Protein AF-A0A963Z8Z5-F1 (afdb_monomer_lite)

Foldseek 3Di:
DVPVLVVLVVLLLVLLVVVVVQDLVSLLVNLVCLQADKKKFFFLDWPDDDPDRDDDPDPPLGTDWDDDPPATEGEIESDLVLVCVVPVDDTHIDIDHSLRVLVSADLQHKYWYSPPDPSIDIGGSQNSVLSNDDSVSSSVVSVVVHDFDFDPKDKAADDPPPPPVVLVLVQVVPVVDVQFAFKGKIWIWGAGPVRDIDIEIEIETAGCDPQDPVNVVVVQVSQVVSDDPPHRYHYFYDNDCPDPRNVVCPVPDTSDGPPPPPVPCVDPLNVVLVCLLVVLVVLLCVLAVVAQPDLFFAFLLLLQQQLLLLCLVVVCLCPPPPSSQVSVLQQQQVLVVQLSVQCVVPVGSQNSQNVLLVVLLVLLLVLQLLLQVLLFNSSLSSLLSSLLLLLLVLSLQSTSNGLLSNLRNLLSQLSNCVSVVPLVSLLVSLQVCLRRPVLSSQLSLQLVLVVLVVCCVPVVDPVSVVSNVVSVVCVVVSVVSNCVSNDDDPLLAAFDWPVRLVVDLLCDPDFHLNVCPPPDDPVVLCLQAQCSSQAPPLDDFPPVLSPVLVVVLVVVVVVQVVCVVPPVFRLFDVSLVSSVVSLVVLLVVCNVGPRVSDHNSSSRHSSSSSSSSSRQSSNLRRVDPDPVSSSVSSVVVVVSSCSRRNSSSDDNSSSPGGLCPLHCVLVCLLPPDDSAAEEAEQQASCSNNSRSNVHHYLHHSSSCDPRRVSNNVSNVVSNLLRLCLLLPQALVSNLVSAVVVRHFKYKHFPVCLDLVNLCPDADGPPCRVVSVVSSVDDSCRGHVNVDDPDDDCVVQVQFHDDDPGITMGGSVSSVVVVVVD

Structure (mmCIF, N/CA/C/O backbone):
data_AF-A0A963Z8Z5-F1
#
_entry.id   AF-A0A963Z8Z5-F1
#
loop_
_atom_site.group_PDB
_atom_site.id
_atom_site.type_symbol
_atom_site.label_atom_id
_atom_site.label_alt_id
_atom_site.label_comp_id
_atom_site.label_asym_id
_atom_site.label_entity_id
_atom_site.label_seq_id
_atom_site.pdbx_PDB_ins_code
_atom_site.Cartn_x
_atom_site.Cartn_y
_atom_site.Cartn_z
_atom_site.occupancy
_atom_site.B_iso_or_equiv
_atom_site.auth_seq_id
_atom_site.auth_comp_id
_atom_site.auth_asym_id
_atom_site.auth_atom_id
_atom_site.pdbx_PDB_model_num
ATOM 1 N N . MET A 1 1 ? -75.104 25.012 39.863 1.00 48.34 1 MET A N 1
ATOM 2 C CA . MET A 1 1 ? -74.735 23.583 39.878 1.00 48.34 1 MET A CA 1
ATOM 3 C C . MET A 1 1 ? -73.451 23.282 39.092 1.00 48.34 1 MET A C 1
ATOM 5 O O . MET A 1 1 ? -73.074 22.130 39.082 1.00 48.34 1 MET A O 1
ATOM 9 N N . SER A 1 2 ? -72.735 24.246 38.482 1.00 49.00 2 SER A N 1
ATOM 10 C CA . SER A 1 2 ? -71.432 23.974 37.827 1.00 49.00 2 SER A CA 1
ATOM 11 C C . SER A 1 2 ? -70.229 23.980 38.780 1.00 49.00 2 SER A C 1
ATOM 13 O O . SER A 1 2 ? -69.255 23.285 38.516 1.00 49.00 2 SER A O 1
ATOM 15 N N . ASP A 1 3 ? -70.291 24.740 39.880 1.00 50.56 3 ASP A N 1
ATOM 16 C CA . ASP A 1 3 ? -69.104 25.002 40.714 1.00 50.56 3 ASP A CA 1
ATOM 17 C C . ASP A 1 3 ? -68.797 23.867 41.709 1.00 50.56 3 ASP A C 1
ATOM 19 O O . ASP A 1 3 ? -67.635 23.572 41.965 1.00 50.56 3 ASP A O 1
ATOM 23 N N . GLU A 1 4 ? -69.821 23.158 42.193 1.00 53.47 4 GLU A N 1
ATOM 24 C CA . GLU A 1 4 ? -69.685 22.069 43.181 1.00 53.47 4 GLU A CA 1
ATOM 25 C C . GLU A 1 4 ? -69.019 20.811 42.580 1.00 53.47 4 GLU A C 1
ATOM 27 O O . GLU A 1 4 ? -68.249 20.121 43.243 1.00 53.47 4 GLU A O 1
ATOM 32 N N . TYR A 1 5 ? -69.215 20.560 41.278 1.00 55.34 5 TYR A N 1
ATOM 33 C CA . TYR A 1 5 ? -68.582 19.436 40.573 1.00 55.34 5 TYR A CA 1
ATOM 34 C C . TYR A 1 5 ? -67.137 19.724 40.137 1.00 55.34 5 TYR A C 1
ATOM 36 O O . TYR A 1 5 ? -66.380 18.782 39.889 1.00 55.34 5 TYR A O 1
ATOM 44 N N . SER A 1 6 ? -66.720 20.997 40.053 1.00 57.69 6 SER A N 1
ATOM 45 C CA . SER A 1 6 ? -65.301 21.333 39.852 1.00 57.69 6 SER A CA 1
ATOM 46 C C . SER A 1 6 ? -64.472 20.850 41.039 1.00 57.69 6 SER A C 1
ATOM 48 O O . SER A 1 6 ? -63.461 20.179 40.847 1.00 57.69 6 SER A O 1
ATOM 50 N N . GLU A 1 7 ? -64.980 21.094 42.248 1.00 67.88 7 GLU A N 1
ATOM 51 C CA . GLU A 1 7 ? -64.290 20.833 43.508 1.00 67.88 7 GLU A CA 1
ATOM 52 C C . GLU A 1 7 ? -64.022 19.339 43.752 1.00 67.88 7 GLU A C 1
ATOM 54 O O . GLU A 1 7 ? -62.952 18.985 44.241 1.00 67.88 7 GLU A O 1
ATOM 59 N N . LEU A 1 8 ? -64.941 18.443 43.366 1.00 72.25 8 LEU A N 1
ATOM 60 C CA . LEU A 1 8 ? -64.749 16.994 43.516 1.00 72.25 8 LEU A CA 1
ATOM 61 C C . LEU A 1 8 ? -63.614 16.457 42.633 1.00 72.25 8 LEU A C 1
ATOM 63 O O . LEU A 1 8 ? -62.863 15.582 43.053 1.00 72.25 8 LEU A O 1
ATOM 67 N N . THR A 1 9 ? -63.477 16.969 41.410 1.00 68.31 9 THR A N 1
ATOM 68 C CA . THR A 1 9 ? -62.426 16.509 40.486 1.00 68.31 9 THR A CA 1
ATOM 69 C C . THR A 1 9 ? -61.062 17.059 40.859 1.00 68.31 9 THR A C 1
ATOM 71 O O . THR A 1 9 ? -60.083 16.325 40.770 1.00 68.31 9 THR A O 1
ATOM 74 N N . ASP A 1 10 ? -61.009 18.306 41.323 1.00 70.62 10 ASP A N 1
ATOM 75 C CA . ASP A 1 10 ? -59.771 18.899 41.825 1.00 70.62 10 ASP A CA 1
ATOM 76 C C . ASP A 1 10 ? -59.315 18.149 43.094 1.00 70.62 10 ASP A C 1
ATOM 78 O O . ASP A 1 10 ? -58.168 17.714 43.173 1.00 70.62 10 ASP A O 1
ATOM 82 N N . LYS A 1 11 ? -60.246 17.834 44.014 1.00 77.12 11 LYS A N 1
ATOM 83 C CA . LYS A 1 11 ? -59.984 16.962 45.176 1.00 77.12 11 LYS A CA 1
ATOM 84 C C . LYS A 1 11 ? -59.527 15.558 44.776 1.00 77.12 11 LYS A C 1
ATOM 86 O O . LYS A 1 11 ? -58.592 15.041 45.374 1.00 77.12 11 LYS A O 1
ATOM 91 N N . LEU A 1 12 ? -60.167 14.929 43.787 1.00 76.25 12 LEU A N 1
ATOM 92 C CA . LEU A 1 12 ? -59.768 13.609 43.286 1.00 76.25 12 LEU A CA 1
ATOM 93 C C . LEU A 1 12 ? -58.368 13.631 42.679 1.00 76.25 12 LEU A C 1
ATOM 95 O O . LEU A 1 12 ? -57.603 12.710 42.932 1.00 76.25 12 LEU A O 1
ATOM 99 N N . SER A 1 13 ? -58.027 14.664 41.909 1.00 71.62 13 SER A N 1
ATOM 100 C CA . SER A 1 13 ? -56.704 14.790 41.297 1.00 71.62 13 SER A CA 1
ATOM 101 C C . SER A 1 13 ? -55.608 14.922 42.350 1.00 71.62 13 SER A C 1
ATOM 103 O O . SER A 1 13 ? -54.629 14.180 42.294 1.00 71.62 13 SER A O 1
ATOM 105 N N . ASP A 1 14 ? -55.803 15.799 43.336 1.00 73.62 14 ASP A N 1
ATOM 106 C CA . ASP A 1 14 ? -54.835 16.006 44.416 1.00 73.62 14 ASP A CA 1
ATOM 107 C C . ASP A 1 14 ? -54.675 14.736 45.274 1.00 73.62 14 ASP A C 1
ATOM 109 O O . ASP A 1 14 ? -53.559 14.309 45.575 1.00 73.62 14 ASP A O 1
ATOM 113 N N . ILE A 1 15 ? -55.787 14.071 45.611 1.00 78.50 15 ILE A N 1
ATOM 114 C CA . ILE A 1 15 ? -55.784 12.860 46.443 1.00 78.50 15 ILE A CA 1
ATOM 115 C C . ILE A 1 15 ? -55.212 11.648 45.691 1.00 78.50 15 ILE A C 1
ATOM 117 O O . ILE A 1 15 ? -54.527 10.833 46.306 1.00 78.50 15 ILE A O 1
ATOM 121 N N . ILE A 1 16 ? -55.461 11.501 44.384 1.00 71.50 16 ILE A N 1
ATOM 122 C CA . ILE A 1 16 ? -54.894 10.409 43.572 1.00 71.50 16 ILE A CA 1
ATOM 123 C C . ILE A 1 16 ? -53.376 10.563 43.462 1.00 71.50 16 ILE A C 1
ATOM 125 O O . ILE A 1 16 ? -52.656 9.582 43.656 1.00 71.50 16 ILE A O 1
ATOM 129 N N . ASP A 1 17 ? -52.883 11.776 43.211 1.00 65.12 17 ASP A N 1
ATOM 130 C CA . ASP A 1 17 ? -51.445 12.042 43.129 1.00 65.12 17 ASP A CA 1
ATOM 131 C C . ASP A 1 17 ? -50.724 11.711 44.444 1.00 65.12 17 ASP A C 1
ATOM 133 O O . ASP A 1 17 ? -49.622 11.149 44.424 1.00 65.12 17 ASP A O 1
ATOM 137 N N . ASP A 1 18 ? -51.345 12.005 45.588 1.00 68.31 18 ASP A N 1
ATOM 138 C CA . ASP A 1 18 ? -50.790 11.690 46.905 1.00 68.31 18 ASP A CA 1
ATOM 139 C C . ASP A 1 18 ? -50.980 10.212 47.302 1.00 68.31 18 ASP A C 1
ATOM 141 O O . ASP A 1 18 ? -50.077 9.607 47.887 1.00 68.31 18 ASP A O 1
ATOM 145 N N . ALA A 1 19 ? -52.072 9.564 46.885 1.00 66.31 19 ALA A N 1
ATOM 146 C CA . ALA A 1 19 ? -52.279 8.124 47.051 1.00 66.31 19 ALA A CA 1
ATOM 147 C C . ALA A 1 19 ? -51.257 7.294 46.248 1.00 66.31 19 ALA A C 1
ATOM 149 O O . ALA A 1 19 ? -50.721 6.306 46.753 1.00 66.31 19 ALA A O 1
ATOM 150 N N . ILE A 1 20 ? -50.907 7.724 45.028 1.00 60.81 20 ILE A N 1
ATOM 151 C CA . ILE A 1 20 ? -49.855 7.102 44.200 1.00 60.81 20 ILE A CA 1
ATOM 152 C C . ILE A 1 20 ? -48.473 7.217 44.864 1.00 60.81 20 ILE A C 1
ATOM 154 O O . ILE A 1 20 ? -47.609 6.359 44.658 1.00 60.81 20 ILE A O 1
ATOM 158 N N . ARG A 1 21 ? -48.247 8.245 45.692 1.00 61.03 21 ARG A N 1
ATOM 159 C CA . ARG A 1 21 ? -46.998 8.431 46.453 1.00 61.03 21 ARG A CA 1
ATOM 160 C C . ARG A 1 21 ? -46.890 7.526 47.683 1.00 61.03 21 ARG A C 1
ATOM 162 O O . ARG A 1 21 ? -45.836 7.527 48.318 1.00 61.03 21 ARG A O 1
ATOM 169 N N . GLY A 1 22 ? -47.916 6.722 47.971 1.00 58.69 22 GLY A N 1
ATOM 170 C CA . GLY A 1 22 ? -47.891 5.712 49.027 1.00 58.69 22 GLY A CA 1
ATOM 171 C C . GLY A 1 22 ? -48.120 6.274 50.428 1.00 58.69 22 GLY A C 1
ATOM 172 O O . GLY A 1 22 ? -47.618 5.706 51.393 1.00 58.69 22 GLY A O 1
ATOM 173 N N . ASP A 1 23 ? -48.849 7.385 50.557 1.00 72.00 23 ASP A N 1
ATOM 174 C CA . ASP A 1 23 ? -49.288 7.872 51.863 1.00 72.00 23 ASP A CA 1
ATOM 175 C C . ASP A 1 23 ? -50.561 7.140 52.328 1.00 72.00 23 ASP A C 1
ATOM 177 O O . ASP A 1 23 ? -51.564 7.063 51.612 1.00 72.00 23 ASP A O 1
ATOM 181 N N . ARG A 1 24 ? -50.520 6.588 53.547 1.00 73.56 24 ARG A N 1
ATOM 182 C CA . ARG A 1 24 ? -51.594 5.750 54.104 1.00 73.56 24 ARG A CA 1
ATOM 183 C C . ARG A 1 24 ? -52.882 6.533 54.340 1.00 73.56 24 ARG A C 1
ATOM 185 O O . ARG A 1 24 ? -53.968 6.007 54.094 1.00 73.56 24 ARG A O 1
ATOM 192 N N . GLU A 1 25 ? -52.777 7.772 54.816 1.00 75.88 25 GLU A N 1
ATOM 193 C CA . GLU A 1 25 ? -53.946 8.622 55.064 1.00 75.88 25 GLU A CA 1
ATOM 194 C C . GLU A 1 25 ? -54.569 9.117 53.755 1.00 75.88 25 GLU A C 1
ATOM 196 O O . GLU A 1 25 ? -55.797 9.183 53.645 1.00 75.88 25 GLU A O 1
ATOM 201 N N . SER A 1 26 ? -53.749 9.367 52.735 1.00 77.81 26 SER A N 1
ATOM 202 C CA . SER A 1 26 ? -54.193 9.739 51.389 1.00 77.81 26 SER A CA 1
ATOM 203 C C . SER A 1 26 ? -54.911 8.588 50.684 1.00 77.81 26 SER A C 1
ATOM 205 O O . SER A 1 26 ? -55.995 8.797 50.143 1.00 77.81 26 SER A O 1
ATOM 207 N N . LEU A 1 27 ? -54.398 7.352 50.766 1.00 80.06 27 LEU A N 1
ATOM 208 C CA . LEU A 1 27 ? -55.093 6.158 50.256 1.00 80.06 27 LEU A CA 1
ATOM 209 C C . LEU A 1 27 ? -56.423 5.908 50.977 1.00 80.06 27 LEU A C 1
ATOM 211 O O . LEU A 1 27 ? -57.430 5.604 50.337 1.00 80.06 27 LEU A O 1
ATOM 215 N N . ARG A 1 28 ? -56.459 6.087 52.303 1.00 84.62 28 ARG A N 1
ATOM 216 C CA . ARG A 1 28 ? -57.706 5.984 53.072 1.00 84.62 28 ARG A CA 1
ATOM 217 C C . ARG A 1 28 ? -58.710 7.055 52.657 1.00 84.62 28 ARG A C 1
ATOM 219 O O . ARG A 1 28 ? -59.886 6.756 52.469 1.00 84.62 28 ARG A O 1
ATOM 226 N N . SER A 1 29 ? -58.247 8.287 52.475 1.00 83.81 29 SER A N 1
ATOM 227 C CA . SER A 1 29 ? -59.077 9.399 52.006 1.00 83.81 29 SER A CA 1
ATOM 228 C C . SER A 1 29 ? -59.609 9.143 50.598 1.00 83.81 29 SER A C 1
ATOM 230 O O . SER A 1 29 ? -60.791 9.364 50.355 1.00 83.81 29 SER A O 1
ATOM 232 N N . PHE A 1 30 ? -58.782 8.591 49.707 1.00 88.06 30 PHE A N 1
ATOM 233 C CA . PHE A 1 30 ? -59.182 8.186 48.363 1.00 88.06 30 PHE A CA 1
ATOM 234 C C . PHE A 1 30 ? -60.295 7.138 48.392 1.00 88.06 30 PHE A C 1
ATOM 236 O O . PHE A 1 30 ? -61.342 7.337 47.785 1.00 88.06 30 PHE A O 1
ATOM 243 N N . TYR A 1 31 ? -60.124 6.044 49.135 1.00 89.75 31 TYR A N 1
ATOM 244 C CA . TYR A 1 31 ? -61.142 4.995 49.201 1.00 89.75 31 TYR A CA 1
ATOM 245 C C . TYR A 1 31 ? -62.423 5.435 49.903 1.00 89.75 31 TYR A C 1
ATOM 247 O O . TYR A 1 31 ? -63.515 5.068 49.468 1.00 89.75 31 TYR A O 1
ATOM 255 N N . ASN A 1 32 ? -62.322 6.284 50.923 1.00 87.38 32 ASN A N 1
ATOM 256 C CA . ASN A 1 32 ? -63.495 6.903 51.532 1.00 87.38 32 ASN A CA 1
ATOM 257 C C . ASN A 1 32 ? -64.230 7.815 50.547 1.00 87.38 32 ASN A C 1
ATOM 259 O O . ASN A 1 32 ? -65.458 7.800 50.509 1.00 87.38 32 ASN A O 1
ATOM 263 N N . LEU A 1 33 ? -63.501 8.562 49.719 1.00 88.88 33 LEU A N 1
ATOM 264 C CA . LEU A 1 33 ? -64.079 9.378 48.657 1.00 88.88 33 LEU A CA 1
ATOM 265 C C . LEU A 1 33 ? -64.789 8.487 47.627 1.00 88.88 33 LEU A C 1
ATOM 267 O O . LEU A 1 33 ? -65.959 8.714 47.332 1.00 88.88 33 LEU A O 1
ATOM 271 N N . ILE A 1 34 ? -64.147 7.406 47.171 1.00 91.06 34 ILE A N 1
ATOM 272 C CA . ILE A 1 34 ? -64.754 6.431 46.251 1.00 91.06 34 ILE A CA 1
ATOM 273 C C . ILE A 1 34 ? -66.022 5.797 46.824 1.00 91.06 34 ILE A C 1
ATOM 275 O O . ILE A 1 34 ? -66.910 5.480 46.048 1.00 91.06 34 ILE A O 1
ATOM 279 N N . ARG A 1 35 ? -66.146 5.609 48.143 1.00 90.56 35 ARG A N 1
ATOM 280 C CA . ARG A 1 35 ? -67.353 5.034 48.767 1.00 90.56 35 ARG A CA 1
ATOM 281 C C . ARG A 1 35 ? -68.480 6.044 48.965 1.00 90.56 35 ARG A C 1
ATOM 283 O O . ARG A 1 35 ? -69.647 5.678 48.822 1.00 90.56 35 ARG A O 1
ATOM 290 N N . ASN A 1 36 ? -68.134 7.273 49.336 1.00 88.31 36 ASN A N 1
ATOM 291 C CA . ASN A 1 36 ? -69.095 8.248 49.850 1.00 88.31 36 ASN A CA 1
ATOM 292 C C . ASN A 1 36 ? -69.564 9.259 48.800 1.00 88.31 36 ASN A C 1
ATOM 294 O O . ASN A 1 36 ? -70.648 9.820 48.949 1.00 88.31 36 ASN A O 1
ATOM 298 N N . GLU A 1 37 ? -68.779 9.482 47.747 1.00 92.69 37 GLU A N 1
ATOM 299 C CA . GLU A 1 37 ? -69.124 10.433 46.693 1.00 92.69 37 GLU A CA 1
ATOM 300 C C . GLU A 1 37 ? -70.026 9.820 45.626 1.00 92.69 37 GLU A C 1
ATOM 302 O O . GLU A 1 37 ? -70.246 8.606 45.568 1.00 92.69 37 GLU A O 1
ATOM 307 N N . ARG A 1 38 ? -70.586 10.686 44.782 1.00 91.88 38 ARG A N 1
ATOM 308 C CA . ARG A 1 38 ? -71.468 10.291 43.683 1.00 91.88 38 ARG A CA 1
ATOM 309 C C . ARG A 1 38 ? -70.716 10.339 42.363 1.00 91.88 38 ARG A C 1
ATOM 311 O O . ARG A 1 38 ? -69.979 11.282 42.087 1.00 91.88 38 ARG A O 1
ATOM 318 N N . PHE A 1 39 ? -70.928 9.315 41.548 1.00 94.94 39 PHE A N 1
ATOM 319 C CA . PHE A 1 39 ? -70.259 9.124 40.270 1.00 94.94 39 PHE A CA 1
ATOM 320 C C . PHE A 1 39 ? -71.272 8.963 39.148 1.00 94.94 39 PHE A C 1
ATOM 322 O O . PHE A 1 39 ? -72.381 8.457 39.341 1.00 94.94 39 PHE A O 1
ATOM 329 N N . PHE A 1 40 ? -70.855 9.360 37.953 1.00 95.25 40 PHE A N 1
ATOM 330 C CA . PHE A 1 40 ? -71.615 9.189 36.727 1.00 95.25 40 PHE A CA 1
ATOM 331 C C . PHE A 1 40 ? -71.209 7.869 36.077 1.00 95.25 40 PHE A C 1
ATOM 333 O O . PHE A 1 40 ? -70.043 7.660 35.742 1.00 95.25 40 PHE A O 1
ATOM 340 N N . VAL A 1 41 ? -72.169 6.963 35.926 1.00 96.00 41 VAL A N 1
ATOM 341 C CA . VAL A 1 41 ? -71.937 5.595 35.456 1.00 96.00 41 VAL A CA 1
ATOM 342 C C . VAL A 1 41 ? -72.793 5.371 34.213 1.00 96.00 41 VAL A C 1
ATOM 344 O O . VAL A 1 41 ? -74.023 5.400 34.326 1.00 96.00 41 VAL A O 1
ATOM 347 N N . PRO A 1 42 ? -72.194 5.156 33.029 1.00 94.62 42 PRO A N 1
ATOM 348 C CA . PRO A 1 42 ? -72.958 4.864 31.824 1.00 94.62 42 PRO A CA 1
ATOM 349 C C . PRO A 1 42 ? -73.856 3.637 32.018 1.00 94.62 42 PRO A C 1
ATOM 351 O O . PRO A 1 42 ? -73.462 2.656 32.656 1.00 94.62 42 PRO A O 1
ATOM 354 N N . THR A 1 43 ? -75.073 3.675 31.484 1.00 92.88 43 THR A N 1
ATOM 355 C CA . THR A 1 43 ? -76.031 2.568 31.591 1.00 92.88 43 THR A CA 1
ATOM 356 C C . THR A 1 43 ? -75.792 1.510 30.521 1.00 92.88 43 THR A C 1
ATOM 358 O O . THR A 1 43 ? -75.256 1.772 29.447 1.00 92.88 43 THR A O 1
ATOM 361 N N . ARG A 1 44 ? -76.223 0.274 30.784 1.00 87.25 44 ARG A N 1
ATOM 362 C CA . ARG A 1 44 ? -76.206 -0.806 29.782 1.00 87.25 44 ARG A CA 1
ATOM 363 C C . ARG A 1 44 ? -77.062 -0.465 28.557 1.00 87.25 44 ARG A C 1
ATOM 365 O O . ARG A 1 44 ? -76.698 -0.805 27.435 1.00 87.25 44 ARG A O 1
ATOM 372 N N . TYR A 1 45 ? -78.221 0.146 28.789 1.00 87.19 45 TYR A N 1
ATOM 373 C CA . TYR A 1 45 ? -79.151 0.539 27.737 1.00 87.19 45 TYR A CA 1
ATOM 374 C C . TYR A 1 45 ? -78.799 1.949 27.278 1.00 87.19 45 TYR A C 1
ATOM 376 O O . TYR A 1 45 ? -78.738 2.859 28.098 1.00 87.19 45 TYR A O 1
ATOM 384 N N . GLN A 1 46 ? -78.510 2.073 25.985 1.00 88.75 46 GLN A N 1
ATOM 385 C CA . GLN A 1 46 ? -78.094 3.300 25.317 1.00 88.75 46 GLN A CA 1
ATOM 386 C C . GLN A 1 46 ? -79.068 3.604 24.1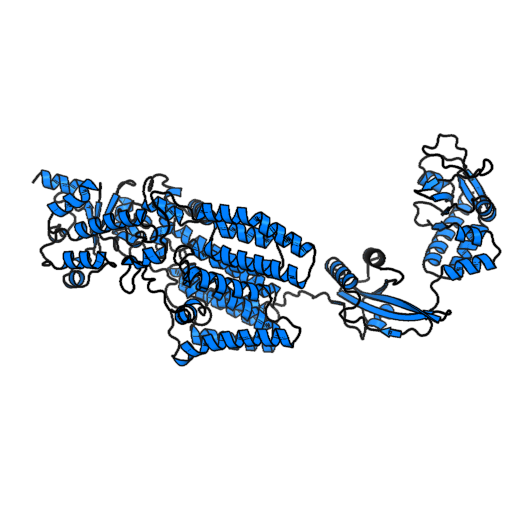76 1.00 88.75 46 GLN A C 1
ATOM 388 O O . GLN A 1 46 ? -79.597 2.681 23.551 1.00 88.75 46 GLN A O 1
ATOM 393 N N . ASN A 1 47 ? -79.270 4.886 23.862 1.00 82.88 47 ASN A N 1
ATOM 394 C CA . ASN A 1 47 ? -80.129 5.312 22.746 1.00 82.88 47 ASN A CA 1
ATOM 395 C C . ASN A 1 47 ? -79.544 4.971 21.363 1.00 82.88 47 ASN A C 1
ATOM 397 O O . ASN A 1 47 ? -80.249 5.008 20.351 1.00 82.88 47 ASN A O 1
ATOM 401 N N . HIS A 1 48 ? -78.264 4.600 21.322 1.00 78.94 48 HIS A N 1
ATOM 402 C CA . HIS A 1 48 ? -77.537 4.200 20.126 1.00 78.94 48 HIS A CA 1
ATOM 403 C C . HIS A 1 48 ? -76.954 2.791 20.283 1.00 78.94 48 HIS A C 1
ATOM 405 O O . HIS A 1 48 ? -76.668 2.325 21.386 1.00 78.94 48 HIS A O 1
ATOM 411 N N . ALA A 1 49 ? -76.798 2.085 19.162 1.00 76.00 49 ALA A N 1
ATOM 412 C CA . ALA A 1 49 ? -76.282 0.722 19.164 1.00 76.00 49 ALA A CA 1
ATOM 413 C C . ALA A 1 49 ? -74.775 0.709 19.467 1.00 76.00 49 ALA A C 1
ATOM 415 O O . ALA A 1 49 ? -73.978 1.225 18.685 1.00 76.00 49 ALA A O 1
ATOM 416 N N . LEU A 1 50 ? -74.384 0.073 20.573 1.00 78.56 50 LEU A N 1
ATOM 417 C CA . LEU A 1 50 ? -72.979 -0.167 20.908 1.00 78.56 50 LEU A CA 1
ATOM 418 C C . LEU A 1 50 ? -72.389 -1.246 19.984 1.00 78.56 50 LEU A C 1
ATOM 420 O O . LEU A 1 50 ? -73.014 -2.278 19.740 1.00 78.56 50 LEU A O 1
ATOM 424 N N . THR A 1 51 ? -71.172 -1.029 19.479 1.00 68.94 51 THR A N 1
ATOM 425 C CA . THR A 1 51 ? -70.494 -1.913 18.506 1.00 68.94 51 THR A CA 1
ATOM 426 C C . THR A 1 51 ? -70.117 -3.285 19.068 1.00 68.94 51 THR A C 1
ATOM 428 O O . THR A 1 51 ? -70.021 -4.253 18.313 1.00 68.94 51 THR A O 1
ATOM 431 N N . HIS A 1 52 ? -69.944 -3.388 20.386 1.00 66.56 52 HIS A N 1
ATOM 432 C CA . HIS A 1 52 ? -69.645 -4.627 21.096 1.00 66.56 52 HIS A CA 1
ATOM 433 C C . HIS A 1 52 ? -70.469 -4.682 22.386 1.00 66.56 52 HIS A C 1
ATOM 435 O O . HIS A 1 52 ? -70.380 -3.782 23.217 1.00 66.56 52 HIS A O 1
ATOM 441 N N . SER A 1 53 ? -71.280 -5.727 22.562 1.00 61.31 53 SER A N 1
ATOM 442 C CA . SER A 1 53 ? -72.027 -5.954 23.805 1.00 61.31 53 SER A CA 1
ATOM 443 C C . SER A 1 53 ? -71.312 -7.015 24.646 1.00 61.31 53 SER A C 1
ATOM 445 O O . SER A 1 53 ? -71.147 -8.138 24.162 1.00 61.31 53 SER A O 1
ATOM 447 N N . PRO A 1 54 ? -70.895 -6.712 25.887 1.00 64.62 54 PRO A N 1
ATOM 448 C CA . PRO A 1 54 ? -70.415 -7.739 26.803 1.00 64.62 54 PRO A CA 1
ATOM 449 C C . PRO A 1 54 ? -71.533 -8.727 27.142 1.00 64.62 54 PRO A C 1
ATOM 451 O O . PRO A 1 54 ? -72.719 -8.383 27.130 1.00 64.62 54 PRO A O 1
ATOM 454 N N . SER A 1 55 ? -71.154 -9.951 27.508 1.00 71.31 55 SER A N 1
ATOM 455 C CA . SER A 1 55 ? -72.088 -10.886 28.134 1.00 71.31 55 SER A CA 1
ATOM 456 C C . SER A 1 55 ? -72.306 -10.469 29.587 1.00 71.31 55 SER A C 1
ATOM 458 O O . SER A 1 55 ? -71.409 -10.599 30.418 1.00 71.31 55 SER A O 1
ATOM 460 N N . TYR A 1 56 ? -73.497 -9.965 29.898 1.00 80.69 56 TYR A N 1
ATOM 461 C CA . TYR A 1 56 ? -73.865 -9.583 31.258 1.00 80.69 56 TYR A CA 1
ATOM 462 C C . TYR A 1 56 ? -74.220 -10.816 32.100 1.00 80.69 56 TYR A C 1
ATOM 464 O O . TYR A 1 56 ? -74.863 -11.733 31.587 1.00 80.69 56 TYR A O 1
ATOM 472 N N . PRO A 1 57 ? -73.847 -10.854 33.392 1.00 75.94 57 PRO A N 1
ATOM 473 C CA . PRO A 1 57 ? -74.099 -12.015 34.244 1.00 75.94 57 PRO A CA 1
ATOM 474 C C . PRO A 1 57 ? -75.584 -12.198 34.588 1.00 75.94 57 PRO A C 1
ATOM 476 O O . PRO A 1 57 ? -75.994 -13.303 34.934 1.00 75.94 57 PRO A O 1
ATOM 479 N N . ASN A 1 58 ? -76.395 -11.137 34.509 1.00 78.81 58 ASN A N 1
ATOM 480 C CA . ASN A 1 58 ? -77.853 -11.194 34.620 1.00 78.81 58 ASN A CA 1
ATOM 481 C C . ASN A 1 58 ? -78.509 -9.930 34.023 1.00 78.81 58 ASN A C 1
ATOM 483 O O . ASN A 1 58 ? -77.841 -8.922 33.781 1.00 78.81 58 ASN A O 1
ATOM 487 N N . ASP A 1 59 ? -79.828 -9.975 33.819 1.00 73.19 59 ASP A N 1
ATOM 488 C CA . ASP A 1 59 ? -80.609 -8.865 33.250 1.00 73.19 59 ASP A CA 1
ATOM 489 C C . ASP A 1 59 ? -80.819 -7.676 34.199 1.00 73.19 59 ASP A C 1
ATOM 491 O O . ASP A 1 59 ? -81.291 -6.628 33.768 1.00 73.19 59 ASP A O 1
ATOM 495 N N . PHE A 1 60 ? -80.439 -7.806 35.471 1.00 73.31 60 PHE A N 1
ATOM 496 C CA . PHE A 1 60 ? -80.584 -6.756 36.481 1.00 73.31 60 PHE A CA 1
ATOM 497 C C . PHE A 1 60 ? -79.357 -5.833 36.574 1.00 73.31 60 PHE A C 1
ATOM 499 O O . PHE A 1 60 ? -79.417 -4.796 37.240 1.00 73.31 60 PHE A O 1
ATOM 506 N N . VAL A 1 61 ? -78.249 -6.169 35.899 1.00 79.06 61 VAL A N 1
ATOM 507 C CA . VAL A 1 61 ? -77.076 -5.291 35.793 1.00 79.06 61 VAL A CA 1
ATOM 508 C C . VAL A 1 61 ? -77.356 -4.202 34.755 1.00 79.06 61 VAL A C 1
ATOM 510 O O . VAL A 1 61 ? -77.246 -4.420 33.548 1.00 79.06 61 VAL A O 1
ATOM 513 N N . ASN A 1 62 ? -77.719 -3.016 35.248 1.00 86.38 62 ASN A N 1
ATOM 514 C CA . ASN A 1 62 ? -78.069 -1.852 34.425 1.00 86.38 62 ASN A CA 1
ATOM 515 C C . ASN A 1 62 ? -76.897 -0.887 34.166 1.00 86.38 62 ASN A C 1
ATOM 517 O O . ASN A 1 62 ? -77.101 0.153 33.545 1.00 86.38 62 ASN A O 1
ATOM 521 N N . ILE A 1 63 ? -75.686 -1.219 34.614 1.00 92.50 63 ILE A N 1
ATOM 522 C CA . ILE A 1 63 ? -74.457 -0.443 34.375 1.00 92.50 63 ILE A CA 1
ATOM 523 C C . ILE A 1 63 ? -73.727 -0.948 33.124 1.00 92.50 63 ILE A C 1
ATOM 525 O O . ILE A 1 63 ? -73.830 -2.122 32.770 1.00 92.50 63 ILE A O 1
ATOM 529 N N . LEU A 1 64 ? -73.003 -0.079 32.425 1.00 91.62 64 LEU A N 1
ATOM 530 C CA . LEU A 1 64 ? -72.218 -0.449 31.252 1.00 91.62 64 LEU A CA 1
ATOM 531 C C . LEU A 1 64 ? -70.967 -1.231 31.680 1.00 91.62 64 LEU A C 1
ATOM 533 O O . LEU A 1 64 ? -70.198 -0.767 32.514 1.00 91.62 64 LEU A O 1
ATOM 537 N N . GLY A 1 65 ? -70.763 -2.411 31.100 1.00 90.50 65 GLY A N 1
ATOM 538 C CA . GLY A 1 65 ? -69.487 -3.120 31.147 1.00 90.50 65 GLY A CA 1
ATOM 539 C C . GLY A 1 65 ? -68.814 -3.001 29.787 1.00 90.50 65 GLY A C 1
ATOM 540 O O . GLY A 1 65 ? -69.496 -2.919 28.768 1.00 90.50 65 GLY A O 1
ATOM 541 N N . ILE A 1 66 ? -67.490 -3.001 29.751 1.00 88.81 66 ILE A N 1
ATOM 542 C CA . ILE A 1 66 ? -66.701 -3.000 28.518 1.00 88.81 66 ILE A CA 1
ATOM 543 C C . ILE A 1 66 ? -65.828 -4.239 28.524 1.00 88.81 66 ILE A C 1
ATOM 545 O O . ILE A 1 66 ? -65.121 -4.491 29.498 1.00 88.81 66 ILE A O 1
ATOM 549 N N . GLN A 1 67 ? -65.868 -5.002 27.435 1.00 87.69 67 GLN A N 1
ATOM 550 C CA . GLN A 1 67 ? -64.955 -6.122 27.255 1.00 87.69 67 GLN A CA 1
ATOM 551 C C . GLN A 1 67 ? -63.552 -5.592 26.919 1.00 87.69 67 GLN A C 1
ATOM 553 O O . GLN A 1 67 ? -63.359 -5.004 25.856 1.00 87.69 67 GLN A O 1
ATOM 558 N N . ASP A 1 68 ? -62.590 -5.843 27.805 1.00 83.62 68 ASP A N 1
ATOM 559 C CA . ASP A 1 68 ? -61.162 -5.575 27.620 1.00 83.62 68 ASP A CA 1
ATOM 560 C C . ASP A 1 68 ? -60.414 -6.914 27.653 1.00 83.62 68 ASP A C 1
ATOM 562 O O . ASP A 1 68 ? -60.227 -7.521 28.707 1.00 83.62 68 ASP A O 1
ATOM 566 N N . GLU A 1 69 ? -60.073 -7.436 26.474 1.00 85.75 69 GLU A N 1
ATOM 567 C CA . GLU A 1 69 ? -59.486 -8.770 26.295 1.00 85.75 69 GLU A CA 1
ATOM 568 C C . GLU A 1 69 ? -60.265 -9.883 27.031 1.00 85.75 69 GLU A C 1
ATOM 570 O O . GLU A 1 69 ? -61.339 -10.289 26.582 1.00 85.75 69 GLU A O 1
ATOM 575 N N . GLN A 1 70 ? -59.735 -10.394 28.151 1.00 86.25 70 GLN A N 1
ATOM 576 C CA . GLN A 1 70 ? -60.317 -11.475 28.958 1.00 86.25 70 GLN A CA 1
ATOM 577 C C . GLN A 1 70 ? -61.119 -10.988 30.177 1.00 86.25 70 GLN A C 1
ATOM 579 O O . GLN A 1 70 ? -61.676 -11.817 30.895 1.00 86.25 70 GLN A O 1
ATOM 584 N N . ARG A 1 71 ? -61.199 -9.675 30.425 1.00 89.62 71 ARG A N 1
ATOM 585 C CA . ARG A 1 71 ? -61.879 -9.084 31.590 1.00 89.62 71 ARG A CA 1
ATOM 586 C C . ARG A 1 71 ? -62.972 -8.100 31.170 1.00 89.62 71 ARG A C 1
ATOM 588 O O . ARG A 1 71 ? -63.010 -7.635 30.034 1.00 89.62 71 ARG A O 1
ATOM 595 N N . VAL A 1 72 ? -63.875 -7.797 32.099 1.00 90.19 72 VAL A N 1
ATOM 596 C CA . VAL A 1 72 ? -64.918 -6.780 31.913 1.00 90.19 72 VAL A CA 1
ATOM 597 C C . VAL A 1 72 ? -64.659 -5.626 32.870 1.00 90.19 72 VAL A C 1
ATOM 599 O O . VAL A 1 72 ? -64.471 -5.860 34.063 1.00 90.19 72 VAL A O 1
ATOM 602 N N . ILE A 1 73 ? -64.650 -4.400 32.347 1.00 93.44 73 ILE A N 1
ATOM 603 C CA . ILE A 1 73 ? -64.390 -3.171 33.103 1.00 93.44 73 ILE A CA 1
ATOM 604 C C . ILE A 1 73 ? -65.647 -2.299 33.111 1.00 93.44 73 ILE A C 1
ATOM 606 O O . ILE A 1 73 ? -66.235 -2.042 32.062 1.00 93.44 73 ILE A O 1
ATOM 610 N N . VAL A 1 74 ? -66.042 -1.817 34.286 1.00 95.50 74 VAL A N 1
ATOM 611 C CA . VAL A 1 74 ? -67.100 -0.816 34.467 1.00 95.50 74 VAL A CA 1
ATOM 612 C C . VAL A 1 74 ? -66.465 0.576 34.506 1.00 95.50 74 VAL A C 1
ATOM 614 O O . VAL A 1 74 ? -65.812 0.903 35.502 1.00 95.50 74 VAL A O 1
ATOM 617 N N . PRO A 1 75 ? -66.619 1.409 33.460 1.00 95.56 75 PRO A N 1
ATOM 618 C CA . PRO A 1 75 ? -66.179 2.796 33.511 1.00 95.56 75 PRO A CA 1
ATOM 619 C C . PRO A 1 75 ? -67.114 3.615 34.414 1.00 95.56 75 PRO A C 1
ATOM 621 O O . PRO A 1 75 ? -68.338 3.486 34.344 1.00 95.56 75 PRO A O 1
ATOM 624 N N . PHE A 1 76 ? -66.554 4.497 35.231 1.00 95.88 76 PHE A N 1
ATOM 625 C CA . PHE A 1 76 ? -67.313 5.500 35.971 1.00 95.88 76 PHE A CA 1
ATOM 626 C C . PHE A 1 76 ? -66.531 6.807 36.064 1.00 95.88 76 PHE A C 1
ATOM 628 O O . PHE A 1 76 ? -65.308 6.828 35.930 1.00 95.88 76 PHE A O 1
ATOM 635 N N . PHE A 1 77 ? -67.241 7.916 36.247 1.00 94.56 77 PHE A N 1
ATOM 636 C CA . PHE A 1 77 ? -66.673 9.243 36.045 1.00 94.56 77 PHE A CA 1
ATOM 637 C C . PHE A 1 77 ? -66.996 10.179 37.200 1.00 94.56 77 PHE A C 1
ATOM 639 O O . PHE A 1 77 ? -68.106 10.172 37.733 1.00 94.56 77 PHE A O 1
ATOM 646 N N . SER A 1 78 ? -66.032 11.026 37.558 1.00 91.31 78 SER A N 1
ATOM 647 C CA . SER A 1 78 ? -66.220 12.076 38.568 1.00 91.31 78 SER A CA 1
ATOM 648 C C . SER A 1 78 ? -66.991 13.291 38.041 1.00 91.31 78 SER A C 1
ATOM 650 O O . SER A 1 78 ? -67.521 14.075 38.824 1.00 91.31 78 SER A O 1
ATOM 652 N N . LYS A 1 79 ? -67.065 13.450 36.714 1.00 90.56 79 LYS A N 1
ATOM 653 C CA . LYS A 1 79 ? -67.831 14.486 36.006 1.00 90.56 79 LYS A CA 1
ATOM 654 C C . LYS A 1 79 ? -68.558 13.867 34.820 1.00 90.56 79 LYS A C 1
ATOM 656 O O . LYS A 1 79 ? -67.976 13.060 34.099 1.00 90.56 79 LYS A O 1
ATOM 661 N N . SER A 1 80 ? -69.791 14.297 34.565 1.00 89.81 80 SER A N 1
ATOM 662 C CA . SER A 1 80 ? -70.551 13.847 33.392 1.00 89.81 80 SER A CA 1
ATOM 663 C C . SER A 1 80 ? -69.866 14.223 32.073 1.00 89.81 80 SER A C 1
ATOM 665 O O . SER A 1 80 ? -69.869 13.427 31.143 1.00 89.81 80 SER A O 1
ATOM 667 N N . THR A 1 81 ? -69.192 15.377 32.007 1.00 89.44 81 THR A N 1
ATOM 668 C CA . THR A 1 81 ? -68.460 15.826 30.806 1.00 89.44 81 THR A CA 1
ATOM 669 C C . THR A 1 81 ? -67.328 14.880 30.400 1.00 89.44 81 THR A C 1
ATOM 671 O O . THR A 1 81 ? -66.997 14.791 29.223 1.00 89.44 81 THR A O 1
ATOM 674 N N . PHE A 1 82 ? -66.753 14.125 31.343 1.00 92.75 82 PHE A N 1
ATOM 675 C CA . PHE A 1 82 ? -65.707 13.146 31.030 1.00 92.75 82 PHE A CA 1
ATOM 676 C C . PHE A 1 82 ? -66.235 11.932 30.262 1.00 92.75 82 PHE A C 1
ATOM 678 O O . PHE A 1 82 ? -65.466 11.281 29.559 1.00 92.75 82 PHE A O 1
ATOM 685 N N . ILE A 1 83 ? -67.540 11.657 30.331 1.00 91.00 83 ILE A N 1
ATOM 686 C CA . ILE A 1 83 ? -68.179 10.621 29.514 1.00 91.00 83 ILE A CA 1
ATOM 687 C C . ILE A 1 83 ? -68.110 11.017 28.034 1.00 91.00 83 ILE A C 1
ATOM 689 O O . ILE A 1 83 ? -67.719 10.204 27.197 1.00 91.00 83 ILE A O 1
ATOM 693 N N . GLU A 1 84 ? -68.428 12.278 27.724 1.00 87.31 84 GLU A N 1
ATOM 694 C CA . GLU A 1 84 ? -68.372 12.817 26.361 1.00 87.31 84 GLU A CA 1
ATOM 695 C C . GLU A 1 84 ? -66.934 12.863 25.832 1.00 87.31 84 GLU A C 1
ATOM 697 O O . GLU A 1 84 ? -66.685 12.492 24.686 1.00 87.31 84 GLU A O 1
ATOM 702 N N . GLU A 1 85 ? -65.963 13.262 26.659 1.00 88.12 85 GLU A N 1
ATOM 703 C CA . GLU A 1 85 ? -64.545 13.259 26.272 1.00 88.12 85 GLU A CA 1
ATOM 704 C C . GLU A 1 85 ? -64.029 11.844 25.977 1.00 88.12 85 GLU A C 1
ATOM 706 O O . GLU A 1 85 ? -63.270 11.637 25.023 1.00 88.12 85 GLU A O 1
ATOM 711 N N . TRP A 1 86 ? -64.463 10.867 26.775 1.00 89.62 86 TRP A N 1
ATOM 712 C CA . TRP A 1 86 ? -64.038 9.479 26.661 1.00 89.62 86 TRP A CA 1
ATOM 713 C C . TRP A 1 86 ? -64.668 8.759 25.458 1.00 89.62 86 TRP A C 1
ATOM 715 O O . TRP A 1 86 ? -63.947 8.112 24.693 1.00 89.62 86 TRP A O 1
ATOM 725 N N . PHE A 1 87 ? -65.984 8.879 25.256 1.00 85.88 87 PHE A N 1
ATOM 726 C CA . PHE A 1 87 ? -66.713 8.130 24.223 1.00 85.88 87 PHE A CA 1
ATOM 727 C C . PHE A 1 87 ? -66.963 8.924 22.928 1.00 85.88 87 PHE A C 1
ATOM 729 O O . PHE A 1 87 ? -67.235 8.326 21.889 1.00 85.88 87 PHE A O 1
ATOM 736 N N . ARG A 1 88 ? -66.808 10.258 22.951 1.00 84.69 88 ARG A N 1
ATOM 737 C CA . ARG A 1 88 ? -67.062 11.214 21.844 1.00 84.69 88 ARG A CA 1
ATOM 738 C C . ARG A 1 88 ? -68.508 11.296 21.346 1.00 84.69 88 ARG A C 1
ATOM 740 O O . ARG A 1 88 ? -68.782 12.073 20.434 1.00 84.69 88 ARG A O 1
ATOM 747 N N . GLU A 1 89 ? -69.412 10.530 21.941 1.00 82.69 89 GLU A N 1
ATOM 748 C CA . GLU A 1 89 ? -70.855 10.556 21.708 1.00 82.69 89 GLU A CA 1
ATOM 749 C C . GLU A 1 89 ? -71.582 10.614 23.058 1.00 82.69 89 GLU A C 1
ATOM 751 O O . GLU A 1 89 ? -71.014 10.266 24.096 1.00 82.69 89 GLU A O 1
ATOM 756 N N . GLU A 1 90 ? -72.835 11.067 23.047 1.00 85.19 90 GLU A N 1
ATOM 757 C CA . GLU A 1 90 ? -73.655 11.168 24.253 1.00 85.19 90 GLU A CA 1
ATOM 758 C C . GLU A 1 90 ? -74.109 9.767 24.696 1.00 85.19 90 GLU A C 1
ATOM 760 O O . GLU A 1 90 ? -74.816 9.068 23.966 1.00 85.19 90 GLU A O 1
ATOM 765 N N . LEU A 1 91 ? -73.681 9.348 25.891 1.00 89.94 91 LEU A N 1
ATOM 766 C CA . LEU A 1 91 ? -74.136 8.115 26.533 1.00 89.94 91 LEU A CA 1
ATOM 767 C C . LEU A 1 91 ? -75.180 8.438 27.603 1.00 89.94 91 LEU A C 1
ATOM 769 O O . LEU A 1 91 ? -75.005 9.365 28.391 1.00 89.94 91 LEU A O 1
ATOM 773 N N . GLU A 1 92 ? -76.224 7.619 27.694 1.00 93.12 92 GLU A N 1
ATOM 774 C CA . GLU A 1 92 ? -77.078 7.572 28.873 1.00 93.12 92 GLU A CA 1
ATOM 775 C C . GLU A 1 92 ? -76.256 7.112 30.080 1.00 93.12 92 GLU A C 1
ATOM 777 O O . GLU A 1 92 ? -75.490 6.143 30.019 1.00 93.12 92 GLU A O 1
ATOM 782 N N . PHE A 1 93 ? -76.410 7.815 31.195 1.00 94.06 93 PHE A N 1
ATOM 783 C CA . PHE A 1 93 ? -75.749 7.494 32.448 1.00 94.06 93 PHE A CA 1
ATOM 784 C C . PHE A 1 93 ? -76.709 7.673 33.617 1.00 94.06 93 PHE A C 1
ATOM 786 O O . PHE A 1 93 ? -77.707 8.391 33.545 1.00 94.06 93 PHE A O 1
ATOM 793 N N . ILE A 1 94 ? -76.379 7.015 34.719 1.00 94.50 94 ILE A N 1
ATOM 794 C CA . ILE A 1 94 ? -77.026 7.188 36.014 1.00 94.50 94 ILE A CA 1
ATOM 795 C C . ILE A 1 94 ? -76.014 7.730 37.011 1.00 94.50 94 ILE A C 1
ATOM 797 O O . ILE A 1 94 ? -74.817 7.465 36.916 1.00 94.50 94 ILE A O 1
ATOM 801 N N . GLU A 1 95 ? -76.510 8.489 37.978 1.00 94.94 95 GLU A N 1
ATOM 802 C CA . GLU A 1 95 ? -75.719 8.920 39.121 1.00 94.94 95 GLU A CA 1
ATOM 803 C C . GLU A 1 95 ? -75.904 7.903 40.249 1.00 94.94 95 GLU A C 1
ATOM 805 O O . GLU A 1 95 ? -77.030 7.637 40.681 1.00 94.94 95 GLU A O 1
ATOM 810 N N . LEU A 1 96 ? -74.803 7.315 40.703 1.00 93.81 96 LEU A N 1
ATOM 811 C CA . LEU A 1 96 ? -74.774 6.352 41.800 1.00 93.81 96 LEU A CA 1
ATOM 812 C C . LEU A 1 96 ? -73.818 6.858 42.872 1.00 93.81 96 LEU A C 1
ATOM 814 O O . LEU A 1 96 ? -72.756 7.389 42.548 1.00 93.81 96 LEU A O 1
ATOM 818 N N . SER A 1 97 ? -74.162 6.672 44.146 1.00 93.44 97 SER A N 1
ATOM 819 C CA . SER A 1 97 ? -73.136 6.757 45.185 1.00 93.44 97 SER A CA 1
ATOM 820 C C . SER A 1 97 ? -72.103 5.651 44.981 1.00 93.44 97 SER A C 1
ATOM 822 O O . SER A 1 97 ? -72.406 4.585 44.440 1.00 93.44 97 SER A O 1
ATOM 824 N N . GLY A 1 98 ? -70.884 5.893 45.440 1.00 91.88 98 GLY A N 1
ATOM 825 C CA . GLY A 1 98 ? -69.804 4.923 45.453 1.00 91.88 98 GLY A CA 1
ATOM 826 C C . GLY A 1 98 ? -70.211 3.552 45.978 1.00 91.88 98 GLY A C 1
ATOM 827 O O . GLY A 1 98 ? -70.010 2.542 45.311 1.00 91.88 98 GLY A O 1
ATOM 828 N N . ALA A 1 99 ? -70.858 3.518 47.144 1.00 91.75 99 ALA A N 1
ATOM 829 C CA . ALA A 1 99 ? -71.384 2.292 47.739 1.00 91.75 99 ALA A CA 1
ATOM 830 C C . ALA A 1 99 ? -72.406 1.577 46.829 1.00 91.75 99 ALA A C 1
ATOM 832 O O . ALA A 1 99 ? -72.290 0.375 46.600 1.00 91.75 99 ALA A O 1
ATOM 833 N N . GLU A 1 100 ? -73.363 2.309 46.245 1.00 93.12 100 GLU A N 1
ATOM 834 C CA . GLU A 1 100 ? -74.353 1.732 45.321 1.00 93.12 100 GLU A CA 1
ATOM 835 C C . GLU A 1 100 ? -73.719 1.209 44.027 1.00 93.12 100 GLU A C 1
ATOM 837 O O . GLU A 1 100 ? -74.180 0.207 43.476 1.00 93.12 100 GLU A O 1
ATOM 842 N N . LEU A 1 101 ? -72.686 1.887 43.521 1.00 94.31 101 LEU A N 1
ATOM 843 C CA . LEU A 1 101 ? -71.912 1.436 42.371 1.00 94.31 101 LEU A CA 1
ATOM 844 C C . LEU A 1 101 ? -71.182 0.136 42.706 1.00 94.31 101 LEU A C 1
ATOM 846 O O . LEU A 1 101 ? -71.358 -0.853 41.996 1.00 94.31 101 LEU A O 1
ATOM 850 N N . LEU A 1 102 ? -70.418 0.111 43.799 1.00 93.94 102 LEU A N 1
ATOM 851 C CA . LEU A 1 102 ? -69.656 -1.062 44.228 1.00 93.94 102 LEU A CA 1
ATOM 852 C C . LEU A 1 102 ? -70.560 -2.289 44.400 1.00 93.94 102 LEU A C 1
ATOM 854 O O . LEU A 1 102 ? -70.191 -3.367 43.935 1.00 93.94 102 LEU A O 1
ATOM 858 N N . ASP A 1 103 ? -71.758 -2.134 44.968 1.00 92.56 103 ASP A N 1
ATOM 859 C CA . ASP A 1 103 ? -72.745 -3.216 45.127 1.00 92.56 103 ASP A CA 1
ATOM 860 C C . ASP A 1 103 ? -73.339 -3.717 43.801 1.00 92.56 103 ASP A C 1
ATOM 862 O O . ASP A 1 103 ? -73.754 -4.873 43.695 1.00 92.56 103 ASP A O 1
ATOM 866 N N . LYS A 1 104 ? -73.384 -2.869 42.767 1.00 92.38 104 LYS A N 1
ATOM 867 C CA . LYS A 1 104 ? -73.912 -3.223 41.438 1.00 92.38 104 LYS A CA 1
ATOM 868 C C . LYS A 1 104 ? -72.886 -3.889 40.527 1.00 92.38 104 LYS A C 1
ATOM 870 O O . LYS A 1 104 ? -73.285 -4.503 39.534 1.00 92.38 104 LYS A O 1
ATOM 875 N N . ILE A 1 105 ? -71.594 -3.772 40.827 1.00 93.50 105 ILE A N 1
ATOM 876 C CA . ILE A 1 105 ? -70.532 -4.397 40.032 1.00 93.50 105 ILE A CA 1
ATOM 877 C C . ILE A 1 105 ? -70.511 -5.917 40.309 1.00 93.50 105 ILE A C 1
ATOM 879 O O . ILE A 1 105 ? -70.546 -6.339 41.459 1.00 93.50 105 ILE A O 1
ATOM 883 N N . PRO A 1 106 ? -70.472 -6.798 39.301 1.00 92.69 106 PRO A N 1
ATOM 884 C CA . PRO A 1 106 ? -70.317 -8.239 39.530 1.00 92.69 106 PRO A CA 1
ATOM 885 C C . PRO A 1 106 ? -68.986 -8.604 40.210 1.00 92.69 106 PRO A C 1
ATOM 887 O O . PRO A 1 106 ? -68.007 -7.880 40.075 1.00 92.69 106 PRO A O 1
ATOM 890 N N . GLN A 1 107 ? -68.928 -9.737 40.923 1.00 87.19 107 GLN A N 1
ATOM 891 C CA . GLN A 1 107 ? -67.738 -10.134 41.698 1.00 87.19 107 GLN A CA 1
ATOM 892 C C . GLN A 1 107 ? -66.461 -10.278 40.858 1.00 87.19 107 GLN A C 1
ATOM 894 O O . GLN A 1 107 ? -65.404 -9.945 41.364 1.00 87.19 107 GLN A O 1
ATOM 899 N N . ASP A 1 108 ? -66.555 -10.688 39.591 1.00 90.81 108 ASP A N 1
ATOM 900 C CA . ASP A 1 108 ? -65.386 -10.887 38.714 1.00 90.81 108 ASP A CA 1
ATOM 901 C C . ASP A 1 108 ? -65.085 -9.683 37.803 1.00 90.81 108 ASP A C 1
ATOM 903 O O . ASP A 1 108 ? -64.240 -9.758 36.906 1.00 90.81 108 ASP A O 1
ATOM 907 N N . TRP A 1 109 ? -65.824 -8.584 37.964 1.00 93.94 109 TRP A N 1
ATOM 908 C CA . TRP A 1 109 ? -65.690 -7.406 37.113 1.00 93.94 109 TRP A CA 1
ATOM 909 C C . TRP A 1 109 ? -64.747 -6.390 37.740 1.00 93.94 109 TRP A C 1
ATOM 911 O O . TRP A 1 109 ? -64.674 -6.233 38.955 1.00 93.94 109 TRP A O 1
ATOM 921 N N . TRP A 1 110 ? -64.025 -5.692 36.877 1.00 95.44 110 TRP A N 1
ATOM 922 C CA . TRP A 1 110 ? -63.158 -4.584 37.239 1.00 95.44 110 TRP A CA 1
ATOM 923 C C . TRP A 1 110 ? -63.949 -3.279 37.175 1.00 95.44 110 TRP A C 1
ATOM 925 O O . TRP A 1 110 ? -64.966 -3.188 36.483 1.00 95.44 110 TRP A O 1
ATOM 935 N N . ALA A 1 111 ? -63.456 -2.242 37.840 1.00 94.50 111 ALA A N 1
ATOM 936 C CA . ALA A 1 111 ? -63.974 -0.883 37.711 1.00 94.50 111 ALA A CA 1
ATOM 937 C C . ALA A 1 111 ? -62.846 0.053 37.274 1.00 94.50 111 ALA A C 1
ATOM 939 O O . ALA A 1 111 ? -61.684 -0.200 37.579 1.00 94.50 111 ALA A O 1
ATOM 940 N N . CYS A 1 112 ? -63.161 1.136 36.575 1.00 94.44 112 CYS A N 1
ATOM 941 C CA . CYS A 1 112 ? -62.171 2.140 36.198 1.00 94.44 112 CYS A CA 1
ATOM 942 C C . CYS A 1 112 ? -62.763 3.539 36.356 1.00 94.44 112 CYS A C 1
ATOM 944 O O . CYS A 1 112 ? -63.748 3.864 35.689 1.00 94.44 112 CYS A O 1
ATOM 946 N N . ILE A 1 113 ? -62.164 4.350 37.232 1.00 93.94 113 ILE A N 1
ATOM 947 C CA . ILE A 1 113 ? -62.515 5.768 37.346 1.00 93.94 113 ILE A CA 1
ATOM 948 C C . ILE A 1 113 ? -61.787 6.560 36.261 1.00 93.94 113 ILE A C 1
ATOM 950 O O . ILE A 1 113 ? -60.594 6.346 36.051 1.00 93.94 113 ILE A O 1
ATOM 954 N N . ASN A 1 114 ? -62.495 7.477 35.597 1.00 92.50 114 ASN A N 1
ATOM 955 C CA . ASN A 1 114 ? -61.941 8.452 34.648 1.00 92.50 114 ASN A CA 1
ATOM 956 C C . ASN A 1 114 ? -60.971 7.834 33.607 1.00 92.50 114 ASN A C 1
ATOM 958 O O . ASN A 1 114 ? -59.823 8.275 33.490 1.00 92.50 114 ASN A O 1
ATOM 962 N N . PRO A 1 115 ? -61.391 6.803 32.846 1.00 91.38 115 PRO A N 1
ATOM 963 C CA . PRO A 1 115 ? -60.541 6.165 31.842 1.00 91.38 115 PRO A CA 1
ATOM 964 C C . PRO A 1 115 ? -59.990 7.176 30.822 1.00 91.38 115 PRO A C 1
ATOM 966 O O . PRO A 1 115 ? -60.711 8.051 30.348 1.00 91.38 115 PRO A O 1
ATOM 969 N N . ASN A 1 116 ? -58.718 7.009 30.439 1.00 84.00 116 ASN A N 1
ATOM 970 C CA . ASN A 1 116 ? -57.954 7.888 29.533 1.00 84.00 116 ASN A CA 1
ATOM 971 C C . ASN A 1 116 ? -57.678 9.320 30.042 1.00 84.00 116 ASN A C 1
ATOM 973 O O . ASN A 1 116 ? -57.272 10.167 29.246 1.00 84.00 116 ASN A O 1
ATOM 977 N N . LEU A 1 117 ? -57.845 9.588 31.341 1.00 82.25 117 LEU A N 1
ATOM 978 C CA . LEU A 1 117 ? -57.483 10.862 31.973 1.00 82.25 117 LEU A CA 1
ATOM 979 C C . LEU A 1 117 ? -56.317 10.691 32.962 1.00 82.25 117 LEU A C 1
ATOM 981 O O . LEU A 1 117 ? -55.995 9.581 33.390 1.00 82.25 117 LEU A O 1
ATOM 985 N N . ASP A 1 118 ? -55.691 11.800 33.364 1.00 75.25 118 ASP A N 1
ATOM 986 C CA . ASP A 1 118 ? -54.583 11.787 34.336 1.00 75.25 118 ASP A CA 1
ATOM 987 C C . ASP A 1 118 ? -55.018 11.245 35.714 1.00 75.25 118 ASP A C 1
ATOM 989 O O . ASP A 1 118 ? -54.208 10.693 36.450 1.00 75.25 118 ASP A O 1
ATOM 993 N N . THR A 1 119 ? -56.318 11.303 36.020 1.00 79.00 119 THR A N 1
ATOM 994 C CA . THR A 1 119 ? -56.934 10.772 37.251 1.00 79.00 119 THR A CA 1
ATOM 995 C C . THR A 1 119 ? -57.425 9.322 37.123 1.00 79.00 119 THR A C 1
ATOM 997 O O . THR A 1 119 ? -58.293 8.892 37.884 1.00 79.00 119 THR A O 1
ATOM 1000 N N . HIS A 1 120 ? -56.912 8.554 36.156 1.00 86.81 120 HIS A N 1
ATOM 1001 C CA . HIS A 1 120 ? -57.335 7.168 35.955 1.00 86.81 120 HIS A CA 1
ATOM 1002 C C . HIS A 1 120 ? -56.870 6.235 37.089 1.00 86.81 120 HIS A C 1
ATOM 1004 O O . HIS A 1 120 ? -55.710 6.253 37.503 1.00 86.81 120 HIS A O 1
ATOM 1010 N N . LYS A 1 121 ? -57.758 5.344 37.546 1.00 88.88 121 LYS A N 1
ATOM 1011 C CA . LYS A 1 121 ? -57.411 4.203 38.416 1.00 88.88 121 LYS A CA 1
ATOM 1012 C C . LYS A 1 121 ? -58.323 3.018 38.121 1.00 88.88 121 LYS A C 1
ATOM 1014 O O . LYS A 1 121 ? -59.547 3.134 38.159 1.00 88.88 121 LYS A O 1
ATOM 1019 N N . GLU A 1 122 ? -57.715 1.864 37.864 1.00 91.81 122 GLU A N 1
ATOM 1020 C CA . GLU A 1 122 ? -58.426 0.586 37.793 1.00 91.81 122 GLU A CA 1
ATOM 1021 C C . GLU A 1 122 ? -58.563 -0.029 39.189 1.00 91.81 122 GLU A C 1
ATOM 1023 O O . GLU A 1 122 ? -57.621 0.012 39.979 1.00 91.81 122 GLU A O 1
ATOM 1028 N N . PHE A 1 123 ? -59.713 -0.626 39.476 1.00 92.38 123 PHE A N 1
ATOM 1029 C CA . PHE A 1 123 ? -59.994 -1.383 40.690 1.00 92.38 123 PHE A CA 1
ATOM 1030 C C . PHE A 1 123 ? -60.171 -2.848 40.310 1.00 92.38 123 PHE A C 1
ATOM 1032 O O . PHE A 1 123 ? -61.019 -3.191 39.479 1.00 92.38 123 PHE A O 1
ATOM 1039 N N . SER A 1 124 ? -59.357 -3.704 40.916 1.00 92.88 124 SER A N 1
ATOM 1040 C CA . SER A 1 124 ? -59.470 -5.151 40.770 1.00 92.88 124 SER A CA 1
ATOM 1041 C C . SER A 1 124 ? -60.726 -5.697 41.472 1.00 92.88 124 SER A C 1
ATOM 1043 O O . SER A 1 124 ? -61.218 -5.079 42.418 1.00 92.88 124 SER A O 1
ATOM 1045 N N . PRO A 1 125 ? -61.224 -6.884 41.073 1.00 91.62 125 PRO A N 1
ATOM 1046 C CA . PRO A 1 125 ? -62.282 -7.615 41.776 1.00 91.62 125 PRO A CA 1
ATOM 1047 C C . PRO A 1 125 ? -62.095 -7.683 43.297 1.00 91.62 125 PRO A C 1
ATOM 1049 O O . PRO A 1 125 ? -63.031 -7.448 44.059 1.00 91.62 125 PRO A O 1
ATOM 1052 N N . TRP A 1 126 ? -60.859 -7.934 43.733 1.00 92.50 126 TRP A N 1
ATOM 1053 C CA . TRP A 1 126 ? -60.491 -7.995 45.145 1.00 92.50 126 TRP A CA 1
ATOM 1054 C C . TRP A 1 126 ? -60.563 -6.621 45.829 1.00 92.50 126 TRP A C 1
ATOM 1056 O O . TRP A 1 126 ? -61.147 -6.515 46.904 1.00 92.50 126 TRP A O 1
ATOM 1066 N N . GLU A 1 127 ? -60.056 -5.551 45.201 1.00 87.62 127 GLU A N 1
ATOM 1067 C CA . GLU A 1 127 ? -60.196 -4.186 45.742 1.00 87.62 127 GLU A CA 1
ATOM 1068 C C . GLU A 1 127 ? -61.675 -3.803 45.883 1.00 87.62 127 GLU A C 1
ATOM 1070 O O . GLU A 1 127 ? -62.077 -3.244 46.900 1.00 87.62 127 GLU A O 1
ATOM 1075 N N . ILE A 1 128 ? -62.503 -4.134 44.889 1.00 92.31 128 ILE A N 1
ATOM 1076 C CA . ILE A 1 128 ? -63.947 -3.864 44.912 1.00 92.31 128 ILE A CA 1
ATOM 1077 C C . ILE A 1 128 ? -64.617 -4.621 46.063 1.00 92.31 128 ILE A C 1
ATOM 1079 O O . ILE A 1 128 ? -65.437 -4.045 46.776 1.00 92.31 128 ILE A O 1
ATOM 1083 N N . GLU A 1 129 ? -64.260 -5.889 46.278 1.00 90.25 129 GLU A N 1
ATOM 1084 C CA . GLU A 1 129 ? -64.762 -6.686 47.400 1.00 90.25 129 GLU A CA 1
ATOM 1085 C C . GLU A 1 129 ? -64.390 -6.065 48.752 1.00 90.25 129 GLU A C 1
ATOM 1087 O O . GLU A 1 129 ? -65.256 -5.919 49.616 1.00 90.25 129 GLU A O 1
ATOM 1092 N N . LYS A 1 130 ? -63.144 -5.611 48.917 1.00 90.88 130 LYS A N 1
ATOM 1093 C CA . LYS A 1 130 ? -62.705 -4.920 50.136 1.00 90.88 130 LYS A CA 1
ATOM 1094 C C . LYS A 1 130 ? -63.413 -3.582 50.343 1.00 90.88 130 LYS A C 1
ATOM 1096 O O . LYS A 1 130 ? -63.790 -3.254 51.464 1.00 90.88 130 LYS A O 1
ATOM 1101 N N . LEU A 1 131 ? -63.678 -2.837 49.270 1.00 89.81 131 LEU A N 1
ATOM 1102 C CA . LEU A 1 131 ? -64.406 -1.566 49.334 1.00 89.81 131 LEU A CA 1
ATOM 1103 C C . LEU A 1 131 ? -65.899 -1.727 49.669 1.00 89.81 131 LEU A C 1
ATOM 1105 O O . LEU A 1 131 ? -66.484 -0.802 50.237 1.00 89.81 131 LEU A O 1
ATOM 1109 N N . ARG A 1 132 ? -66.511 -2.885 49.373 1.00 91.56 132 ARG A N 1
ATOM 1110 C CA . ARG A 1 132 ? -67.865 -3.239 49.855 1.00 91.56 132 ARG A CA 1
ATOM 1111 C C . ARG A 1 132 ? -67.904 -3.519 51.354 1.00 91.56 132 ARG A C 1
ATOM 1113 O O . ARG A 1 132 ? -68.958 -3.388 51.976 1.00 91.56 132 ARG A O 1
ATOM 1120 N N . GLY A 1 133 ? -66.774 -3.935 51.914 1.00 85.88 133 GLY A N 1
ATOM 1121 C CA . GLY A 1 133 ? -66.627 -4.303 53.311 1.00 85.88 133 GLY A CA 1
ATOM 1122 C C . GLY A 1 133 ? -66.746 -3.132 54.292 1.00 85.88 133 GLY A C 1
ATOM 1123 O O . GLY A 1 133 ? -67.090 -1.989 53.960 1.00 85.88 133 GLY A O 1
ATOM 1124 N N . ASN A 1 134 ? -66.473 -3.416 55.559 1.00 84.81 134 ASN A N 1
ATOM 1125 C CA . ASN A 1 134 ? -66.421 -2.400 56.608 1.00 84.81 134 ASN A CA 1
ATOM 1126 C C . ASN A 1 134 ? -65.091 -1.607 56.543 1.00 84.81 134 ASN A C 1
ATOM 1128 O O . ASN A 1 134 ? -64.262 -1.828 55.665 1.00 84.81 134 ASN A O 1
ATOM 1132 N N . GLU A 1 135 ? -64.878 -0.640 57.441 1.00 80.88 135 GLU A N 1
ATOM 1133 C CA . GLU A 1 135 ? -63.624 0.140 57.456 1.00 80.88 135 GLU A CA 1
ATOM 1134 C C . GLU A 1 135 ? -62.368 -0.725 57.673 1.00 80.88 135 GLU A C 1
ATOM 1136 O O . GLU A 1 135 ? -61.297 -0.367 57.189 1.00 80.88 135 GLU A O 1
ATOM 1141 N N . GLN A 1 136 ? -62.484 -1.878 58.342 1.00 81.44 136 GLN A N 1
ATOM 1142 C CA . GLN A 1 136 ? -61.357 -2.795 58.546 1.00 81.44 136 GLN A CA 1
ATOM 1143 C C . GLN A 1 136 ? -60.952 -3.489 57.241 1.00 81.44 136 GLN A C 1
ATOM 1145 O O . GLN A 1 136 ? -59.762 -3.666 57.002 1.00 81.44 136 GLN A O 1
ATOM 1150 N N . ASP A 1 137 ? -61.915 -3.821 56.378 1.00 84.81 137 ASP A N 1
ATOM 1151 C CA . ASP A 1 137 ? -61.644 -4.406 55.059 1.00 84.81 137 ASP A CA 1
ATOM 1152 C C . ASP A 1 137 ? -60.928 -3.404 54.133 1.00 84.81 137 ASP A C 1
ATOM 1154 O O . ASP A 1 137 ? -60.029 -3.773 53.377 1.00 84.81 137 ASP A O 1
ATOM 1158 N N . VAL A 1 138 ? -61.276 -2.115 54.234 1.00 82.62 138 VAL A N 1
ATOM 1159 C CA . VAL A 1 138 ? -60.578 -1.031 53.519 1.00 82.62 138 VAL A CA 1
ATOM 1160 C C . VAL A 1 138 ? -59.154 -0.858 54.045 1.00 82.62 138 VAL A C 1
ATOM 1162 O O . VAL A 1 138 ? -58.224 -0.687 53.262 1.00 82.62 138 VAL A O 1
ATOM 1165 N N . ASP A 1 139 ? -58.959 -0.939 55.360 1.00 79.44 139 ASP A N 1
ATOM 1166 C CA . ASP A 1 139 ? -57.630 -0.871 55.965 1.00 79.44 139 ASP A CA 1
ATOM 1167 C C . ASP A 1 139 ? -56.735 -2.049 55.571 1.00 79.44 139 ASP A C 1
ATOM 1169 O O . ASP A 1 139 ? -55.539 -1.852 55.359 1.00 79.44 139 ASP A O 1
ATOM 1173 N N . GLU A 1 140 ? -57.300 -3.247 55.431 1.00 78.44 140 GLU A N 1
ATOM 1174 C CA . GLU A 1 140 ? -56.601 -4.421 54.903 1.00 78.44 140 GLU A CA 1
ATOM 1175 C C . GLU A 1 140 ? -56.177 -4.200 53.445 1.00 78.44 140 GLU A C 1
ATOM 1177 O O . GLU A 1 140 ? -55.022 -4.442 53.102 1.00 78.44 140 GLU A O 1
ATOM 1182 N N . ALA A 1 141 ? -57.061 -3.641 52.608 1.00 79.69 141 ALA A N 1
ATOM 1183 C CA . ALA A 1 141 ? -56.715 -3.298 51.228 1.00 79.69 141 ALA A CA 1
ATOM 1184 C C . ALA A 1 141 ? -55.578 -2.268 51.147 1.00 79.69 141 ALA A C 1
ATOM 1186 O O . ALA A 1 141 ? -54.680 -2.392 50.317 1.00 79.69 141 ALA A O 1
ATOM 1187 N N . ILE A 1 142 ? -55.591 -1.261 52.025 1.00 79.75 142 ILE A N 1
ATOM 1188 C CA . ILE A 1 142 ? -54.539 -0.239 52.093 1.00 79.75 142 ILE A CA 1
ATOM 1189 C C . ILE A 1 142 ? -53.208 -0.848 52.546 1.00 79.75 142 ILE A C 1
ATOM 1191 O O . ILE A 1 142 ? -52.168 -0.495 51.995 1.00 79.75 142 ILE A O 1
ATOM 1195 N N . LEU A 1 143 ? -53.224 -1.750 53.531 1.00 72.12 143 LEU A N 1
ATOM 1196 C CA . LEU A 1 143 ? -52.017 -2.419 54.026 1.00 72.12 143 LEU A CA 1
ATOM 1197 C C . LEU A 1 143 ? -51.353 -3.283 52.950 1.00 72.12 143 LEU A C 1
ATOM 1199 O O . LEU A 1 143 ? -50.138 -3.218 52.808 1.00 72.12 143 LEU A O 1
ATOM 1203 N N . ASP A 1 144 ? -52.134 -4.013 52.156 1.00 72.38 144 ASP A N 1
ATOM 1204 C CA . ASP A 1 144 ? -51.611 -4.847 51.065 1.00 72.38 144 ASP A CA 1
ATOM 1205 C C . ASP A 1 144 ? -51.101 -4.025 49.863 1.00 72.38 144 ASP A C 1
ATOM 1207 O O . ASP A 1 144 ? -50.247 -4.484 49.100 1.00 72.38 144 ASP A O 1
ATOM 1211 N N . LEU A 1 145 ? -51.604 -2.799 49.678 1.00 69.38 145 LEU A N 1
ATOM 1212 C CA . LEU A 1 145 ? -51.185 -1.899 48.595 1.00 69.38 145 LEU A CA 1
ATOM 1213 C C . LEU A 1 145 ? -49.974 -1.030 48.955 1.00 69.38 145 LEU A C 1
ATOM 1215 O O . LEU A 1 145 ? -49.264 -0.560 48.057 1.00 69.38 145 LEU A O 1
ATOM 1219 N N . LEU A 1 146 ? -49.725 -0.812 50.246 1.00 63.94 146 LEU A N 1
ATOM 1220 C CA . LEU A 1 146 ? -48.567 -0.072 50.726 1.00 63.94 146 LEU A CA 1
ATOM 1221 C C . LEU A 1 146 ? -47.331 -0.981 50.794 1.00 63.94 146 LEU A C 1
ATOM 1223 O O . LEU A 1 146 ? -47.405 -2.108 51.275 1.00 63.94 146 LEU A O 1
ATOM 1227 N N . PRO A 1 147 ? -46.155 -0.513 50.343 1.00 54.03 147 PRO A N 1
ATOM 1228 C CA . PRO A 1 147 ? -44.925 -1.254 50.571 1.00 54.03 147 PRO A CA 1
ATOM 1229 C C . PRO A 1 147 ? -44.643 -1.321 52.077 1.00 54.03 147 PRO A C 1
ATOM 1231 O O . PRO A 1 147 ? -44.574 -0.281 52.731 1.00 54.03 147 PRO A O 1
ATOM 1234 N N . ASN A 1 148 ? -44.466 -2.534 52.610 1.00 54.00 148 ASN A N 1
ATOM 1235 C CA . ASN A 1 148 ? -44.111 -2.757 54.014 1.00 54.00 148 ASN A CA 1
ATOM 1236 C C . ASN A 1 148 ? -42.917 -1.879 54.426 1.00 54.00 148 ASN A C 1
ATOM 1238 O O . ASN A 1 148 ? -41.884 -1.872 53.748 1.00 54.00 148 ASN A O 1
ATOM 1242 N N . GLU A 1 149 ? -43.025 -1.169 55.553 1.00 51.12 149 GLU A N 1
ATOM 1243 C CA . GLU A 1 149 ? -41.882 -0.454 56.119 1.00 51.12 149 GLU A CA 1
ATOM 1244 C C . GLU A 1 149 ? -40.793 -1.463 56.506 1.00 51.12 149 GLU A C 1
ATOM 1246 O O . GLU A 1 149 ? -41.002 -2.391 57.291 1.00 51.12 149 GLU A O 1
ATOM 1251 N N . LEU A 1 150 ? -39.610 -1.304 55.914 1.00 53.03 150 LEU A N 1
ATOM 1252 C CA . LEU A 1 150 ? -38.480 -2.184 56.176 1.00 53.03 150 LEU A CA 1
ATOM 1253 C C . LEU A 1 150 ? -37.782 -1.774 57.473 1.00 53.03 150 LEU A C 1
ATOM 1255 O O . LEU A 1 150 ? -37.253 -0.670 57.602 1.00 53.03 150 LEU A O 1
ATOM 1259 N N . SER A 1 151 ? -37.699 -2.711 58.410 1.00 59.09 151 SER A N 1
ATOM 1260 C CA . SER A 1 151 ? -36.848 -2.616 59.592 1.00 59.09 151 SER A CA 1
ATOM 1261 C C . SER A 1 151 ? -35.448 -3.179 59.292 1.00 59.09 151 SER A C 1
ATOM 1263 O O . SER A 1 151 ? -35.283 -4.078 58.466 1.00 59.09 151 SER A O 1
ATOM 1265 N N . ASN A 1 152 ? -34.408 -2.661 59.959 1.00 69.06 152 ASN A N 1
ATOM 1266 C CA . ASN A 1 152 ? -33.008 -3.102 59.801 1.00 69.06 152 ASN A CA 1
ATOM 1267 C C . ASN A 1 152 ? -32.437 -2.958 58.373 1.00 69.06 152 ASN A C 1
ATOM 1269 O O . ASN A 1 152 ? -31.892 -3.908 57.814 1.00 69.06 152 ASN A O 1
ATOM 1273 N N . ILE A 1 153 ? -32.548 -1.760 57.793 1.00 76.25 153 ILE A N 1
ATOM 1274 C CA . ILE A 1 153 ? -32.027 -1.455 56.455 1.00 76.25 153 ILE A CA 1
ATOM 1275 C C . ILE A 1 153 ? -30.489 -1.515 56.436 1.00 76.25 153 ILE A C 1
ATOM 1277 O O . ILE A 1 153 ? -29.810 -0.758 57.133 1.00 76.25 153 ILE A O 1
ATOM 1281 N N . GLU A 1 154 ? -29.938 -2.374 55.583 1.00 83.50 154 GLU A N 1
ATOM 1282 C CA . GLU A 1 154 ? -28.511 -2.520 55.315 1.00 83.50 154 GLU A CA 1
ATOM 1283 C C . GLU A 1 154 ? -28.209 -2.162 53.847 1.00 83.50 154 GLU A C 1
ATOM 1285 O O . GLU A 1 154 ? -28.799 -2.704 52.909 1.00 83.50 154 GLU A O 1
ATOM 1290 N N . LEU A 1 155 ? -27.280 -1.223 53.633 1.00 85.62 155 LEU A N 1
ATOM 1291 C CA . LEU A 1 155 ? -26.841 -0.803 52.299 1.00 85.62 155 LEU A CA 1
ATOM 1292 C C . LEU A 1 155 ? -25.568 -1.549 51.905 1.00 85.62 155 LEU A C 1
ATOM 1294 O O . LEU A 1 155 ? -24.536 -1.444 52.569 1.00 85.62 155 LEU A O 1
ATOM 1298 N N . SER A 1 156 ? -25.610 -2.241 50.772 1.00 86.31 156 SER A N 1
ATOM 1299 C CA . SER A 1 156 ? -24.470 -2.968 50.217 1.00 86.31 156 SER A CA 1
ATOM 1300 C C . SER A 1 156 ? -24.136 -2.507 48.797 1.00 86.31 156 SER A C 1
ATOM 1302 O O . SER A 1 156 ? -24.976 -2.018 48.033 1.00 86.31 156 SER A O 1
ATOM 1304 N N . LYS A 1 157 ? -22.851 -2.619 48.443 1.00 85.50 157 LYS A N 1
ATOM 1305 C CA . LYS A 1 157 ? -22.382 -2.382 47.074 1.00 85.50 157 LYS A CA 1
ATOM 1306 C C . LYS A 1 157 ? -22.753 -3.583 46.217 1.00 85.50 157 LYS A C 1
ATOM 1308 O O . LYS A 1 157 ? -22.623 -4.713 46.663 1.00 85.50 157 LYS A O 1
ATOM 1313 N N . ILE A 1 158 ? -23.147 -3.319 44.977 1.00 83.25 158 ILE A N 1
ATOM 1314 C CA . ILE A 1 158 ? -23.402 -4.375 43.999 1.00 83.25 158 ILE A CA 1
ATOM 1315 C C . ILE A 1 158 ? -22.062 -4.853 43.448 1.00 83.25 158 ILE A C 1
ATOM 1317 O O . ILE A 1 158 ? -21.294 -4.052 42.898 1.00 83.25 158 ILE A O 1
ATOM 1321 N N . GLU A 1 159 ? -21.791 -6.148 43.571 1.00 77.94 159 GLU A N 1
ATOM 1322 C CA . GLU A 1 159 ? -20.558 -6.750 43.067 1.00 77.94 159 GLU A CA 1
ATOM 1323 C C . GLU A 1 159 ? -20.496 -6.687 41.534 1.00 77.94 159 GLU A C 1
ATOM 1325 O O . GLU A 1 159 ? -21.492 -6.458 40.841 1.00 77.94 159 GLU A O 1
ATOM 1330 N N . SER A 1 160 ? -19.295 -6.796 40.960 1.00 69.81 160 SER A N 1
ATOM 1331 C CA . SER A 1 160 ? -19.080 -6.503 39.531 1.00 69.81 160 SER A CA 1
ATOM 1332 C C . SER A 1 160 ? -19.904 -7.376 38.569 1.00 69.81 160 SER A C 1
ATOM 1334 O O . SER A 1 160 ? -20.271 -6.909 37.490 1.00 69.81 160 SER A O 1
ATOM 1336 N N . ASP A 1 161 ? -20.242 -8.587 38.989 1.00 75.06 161 ASP A N 1
ATOM 1337 C CA . ASP A 1 161 ? -20.952 -9.646 38.273 1.00 75.06 161 ASP A CA 1
ATOM 1338 C C . ASP A 1 161 ? -22.459 -9.721 38.573 1.00 75.06 161 ASP A C 1
ATOM 1340 O O . ASP A 1 161 ? -23.189 -10.362 37.821 1.00 75.06 161 ASP A O 1
ATOM 1344 N N . GLU A 1 162 ? -22.952 -9.014 39.591 1.00 78.38 162 GLU A N 1
ATOM 1345 C CA . GLU A 1 162 ? -24.384 -8.934 39.899 1.00 78.38 162 GLU A CA 1
ATOM 1346 C C . GLU A 1 162 ? -25.117 -7.967 38.944 1.00 78.38 162 GLU A C 1
ATOM 1348 O O . GLU A 1 162 ? -24.630 -6.868 38.644 1.00 78.38 162 GLU A O 1
ATOM 1353 N N . TYR A 1 163 ? -26.298 -8.375 38.464 1.00 85.50 163 TYR A N 1
ATOM 1354 C CA . TYR A 1 163 ? -27.178 -7.626 37.546 1.00 85.50 163 TYR A CA 1
ATOM 1355 C C . TYR A 1 163 ? -26.498 -7.068 36.270 1.00 85.50 163 TYR A C 1
ATOM 1357 O O . TYR A 1 163 ? -26.616 -5.874 35.961 1.00 85.50 163 TYR A O 1
ATOM 1365 N N . PRO A 1 164 ? -25.789 -7.899 35.480 1.00 81.19 164 PRO A N 1
ATOM 1366 C CA . PRO A 1 164 ? -25.023 -7.432 34.321 1.00 81.19 164 PRO A CA 1
ATOM 1367 C C . PRO A 1 164 ? -25.910 -6.832 33.219 1.00 81.19 164 PRO A C 1
ATOM 1369 O O . PRO A 1 164 ? -25.506 -5.881 32.545 1.00 81.19 164 PRO A O 1
ATOM 1372 N N . GLU A 1 165 ? -27.128 -7.350 33.050 1.00 83.19 165 GLU A N 1
ATOM 1373 C CA . GLU A 1 165 ? -28.077 -6.855 32.050 1.00 83.19 165 GLU A CA 1
ATOM 1374 C C . GLU A 1 165 ? -28.612 -5.463 32.415 1.00 83.19 165 GLU A C 1
ATOM 1376 O O . GLU A 1 165 ? -28.572 -4.558 31.581 1.00 83.19 165 GLU A O 1
ATOM 1381 N N . ILE A 1 166 ? -29.009 -5.260 33.678 1.00 87.44 166 ILE A N 1
ATOM 1382 C CA . ILE A 1 166 ? -29.480 -3.965 34.195 1.00 87.44 166 ILE A CA 1
ATOM 1383 C C . ILE A 1 166 ? -28.373 -2.914 34.063 1.00 87.44 166 ILE A C 1
ATOM 1385 O O . ILE A 1 166 ? -28.607 -1.836 33.519 1.00 87.44 166 ILE A O 1
ATOM 1389 N N . LYS A 1 167 ? -27.136 -3.239 34.468 1.00 88.75 167 LYS A N 1
ATOM 1390 C CA . LYS A 1 167 ? -25.983 -2.334 34.314 1.00 88.75 167 LYS A CA 1
ATOM 1391 C C . LYS A 1 167 ? -25.747 -1.944 32.856 1.00 88.75 167 LYS A C 1
ATOM 1393 O O . LYS A 1 167 ? -25.508 -0.774 32.577 1.00 88.75 167 LYS A O 1
ATOM 1398 N N . THR A 1 168 ? -25.820 -2.900 31.930 1.00 85.44 168 THR A N 1
ATOM 1399 C CA . THR A 1 168 ? -25.617 -2.635 30.496 1.00 85.44 168 THR A CA 1
ATOM 1400 C C . THR A 1 168 ? -26.701 -1.705 29.949 1.00 85.44 168 THR A C 1
ATOM 1402 O O . THR A 1 168 ? -26.382 -0.698 29.322 1.00 85.44 168 THR A O 1
ATOM 1405 N N . LYS A 1 169 ? -27.973 -1.977 30.265 1.00 90.25 169 LYS A N 1
ATOM 1406 C CA . LYS A 1 169 ? -29.111 -1.141 29.858 1.00 90.25 169 LYS A CA 1
ATOM 1407 C C . LYS A 1 169 ? -29.012 0.281 30.430 1.00 90.25 169 LYS A C 1
ATOM 1409 O O . LYS A 1 169 ? -29.173 1.247 29.690 1.00 90.25 169 LYS A O 1
ATOM 1414 N N . LEU A 1 170 ? -28.660 0.429 31.710 1.00 92.06 170 LEU A N 1
ATOM 1415 C CA . LEU A 1 170 ? -28.439 1.737 32.343 1.00 92.06 170 LEU A CA 1
ATOM 1416 C C . LEU A 1 170 ? -27.264 2.507 31.722 1.00 92.06 170 LEU A C 1
ATOM 1418 O O . LEU A 1 170 ? -27.337 3.726 31.566 1.00 92.06 170 LEU A O 1
ATOM 1422 N N . LEU A 1 171 ? -26.184 1.815 31.344 1.00 90.56 171 LEU A N 1
ATOM 1423 C CA . LEU A 1 171 ? -25.047 2.424 30.651 1.00 90.56 171 LEU A CA 1
ATOM 1424 C C . LEU A 1 171 ? -25.437 2.963 29.272 1.00 90.56 171 LEU A C 1
ATOM 1426 O O . LEU A 1 171 ? -25.011 4.065 28.918 1.00 90.56 171 LEU A O 1
ATOM 1430 N N . ASP A 1 172 ? -26.239 2.218 28.515 1.00 87.56 172 ASP A N 1
ATOM 1431 C CA . ASP A 1 172 ? -26.748 2.655 27.213 1.00 87.56 172 ASP A CA 1
ATOM 1432 C C . ASP A 1 172 ? -27.716 3.837 27.365 1.00 87.56 172 ASP A C 1
ATOM 1434 O O . ASP A 1 172 ? -27.595 4.832 26.644 1.00 87.56 172 ASP A O 1
ATOM 1438 N N . PHE A 1 173 ? -28.612 3.793 28.358 1.00 92.81 173 PHE A N 1
ATOM 1439 C CA . PHE A 1 173 ? -29.497 4.914 28.685 1.00 92.81 173 PHE A CA 1
ATOM 1440 C C . PHE A 1 173 ? -28.693 6.188 28.981 1.00 92.81 173 PHE A C 1
ATOM 1442 O O . PHE A 1 173 ? -28.933 7.232 28.371 1.00 92.81 173 PHE A O 1
ATOM 1449 N N . ALA A 1 174 ? -27.677 6.094 29.845 1.00 92.06 174 ALA A N 1
ATOM 1450 C CA . ALA A 1 174 ? -26.830 7.224 30.221 1.00 92.06 174 ALA A CA 1
ATOM 1451 C C . ALA A 1 174 ? -26.020 7.802 29.054 1.00 92.06 174 ALA A C 1
ATOM 1453 O O . ALA A 1 174 ? -25.775 9.006 28.998 1.00 92.06 174 ALA A O 1
ATOM 1454 N N . GLN A 1 175 ? -25.596 6.968 28.101 1.00 85.56 175 GLN A N 1
ATOM 1455 C CA . GLN A 1 175 ? -24.903 7.436 26.897 1.00 85.56 175 GLN A CA 1
ATOM 1456 C C . GLN A 1 175 ? -25.810 8.271 25.984 1.00 85.56 175 GLN A C 1
ATOM 1458 O O . GLN A 1 175 ? -25.315 9.194 25.334 1.00 85.56 175 GLN A O 1
ATOM 1463 N N . ASN A 1 176 ? -27.115 7.991 25.982 1.00 89.56 176 ASN A N 1
ATOM 1464 C CA . ASN A 1 176 ? -28.109 8.703 25.179 1.00 89.56 176 ASN A CA 1
ATOM 1465 C C . ASN A 1 176 ? -28.676 9.962 25.863 1.00 89.56 176 ASN A C 1
ATOM 1467 O O . ASN A 1 176 ? -29.313 10.768 25.192 1.00 89.56 176 ASN A O 1
ATOM 1471 N N . HIS A 1 177 ? -28.416 10.163 27.161 1.00 91.00 177 HIS A N 1
ATOM 1472 C CA . HIS A 1 177 ? -28.958 11.279 27.947 1.00 91.00 177 HIS A CA 1
ATOM 1473 C C . HIS A 1 177 ? -27.836 12.219 28.409 1.00 91.00 177 HIS A C 1
ATOM 1475 O O . HIS A 1 177 ? -27.159 11.970 29.415 1.00 91.00 177 HIS A O 1
ATOM 1481 N N . PRO A 1 178 ? -27.569 13.313 27.671 1.00 84.94 178 PRO A N 1
ATOM 1482 C CA . PRO A 1 178 ? -26.406 14.149 27.912 1.00 84.94 178 PRO A CA 1
ATOM 1483 C C . PRO A 1 178 ? -26.450 14.934 29.236 1.00 84.94 178 PRO A C 1
ATOM 1485 O O . PRO A 1 178 ? -25.419 15.487 29.634 1.00 84.94 178 PRO A O 1
ATOM 1488 N N . GLU A 1 179 ? -27.583 15.000 29.924 1.00 91.19 179 GLU A N 1
ATOM 1489 C CA . GLU A 1 179 ? -27.724 15.671 31.216 1.00 91.19 179 GLU A CA 1
ATOM 1490 C C . GLU A 1 179 ? -27.101 14.884 32.380 1.00 91.19 179 GLU A C 1
ATOM 1492 O O . GLU A 1 179 ? -26.745 15.491 33.396 1.00 91.19 179 GLU A O 1
ATOM 1497 N N . ILE A 1 180 ? -26.940 13.565 32.230 1.00 93.38 180 ILE A N 1
ATOM 1498 C CA . ILE A 1 180 ? -26.421 12.661 33.264 1.00 93.38 180 ILE A CA 1
ATOM 1499 C C . ILE A 1 180 ? -24.892 12.784 33.344 1.00 93.38 180 ILE A C 1
ATOM 1501 O O . ILE A 1 180 ? -24.180 12.534 32.370 1.00 93.38 180 ILE A O 1
ATOM 1505 N N . GLU A 1 181 ? -24.360 13.173 34.506 1.00 92.88 181 GLU A N 1
ATOM 1506 C CA . GLU A 1 181 ? -22.916 13.222 34.770 1.00 92.88 181 GLU A CA 1
ATOM 1507 C C . GLU A 1 181 ? -22.405 11.924 35.400 1.00 92.88 181 GLU A C 1
ATOM 1509 O O . GLU A 1 181 ? -21.355 11.430 34.989 1.00 92.88 181 GLU A O 1
ATOM 1514 N N . GLU A 1 182 ? -23.112 11.367 36.384 1.00 94.50 182 GLU A N 1
ATOM 1515 C CA . GLU A 1 182 ? -22.723 10.129 37.070 1.00 94.50 182 GLU A CA 1
ATOM 1516 C C . GLU A 1 182 ? -23.973 9.276 37.368 1.00 94.50 182 GLU A C 1
ATOM 1518 O O . GLU A 1 182 ? -25.005 9.824 37.750 1.00 94.50 182 GLU A O 1
ATOM 1523 N N . LEU A 1 183 ? -23.885 7.950 37.199 1.00 94.25 183 LEU A N 1
ATOM 1524 C CA . LEU A 1 183 ? -24.873 6.990 37.711 1.00 94.25 183 LEU A CA 1
ATOM 1525 C C . LEU A 1 183 ? -24.237 6.098 38.766 1.00 94.25 183 LEU A C 1
ATOM 1527 O O . LEU A 1 183 ? -23.118 5.619 38.576 1.00 94.25 183 LEU A O 1
ATOM 1531 N N . TYR A 1 184 ? -24.988 5.806 39.816 1.00 93.88 184 TYR A N 1
ATOM 1532 C CA . TYR A 1 184 ? -24.619 4.947 40.933 1.00 93.88 184 TYR A CA 1
ATOM 1533 C C . TYR A 1 184 ? -25.681 3.877 41.122 1.00 93.88 184 TYR A C 1
ATOM 1535 O O . TYR A 1 184 ? -26.860 4.159 40.948 1.00 93.88 184 TYR A O 1
ATOM 1543 N N . LEU A 1 185 ? -25.272 2.672 41.507 1.00 92.81 185 LEU A N 1
ATOM 1544 C CA . LEU A 1 185 ? -26.203 1.586 41.787 1.00 92.81 185 LEU A CA 1
ATOM 1545 C C . LEU A 1 185 ? -25.813 0.920 43.109 1.00 92.81 185 LEU A C 1
ATOM 1547 O O . LEU A 1 185 ? -24.667 0.490 43.269 1.00 92.81 185 LEU A O 1
ATOM 1551 N N . LEU A 1 186 ? -26.750 0.880 44.051 1.00 92.06 186 LEU A N 1
ATOM 1552 C CA . LEU A 1 186 ? -26.612 0.240 45.359 1.00 92.06 186 LEU A CA 1
ATOM 1553 C C . LEU A 1 186 ? -27.745 -0.756 45.585 1.00 92.06 186 LEU A C 1
ATOM 1555 O O . LEU A 1 186 ? -28.781 -0.694 44.925 1.00 92.06 186 LEU A O 1
ATOM 1559 N N . LYS A 1 187 ? -27.526 -1.663 46.531 1.00 90.19 187 LYS A N 1
ATOM 1560 C CA . LYS A 1 187 ? -28.513 -2.630 46.987 1.00 90.19 187 LYS A CA 1
ATOM 1561 C C . LYS A 1 187 ? -28.905 -2.284 48.419 1.00 90.19 187 LYS A C 1
ATOM 1563 O O . LYS A 1 187 ? -28.044 -2.201 49.293 1.00 90.19 187 LYS A O 1
ATOM 1568 N N . GLU A 1 188 ? -30.189 -2.073 48.636 1.00 88.00 188 GLU A N 1
ATOM 1569 C CA . GLU A 1 188 ? -30.809 -1.860 49.937 1.00 88.00 188 GLU A CA 1
ATOM 1570 C C . GLU A 1 188 ? -31.488 -3.163 50.355 1.00 88.00 188 GLU A C 1
ATOM 1572 O O . GLU A 1 188 ? -32.299 -3.704 49.606 1.00 88.00 188 GLU A O 1
ATOM 1577 N N . GLN A 1 189 ? -31.113 -3.719 51.504 1.00 85.25 189 GLN A N 1
ATOM 1578 C CA . GLN A 1 189 ? -31.714 -4.942 52.031 1.00 85.25 189 GLN A CA 1
ATOM 1579 C C . GLN A 1 189 ? -32.330 -4.650 53.391 1.00 85.25 189 GLN A C 1
ATOM 1581 O O . GLN A 1 189 ? -31.660 -4.108 54.261 1.00 85.25 189 GLN A O 1
ATOM 1586 N N . GLY A 1 190 ? -33.590 -5.013 53.580 1.00 81.94 190 GLY A N 1
ATOM 1587 C CA . GLY A 1 190 ? -34.295 -4.827 54.844 1.00 81.94 190 GLY A CA 1
ATOM 1588 C C . GLY A 1 190 ? -35.170 -6.027 55.165 1.00 81.94 190 GLY A C 1
ATOM 1589 O O . GLY A 1 190 ? -35.342 -6.920 54.333 1.00 81.94 190 GLY A O 1
ATOM 1590 N N . VAL A 1 191 ? -35.698 -6.062 56.383 1.00 75.88 191 VAL A N 1
ATOM 1591 C CA . VAL A 1 191 ? -36.640 -7.086 56.833 1.00 75.88 191 VAL A CA 1
ATOM 1592 C C . VAL A 1 191 ? -37.979 -6.409 57.091 1.00 75.88 191 VAL A C 1
ATOM 1594 O O . VAL A 1 191 ? -38.046 -5.469 57.884 1.00 75.88 191 VAL A O 1
ATOM 1597 N N . ASP A 1 192 ? -39.028 -6.856 56.411 1.00 71.88 192 ASP A N 1
ATOM 1598 C CA . ASP A 1 192 ? -40.378 -6.353 56.670 1.00 71.88 192 ASP A CA 1
ATOM 1599 C C . ASP A 1 192 ? -40.919 -6.828 58.031 1.00 71.88 192 ASP A C 1
ATOM 1601 O O . ASP A 1 192 ? -40.313 -7.664 58.709 1.00 71.88 192 ASP A O 1
ATOM 1605 N N . GLU A 1 193 ? -42.064 -6.290 58.453 1.00 62.50 193 GLU A N 1
ATOM 1606 C CA . GLU A 1 193 ? -42.702 -6.636 59.734 1.00 62.50 193 GLU A CA 1
ATOM 1607 C C . GLU A 1 193 ? -43.037 -8.135 59.862 1.00 62.50 193 GLU A C 1
ATOM 1609 O O . GLU A 1 193 ? -43.106 -8.667 60.972 1.00 62.50 193 GLU A O 1
ATOM 1614 N N . SER A 1 194 ? -43.175 -8.844 58.737 1.00 64.94 194 SER A N 1
ATOM 1615 C CA . SER A 1 194 ? -43.399 -10.292 58.684 1.00 64.94 194 SER A CA 1
ATOM 1616 C C . SER A 1 194 ? -42.122 -11.141 58.747 1.00 64.94 194 SER A C 1
ATOM 1618 O O . SER A 1 194 ? -42.196 -12.371 58.764 1.00 64.94 194 SER A O 1
ATOM 1620 N N . GLY A 1 195 ? -40.943 -10.517 58.823 1.00 69.00 195 GLY A N 1
ATOM 1621 C CA . GLY A 1 195 ? -39.658 -11.209 58.905 1.00 69.00 195 GLY A CA 1
ATOM 1622 C C . GLY A 1 195 ? -39.061 -11.603 57.548 1.00 69.00 195 GLY A C 1
ATOM 1623 O O . GLY A 1 195 ? -38.028 -12.283 57.518 1.00 69.00 195 GLY A O 1
ATOM 1624 N N . TYR A 1 196 ? -39.662 -11.190 56.429 1.00 69.75 196 TYR A N 1
ATOM 1625 C CA . TYR A 1 196 ? -39.153 -11.473 55.090 1.00 69.75 196 TYR A CA 1
ATOM 1626 C C . TYR A 1 196 ? -38.101 -10.449 54.673 1.00 69.75 196 TYR A C 1
ATOM 1628 O O . TYR A 1 196 ? -38.252 -9.239 54.835 1.00 69.75 196 TYR A O 1
ATOM 1636 N N . LYS A 1 197 ? -36.998 -10.952 54.112 1.00 73.94 197 LYS A N 1
ATOM 1637 C CA . LYS A 1 197 ? -35.940 -10.107 53.556 1.00 73.94 197 LYS A CA 1
ATOM 1638 C C . LYS A 1 197 ? -36.373 -9.565 52.201 1.00 73.94 197 LYS A C 1
ATOM 1640 O O . LYS A 1 197 ? -36.441 -10.334 51.244 1.00 73.94 197 LYS A O 1
ATOM 1645 N N . GLN A 1 198 ? -36.560 -8.257 52.100 1.00 76.62 198 GLN A N 1
ATOM 1646 C CA . GLN A 1 198 ? -36.737 -7.577 50.822 1.00 76.62 198 GLN A CA 1
ATOM 1647 C C . GLN A 1 198 ? -35.427 -6.949 50.358 1.00 76.62 198 GLN A C 1
ATOM 1649 O O . GLN A 1 198 ? -34.590 -6.517 51.154 1.00 76.62 198 GLN A O 1
ATOM 1654 N N . THR A 1 199 ? -35.242 -6.922 49.043 1.00 80.56 199 THR A N 1
ATOM 1655 C CA . THR A 1 199 ? -34.122 -6.252 48.388 1.00 80.56 199 THR A CA 1
ATOM 1656 C C . THR A 1 199 ? -34.679 -5.197 47.439 1.00 80.56 199 THR A C 1
ATOM 1658 O O . THR A 1 199 ? -35.503 -5.500 46.590 1.00 80.56 199 THR A O 1
ATOM 1661 N N . THR A 1 200 ? -34.203 -3.961 47.565 1.00 85.94 200 THR A N 1
ATOM 1662 C CA . THR A 1 200 ? -34.513 -2.854 46.655 1.00 85.94 200 THR A CA 1
ATOM 1663 C C . THR A 1 200 ? -33.218 -2.361 46.020 1.00 85.94 200 THR A C 1
ATOM 1665 O O . THR A 1 200 ? -32.179 -2.256 46.675 1.00 85.94 200 THR A O 1
ATOM 1668 N N . LEU A 1 201 ? -33.241 -2.058 44.724 1.00 89.56 201 LEU A N 1
ATOM 1669 C CA . LEU A 1 201 ? -32.094 -1.459 44.042 1.00 89.56 201 LEU A CA 1
ATOM 1670 C C . LEU A 1 201 ? -32.225 0.066 44.063 1.00 89.56 201 LEU A C 1
ATOM 1672 O O . LEU A 1 201 ? -33.253 0.611 43.676 1.00 89.56 201 LEU A O 1
ATOM 1676 N N . LEU A 1 202 ? -31.172 0.771 44.471 1.00 91.62 202 LEU A N 1
ATOM 1677 C CA . LEU A 1 202 ? -31.136 2.234 44.494 1.00 91.62 202 LEU A CA 1
ATOM 1678 C C . LEU A 1 202 ? -30.288 2.757 43.330 1.00 91.62 202 LEU A C 1
ATOM 1680 O O . LEU A 1 202 ? -29.083 2.499 43.272 1.00 91.62 202 LEU A O 1
ATOM 1684 N N . LEU A 1 203 ? -30.901 3.522 42.425 1.00 93.50 203 LEU A N 1
ATOM 1685 C CA . LEU A 1 203 ? -30.243 4.182 41.297 1.00 93.50 203 LEU A CA 1
ATOM 1686 C C . LEU A 1 203 ? -30.041 5.672 41.592 1.00 93.50 203 LEU A C 1
ATOM 1688 O O . LEU A 1 203 ? -30.967 6.475 41.486 1.00 93.50 203 LEU A O 1
ATOM 1692 N N . GLY A 1 204 ? -28.810 6.057 41.919 1.00 94.69 204 GLY A N 1
ATOM 1693 C CA . GLY A 1 204 ? -28.428 7.454 42.107 1.00 94.69 204 GLY A CA 1
ATOM 1694 C C . GLY A 1 204 ? -28.023 8.100 40.787 1.00 94.69 204 GLY A C 1
ATOM 1695 O O . GLY A 1 204 ? -27.042 7.682 40.175 1.00 94.69 204 GLY A O 1
ATOM 1696 N N . THR A 1 205 ? -28.726 9.146 40.364 1.00 94.62 205 THR A N 1
ATOM 1697 C CA . THR A 1 205 ? -28.459 9.881 39.124 1.00 94.62 205 THR A CA 1
ATOM 1698 C C . THR A 1 205 ? -28.014 11.296 39.436 1.00 94.62 205 THR A C 1
ATOM 1700 O O . THR A 1 205 ? -28.797 12.141 39.870 1.00 94.62 205 THR A O 1
ATOM 1703 N N . LYS A 1 206 ? -26.739 11.578 39.173 1.00 94.25 206 LYS A N 1
ATOM 1704 C CA . LYS A 1 206 ? -26.190 12.923 39.297 1.00 94.25 206 LYS A CA 1
ATOM 1705 C C . LYS A 1 206 ? -26.258 13.647 37.962 1.00 94.25 206 LYS A C 1
ATOM 1707 O O . LYS A 1 206 ? -25.665 13.190 36.981 1.00 94.25 206 LYS A O 1
ATOM 1712 N N . THR A 1 207 ? -26.922 14.796 37.927 1.00 92.25 207 THR A N 1
ATOM 1713 C CA . THR A 1 207 ? -27.107 15.595 36.706 1.00 92.25 207 THR A CA 1
ATOM 1714 C C . THR A 1 207 ? -26.329 16.905 36.745 1.00 92.25 207 THR A C 1
ATOM 1716 O O . THR A 1 207 ? -26.029 17.450 37.806 1.00 92.25 207 THR A O 1
ATOM 1719 N N . LYS A 1 208 ? -26.001 17.443 35.562 1.00 84.69 208 LYS A N 1
ATOM 1720 C CA . LYS A 1 208 ? -25.276 18.722 35.439 1.00 84.69 208 LYS A CA 1
ATOM 1721 C C . LYS A 1 208 ? -26.100 19.921 35.931 1.00 84.69 208 LYS A C 1
ATOM 1723 O O . LYS A 1 208 ? -25.561 20.825 36.561 1.00 84.69 208 LYS A O 1
ATOM 1728 N N . ASN A 1 209 ? -27.386 19.931 35.592 1.00 85.94 209 ASN A N 1
ATOM 1729 C CA . ASN A 1 209 ? -28.362 20.955 35.967 1.00 85.94 209 ASN A CA 1
ATOM 1730 C C . ASN A 1 209 ? -29.466 20.312 36.814 1.00 85.94 209 ASN A C 1
ATOM 1732 O O . ASN A 1 209 ? -29.431 19.100 37.038 1.00 85.94 209 ASN A O 1
ATOM 1736 N N . GLU A 1 210 ? -30.452 21.096 37.258 1.00 82.31 210 GLU A N 1
ATOM 1737 C CA . GLU A 1 210 ? -31.655 20.501 37.843 1.00 82.31 210 GLU A CA 1
ATOM 1738 C C . GLU A 1 210 ? -32.272 19.472 36.882 1.00 82.31 210 GLU A C 1
ATOM 1740 O O . GLU A 1 210 ? -32.379 19.740 35.679 1.00 82.31 210 GLU A O 1
ATOM 1745 N N . PRO A 1 211 ? -32.618 18.278 37.388 1.00 78.19 211 PRO A N 1
ATOM 1746 C CA . PRO A 1 211 ? -33.159 17.214 36.563 1.00 78.19 211 PRO A CA 1
ATOM 1747 C C . PRO A 1 211 ? -34.518 17.650 36.022 1.00 78.19 211 PRO A C 1
ATOM 1749 O O . PRO A 1 211 ? -35.459 17.866 36.786 1.00 78.19 211 PRO A O 1
ATOM 1752 N N . SER A 1 212 ? -34.609 17.793 34.697 1.00 83.31 212 SER A N 1
ATOM 1753 C CA . SER A 1 212 ? -35.871 18.123 34.034 1.00 83.31 212 SER A CA 1
ATOM 1754 C C . SER A 1 212 ? -36.921 17.047 34.315 1.00 83.31 212 SER A C 1
ATOM 1756 O O . SER A 1 212 ? -36.576 15.868 34.421 1.00 83.31 212 SER A O 1
ATOM 1758 N N . ILE A 1 213 ? -38.197 17.441 34.377 1.00 83.31 213 ILE A N 1
ATOM 1759 C CA . ILE A 1 213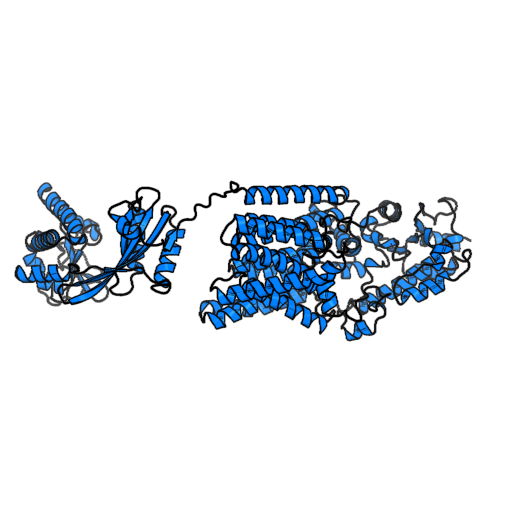 ? -39.323 16.507 34.555 1.00 83.31 213 ILE A CA 1
ATOM 1760 C C . ILE A 1 213 ? -39.240 15.379 33.517 1.00 83.31 213 ILE A C 1
ATOM 1762 O O . ILE A 1 213 ? -39.277 14.213 33.881 1.00 83.31 213 ILE A O 1
ATOM 1766 N N . LYS A 1 214 ? -38.955 15.717 32.251 1.00 85.00 214 LYS A N 1
ATOM 1767 C CA . LYS A 1 214 ? -38.786 14.743 31.160 1.00 85.00 214 LYS A CA 1
ATOM 1768 C C . LYS A 1 214 ? -37.710 13.687 31.430 1.00 85.00 214 LYS A C 1
ATOM 1770 O O . LYS A 1 214 ? -37.908 12.529 31.088 1.00 85.00 214 LYS A O 1
ATOM 1775 N N . LEU A 1 215 ? -36.572 14.077 32.011 1.00 86.25 215 LEU A N 1
ATOM 1776 C CA . LEU A 1 215 ? -35.492 13.137 32.326 1.00 86.25 215 LEU A CA 1
ATOM 1777 C C . LEU A 1 215 ? -35.888 12.199 33.467 1.00 86.25 215 LEU A C 1
ATOM 1779 O O . LEU A 1 215 ? -35.575 11.015 33.392 1.00 86.25 215 LEU A O 1
ATOM 1783 N N . LYS A 1 216 ? -36.560 12.730 34.499 1.00 86.88 216 LYS A N 1
ATOM 1784 C CA . LYS A 1 216 ? -37.065 11.919 35.612 1.00 86.88 216 LYS A CA 1
ATOM 1785 C C . LYS A 1 216 ? -38.062 10.885 35.100 1.00 86.88 216 LYS A C 1
ATOM 1787 O O . LYS A 1 216 ? -37.792 9.701 35.230 1.00 86.88 216 LYS A O 1
ATOM 1792 N N . THR A 1 217 ? -39.100 11.330 34.391 1.00 83.81 217 THR A N 1
ATOM 1793 C CA . THR A 1 217 ? -40.122 10.450 33.805 1.00 83.81 217 THR A CA 1
ATOM 1794 C C . THR A 1 217 ? -39.506 9.399 32.880 1.00 83.81 217 THR A C 1
ATOM 1796 O O . THR A 1 217 ? -39.761 8.217 33.049 1.00 83.81 217 THR A O 1
ATOM 1799 N N . SER A 1 218 ? -38.613 9.802 31.967 1.00 88.12 218 SER A N 1
ATOM 1800 C CA . SER A 1 218 ? -37.933 8.872 31.051 1.00 88.12 218 SER A CA 1
ATOM 1801 C C . SER A 1 218 ? -37.117 7.807 31.788 1.00 88.12 218 SER A C 1
ATOM 1803 O O . SER A 1 218 ? -37.139 6.637 31.408 1.00 88.12 218 SER A O 1
ATOM 1805 N N . LEU A 1 219 ? -36.384 8.193 32.839 1.00 88.44 219 LEU A N 1
ATOM 1806 C CA . LEU A 1 219 ? -35.583 7.240 33.603 1.00 88.44 219 LEU A CA 1
ATOM 1807 C C . LEU A 1 219 ? -36.458 6.333 34.472 1.00 88.44 219 LEU A C 1
ATOM 1809 O O . LEU A 1 219 ? -36.146 5.152 34.571 1.00 88.44 219 LEU A O 1
ATOM 1813 N N . ASP A 1 220 ? -37.537 6.852 35.053 1.00 85.50 220 ASP A N 1
ATOM 1814 C CA . ASP A 1 220 ? -38.483 6.075 35.861 1.00 85.50 220 ASP A CA 1
ATOM 1815 C C . ASP A 1 220 ? -39.255 5.058 35.005 1.00 85.50 220 ASP A C 1
ATOM 1817 O O . ASP A 1 220 ? -39.396 3.895 35.384 1.00 85.50 220 ASP A O 1
ATOM 1821 N N . ASP A 1 221 ? -39.685 5.445 33.802 1.00 83.25 221 ASP A N 1
ATOM 1822 C CA . ASP A 1 221 ? -40.289 4.523 32.834 1.00 83.25 221 ASP A CA 1
ATOM 1823 C C . ASP A 1 221 ? -39.283 3.458 32.388 1.00 83.25 221 ASP A C 1
ATOM 1825 O O . ASP A 1 221 ? -39.604 2.271 32.291 1.00 83.25 221 ASP A O 1
ATOM 1829 N N . PHE A 1 222 ? -38.033 3.867 32.159 1.00 88.56 222 PHE A N 1
ATOM 1830 C CA . PHE A 1 222 ? -36.963 2.951 31.797 1.00 88.56 222 PHE A CA 1
ATOM 1831 C C . PHE A 1 222 ? -36.652 1.953 32.915 1.00 88.56 222 PHE A C 1
ATOM 1833 O O . PHE A 1 222 ? -36.499 0.764 32.637 1.00 88.56 222 PHE A O 1
ATOM 1840 N N . THR A 1 223 ? -36.569 2.398 34.173 1.00 87.56 223 THR A N 1
ATOM 1841 C CA . THR A 1 223 ? -36.295 1.514 35.311 1.00 87.56 223 THR A CA 1
ATOM 1842 C C . THR A 1 223 ? -37.437 0.526 35.544 1.00 87.56 223 THR A C 1
ATOM 1844 O O . THR A 1 223 ? -37.162 -0.650 35.776 1.00 87.56 223 THR A O 1
ATOM 1847 N N . ARG A 1 224 ? -38.698 0.946 35.364 1.00 81.69 224 ARG A N 1
ATOM 1848 C CA . ARG A 1 224 ? -39.873 0.054 35.397 1.00 81.69 224 ARG A CA 1
ATOM 1849 C C . ARG A 1 224 ? -39.806 -1.051 34.342 1.00 81.69 224 ARG A C 1
ATOM 1851 O O . ARG A 1 224 ? -40.122 -2.194 34.645 1.00 81.69 224 ARG A O 1
ATOM 1858 N N . GLN A 1 225 ? -39.354 -0.740 33.126 1.00 81.06 225 GLN A N 1
ATOM 1859 C CA . GLN A 1 225 ? -39.239 -1.724 32.038 1.00 81.06 225 GLN A CA 1
ATOM 1860 C C . GLN A 1 225 ? -38.117 -2.754 32.240 1.00 81.06 225 GLN A C 1
ATOM 1862 O O . GLN A 1 225 ? -38.131 -3.806 31.599 1.00 81.06 225 GLN A O 1
ATOM 1867 N N . ILE A 1 226 ? -37.113 -2.445 33.066 1.00 78.50 226 ILE A N 1
ATOM 1868 C CA . ILE A 1 226 ? -35.939 -3.312 33.275 1.00 78.50 226 ILE A CA 1
ATOM 1869 C C . ILE A 1 226 ? -35.916 -4.003 34.640 1.00 78.50 226 ILE A C 1
ATOM 1871 O O . ILE A 1 226 ? -35.040 -4.844 34.851 1.00 78.50 226 ILE A O 1
ATOM 1875 N N . SER A 1 227 ? -36.832 -3.666 35.551 1.00 71.50 227 SER A N 1
ATOM 1876 C CA . SER A 1 227 ? -37.055 -4.428 36.782 1.00 71.50 227 SER A CA 1
ATOM 1877 C C . SER A 1 227 ? -37.505 -5.854 36.438 1.00 71.50 227 SER A C 1
ATOM 1879 O O . SER A 1 227 ? -38.366 -6.058 35.583 1.00 71.50 227 SER A O 1
ATOM 1881 N N . ILE A 1 228 ? -36.887 -6.853 37.075 1.00 55.94 228 ILE A N 1
ATOM 1882 C CA . ILE A 1 228 ? -37.192 -8.280 36.891 1.00 55.94 228 ILE A CA 1
ATOM 1883 C C . ILE A 1 228 ? -37.728 -8.806 38.226 1.00 55.94 228 ILE A C 1
ATOM 1885 O O . ILE A 1 228 ? -36.988 -8.821 39.205 1.00 55.94 228 ILE A O 1
ATOM 1889 N N . GLY A 1 229 ? -38.982 -9.265 38.262 1.00 63.97 229 GLY A N 1
ATOM 1890 C CA . GLY A 1 229 ? -39.617 -9.762 39.493 1.00 63.97 229 GLY A CA 1
ATOM 1891 C C . GLY A 1 229 ? -39.946 -8.643 40.491 1.00 63.97 229 GLY A C 1
ATOM 1892 O O . GLY A 1 229 ? -40.293 -7.538 40.078 1.00 63.97 229 GLY A O 1
ATOM 1893 N N . ASP A 1 230 ? -39.819 -8.930 41.789 1.00 56.47 230 ASP A N 1
ATOM 1894 C CA . ASP A 1 230 ? -40.151 -7.998 42.884 1.00 56.47 230 ASP A CA 1
ATOM 1895 C C . ASP A 1 230 ? -39.063 -6.941 43.165 1.00 56.47 230 ASP A C 1
ATOM 1897 O O . ASP A 1 230 ? -39.271 -6.025 43.963 1.00 56.47 230 ASP A O 1
ATOM 1901 N N . ASP A 1 231 ? -37.909 -7.018 42.490 1.00 63.22 231 ASP A N 1
ATOM 1902 C CA . ASP A 1 231 ? -36.793 -6.084 42.677 1.00 63.22 231 ASP A CA 1
ATOM 1903 C C . ASP A 1 231 ? -37.099 -4.723 42.014 1.00 63.22 231 ASP A C 1
ATOM 1905 O O . ASP A 1 231 ? -36.737 -4.429 40.862 1.00 63.22 231 ASP A O 1
ATOM 1909 N N . ARG A 1 232 ? -37.788 -3.854 42.758 1.00 69.25 232 ARG A N 1
ATOM 1910 C CA . ARG A 1 232 ? -38.060 -2.469 42.351 1.00 69.25 232 ARG A CA 1
ATOM 1911 C C . ARG A 1 232 ? -36.763 -1.653 42.357 1.00 69.25 232 ARG A C 1
ATOM 1913 O O . ARG A 1 232 ? -35.967 -1.714 43.297 1.00 69.25 232 ARG A O 1
ATOM 1920 N N . ILE A 1 233 ? -36.546 -0.864 41.302 1.00 85.69 233 ILE A N 1
ATOM 1921 C CA . ILE A 1 233 ? -35.444 0.104 41.242 1.00 85.69 233 ILE A CA 1
ATOM 1922 C C . ILE A 1 233 ? -35.980 1.476 41.659 1.00 85.69 233 ILE A C 1
ATOM 1924 O O . ILE A 1 233 ? -36.757 2.091 40.929 1.00 85.69 233 ILE A O 1
ATOM 1928 N N . ARG A 1 234 ? -35.532 1.986 42.807 1.00 86.81 234 ARG A N 1
ATOM 1929 C CA . ARG A 1 234 ? -35.840 3.343 43.266 1.00 86.81 234 ARG A CA 1
ATOM 1930 C C . ARG A 1 234 ? -34.820 4.326 42.706 1.00 86.81 234 ARG A C 1
ATOM 1932 O O . ARG A 1 234 ? -33.612 4.153 42.878 1.00 86.81 234 ARG A O 1
ATOM 1939 N N . THR A 1 235 ? -35.299 5.371 42.050 1.00 90.00 235 THR A N 1
ATOM 1940 C CA . THR A 1 235 ? -34.467 6.404 41.431 1.00 90.00 235 THR A CA 1
ATOM 1941 C C . THR A 1 235 ? -34.311 7.600 42.371 1.00 90.00 235 THR A C 1
ATOM 1943 O O . THR A 1 235 ? -35.256 8.073 43.000 1.00 90.00 235 THR A O 1
ATOM 1946 N N . LEU A 1 236 ? -33.083 8.092 42.507 1.00 90.12 236 LEU A N 1
ATOM 1947 C CA . LEU A 1 236 ? -32.745 9.272 43.299 1.00 90.12 236 LEU A CA 1
ATOM 1948 C C . LEU A 1 236 ? -31.980 10.241 42.404 1.00 90.12 236 LEU A C 1
ATOM 1950 O O . LEU A 1 236 ? -31.066 9.835 41.687 1.00 90.12 236 LEU A O 1
ATOM 1954 N N . PHE A 1 237 ? -32.332 11.524 42.446 1.00 89.44 237 PHE A N 1
ATOM 1955 C CA . PHE A 1 237 ? -31.733 12.539 41.582 1.00 89.44 237 PHE A CA 1
ATOM 1956 C C . PHE A 1 237 ? -31.234 13.721 42.391 1.00 89.44 237 PHE A C 1
ATOM 1958 O O . PHE A 1 237 ? -31.970 14.255 43.217 1.00 89.44 237 PHE A O 1
ATOM 1965 N N . ASP A 1 238 ? -30.025 14.185 42.088 1.00 87.69 238 ASP A N 1
ATOM 1966 C CA . ASP A 1 238 ? -29.556 15.485 42.560 1.00 87.69 238 ASP A CA 1
ATOM 1967 C C . ASP A 1 238 ? -28.369 15.998 41.725 1.00 87.69 238 ASP A C 1
ATOM 1969 O O . ASP A 1 238 ? -27.815 15.305 40.872 1.00 87.69 238 ASP A O 1
ATOM 1973 N N . ARG A 1 239 ? -27.953 17.239 41.973 1.00 87.75 239 ARG A N 1
ATOM 1974 C CA . ARG A 1 239 ? -26.781 17.879 41.362 1.00 87.75 239 ARG A CA 1
ATOM 1975 C C . ARG A 1 239 ? -25.481 17.476 42.050 1.00 87.75 239 ARG A C 1
ATOM 1977 O O . ARG A 1 239 ? -24.411 17.493 41.436 1.00 87.75 239 ARG A O 1
ATOM 1984 N N . THR A 1 240 ? -25.541 17.142 43.338 1.00 85.12 240 THR A N 1
ATOM 1985 C CA . THR A 1 240 ? -24.351 16.885 44.155 1.00 85.12 240 THR A CA 1
ATOM 1986 C C . THR A 1 240 ? -24.520 15.631 45.002 1.00 85.12 240 THR A C 1
ATOM 1988 O O . THR A 1 240 ? -25.613 15.313 45.461 1.00 85.12 240 THR A O 1
ATOM 1991 N N . LEU A 1 241 ? -23.407 14.934 45.250 1.00 84.31 241 LEU A N 1
ATOM 1992 C CA . LEU A 1 241 ? -23.366 13.827 46.212 1.00 84.31 241 LEU A CA 1
ATOM 1993 C C . LEU A 1 241 ? -23.523 14.311 47.659 1.00 84.31 241 LEU A C 1
ATOM 1995 O O . LEU A 1 241 ? -23.717 13.494 48.544 1.00 84.31 241 LEU A O 1
ATOM 1999 N N . ASP A 1 242 ? -23.398 15.615 47.916 1.00 80.69 242 ASP A N 1
ATOM 2000 C CA . ASP A 1 242 ? -23.571 16.205 49.246 1.00 80.69 242 ASP A CA 1
ATOM 2001 C C . ASP A 1 242 ? -25.031 16.490 49.599 1.00 80.69 242 ASP A C 1
ATOM 2003 O O . ASP A 1 242 ? -25.321 16.827 50.744 1.00 80.69 242 ASP A O 1
ATOM 2007 N N . SER A 1 243 ? -25.937 16.328 48.636 1.00 83.50 243 SER A N 1
ATOM 2008 C CA . SER A 1 243 ? -27.372 16.375 48.876 1.00 83.50 243 SER A CA 1
ATOM 2009 C C . SER A 1 243 ? -27.842 15.256 49.803 1.00 83.50 243 SER A C 1
ATOM 2011 O O . SER A 1 243 ? -27.223 14.195 49.898 1.00 83.50 243 SER A O 1
ATOM 2013 N N . ILE A 1 244 ? -28.988 15.481 50.447 1.00 76.06 244 ILE A N 1
ATOM 2014 C CA . ILE A 1 244 ? -29.661 14.467 51.268 1.00 76.06 244 ILE A CA 1
ATOM 2015 C C . ILE A 1 244 ? -29.986 13.233 50.408 1.00 76.06 244 ILE A C 1
ATOM 2017 O O . ILE A 1 244 ? -29.732 12.107 50.826 1.00 76.06 244 ILE A O 1
ATOM 2021 N N . SER A 1 245 ? -30.444 13.450 49.171 1.00 80.44 245 SER A N 1
ATOM 2022 C CA . SER A 1 245 ? -30.885 12.405 48.241 1.00 80.44 245 SER A CA 1
ATOM 2023 C C . SER A 1 245 ? -29.751 11.520 47.717 1.00 80.44 245 SER A C 1
ATOM 2025 O O . SER A 1 245 ? -29.933 10.315 47.572 1.00 80.44 245 SER A O 1
ATOM 2027 N N . LEU A 1 246 ? -28.573 12.085 47.416 1.00 86.38 246 LEU A N 1
ATOM 2028 C CA . LEU A 1 246 ? -27.439 11.316 46.880 1.00 86.38 246 LEU A CA 1
ATOM 2029 C C . LEU A 1 246 ? -26.329 11.034 47.906 1.00 86.38 246 LEU A C 1
ATOM 2031 O O . LEU A 1 246 ? -25.359 10.345 47.579 1.00 86.38 246 LEU A O 1
ATOM 2035 N N . GLY A 1 247 ? -26.470 11.513 49.146 1.00 82.25 247 GLY A N 1
ATOM 2036 C CA . GLY A 1 247 ? -25.499 11.336 50.232 1.00 82.25 247 GLY A CA 1
ATOM 2037 C C . GLY A 1 247 ? -25.128 9.880 50.502 1.00 82.25 247 GLY A C 1
ATOM 2038 O O . GLY A 1 247 ? -23.962 9.572 50.762 1.00 82.25 247 GLY A O 1
ATOM 2039 N N . ILE A 1 248 ? -26.091 8.973 50.339 1.00 87.69 248 ILE A N 1
ATOM 2040 C CA . ILE A 1 248 ? -25.910 7.525 50.506 1.00 87.69 248 ILE A CA 1
ATOM 2041 C C . ILE A 1 248 ? -24.907 6.922 49.506 1.00 87.69 248 ILE A C 1
ATOM 2043 O O . ILE A 1 248 ? -24.259 5.919 49.797 1.00 87.69 248 ILE A O 1
ATOM 2047 N N . PHE A 1 249 ? -24.693 7.563 48.351 1.00 90.12 249 PHE A N 1
ATOM 2048 C CA . PHE A 1 249 ? -23.780 7.077 47.315 1.00 90.12 249 PHE A CA 1
ATOM 2049 C C . PHE A 1 249 ? -22.337 7.561 47.494 1.00 90.12 249 PHE A C 1
ATOM 2051 O O . PHE A 1 249 ? -21.465 7.106 46.749 1.00 90.12 249 PHE A O 1
ATOM 2058 N N . LYS A 1 250 ? -22.033 8.430 48.476 1.00 85.12 250 LYS A N 1
ATOM 2059 C CA . LYS A 1 250 ? -20.688 9.023 48.665 1.00 85.12 250 LYS A CA 1
ATOM 2060 C C . LYS A 1 250 ? -19.561 7.995 48.770 1.00 85.12 250 LYS A C 1
ATOM 2062 O O . LYS A 1 250 ? -18.442 8.270 48.347 1.00 85.12 250 LYS A O 1
ATOM 2067 N N . GLN A 1 251 ? -19.842 6.820 49.332 1.00 82.81 251 GLN A N 1
ATOM 2068 C CA . GLN A 1 251 ? -18.854 5.750 49.511 1.00 82.81 251 GLN A CA 1
ATOM 2069 C C . GLN A 1 251 ? -18.853 4.714 48.370 1.00 82.81 251 GLN A C 1
ATOM 2071 O O . GLN A 1 251 ? -18.113 3.724 48.423 1.00 82.81 251 GLN A O 1
ATOM 2076 N N . SER A 1 252 ? -19.672 4.921 47.336 1.00 83.56 252 SER A N 1
ATOM 2077 C CA . SER A 1 252 ? -19.834 4.028 46.186 1.00 83.56 252 SER A CA 1
ATOM 2078 C C . SER A 1 252 ? -19.148 4.582 44.933 1.00 83.56 252 SER A C 1
ATOM 2080 O O . SER A 1 252 ? -19.039 5.793 44.741 1.00 83.56 252 SER A O 1
ATOM 2082 N N . ASN A 1 253 ? -18.660 3.688 44.070 1.00 86.00 253 ASN A N 1
ATOM 2083 C CA . ASN A 1 253 ? -18.125 4.088 42.771 1.00 86.00 253 ASN A CA 1
ATOM 2084 C C . ASN A 1 253 ? -19.273 4.181 41.757 1.00 86.00 253 ASN A C 1
ATOM 2086 O O . ASN A 1 253 ? -20.125 3.291 41.747 1.00 86.00 253 ASN A O 1
ATOM 2090 N N . PRO A 1 254 ? -19.290 5.198 40.880 1.00 91.00 254 PRO A N 1
ATOM 2091 C CA . PRO A 1 254 ? -20.313 5.289 39.853 1.00 91.00 254 PRO A CA 1
ATOM 2092 C C . PRO A 1 254 ? -20.162 4.155 38.833 1.00 91.00 254 PRO A C 1
ATOM 2094 O O . PRO A 1 254 ? -19.049 3.852 38.393 1.00 91.00 254 PRO A O 1
ATOM 2097 N N . ILE A 1 255 ? -21.284 3.569 38.415 1.00 91.38 255 ILE A N 1
ATOM 2098 C CA . ILE A 1 255 ? -21.339 2.622 37.295 1.00 91.38 255 ILE A CA 1
ATOM 2099 C C . ILE A 1 255 ? -21.145 3.344 35.956 1.00 91.38 255 ILE A C 1
ATOM 2101 O O . ILE A 1 255 ? -20.537 2.794 35.043 1.00 91.38 255 ILE A O 1
ATOM 2105 N N . TYR A 1 256 ? -21.583 4.602 35.862 1.00 90.38 256 TYR A N 1
ATOM 2106 C CA . TYR A 1 256 ? -21.375 5.483 34.716 1.00 90.38 256 TYR A CA 1
ATOM 2107 C C . TYR A 1 256 ? -20.786 6.797 35.202 1.00 90.38 256 TYR A C 1
ATOM 2109 O O . TYR A 1 256 ? -21.329 7.424 36.103 1.00 90.38 256 TYR A O 1
ATOM 2117 N N . LYS A 1 257 ? -19.708 7.257 34.575 1.00 91.12 257 LYS A N 1
ATOM 2118 C CA . LYS A 1 257 ? -19.191 8.609 34.776 1.00 91.12 257 LYS A CA 1
ATOM 2119 C C . LYS A 1 257 ? -18.965 9.227 33.418 1.00 91.12 257 LYS A C 1
ATOM 2121 O O . LYS A 1 257 ? -18.108 8.762 32.660 1.00 91.12 257 LYS A O 1
ATOM 2126 N N . LYS A 1 258 ? -19.718 10.280 33.114 1.00 83.31 258 LYS A N 1
ATOM 2127 C CA . LYS A 1 258 ? -19.583 11.035 31.882 1.00 83.31 258 LYS A CA 1
ATOM 2128 C C . LYS A 1 258 ? -18.178 11.604 31.828 1.00 83.31 258 LYS A C 1
ATOM 2130 O O . LYS A 1 258 ? -17.831 12.593 32.476 1.00 83.31 258 LYS A O 1
ATOM 2135 N N . SER A 1 259 ? -17.346 10.947 31.030 1.00 55.78 259 SER A N 1
ATOM 2136 C CA . SER A 1 259 ? -16.066 11.480 30.614 1.00 55.78 259 SER A CA 1
ATOM 2137 C C . SER A 1 259 ? -16.362 12.807 29.928 1.00 55.78 259 SER A C 1
ATOM 2139 O O . SER A 1 259 ? -16.860 12.838 28.802 1.00 55.78 259 SER A O 1
ATOM 2141 N N . ARG A 1 260 ? -16.088 13.932 30.598 1.00 47.53 260 ARG A N 1
ATOM 2142 C CA . ARG A 1 260 ? -15.902 15.185 29.875 1.00 47.53 260 ARG A CA 1
ATOM 2143 C C . ARG A 1 260 ? -14.744 14.915 28.927 1.00 47.53 260 ARG A C 1
ATOM 2145 O O . ARG A 1 260 ? -13.585 15.008 29.329 1.00 47.53 260 ARG A O 1
ATOM 2152 N N . ILE A 1 261 ? -15.048 14.613 27.666 1.00 41.72 261 ILE A N 1
ATOM 2153 C CA . ILE A 1 261 ? -14.100 14.772 26.572 1.00 41.72 261 ILE A CA 1
ATOM 2154 C C . ILE A 1 261 ? -13.915 16.285 26.422 1.00 41.72 261 ILE A C 1
ATOM 2156 O O . ILE A 1 261 ? -14.358 16.915 25.471 1.00 41.72 261 ILE A O 1
ATOM 2160 N N . LYS A 1 262 ? -13.228 16.903 27.388 1.00 39.69 262 LYS A N 1
ATOM 2161 C CA . LYS A 1 262 ? -12.300 17.953 27.020 1.00 39.69 262 LYS A CA 1
ATOM 2162 C C . LYS A 1 262 ? -11.343 17.234 26.084 1.00 39.69 262 LYS A C 1
ATOM 2164 O O . LYS A 1 262 ? -10.640 16.317 26.513 1.00 39.69 262 LYS A O 1
ATOM 2169 N N . VAL A 1 263 ? -11.340 17.597 24.805 1.00 43.62 263 VAL A N 1
ATOM 2170 C CA . VAL A 1 263 ? -10.176 17.353 23.956 1.00 43.62 263 VAL A CA 1
ATOM 2171 C C . VAL A 1 263 ? -9.051 18.138 24.621 1.00 43.62 263 VAL A C 1
ATOM 2173 O O . VAL A 1 263 ? -8.825 19.309 24.343 1.00 43.62 263 VAL A O 1
ATOM 2176 N N . ALA A 1 264 ? -8.426 17.538 25.631 1.00 47.62 264 ALA A N 1
ATOM 2177 C CA . ALA A 1 264 ? -7.359 18.152 26.383 1.00 47.62 264 ALA A CA 1
ATOM 2178 C C . ALA A 1 264 ? -6.101 18.035 25.527 1.00 47.62 264 ALA A C 1
ATOM 2180 O O . ALA A 1 264 ? -5.178 17.287 25.842 1.00 47.62 264 ALA A O 1
ATOM 2181 N N . LEU A 1 265 ? -6.048 18.822 24.449 1.00 56.06 265 LEU A N 1
ATOM 2182 C CA . LEU A 1 265 ? -4.774 19.317 23.933 1.00 56.06 265 LEU A CA 1
ATOM 2183 C C . LEU A 1 265 ? -3.911 19.833 25.102 1.00 56.06 265 LEU A C 1
ATOM 2185 O O . LEU A 1 265 ? -2.709 19.647 25.090 1.00 56.06 265 LEU A O 1
ATOM 2189 N N . ALA A 1 266 ? -4.545 20.353 26.160 1.00 59.12 266 ALA A N 1
ATOM 2190 C CA . ALA A 1 266 ? -3.945 20.953 27.348 1.00 59.12 266 ALA A CA 1
ATOM 2191 C C . ALA A 1 266 ? -3.030 20.073 28.232 1.00 59.12 266 ALA A C 1
ATOM 2193 O O . ALA A 1 266 ? -2.421 20.616 29.150 1.00 59.12 266 ALA A O 1
ATOM 2194 N N . THR A 1 267 ? -2.903 18.752 28.033 1.00 82.56 267 THR A N 1
ATOM 2195 C CA . THR A 1 267 ? -1.885 17.992 28.795 1.00 82.56 267 THR A CA 1
ATOM 2196 C C . THR A 1 267 ? -0.531 18.089 28.099 1.00 82.56 267 THR A C 1
ATOM 2198 O O . THR A 1 267 ? -0.456 17.795 26.905 1.00 82.56 267 THR A O 1
ATOM 2201 N N . LEU A 1 268 ? 0.540 18.391 28.840 1.00 87.19 268 LEU A N 1
ATOM 2202 C CA . LEU A 1 268 ? 1.902 18.501 28.298 1.00 87.19 268 LEU A CA 1
ATOM 2203 C C . LEU A 1 268 ? 2.309 17.324 27.376 1.00 87.19 268 LEU A C 1
ATOM 2205 O O . LEU A 1 268 ? 2.805 17.603 26.287 1.00 87.19 268 LEU A O 1
ATOM 2209 N N . PRO A 1 269 ? 2.038 16.036 27.697 1.00 89.69 269 PRO A N 1
ATOM 2210 C CA . PRO A 1 269 ? 2.369 14.925 26.796 1.00 89.69 269 PRO A CA 1
ATOM 2211 C C . PRO A 1 269 ? 1.671 14.994 25.431 1.00 89.69 269 PRO A C 1
ATOM 2213 O O . PRO A 1 269 ? 2.293 14.696 24.415 1.00 89.69 269 PRO A O 1
ATOM 2216 N N . ASN A 1 270 ? 0.407 15.434 25.387 1.00 91.19 270 ASN A N 1
ATOM 2217 C CA . ASN A 1 270 ? -0.329 15.589 24.128 1.00 91.19 270 ASN A CA 1
ATOM 2218 C C . ASN A 1 270 ? 0.266 16.716 23.275 1.00 91.19 270 ASN A C 1
ATOM 2220 O O . ASN A 1 270 ? 0.403 16.536 22.069 1.00 91.19 270 ASN A O 1
ATOM 2224 N N . ILE A 1 271 ? 0.652 17.841 23.892 1.00 92.75 271 ILE A N 1
ATOM 2225 C CA . ILE A 1 271 ? 1.321 18.951 23.194 1.00 92.75 271 ILE A CA 1
ATOM 2226 C C . ILE A 1 271 ? 2.662 18.481 22.633 1.00 92.75 271 ILE A C 1
ATOM 2228 O O . ILE A 1 271 ? 2.929 18.682 21.454 1.00 92.75 271 ILE A O 1
ATOM 2232 N N . VAL A 1 272 ? 3.479 17.801 23.443 1.00 93.62 272 VAL A N 1
ATOM 2233 C CA . VAL A 1 272 ? 4.791 17.296 23.010 1.00 93.62 272 VAL A CA 1
ATOM 2234 C C . VAL A 1 272 ? 4.647 16.304 21.855 1.00 93.62 272 VAL A C 1
ATOM 2236 O O . VAL A 1 272 ? 5.354 16.435 20.861 1.00 93.62 272 VAL A O 1
ATOM 2239 N N . MET A 1 273 ? 3.713 15.350 21.933 1.00 95.19 273 MET A N 1
ATOM 2240 C CA . MET A 1 273 ? 3.492 14.386 20.847 1.00 95.19 273 MET A CA 1
ATOM 2241 C C . MET A 1 273 ? 2.917 15.035 19.584 1.00 95.19 273 MET A C 1
ATOM 2243 O O . MET A 1 273 ? 3.253 14.610 18.482 1.00 95.19 273 MET A O 1
ATOM 2247 N N . LEU A 1 274 ? 2.093 16.078 19.719 1.00 96.19 274 LEU A N 1
ATOM 2248 C CA . LEU A 1 274 ? 1.601 16.848 18.576 1.00 96.19 274 LEU A CA 1
ATOM 2249 C C . LEU A 1 274 ? 2.732 17.631 17.907 1.00 96.19 274 LEU A C 1
ATOM 2251 O O . LEU A 1 274 ? 2.868 17.569 16.690 1.00 96.19 274 LEU A O 1
ATOM 2255 N N . VAL A 1 275 ? 3.565 18.322 18.689 1.00 96.50 275 VAL A N 1
ATOM 2256 C CA . VAL A 1 275 ? 4.743 19.039 18.181 1.00 96.50 275 VAL A CA 1
ATOM 2257 C C . VAL A 1 275 ? 5.715 18.068 17.522 1.00 96.50 275 VAL A C 1
ATOM 2259 O O . VAL A 1 275 ? 6.217 18.375 16.445 1.00 96.50 275 VAL A O 1
ATOM 2262 N N . LEU A 1 276 ? 5.934 16.885 18.106 1.00 95.81 276 LEU A N 1
ATOM 2263 C CA . LEU A 1 276 ? 6.750 15.830 17.506 1.00 95.81 276 LEU A CA 1
ATOM 2264 C C . LEU A 1 276 ? 6.176 15.393 16.154 1.00 95.81 276 LEU A C 1
ATOM 2266 O O . LEU A 1 276 ? 6.911 15.363 15.173 1.00 95.81 276 LEU A O 1
ATOM 2270 N N . PHE A 1 277 ? 4.877 15.091 16.089 1.00 97.94 277 PHE A N 1
ATOM 2271 C CA . PHE A 1 277 ? 4.215 14.682 14.851 1.00 97.94 277 PHE A CA 1
ATOM 2272 C C . PHE A 1 277 ? 4.284 15.766 13.769 1.00 97.94 277 PHE A C 1
ATOM 2274 O O . PHE A 1 277 ? 4.694 15.479 12.648 1.00 97.94 277 PHE A O 1
ATOM 2281 N N . LEU A 1 278 ? 3.942 17.015 14.100 1.00 98.12 278 LEU A N 1
ATOM 2282 C CA . LEU A 1 278 ? 3.976 18.132 13.152 1.00 98.12 278 LEU A CA 1
ATOM 2283 C C . LEU A 1 278 ? 5.402 18.446 12.689 1.00 98.12 278 LEU A C 1
ATOM 2285 O O . LEU A 1 278 ? 5.621 18.656 11.498 1.00 98.12 278 LEU A O 1
ATOM 2289 N N . SER A 1 279 ? 6.379 18.420 13.601 1.00 97.62 279 SER A N 1
ATOM 2290 C CA . SER A 1 279 ? 7.797 18.573 13.255 1.00 97.62 279 SER A CA 1
ATOM 2291 C C . SER A 1 279 ? 8.254 17.460 12.319 1.00 97.62 279 SER A C 1
ATOM 2293 O O . SER A 1 279 ? 8.878 17.732 11.298 1.00 97.62 279 SER A O 1
ATOM 2295 N N . TYR A 1 280 ? 7.908 16.206 12.625 1.00 97.56 280 TYR A N 1
ATOM 2296 C CA . TYR A 1 280 ? 8.270 15.073 11.779 1.00 97.56 280 TYR A CA 1
ATOM 2297 C C . TYR A 1 280 ? 7.627 15.178 10.397 1.00 97.56 280 TYR A C 1
ATOM 2299 O O . TYR A 1 280 ? 8.301 14.968 9.397 1.00 97.56 280 TYR A O 1
ATOM 2307 N N . LEU A 1 281 ? 6.349 15.559 10.325 1.00 97.19 281 LEU A N 1
ATOM 2308 C CA . LEU A 1 281 ? 5.644 15.776 9.065 1.00 97.19 281 LEU A CA 1
ATOM 2309 C C . LEU A 1 281 ? 6.302 16.886 8.231 1.00 97.19 281 LEU A C 1
ATOM 2311 O O . LEU A 1 281 ? 6.457 16.727 7.023 1.00 97.19 281 LEU A O 1
ATOM 2315 N N . PHE A 1 282 ? 6.736 17.977 8.868 1.00 97.44 282 PHE A N 1
ATOM 2316 C CA . PHE A 1 282 ? 7.482 19.051 8.212 1.00 97.44 282 PHE A CA 1
ATOM 2317 C C . PHE A 1 282 ? 8.824 18.565 7.649 1.00 97.44 282 PHE A C 1
ATOM 2319 O O . PHE A 1 282 ? 9.136 18.841 6.490 1.00 97.44 282 PHE A O 1
ATOM 2326 N N . PHE A 1 283 ? 9.609 17.813 8.427 1.00 96.56 283 PHE A N 1
ATOM 2327 C CA . PHE A 1 283 ? 10.874 17.251 7.944 1.00 96.56 283 PHE A CA 1
ATOM 2328 C C . PHE A 1 283 ? 10.664 16.210 6.843 1.00 96.56 283 PHE A C 1
ATOM 2330 O O . PHE A 1 283 ? 11.384 16.226 5.851 1.00 96.56 283 PHE A O 1
ATOM 2337 N N . TYR A 1 284 ? 9.644 15.365 6.976 1.00 95.62 284 TYR A N 1
ATOM 2338 C CA . TYR A 1 284 ? 9.246 14.394 5.964 1.00 95.62 284 TYR A CA 1
ATOM 2339 C C . TYR A 1 284 ? 8.859 15.069 4.640 1.00 95.62 284 TYR A C 1
ATOM 2341 O O . TYR A 1 284 ? 9.278 14.624 3.574 1.00 95.62 284 TYR A O 1
ATOM 2349 N N . TRP A 1 285 ? 8.100 16.169 4.694 1.00 95.62 285 TRP A N 1
ATOM 2350 C CA . TRP A 1 285 ? 7.791 16.970 3.510 1.00 95.62 285 TRP A CA 1
ATOM 2351 C C . TRP A 1 285 ? 9.050 17.595 2.905 1.00 95.62 285 TRP A C 1
ATOM 2353 O O . TRP A 1 285 ? 9.274 17.472 1.706 1.00 95.62 285 TRP A O 1
ATOM 2363 N N . ASN A 1 286 ? 9.899 18.227 3.720 1.00 95.25 286 ASN A N 1
ATOM 2364 C CA . ASN A 1 286 ? 11.127 18.860 3.232 1.00 95.25 286 ASN A CA 1
ATOM 2365 C C . ASN A 1 286 ? 12.102 17.882 2.576 1.00 95.25 286 ASN A C 1
ATOM 2367 O O . ASN A 1 286 ? 12.797 18.274 1.646 1.00 95.25 286 ASN A O 1
ATOM 2371 N N . ASP A 1 287 ? 12.143 16.642 3.054 1.00 93.94 287 ASP A N 1
ATOM 2372 C CA . ASP A 1 287 ? 12.949 15.561 2.490 1.00 93.94 287 ASP A CA 1
ATOM 2373 C C . ASP A 1 287 ? 12.442 15.103 1.108 1.00 93.94 287 ASP A C 1
ATOM 2375 O O . ASP A 1 287 ? 13.231 14.702 0.257 1.00 93.94 287 ASP A O 1
ATOM 2379 N N . LEU A 1 288 ? 11.132 15.200 0.849 1.00 94.38 288 LEU A N 1
ATOM 2380 C CA . LEU A 1 288 ? 10.512 14.682 -0.376 1.00 94.38 288 LEU A CA 1
ATOM 2381 C C . LEU A 1 288 ? 10.069 15.744 -1.387 1.00 94.38 288 LEU A C 1
ATOM 2383 O O . LEU A 1 288 ? 9.816 15.387 -2.535 1.00 94.38 288 LEU A O 1
ATOM 2387 N N . LYS A 1 289 ? 9.961 17.021 -1.004 1.00 94.50 289 LYS A N 1
ATOM 2388 C CA . LYS A 1 289 ? 9.340 18.085 -1.821 1.00 94.50 289 LYS A CA 1
ATOM 2389 C C . LYS A 1 289 ? 9.973 18.306 -3.201 1.00 94.50 289 LYS A C 1
ATOM 2391 O O . LYS A 1 289 ? 9.293 18.794 -4.091 1.00 94.50 289 LYS A O 1
ATOM 2396 N N . GLU A 1 290 ? 11.250 17.963 -3.383 1.00 93.31 290 GLU A N 1
ATOM 2397 C CA . GLU A 1 290 ? 11.933 18.098 -4.682 1.00 93.31 290 GLU A CA 1
ATOM 2398 C C . GLU A 1 290 ? 11.445 17.051 -5.703 1.00 93.31 290 GLU A C 1
ATOM 2400 O O . GLU A 1 290 ? 11.503 17.267 -6.918 1.00 93.31 290 GLU A O 1
ATOM 2405 N N . PHE A 1 291 ? 10.935 15.918 -5.207 1.00 94.88 291 PHE A N 1
ATOM 2406 C CA . PHE A 1 291 ? 10.521 14.763 -6.005 1.00 94.88 291 PHE A CA 1
ATOM 2407 C C . PHE A 1 291 ? 9.002 14.557 -6.008 1.00 94.88 291 PHE A C 1
ATOM 2409 O O . PHE A 1 291 ? 8.406 14.248 -7.039 1.00 94.88 291 PHE A O 1
ATOM 2416 N N . TRP A 1 292 ? 8.359 14.692 -4.848 1.00 94.75 292 TRP A N 1
ATOM 2417 C CA . TRP A 1 292 ? 6.934 14.429 -4.687 1.00 94.75 292 TRP A CA 1
ATOM 2418 C C . TRP A 1 292 ? 6.118 15.596 -5.244 1.00 94.75 292 TRP A C 1
ATOM 2420 O O . TRP A 1 292 ? 6.378 16.747 -4.913 1.00 94.75 292 TRP A O 1
ATOM 2430 N N . PHE A 1 293 ? 5.129 15.289 -6.089 1.00 95.88 293 PHE A N 1
ATOM 2431 C CA . PHE A 1 293 ? 4.385 16.265 -6.900 1.00 95.88 293 PHE A CA 1
ATOM 2432 C C . PHE A 1 293 ? 5.232 16.979 -7.963 1.00 95.88 293 PHE A C 1
ATOM 2434 O O . PHE A 1 293 ? 4.811 17.997 -8.507 1.00 95.88 293 PHE A O 1
ATOM 2441 N N . ASN A 1 294 ? 6.390 16.415 -8.315 1.00 95.19 294 ASN A N 1
ATOM 2442 C CA . ASN A 1 294 ? 7.136 16.806 -9.500 1.00 95.19 294 ASN A CA 1
ATOM 2443 C C . ASN A 1 294 ? 6.805 15.836 -10.655 1.00 95.19 294 ASN A C 1
ATOM 2445 O O . ASN A 1 294 ? 7.109 14.642 -10.545 1.00 95.19 294 ASN A O 1
ATOM 2449 N N . PRO A 1 295 ? 6.210 16.304 -11.769 1.00 94.62 295 PRO A N 1
ATOM 2450 C CA . PRO A 1 295 ? 5.805 15.437 -12.877 1.00 94.62 295 PRO A CA 1
ATOM 2451 C C . PRO A 1 295 ? 6.994 14.821 -13.625 1.00 94.62 295 PRO A C 1
ATOM 2453 O O . PRO A 1 295 ? 6.825 13.863 -14.368 1.00 94.62 295 PRO A O 1
ATOM 2456 N N . SER A 1 296 ? 8.218 15.310 -13.418 1.00 94.81 296 SER A N 1
ATOM 2457 C CA . SER A 1 296 ? 9.412 14.714 -14.022 1.00 94.81 296 SER A CA 1
ATOM 2458 C C . SER A 1 296 ? 9.994 13.557 -13.212 1.00 94.81 296 SER A C 1
ATOM 2460 O O . SER A 1 296 ? 10.882 12.883 -13.732 1.00 94.81 296 SER A O 1
ATOM 2462 N N . TRP A 1 297 ? 9.537 13.316 -11.977 1.00 96.56 297 TRP A N 1
ATOM 2463 C CA . TRP A 1 297 ? 10.099 12.317 -11.060 1.00 96.56 297 TRP A CA 1
ATOM 2464 C C . TRP A 1 297 ? 9.106 11.217 -10.705 1.00 96.56 297 TRP A C 1
ATOM 2466 O O . TRP A 1 297 ? 7.919 11.451 -10.492 1.00 96.56 297 TRP A O 1
ATOM 2476 N N . THR A 1 298 ? 9.615 9.992 -10.605 1.00 96.12 298 THR A N 1
ATOM 2477 C CA . THR A 1 298 ? 8.834 8.809 -10.252 1.00 96.12 298 THR A CA 1
ATOM 2478 C C . THR A 1 298 ? 9.732 7.693 -9.706 1.00 96.12 298 THR A C 1
ATOM 2480 O O . THR A 1 298 ? 10.931 7.874 -9.485 1.00 96.12 298 THR A O 1
ATOM 2483 N N . THR A 1 299 ? 9.140 6.528 -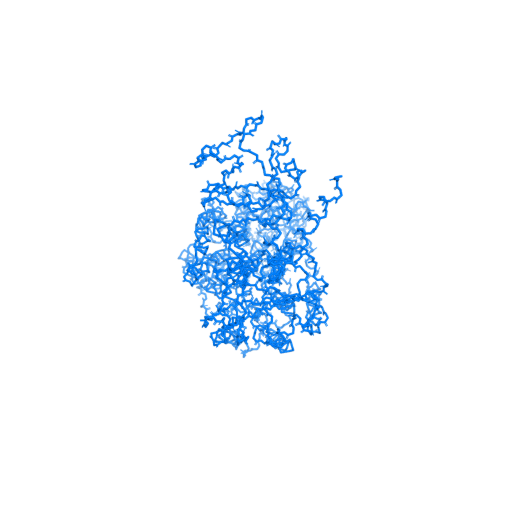9.467 1.00 95.00 299 THR A N 1
ATOM 2484 C CA . THR A 1 299 ? 9.845 5.302 -9.072 1.00 95.00 299 THR A CA 1
ATOM 2485 C C . THR A 1 299 ? 10.067 4.402 -10.291 1.00 95.00 299 THR A C 1
ATOM 2487 O O . THR A 1 299 ? 9.258 4.398 -11.217 1.00 95.00 299 THR A O 1
ATOM 2490 N N . ASP A 1 300 ? 11.122 3.600 -10.293 1.00 92.88 300 ASP A N 1
ATOM 2491 C CA . ASP A 1 300 ? 11.347 2.537 -11.281 1.00 92.88 300 ASP A CA 1
ATOM 2492 C C . ASP A 1 300 ? 10.148 1.582 -11.427 1.00 92.88 300 ASP A C 1
ATOM 2494 O O . ASP A 1 300 ? 9.722 1.288 -12.543 1.00 92.88 300 ASP A O 1
ATOM 2498 N N . ASP A 1 301 ? 9.532 1.176 -10.316 1.00 92.31 301 ASP A N 1
ATOM 2499 C CA . ASP A 1 301 ? 8.330 0.337 -10.313 1.00 92.31 301 ASP A CA 1
ATOM 2500 C C . ASP A 1 301 ? 7.122 1.018 -10.997 1.00 92.31 301 ASP A C 1
ATOM 2502 O O . ASP A 1 301 ? 6.240 0.342 -11.524 1.00 92.31 301 ASP A O 1
ATOM 2506 N N . ALA A 1 302 ? 7.057 2.351 -11.028 1.00 94.75 302 ALA A N 1
ATOM 2507 C CA . ALA A 1 302 ? 5.978 3.073 -11.704 1.00 94.75 302 ALA A CA 1
ATOM 2508 C C . ALA A 1 302 ? 6.097 3.017 -13.234 1.00 94.75 302 ALA A C 1
ATOM 2510 O O . ALA A 1 302 ? 5.081 3.121 -13.925 1.00 94.75 302 ALA A O 1
ATOM 2511 N N . LEU A 1 303 ? 7.298 2.778 -13.775 1.00 95.62 303 LEU A N 1
ATOM 2512 C CA . LEU A 1 303 ? 7.532 2.715 -15.223 1.00 95.62 303 LEU A CA 1
ATOM 2513 C C . LEU A 1 303 ? 6.724 1.614 -15.915 1.00 95.62 303 LEU A C 1
ATOM 2515 O O . LEU A 1 303 ? 6.450 1.728 -17.103 1.00 95.62 303 LEU A O 1
ATOM 2519 N N . GLN A 1 304 ? 6.329 0.575 -15.178 1.00 94.44 304 GLN A N 1
ATOM 2520 C CA . GLN A 1 304 ? 5.542 -0.554 -15.680 1.00 94.44 304 GLN A CA 1
ATOM 2521 C C . GLN A 1 304 ? 4.038 -0.451 -15.374 1.00 94.44 304 GLN A C 1
ATOM 2523 O O . GLN A 1 304 ? 3.244 -1.091 -16.050 1.00 94.44 304 GLN A O 1
ATOM 2528 N N . GLN A 1 305 ? 3.623 0.331 -14.372 1.00 95.06 305 GLN A N 1
ATOM 2529 C CA . GLN A 1 305 ? 2.235 0.325 -13.873 1.00 95.06 305 GLN A CA 1
ATOM 2530 C C . GLN A 1 305 ? 1.491 1.644 -14.089 1.00 95.06 305 GLN A C 1
ATOM 2532 O O . GLN A 1 305 ? 0.265 1.656 -14.066 1.00 95.06 305 GLN A O 1
ATOM 2537 N N . VAL A 1 306 ? 2.204 2.747 -14.321 1.00 97.12 306 VAL A N 1
ATOM 2538 C CA . VAL A 1 306 ? 1.599 4.083 -14.439 1.00 97.12 306 VAL A CA 1
ATOM 2539 C C . VAL A 1 306 ? 1.397 4.501 -15.892 1.00 97.12 306 VAL A C 1
ATOM 2541 O O . VAL A 1 306 ? 0.417 5.171 -16.206 1.00 97.12 306 VAL A O 1
ATOM 2544 N N . TYR A 1 307 ? 2.266 4.066 -16.808 1.00 96.94 307 TYR A N 1
ATOM 2545 C CA . TYR A 1 307 ? 2.152 4.441 -18.219 1.00 96.94 307 TYR A CA 1
ATOM 2546 C C . TYR A 1 307 ? 0.803 4.089 -18.880 1.00 96.94 307 TYR A C 1
ATOM 2548 O O . TYR A 1 307 ? 0.398 4.865 -19.748 1.00 96.94 307 TYR A O 1
ATOM 2556 N N . PRO A 1 308 ? 0.066 3.009 -18.508 1.00 97.25 308 PRO A N 1
ATOM 2557 C CA . PRO A 1 308 ? -1.207 2.703 -19.159 1.00 97.25 308 PRO A CA 1
ATOM 2558 C C . PRO A 1 308 ? -2.231 3.836 -19.038 1.00 97.25 308 PRO A C 1
ATOM 2560 O O . PRO A 1 308 ? -3.107 3.960 -19.892 1.00 97.25 308 PRO A O 1
ATOM 2563 N N . PHE A 1 309 ? -2.103 4.709 -18.032 1.00 97.88 309 PHE A N 1
ATOM 2564 C CA . PHE A 1 309 ? -2.988 5.856 -17.850 1.00 97.88 309 PHE A CA 1
ATOM 2565 C C . PHE A 1 309 ? -2.847 6.941 -18.929 1.00 97.88 309 PHE A C 1
ATOM 2567 O O . PHE A 1 309 ? -3.745 7.767 -19.053 1.00 97.88 309 PHE A O 1
ATOM 2574 N N . HIS A 1 310 ? -1.827 6.915 -19.799 1.00 97.06 310 HIS A N 1
ATOM 2575 C CA . HIS A 1 310 ? -1.838 7.771 -21.003 1.00 97.06 310 HIS A CA 1
ATOM 2576 C C . HIS A 1 310 ? -3.056 7.504 -21.899 1.00 97.06 310 HIS A C 1
ATOM 2578 O O . HIS A 1 310 ? -3.528 8.413 -22.581 1.00 97.06 310 HIS A O 1
ATOM 2584 N N . SER A 1 311 ? -3.619 6.289 -21.847 1.00 95.88 311 SER A N 1
ATOM 2585 C CA . SER A 1 311 ? -4.835 5.925 -22.589 1.00 95.88 311 SER A CA 1
ATOM 2586 C C . SER A 1 311 ? -6.085 6.711 -22.181 1.00 95.88 311 SER A C 1
ATOM 2588 O O . SER A 1 311 ? -7.053 6.739 -22.933 1.00 95.88 311 SER A O 1
ATOM 2590 N N . VAL A 1 312 ? -6.066 7.399 -21.033 1.00 97.00 312 VAL A N 1
ATOM 2591 C CA . VAL A 1 312 ? -7.165 8.279 -20.602 1.00 97.00 312 VAL A CA 1
ATOM 2592 C C . VAL A 1 312 ? -7.388 9.413 -21.607 1.00 97.00 312 VAL A C 1
ATOM 2594 O O . VAL A 1 312 ? -8.532 9.775 -21.867 1.00 97.00 312 VAL A O 1
ATOM 2597 N N . TYR A 1 313 ? -6.311 9.930 -22.207 1.00 94.75 313 TYR A N 1
ATOM 2598 C CA . TYR A 1 313 ? -6.363 11.006 -23.205 1.00 94.75 313 TYR A CA 1
ATOM 2599 C C . TYR A 1 313 ? -6.010 10.548 -24.618 1.00 94.75 313 TYR A C 1
ATOM 2601 O O . TYR A 1 313 ? -6.429 11.181 -25.583 1.00 94.75 313 TYR A O 1
ATOM 2609 N N . HIS A 1 314 ? -5.282 9.437 -24.746 1.00 94.38 314 HIS A N 1
ATOM 2610 C CA . HIS A 1 314 ? -4.915 8.839 -26.029 1.00 94.38 314 HIS A CA 1
ATOM 2611 C C . HIS A 1 314 ? -5.383 7.374 -26.084 1.00 94.38 314 HIS A C 1
ATOM 2613 O O . HIS A 1 314 ? -4.557 6.468 -25.952 1.00 94.38 314 HIS A O 1
ATOM 2619 N N . PRO A 1 315 ? -6.695 7.105 -26.254 1.00 93.00 315 PRO A N 1
ATOM 2620 C CA . PRO A 1 315 ? -7.273 5.768 -26.069 1.00 93.00 315 PRO A CA 1
ATOM 2621 C C . PRO A 1 315 ? -6.613 4.650 -26.883 1.00 93.00 315 PRO A C 1
ATOM 2623 O O . PRO A 1 315 ? -6.544 3.511 -26.423 1.00 93.00 315 PRO A O 1
ATOM 2626 N N . ASP A 1 316 ? -6.089 4.962 -28.069 1.00 93.81 316 ASP A N 1
ATOM 2627 C CA . ASP A 1 316 ? -5.499 3.968 -28.967 1.00 93.81 316 ASP A CA 1
ATOM 2628 C C . ASP A 1 316 ? -3.968 3.800 -28.812 1.00 93.81 316 ASP A C 1
ATOM 2630 O O . ASP A 1 316 ? -3.409 2.858 -29.378 1.00 93.81 316 ASP A O 1
ATOM 2634 N N . ILE A 1 317 ? -3.282 4.625 -28.000 1.00 95.00 317 ILE A N 1
ATOM 2635 C CA . ILE A 1 317 ? -1.802 4.717 -27.951 1.00 95.00 317 ILE A CA 1
ATOM 2636 C C . ILE A 1 317 ? -1.096 3.392 -27.616 1.00 95.00 317 ILE A C 1
ATOM 2638 O O . ILE A 1 317 ? 0.018 3.127 -28.067 1.00 95.00 317 ILE A O 1
ATOM 2642 N N . PHE A 1 318 ? -1.766 2.513 -26.866 1.00 96.19 318 PHE A N 1
ATOM 2643 C CA . PHE A 1 318 ? -1.249 1.200 -26.468 1.00 96.19 318 PHE A CA 1
ATOM 2644 C C . PHE A 1 318 ? -2.146 0.028 -26.881 1.00 96.19 318 PHE A C 1
ATOM 2646 O O . PHE A 1 318 ? -1.970 -1.097 -26.421 1.00 96.19 318 PHE A O 1
ATOM 2653 N N . LYS A 1 319 ? -3.109 0.256 -27.773 1.00 93.94 319 LYS A N 1
ATOM 2654 C CA . LYS A 1 319 ? -4.078 -0.771 -28.168 1.00 93.94 319 LYS A CA 1
ATOM 2655 C C . LYS A 1 319 ? -3.409 -1.971 -28.844 1.00 93.94 319 LYS A C 1
ATOM 2657 O O . LYS A 1 319 ? -2.559 -1.785 -29.719 1.00 93.94 319 LYS A O 1
ATOM 2662 N N . GLY A 1 320 ? -3.802 -3.182 -28.446 1.00 92.25 320 GLY A N 1
ATOM 2663 C CA . GLY A 1 320 ? -3.277 -4.448 -28.977 1.00 92.25 320 GLY A CA 1
ATOM 2664 C C . GLY A 1 320 ? -1.835 -4.768 -28.566 1.00 92.25 320 GLY A C 1
ATOM 2665 O O . GLY A 1 320 ? -1.191 -5.602 -29.198 1.00 92.25 320 GLY A O 1
ATOM 2666 N N . ASP A 1 321 ? -1.293 -4.079 -27.559 1.00 95.25 321 ASP A N 1
ATOM 2667 C CA . ASP A 1 321 ? 0.019 -4.389 -26.999 1.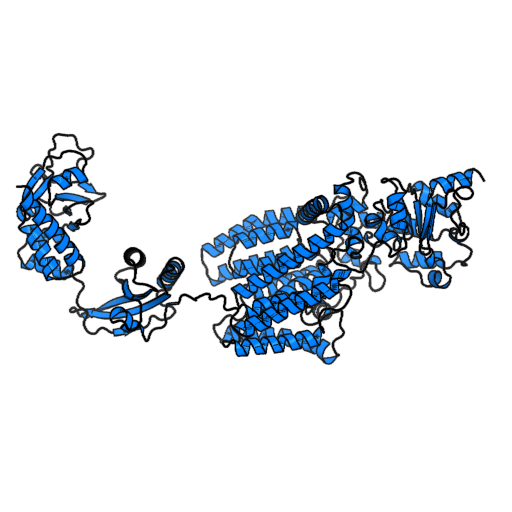00 95.25 321 ASP A CA 1
ATOM 2668 C C . ASP A 1 321 ? -0.097 -5.370 -25.821 1.00 95.25 321 ASP A C 1
ATOM 2670 O O . ASP A 1 321 ? -0.623 -5.029 -24.760 1.00 95.25 321 ASP A O 1
ATOM 2674 N N . ILE A 1 322 ? 0.466 -6.571 -25.988 1.00 96.00 322 ILE A N 1
ATOM 2675 C CA . ILE A 1 322 ? 0.475 -7.629 -24.963 1.00 96.00 322 ILE A CA 1
ATOM 2676 C C . ILE A 1 322 ? 1.123 -7.176 -23.644 1.00 96.00 322 ILE A C 1
ATOM 2678 O O . ILE A 1 322 ? 0.724 -7.634 -22.569 1.00 96.00 322 ILE A O 1
ATOM 2682 N N . ILE A 1 323 ? 2.112 -6.273 -23.701 1.00 97.31 323 ILE A N 1
ATOM 2683 C CA . ILE A 1 323 ? 2.753 -5.717 -22.503 1.00 97.31 323 ILE A CA 1
ATOM 2684 C C . ILE A 1 323 ? 1.725 -4.887 -21.737 1.00 97.31 323 ILE A C 1
ATOM 2686 O O . ILE A 1 323 ? 1.515 -5.118 -20.547 1.00 97.31 323 ILE A O 1
ATOM 2690 N N . THR A 1 324 ? 1.041 -3.971 -22.420 1.00 96.31 324 THR A N 1
ATOM 2691 C CA . THR A 1 324 ? 0.000 -3.125 -21.823 1.00 96.31 324 THR A CA 1
ATOM 2692 C C . THR A 1 324 ? -1.157 -3.936 -21.259 1.00 96.31 324 THR A C 1
ATOM 2694 O O . THR A 1 324 ? -1.547 -3.706 -20.115 1.00 96.31 324 THR A O 1
ATOM 2697 N N . GLU A 1 325 ? -1.660 -4.931 -21.988 1.00 94.94 325 GLU A N 1
ATOM 2698 C CA . GLU A 1 325 ? -2.714 -5.829 -21.494 1.00 94.94 325 GLU A CA 1
ATOM 2699 C C . GLU A 1 325 ? -2.288 -6.558 -20.209 1.00 94.94 325 GLU A C 1
ATOM 2701 O O . GLU A 1 325 ? -3.045 -6.631 -19.238 1.00 94.94 325 GLU A O 1
ATOM 2706 N N . THR A 1 326 ? -1.039 -7.028 -20.157 1.00 96.00 326 THR A N 1
ATOM 2707 C CA . THR A 1 326 ? -0.493 -7.703 -18.971 1.00 96.00 326 THR A CA 1
ATOM 2708 C C . THR A 1 326 ? -0.335 -6.742 -17.791 1.00 96.00 326 THR A C 1
ATOM 2710 O O . THR A 1 326 ? -0.679 -7.095 -16.659 1.00 96.00 326 THR A O 1
ATOM 2713 N N . MET A 1 327 ? 0.159 -5.522 -18.031 1.00 96.19 327 MET A N 1
ATOM 2714 C CA . MET A 1 327 ? 0.353 -4.516 -16.982 1.00 96.19 327 MET A CA 1
ATOM 2715 C C . MET A 1 327 ? -0.972 -3.977 -16.434 1.00 96.19 327 MET A C 1
ATOM 2717 O O . MET A 1 327 ? -1.083 -3.794 -15.221 1.00 96.19 327 MET A O 1
ATOM 2721 N N . LEU A 1 328 ? -1.996 -3.805 -17.278 1.00 95.12 328 LEU A N 1
ATOM 2722 C CA . LEU A 1 328 ? -3.358 -3.487 -16.831 1.00 95.12 328 LEU A CA 1
ATOM 2723 C C . LEU A 1 328 ? -3.898 -4.566 -15.889 1.00 95.12 328 LEU A C 1
ATOM 2725 O O . LEU A 1 328 ? -4.504 -4.233 -14.877 1.00 95.12 328 LEU A O 1
ATOM 2729 N N . GLY A 1 329 ? -3.595 -5.843 -16.144 1.00 93.12 329 GLY A N 1
ATOM 2730 C CA . GLY A 1 329 ? -3.944 -6.932 -15.231 1.00 93.12 329 GLY A CA 1
ATOM 2731 C C . GLY A 1 329 ? -3.354 -6.768 -13.823 1.00 93.12 329 GLY A C 1
ATOM 2732 O O . GLY A 1 329 ? -3.946 -7.229 -12.847 1.00 93.12 329 GLY A O 1
ATOM 2733 N N . TYR A 1 330 ? -2.202 -6.109 -13.663 1.00 93.00 330 TYR A N 1
ATOM 2734 C CA . TYR A 1 330 ? -1.636 -5.821 -12.337 1.00 93.00 330 TYR A CA 1
ATOM 2735 C C . TYR A 1 330 ? -2.326 -4.666 -11.602 1.00 93.00 330 TYR A C 1
ATOM 2737 O O . TYR A 1 330 ? -2.134 -4.528 -10.391 1.00 93.00 330 TYR A O 1
ATOM 2745 N N . LEU A 1 331 ? -3.134 -3.860 -12.291 1.00 95.69 331 LEU A N 1
ATOM 2746 C CA . LEU A 1 331 ? -3.914 -2.789 -11.686 1.00 95.69 331 LEU A CA 1
ATOM 2747 C C . LEU A 1 331 ? -5.251 -3.352 -11.211 1.00 95.69 331 LEU A C 1
ATOM 2749 O O . LEU A 1 331 ? -6.151 -3.628 -11.999 1.00 95.69 331 LEU A O 1
ATOM 2753 N N . ALA A 1 332 ? -5.389 -3.512 -9.896 1.00 95.56 332 ALA A N 1
ATOM 2754 C CA . ALA A 1 332 ? -6.652 -3.954 -9.317 1.00 95.56 332 ALA A CA 1
ATOM 2755 C C . ALA A 1 332 ? -7.794 -2.986 -9.719 1.00 95.56 332 ALA A C 1
ATOM 2757 O O . ALA A 1 332 ? -7.548 -1.780 -9.804 1.00 95.56 332 ALA A O 1
ATOM 2758 N N . PRO A 1 333 ? -9.035 -3.450 -9.956 1.00 96.88 333 PRO A N 1
ATOM 2759 C CA . PRO A 1 333 ? -10.060 -2.641 -10.619 1.00 96.88 333 PRO A CA 1
ATOM 2760 C C . PRO A 1 333 ? -10.349 -1.300 -9.944 1.00 96.88 333 PRO A C 1
ATOM 2762 O O . PRO A 1 333 ? -10.435 -0.275 -10.616 1.00 96.88 333 PRO A O 1
ATOM 2765 N N . LEU A 1 334 ? -10.455 -1.272 -8.611 1.00 97.88 334 LEU A N 1
ATOM 2766 C CA . LEU A 1 334 ? -10.717 -0.016 -7.906 1.00 97.88 334 LEU A CA 1
ATOM 2767 C C . LEU A 1 334 ? -9.493 0.909 -7.943 1.00 97.88 334 LEU A C 1
ATOM 2769 O O . LEU A 1 334 ? -9.643 2.121 -8.060 1.00 97.88 334 LEU A O 1
ATOM 2773 N N . HIS A 1 335 ? -8.282 0.347 -7.930 1.00 97.94 335 HIS A N 1
ATOM 2774 C CA . HIS A 1 335 ? -7.062 1.122 -8.137 1.00 97.94 335 HIS A CA 1
ATOM 2775 C C . HIS A 1 335 ? -7.031 1.742 -9.541 1.00 97.94 335 HIS A C 1
ATOM 2777 O O . HIS A 1 335 ? -6.748 2.932 -9.660 1.00 97.94 335 HIS A O 1
ATOM 2783 N N . TYR A 1 336 ? -7.352 0.961 -10.579 1.00 97.81 336 TYR A N 1
ATOM 2784 C CA . TYR A 1 336 ? -7.431 1.440 -11.959 1.00 97.81 336 TYR A CA 1
ATOM 2785 C C . TYR A 1 336 ? -8.414 2.603 -12.086 1.00 97.81 336 TYR A C 1
ATOM 2787 O O . TYR A 1 336 ? -8.034 3.653 -12.587 1.00 97.81 336 TYR A O 1
ATOM 2795 N N . TRP A 1 337 ? -9.641 2.472 -11.575 1.00 98.06 337 TRP A N 1
ATOM 2796 C CA . TRP A 1 337 ? -10.643 3.535 -11.697 1.00 98.06 337 TRP A CA 1
ATOM 2797 C C . TRP A 1 337 ? -10.298 4.792 -10.896 1.00 98.06 337 TRP A C 1
ATOM 2799 O O . TRP A 1 337 ? -10.516 5.901 -11.382 1.00 98.06 337 TRP A O 1
ATOM 2809 N N . CYS A 1 338 ? -9.700 4.652 -9.710 1.00 98.19 338 CYS A N 1
ATOM 2810 C CA . CYS A 1 338 ? -9.156 5.801 -8.990 1.00 98.19 338 CYS A CA 1
ATOM 2811 C C . CYS A 1 338 ? -8.027 6.471 -9.787 1.00 98.19 338 CYS A C 1
ATOM 2813 O O . CYS A 1 338 ? -8.006 7.693 -9.900 1.00 98.19 338 CYS A O 1
ATOM 2815 N N . GLY A 1 339 ? -7.118 5.686 -10.371 1.00 98.06 339 GLY A N 1
ATOM 2816 C CA . GLY A 1 339 ? -6.047 6.200 -11.219 1.00 98.06 339 GLY A CA 1
ATOM 2817 C C . GLY A 1 339 ? -6.576 6.894 -12.473 1.00 98.06 339 GLY A C 1
ATOM 2818 O O . GLY A 1 339 ? -6.134 7.993 -12.786 1.00 98.06 339 GLY A O 1
ATOM 2819 N N . TYR A 1 340 ? -7.585 6.319 -13.128 1.00 98.19 340 TYR A N 1
ATOM 2820 C CA . TYR A 1 340 ? -8.277 6.901 -14.276 1.00 98.19 340 TYR A CA 1
ATOM 2821 C C . TYR A 1 340 ? -8.879 8.261 -13.915 1.00 98.19 340 TYR A C 1
ATOM 2823 O O . TYR A 1 340 ? -8.615 9.249 -14.593 1.00 98.19 340 TYR A O 1
ATOM 2831 N N . ALA A 1 341 ? -9.642 8.331 -12.818 1.00 98.31 341 ALA A N 1
ATOM 2832 C CA . ALA A 1 341 ? -10.288 9.564 -12.374 1.00 98.31 341 ALA A CA 1
ATOM 2833 C C . ALA A 1 341 ? -9.269 10.653 -12.014 1.00 98.31 341 ALA A C 1
ATOM 2835 O O . ALA A 1 341 ? -9.443 11.807 -12.392 1.00 98.31 341 ALA A O 1
ATOM 2836 N N . ILE A 1 342 ? -8.187 10.294 -11.319 1.00 98.25 342 ILE A N 1
ATOM 2837 C CA . ILE A 1 342 ? -7.117 11.244 -11.002 1.00 98.25 342 ILE A CA 1
ATOM 2838 C C . ILE A 1 342 ? -6.424 11.701 -12.284 1.00 98.25 342 ILE A C 1
ATOM 2840 O O . ILE A 1 342 ? -6.266 12.901 -12.470 1.00 98.25 342 ILE A O 1
ATOM 2844 N N . THR A 1 343 ? -6.081 10.775 -13.184 1.00 98.06 343 THR A N 1
ATOM 2845 C CA . THR A 1 343 ? -5.438 11.107 -14.463 1.00 98.06 343 THR A CA 1
ATOM 2846 C C . THR A 1 343 ? -6.300 12.078 -15.246 1.00 98.06 343 THR A C 1
ATOM 2848 O O . THR A 1 343 ? -5.775 13.078 -15.715 1.00 98.06 343 THR A O 1
ATOM 2851 N N . TYR A 1 344 ? -7.611 11.822 -15.317 1.00 97.88 344 TYR A N 1
ATOM 2852 C CA . TYR A 1 344 ? -8.595 12.682 -15.971 1.00 97.88 344 TYR A CA 1
ATOM 2853 C C . TYR A 1 344 ? -8.628 14.109 -15.392 1.00 97.88 344 TYR A C 1
ATOM 2855 O O . TYR A 1 344 ? -8.881 15.068 -16.122 1.00 97.88 344 TYR A O 1
ATOM 2863 N N . LEU A 1 345 ? -8.357 14.267 -14.094 1.00 97.19 345 LEU A N 1
ATOM 2864 C CA . LEU A 1 345 ? -8.302 15.569 -13.424 1.00 97.19 345 LEU A CA 1
ATOM 2865 C C . LEU A 1 345 ? -6.934 16.254 -13.548 1.00 97.19 345 LEU A C 1
ATOM 2867 O O . LEU A 1 345 ? -6.873 17.481 -13.571 1.00 97.19 345 LEU A O 1
ATOM 2871 N N . THR A 1 346 ? -5.838 15.493 -13.593 1.00 96.00 346 THR A N 1
ATOM 2872 C CA . THR A 1 346 ? -4.470 16.038 -13.567 1.00 96.00 346 THR A CA 1
ATOM 2873 C C . THR A 1 346 ? -3.834 16.191 -14.940 1.00 96.00 346 THR A C 1
ATOM 2875 O O . THR A 1 346 ? -2.798 16.843 -15.034 1.00 96.00 346 THR A O 1
ATOM 2878 N N . ALA A 1 347 ? -4.402 15.585 -15.985 1.00 94.94 347 ALA A N 1
ATOM 2879 C CA . ALA A 1 347 ? -3.809 15.509 -17.320 1.00 94.94 347 ALA A CA 1
ATOM 2880 C C . ALA A 1 347 ? -2.411 14.866 -17.369 1.00 94.94 347 ALA A C 1
ATOM 2882 O O . ALA A 1 347 ? -1.657 15.071 -18.319 1.00 94.94 347 ALA A O 1
ATOM 2883 N N . ASP A 1 348 ? -2.058 14.079 -16.348 1.00 95.88 348 ASP A N 1
ATOM 2884 C CA . ASP A 1 348 ? -0.707 13.542 -16.189 1.00 95.88 348 ASP A CA 1
ATOM 2885 C C . ASP A 1 348 ? -0.709 12.220 -15.387 1.00 95.88 348 ASP A C 1
ATOM 2887 O O . ASP A 1 348 ? -1.050 12.209 -14.192 1.00 95.88 348 ASP A O 1
ATOM 2891 N N . PRO A 1 349 ? -0.307 11.092 -16.008 1.00 96.38 349 PRO A N 1
ATOM 2892 C CA . PRO A 1 349 ? -0.128 9.810 -15.325 1.00 96.38 349 PRO A CA 1
ATOM 2893 C C . PRO A 1 349 ? 0.882 9.829 -14.173 1.00 96.38 349 PRO A C 1
ATOM 2895 O O . PRO A 1 349 ? 0.687 9.153 -13.166 1.00 96.38 349 PRO A O 1
ATOM 2898 N N . ILE A 1 350 ? 1.956 10.610 -14.258 1.00 97.06 350 ILE A N 1
ATOM 2899 C CA . ILE A 1 350 ? 2.942 10.706 -13.175 1.00 97.06 350 ILE A CA 1
ATOM 2900 C C . ILE A 1 350 ? 2.310 11.405 -11.974 1.00 97.06 350 ILE A C 1
ATOM 2902 O O . ILE A 1 350 ? 2.432 10.930 -10.843 1.00 97.06 350 ILE A O 1
ATOM 2906 N N . MET A 1 351 ? 1.532 12.463 -12.205 1.00 97.50 351 MET A N 1
ATOM 2907 C CA . MET A 1 351 ? 0.749 13.088 -11.135 1.00 97.50 351 MET A CA 1
ATOM 2908 C C . MET A 1 351 ? -0.274 12.126 -10.531 1.00 97.50 351 MET A C 1
ATOM 2910 O O . MET A 1 351 ? -0.505 12.172 -9.323 1.00 97.50 351 MET A O 1
ATOM 2914 N N . THR A 1 352 ? -0.812 11.192 -11.316 1.00 97.25 352 THR A N 1
ATOM 2915 C CA . THR A 1 352 ? -1.683 10.129 -10.796 1.00 97.25 352 THR A CA 1
ATOM 2916 C C . THR A 1 352 ? -0.991 9.277 -9.743 1.00 97.25 352 THR A C 1
ATOM 2918 O O . THR A 1 352 ? -1.553 9.056 -8.669 1.00 97.25 352 THR A O 1
ATOM 2921 N N . ALA A 1 353 ? 0.258 8.876 -9.983 1.00 97.06 353 ALA A N 1
ATOM 2922 C CA . ALA A 1 353 ? 1.066 8.161 -9.000 1.00 97.06 353 ALA A CA 1
ATOM 2923 C C . ALA A 1 353 ? 1.302 8.983 -7.716 1.00 97.06 353 ALA A C 1
ATOM 2925 O O . ALA A 1 353 ? 1.199 8.458 -6.600 1.00 97.06 353 ALA A O 1
ATOM 2926 N N . HIS A 1 354 ? 1.580 10.284 -7.845 1.00 97.75 354 HIS A N 1
ATOM 2927 C CA . HIS A 1 354 ? 1.824 11.178 -6.703 1.00 97.75 354 HIS A CA 1
ATOM 2928 C C . HIS A 1 354 ? 0.574 11.388 -5.837 1.00 97.75 354 HIS A C 1
ATOM 2930 O O . HIS A 1 354 ? 0.651 11.272 -4.610 1.00 97.75 354 HIS A O 1
ATOM 2936 N N . TRP A 1 355 ? -0.584 11.627 -6.455 1.00 98.31 355 TRP A N 1
ATOM 2937 C CA . TRP A 1 355 ? -1.868 11.762 -5.757 1.00 98.31 355 TRP A CA 1
ATOM 2938 C C . TRP A 1 355 ? -2.336 10.445 -5.142 1.00 98.31 355 TRP A C 1
ATOM 2940 O O . TRP A 1 355 ? -2.793 10.428 -3.999 1.00 98.31 355 TRP A O 1
ATOM 2950 N N . MET A 1 356 ? -2.162 9.325 -5.846 1.00 98.12 356 MET A N 1
ATOM 2951 C CA . MET A 1 356 ? -2.457 8.000 -5.304 1.00 98.12 356 MET A CA 1
ATOM 2952 C C . MET A 1 356 ? -1.594 7.700 -4.068 1.00 98.12 356 MET A C 1
ATOM 2954 O O . MET A 1 356 ? -2.115 7.223 -3.060 1.00 98.12 356 MET A O 1
ATOM 2958 N N . THR A 1 357 ? -0.301 8.052 -4.105 1.00 97.81 357 THR A N 1
ATOM 2959 C CA . THR A 1 357 ? 0.603 7.959 -2.942 1.00 97.81 357 THR A CA 1
ATOM 2960 C C . THR A 1 357 ? 0.051 8.756 -1.756 1.00 97.81 357 THR A C 1
ATOM 2962 O O . THR A 1 357 ? -0.010 8.233 -0.642 1.00 97.81 357 THR A O 1
ATOM 2965 N N . LEU A 1 358 ? -0.395 10.000 -1.983 1.00 98.12 358 LEU A N 1
ATOM 2966 C CA . LEU A 1 358 ? -0.982 10.842 -0.935 1.00 98.12 358 LEU A CA 1
ATOM 2967 C C . LEU A 1 358 ? -2.241 10.209 -0.333 1.00 98.12 358 LEU A C 1
ATOM 2969 O O . LEU A 1 358 ? -2.353 10.145 0.889 1.00 98.12 358 LEU A O 1
ATOM 2973 N N . ILE A 1 359 ? -3.162 9.711 -1.162 1.00 98.56 359 ILE A N 1
ATOM 2974 C CA . ILE A 1 359 ? -4.411 9.083 -0.701 1.00 98.56 359 ILE A CA 1
ATOM 2975 C C . ILE A 1 359 ? -4.109 7.846 0.152 1.00 98.56 359 ILE A C 1
ATOM 2977 O O . ILE A 1 359 ? -4.633 7.711 1.260 1.00 98.56 359 ILE A O 1
ATOM 2981 N N . GLN A 1 360 ? -3.232 6.959 -0.326 1.00 98.56 360 GLN A N 1
ATOM 2982 C CA . GLN A 1 360 ? -2.839 5.747 0.396 1.00 98.56 360 GLN A CA 1
ATOM 2983 C C . GLN A 1 360 ? -2.178 6.077 1.743 1.00 98.56 360 GLN A C 1
ATOM 2985 O O . GLN A 1 360 ? -2.514 5.470 2.767 1.00 98.56 360 GLN A O 1
ATOM 2990 N N . LEU A 1 361 ? -1.275 7.063 1.765 1.00 98.25 361 LEU A N 1
ATOM 2991 C CA . LEU A 1 361 ? -0.591 7.508 2.978 1.00 98.25 361 LEU A CA 1
ATOM 2992 C C . LEU A 1 361 ? -1.569 8.149 3.973 1.00 98.25 361 LEU A C 1
ATOM 2994 O O . LEU A 1 361 ? -1.594 7.764 5.142 1.00 98.25 361 LEU A O 1
ATOM 2998 N N . ALA A 1 362 ? -2.407 9.077 3.509 1.00 98.62 362 ALA A N 1
ATOM 2999 C CA . ALA A 1 362 ? -3.376 9.787 4.337 1.00 98.62 362 ALA A CA 1
ATOM 3000 C C . ALA A 1 362 ? -4.385 8.826 4.975 1.00 98.62 362 ALA A C 1
ATOM 3002 O O . ALA A 1 362 ? -4.584 8.867 6.189 1.00 98.62 362 ALA A O 1
ATOM 3003 N N . LEU A 1 363 ? -4.967 7.909 4.194 1.00 98.75 363 LEU A N 1
ATOM 3004 C CA . LEU A 1 363 ? -5.899 6.909 4.719 1.00 98.75 363 LEU A CA 1
ATOM 3005 C C . LEU A 1 363 ? -5.229 5.997 5.749 1.00 98.75 363 LEU A C 1
ATOM 3007 O O . LEU A 1 363 ? -5.826 5.708 6.785 1.00 98.75 363 LEU A O 1
ATOM 3011 N N . THR A 1 364 ? -3.978 5.592 5.516 1.00 98.81 364 THR A N 1
ATOM 3012 C CA . THR A 1 364 ? -3.231 4.792 6.496 1.00 98.81 364 THR A CA 1
ATOM 3013 C C . THR A 1 364 ? -3.065 5.543 7.813 1.00 98.81 364 THR A C 1
ATOM 3015 O O . THR A 1 364 ? -3.381 5.001 8.871 1.00 98.81 364 THR A O 1
ATOM 3018 N N . LEU A 1 365 ? -2.615 6.800 7.759 1.00 98.75 365 LEU A N 1
ATOM 3019 C CA . LEU A 1 365 ? -2.423 7.637 8.943 1.00 98.75 365 LEU A CA 1
ATOM 3020 C C . LEU A 1 365 ? -3.733 7.869 9.702 1.00 98.75 365 LEU A C 1
ATOM 3022 O O . LEU A 1 365 ? -3.756 7.729 10.924 1.00 98.75 365 LEU A O 1
ATOM 3026 N N . ILE A 1 366 ? -4.822 8.163 8.985 1.00 98.81 366 ILE A N 1
ATOM 3027 C CA . ILE A 1 366 ? -6.157 8.347 9.563 1.00 98.81 366 ILE A CA 1
ATOM 3028 C C . ILE A 1 366 ? -6.591 7.076 10.293 1.00 98.81 366 ILE A C 1
ATOM 3030 O O . ILE A 1 366 ? -6.958 7.137 11.464 1.00 98.81 366 ILE A O 1
ATOM 3034 N N . PHE A 1 367 ? -6.524 5.909 9.652 1.00 98.88 367 PHE A N 1
ATOM 3035 C CA . PHE A 1 367 ? -6.991 4.679 10.285 1.00 98.88 367 PHE A CA 1
ATOM 3036 C C . PHE A 1 367 ? -6.073 4.184 11.410 1.00 98.88 367 PHE A C 1
ATOM 3038 O O . PHE A 1 367 ? -6.589 3.675 12.405 1.00 98.88 367 PHE A O 1
ATOM 3045 N N . ILE A 1 368 ? -4.751 4.388 11.330 1.00 98.81 368 ILE A N 1
ATOM 3046 C CA . ILE A 1 368 ? -3.837 4.141 12.461 1.00 98.81 368 ILE A CA 1
ATOM 3047 C C . ILE A 1 368 ? -4.214 5.039 13.640 1.00 98.81 368 ILE A C 1
ATOM 3049 O O . ILE A 1 368 ? -4.371 4.546 14.761 1.00 98.81 368 ILE A O 1
ATOM 3053 N N . PHE A 1 369 ? -4.404 6.339 13.393 1.00 98.75 369 PHE A N 1
ATOM 3054 C CA . PHE A 1 369 ? -4.817 7.288 14.420 1.00 98.75 369 PHE A CA 1
ATOM 3055 C C . PHE A 1 369 ? -6.128 6.853 15.067 1.00 98.75 369 PHE A C 1
ATOM 3057 O O . PHE A 1 369 ? -6.198 6.752 16.288 1.00 98.75 369 PHE A O 1
ATOM 3064 N N . LEU A 1 370 ? -7.149 6.543 14.266 1.00 98.69 370 LEU A N 1
ATOM 3065 C CA . LEU A 1 370 ? -8.463 6.128 14.753 1.00 98.69 370 LEU A CA 1
ATOM 3066 C C . LEU A 1 370 ? -8.398 4.813 15.545 1.00 98.69 370 LEU A C 1
ATOM 3068 O O . LEU A 1 370 ? -8.986 4.728 16.623 1.00 98.69 370 LEU A O 1
ATOM 3072 N N . ALA A 1 371 ? -7.656 3.810 15.064 1.00 98.56 371 ALA A N 1
ATOM 3073 C CA . ALA A 1 371 ? -7.461 2.532 15.749 1.00 98.56 371 ALA A CA 1
ATOM 3074 C C . ALA A 1 371 ? -6.819 2.712 17.130 1.00 98.56 371 ALA A C 1
ATOM 3076 O O . ALA A 1 371 ? -7.349 2.241 18.142 1.00 98.56 371 ALA A O 1
ATOM 3077 N N . VAL A 1 372 ? -5.695 3.430 17.184 1.00 98.50 372 VAL A N 1
ATOM 3078 C CA . VAL A 1 372 ? -4.967 3.653 18.435 1.00 98.50 372 VAL A CA 1
ATOM 3079 C C . VAL A 1 372 ? -5.764 4.576 19.351 1.00 98.50 372 VAL A C 1
ATOM 3081 O O . VAL A 1 372 ? -5.915 4.263 20.526 1.00 98.50 372 VAL A O 1
ATOM 3084 N N . ARG A 1 373 ? -6.369 5.653 18.840 1.00 97.19 373 ARG A N 1
ATOM 3085 C CA . ARG A 1 373 ? -7.172 6.593 19.639 1.00 97.19 373 ARG A CA 1
ATOM 3086 C C . ARG A 1 373 ? -8.419 5.952 20.245 1.00 97.19 373 ARG A C 1
ATOM 3088 O O . ARG A 1 373 ? -8.857 6.403 21.302 1.00 97.19 373 ARG A O 1
ATOM 3095 N N . HIS A 1 374 ? -8.986 4.938 19.594 1.00 96.44 374 HIS A N 1
ATOM 3096 C CA . HIS A 1 374 ? -10.116 4.180 20.126 1.00 96.44 374 HIS A CA 1
ATOM 3097 C C . HIS A 1 374 ? -9.716 3.310 21.329 1.00 96.44 374 HIS A C 1
ATOM 3099 O O . HIS A 1 374 ? -10.477 3.198 22.283 1.00 96.44 374 HIS A O 1
ATOM 3105 N N . SER A 1 375 ? -8.514 2.723 21.312 1.00 94.56 375 SER A N 1
ATOM 3106 C CA . SER A 1 375 ? -8.041 1.797 22.359 1.00 94.56 375 SER A CA 1
ATOM 3107 C C . SER A 1 375 ? -7.060 2.405 23.372 1.00 94.56 375 SER A C 1
ATOM 3109 O O . SER A 1 375 ? -6.724 1.752 24.363 1.00 94.56 375 SER A O 1
ATOM 3111 N N . ALA A 1 376 ? -6.572 3.616 23.113 1.00 94.88 376 ALA A N 1
ATOM 3112 C CA . ALA A 1 376 ? -5.544 4.328 23.865 1.00 94.88 376 ALA A CA 1
ATOM 3113 C C . ALA A 1 376 ? -5.814 5.850 23.857 1.00 94.88 376 ALA A C 1
ATOM 3115 O O . ALA A 1 376 ? -6.897 6.317 23.502 1.00 94.88 376 ALA A O 1
ATOM 3116 N N . ASN A 1 377 ? -4.842 6.652 24.295 1.00 92.88 377 ASN A N 1
ATOM 3117 C CA . ASN A 1 377 ? -4.980 8.108 24.393 1.00 92.88 377 ASN A CA 1
ATOM 3118 C C . ASN A 1 377 ? -4.464 8.850 23.140 1.00 92.88 377 ASN A C 1
ATOM 3120 O O . ASN A 1 377 ? -3.930 8.251 22.208 1.00 92.88 377 ASN A O 1
ATOM 3124 N N . LEU A 1 378 ? -4.644 10.177 23.116 1.00 94.94 378 LEU A N 1
ATOM 3125 C CA . LEU A 1 378 ? -4.230 11.033 21.997 1.00 94.94 378 LEU A CA 1
ATOM 3126 C C . LEU A 1 378 ? -2.712 10.997 21.749 1.00 94.94 378 LEU A C 1
ATOM 3128 O O . LEU A 1 378 ? -2.297 10.886 20.600 1.00 94.94 378 LEU A O 1
ATOM 3132 N N . SER A 1 379 ? -1.899 11.043 22.811 1.00 95.12 379 SER A N 1
ATOM 3133 C CA . SER A 1 379 ? -0.434 10.951 22.716 1.00 95.12 379 SER A CA 1
ATOM 3134 C C . SER A 1 379 ? 0.010 9.683 21.979 1.00 95.12 379 SER A C 1
ATOM 3136 O O . SER A 1 379 ? 0.832 9.757 21.073 1.00 95.12 379 SER A O 1
ATOM 3138 N N . ALA A 1 380 ? -0.577 8.533 22.320 1.00 97.12 380 ALA A N 1
ATOM 3139 C CA . ALA A 1 380 ? -0.274 7.257 21.680 1.00 97.12 380 ALA A CA 1
ATOM 3140 C C . ALA A 1 380 ? -0.661 7.238 20.195 1.00 97.12 380 ALA A C 1
ATOM 3142 O O . ALA A 1 380 ? 0.074 6.692 19.377 1.00 97.12 380 ALA A O 1
ATOM 3143 N N . ALA A 1 381 ? -1.800 7.842 19.841 1.00 98.19 381 ALA A N 1
ATOM 3144 C CA . ALA A 1 381 ? -2.265 7.910 18.459 1.00 98.19 381 ALA A CA 1
ATOM 3145 C C . ALA A 1 381 ? -1.364 8.800 17.586 1.00 98.19 381 ALA A C 1
ATOM 3147 O O . ALA A 1 381 ? -0.997 8.401 16.483 1.00 98.19 381 ALA A O 1
ATOM 3148 N N . LEU A 1 382 ? -0.950 9.964 18.101 1.00 98.06 382 LEU A N 1
ATOM 3149 C CA . LEU A 1 382 ? 0.008 10.850 17.429 1.00 98.06 382 LEU A CA 1
ATOM 3150 C C . LEU A 1 382 ? 1.382 10.183 17.291 1.00 98.06 382 LEU A C 1
ATOM 3152 O O . LEU A 1 382 ? 1.971 10.211 16.215 1.00 98.06 382 LEU A O 1
ATOM 3156 N N . PHE A 1 383 ? 1.855 9.508 18.343 1.00 98.25 383 PHE A N 1
ATOM 3157 C CA . PHE A 1 383 ? 3.092 8.730 18.290 1.00 98.25 383 PHE A CA 1
ATOM 3158 C C . PHE A 1 383 ? 3.034 7.629 17.222 1.00 98.25 383 PHE A C 1
ATOM 3160 O O . PHE A 1 383 ? 3.978 7.477 16.454 1.00 98.25 383 PHE A O 1
ATOM 3167 N N . ALA A 1 384 ? 1.923 6.892 17.127 1.00 98.62 384 ALA A N 1
ATOM 3168 C CA . ALA A 1 384 ? 1.739 5.843 16.125 1.00 98.62 384 ALA A CA 1
ATOM 3169 C C . ALA A 1 384 ? 1.783 6.385 14.685 1.00 98.62 384 ALA A C 1
ATOM 3171 O O . ALA A 1 384 ? 2.395 5.764 13.817 1.00 98.62 384 ALA A O 1
ATOM 3172 N N . MET A 1 385 ? 1.181 7.555 14.432 1.00 98.56 385 MET A N 1
ATOM 3173 C CA . MET A 1 385 ? 1.277 8.233 13.132 1.00 98.56 385 MET A CA 1
ATOM 3174 C C . MET A 1 385 ? 2.721 8.625 12.804 1.00 98.56 385 MET A C 1
ATOM 3176 O O . MET A 1 385 ? 3.199 8.330 11.708 1.00 98.56 385 MET A O 1
ATOM 3180 N N . THR A 1 386 ? 3.428 9.248 13.754 1.00 98.44 386 THR A N 1
ATOM 3181 C CA . THR A 1 386 ? 4.846 9.608 13.595 1.00 98.44 386 THR A CA 1
ATOM 3182 C C . THR A 1 386 ? 5.694 8.374 13.314 1.00 98.44 386 THR A C 1
ATOM 3184 O O . THR A 1 386 ? 6.494 8.370 12.386 1.00 98.44 386 THR A O 1
ATOM 3187 N N . TRP A 1 387 ? 5.487 7.296 14.069 1.00 98.25 387 TRP A N 1
ATOM 3188 C CA . TRP A 1 387 ? 6.235 6.054 13.912 1.00 98.25 387 TRP A CA 1
ATOM 3189 C C . TRP A 1 387 ? 5.983 5.389 12.551 1.00 98.25 387 TRP A C 1
ATOM 3191 O O . TRP A 1 387 ? 6.908 4.865 11.928 1.00 98.25 387 TRP A O 1
ATOM 3201 N N . PHE A 1 388 ? 4.757 5.463 12.031 1.00 98.19 388 PHE A N 1
ATOM 3202 C CA . PHE A 1 388 ? 4.471 4.993 10.679 1.00 98.19 388 PHE A CA 1
ATOM 3203 C C . PHE A 1 388 ? 5.237 5.789 9.614 1.00 98.19 388 PHE A C 1
ATOM 3205 O O . PHE A 1 388 ? 5.899 5.177 8.776 1.00 98.19 388 PHE A O 1
ATOM 3212 N N . LEU A 1 389 ? 5.222 7.128 9.681 1.00 96.88 389 LEU A N 1
ATOM 3213 C CA . LEU A 1 389 ? 6.018 7.981 8.783 1.00 96.88 389 LEU A CA 1
ATOM 3214 C C . LEU A 1 389 ? 7.522 7.702 8.905 1.00 96.88 389 LEU A C 1
ATOM 3216 O O . LEU A 1 389 ? 8.233 7.699 7.903 1.00 96.88 389 LEU A O 1
ATOM 3220 N N . HIS A 1 390 ? 7.981 7.401 10.121 1.00 96.19 390 HIS A N 1
ATOM 3221 C CA . HIS A 1 390 ? 9.363 7.027 10.419 1.00 96.19 390 HIS A CA 1
ATOM 3222 C C . HIS A 1 390 ? 9.778 5.679 9.837 1.00 96.19 390 HIS A C 1
ATOM 3224 O O . HIS A 1 390 ? 10.957 5.439 9.577 1.00 96.19 390 HIS A O 1
ATOM 3230 N N . THR A 1 391 ? 8.821 4.792 9.570 1.00 94.94 391 THR A N 1
ATOM 3231 C CA . THR A 1 391 ? 9.079 3.469 8.993 1.00 94.94 391 THR A CA 1
ATOM 3232 C C . THR A 1 391 ? 9.334 3.577 7.481 1.00 94.94 391 THR A C 1
ATOM 3234 O O . THR A 1 391 ? 8.584 3.065 6.644 1.00 94.94 391 THR A O 1
ATOM 3237 N N . ARG A 1 392 ? 10.437 4.240 7.111 1.00 92.19 392 ARG A N 1
ATOM 3238 C CA . ARG A 1 392 ? 10.811 4.589 5.731 1.00 92.19 392 ARG A CA 1
ATOM 3239 C C . ARG A 1 392 ? 10.718 3.439 4.730 1.00 92.19 392 ARG A C 1
ATOM 3241 O O . ARG A 1 392 ? 10.172 3.671 3.655 1.00 92.19 392 ARG A O 1
ATOM 3248 N N . PRO A 1 393 ? 11.171 2.201 5.026 1.00 91.81 393 PRO A N 1
ATOM 3249 C CA . PRO A 1 393 ? 11.073 1.102 4.065 1.00 91.81 393 PRO A CA 1
ATOM 3250 C C . PRO A 1 393 ? 9.636 0.754 3.662 1.00 91.81 393 PRO A C 1
ATOM 3252 O O . PRO A 1 393 ? 9.417 0.310 2.536 1.00 91.81 393 PRO A O 1
ATOM 3255 N N . VAL A 1 394 ? 8.670 0.943 4.566 1.00 92.56 394 VAL A N 1
ATOM 3256 C CA . VAL A 1 394 ? 7.243 0.707 4.307 1.00 92.56 394 VAL A CA 1
ATOM 3257 C C . VAL A 1 394 ? 6.667 1.862 3.495 1.00 92.56 394 VAL A C 1
ATOM 3259 O O . VAL A 1 394 ? 5.987 1.628 2.500 1.00 92.56 394 VAL A O 1
ATOM 3262 N N . VAL A 1 395 ? 7.014 3.100 3.849 1.00 93.88 395 VAL A N 1
ATOM 3263 C CA . VAL A 1 395 ? 6.594 4.299 3.108 1.00 93.88 395 VAL A CA 1
ATOM 3264 C C . VAL A 1 395 ? 7.126 4.289 1.667 1.00 93.88 395 VAL A C 1
ATOM 3266 O O . VAL A 1 395 ? 6.358 4.503 0.735 1.00 93.88 395 VAL A O 1
ATOM 3269 N N . GLN A 1 396 ? 8.389 3.909 1.450 1.00 92.88 396 GLN A N 1
ATOM 3270 C CA . GLN A 1 396 ? 8.988 3.711 0.117 1.00 92.88 396 GLN A CA 1
ATOM 3271 C C . GLN A 1 396 ? 8.259 2.675 -0.755 1.00 92.88 396 GLN A C 1
ATOM 3273 O O . GLN A 1 396 ? 8.468 2.610 -1.962 1.00 92.88 396 GLN A O 1
ATOM 3278 N N . ARG A 1 397 ? 7.448 1.789 -0.165 1.00 92.38 397 ARG A N 1
ATOM 3279 C CA . ARG A 1 397 ? 6.635 0.831 -0.930 1.00 92.38 397 ARG A CA 1
ATOM 3280 C C . ARG A 1 397 ? 5.290 1.408 -1.361 1.00 92.38 397 ARG A C 1
ATOM 3282 O O . ARG A 1 397 ? 4.684 0.824 -2.260 1.00 92.38 397 ARG A O 1
ATOM 3289 N N . ILE A 1 398 ? 4.855 2.494 -0.722 1.00 95.56 398 ILE A N 1
ATOM 3290 C CA . ILE A 1 398 ? 3.651 3.267 -1.051 1.00 95.56 398 ILE A CA 1
ATOM 3291 C C . ILE A 1 398 ? 3.967 4.301 -2.139 1.00 95.56 398 ILE A C 1
ATOM 3293 O O . ILE A 1 398 ? 3.119 4.560 -2.990 1.00 95.56 398 ILE A O 1
ATOM 3297 N N . THR A 1 399 ? 5.188 4.853 -2.156 1.00 93.25 399 THR A N 1
ATOM 3298 C CA . THR A 1 399 ? 5.614 5.794 -3.201 1.00 93.25 399 THR A CA 1
ATOM 3299 C C . THR A 1 399 ? 5.518 5.183 -4.601 1.00 93.25 399 THR A C 1
ATOM 3301 O O . THR A 1 399 ? 5.634 3.969 -4.796 1.00 93.25 399 THR A O 1
ATOM 3304 N N . GLY A 1 400 ? 5.230 6.042 -5.580 1.00 93.06 400 GLY A N 1
ATOM 3305 C CA . GLY A 1 400 ? 4.870 5.631 -6.937 1.00 93.06 400 GLY A CA 1
ATOM 3306 C C . GLY A 1 400 ? 3.393 5.265 -7.099 1.00 93.06 400 GLY A C 1
ATOM 3307 O O . GLY A 1 400 ? 2.991 4.907 -8.200 1.00 93.06 400 GLY A O 1
ATOM 3308 N N . GLY A 1 401 ? 2.585 5.361 -6.034 1.00 95.12 401 GLY A N 1
ATOM 3309 C CA . GLY A 1 401 ? 1.132 5.247 -6.107 1.00 95.12 401 GLY A CA 1
ATOM 3310 C C . GLY A 1 401 ? 0.673 3.926 -6.696 1.00 95.12 401 GLY A C 1
ATOM 3311 O O . GLY A 1 401 ? -0.209 3.919 -7.539 1.00 95.12 401 GLY A O 1
ATOM 3312 N N . LEU A 1 402 ? 1.308 2.823 -6.300 1.00 95.75 402 LEU A N 1
ATOM 3313 C CA . LEU A 1 402 ? 1.113 1.498 -6.894 1.00 95.75 402 LEU A CA 1
ATOM 3314 C C . LEU A 1 402 ? 0.024 0.705 -6.151 1.00 95.75 402 LEU A C 1
ATOM 3316 O O . LEU A 1 402 ? -0.235 0.983 -4.974 1.00 95.75 402 LEU A O 1
ATOM 3320 N N . PRO A 1 403 ? -0.577 -0.344 -6.750 1.00 96.12 403 PRO A N 1
ATOM 3321 C CA . PRO A 1 403 ? -1.592 -1.173 -6.092 1.00 96.12 403 PRO A CA 1
ATOM 3322 C C . PRO A 1 403 ? -1.147 -1.742 -4.738 1.00 96.12 403 PRO A C 1
ATOM 3324 O O . PRO A 1 403 ? -1.922 -1.781 -3.785 1.00 96.12 403 PRO A O 1
ATOM 3327 N N . ARG A 1 404 ? 0.136 -2.105 -4.602 1.00 95.50 404 ARG A N 1
ATOM 3328 C CA . ARG A 1 404 ? 0.713 -2.596 -3.336 1.00 95.50 404 ARG A CA 1
ATOM 3329 C C . ARG A 1 404 ? 0.629 -1.591 -2.180 1.00 95.50 404 ARG A C 1
ATOM 3331 O O . ARG A 1 404 ? 0.610 -2.013 -1.027 1.00 95.50 404 ARG A O 1
ATOM 3338 N N . GLY A 1 405 ? 0.573 -0.288 -2.464 1.00 96.75 405 GLY A N 1
ATOM 3339 C CA . GLY A 1 405 ? 0.455 0.757 -1.446 1.00 96.75 405 GLY A CA 1
ATOM 3340 C C . GLY A 1 405 ? -0.877 0.707 -0.691 1.00 96.75 405 GLY A C 1
ATOM 3341 O O . GLY A 1 405 ? -0.933 1.100 0.472 1.00 96.75 405 GLY A O 1
ATOM 3342 N N . TRP A 1 406 ? -1.921 0.113 -1.285 1.00 98.19 406 TRP A N 1
ATOM 3343 C CA . TRP A 1 406 ? -3.215 -0.113 -0.631 1.00 98.19 406 TRP A CA 1
ATOM 3344 C C . TRP A 1 406 ? -3.166 -1.141 0.507 1.00 98.19 406 TRP A C 1
ATOM 3346 O O . TRP A 1 406 ? -4.095 -1.198 1.313 1.00 98.19 406 TRP A O 1
ATOM 3356 N N . ALA A 1 407 ? -2.078 -1.907 0.643 1.00 98.19 407 ALA A N 1
ATOM 3357 C CA . ALA A 1 407 ? -1.935 -2.870 1.729 1.00 98.19 407 ALA A CA 1
ATOM 3358 C C . ALA A 1 407 ? -2.035 -2.218 3.121 1.00 98.19 407 ALA A C 1
ATOM 3360 O O . ALA A 1 407 ? -2.711 -2.740 4.009 1.00 98.19 407 ALA A O 1
ATOM 3361 N N . ALA A 1 408 ? -1.384 -1.066 3.300 1.00 98.12 408 ALA A N 1
ATOM 3362 C CA . ALA A 1 408 ? -1.346 -0.342 4.565 1.00 98.12 408 ALA A CA 1
ATOM 3363 C C . ALA A 1 408 ? -2.715 0.236 4.997 1.00 98.12 408 ALA A C 1
ATOM 3365 O O . ALA A 1 408 ? -3.136 -0.069 6.119 1.00 98.12 408 ALA A O 1
ATOM 3366 N N . PRO A 1 409 ? -3.461 0.988 4.155 1.00 98.62 409 PRO A N 1
ATOM 3367 C CA . PRO A 1 409 ? -4.755 1.534 4.559 1.00 98.62 409 PRO A CA 1
ATOM 3368 C C . PRO A 1 409 ? -5.816 0.448 4.779 1.00 98.62 409 PRO A C 1
ATOM 3370 O O . PRO A 1 409 ? -6.607 0.585 5.707 1.00 98.62 409 PRO A O 1
ATOM 3373 N N . ILE A 1 410 ? -5.814 -0.653 4.010 1.00 98.75 410 ILE A N 1
ATOM 3374 C CA . ILE A 1 410 ? -6.749 -1.776 4.226 1.00 98.75 410 ILE A CA 1
ATOM 3375 C C . ILE A 1 410 ? -6.522 -2.411 5.601 1.00 98.75 410 ILE A C 1
ATOM 3377 O O . ILE A 1 410 ? -7.477 -2.622 6.346 1.00 98.75 410 ILE A O 1
ATOM 3381 N N . LEU A 1 411 ? -5.266 -2.691 5.969 1.00 98.69 411 LEU A N 1
ATOM 3382 C CA . LEU A 1 411 ? -4.940 -3.252 7.284 1.00 98.69 411 LEU A CA 1
ATOM 3383 C C . LEU A 1 411 ? -5.279 -2.295 8.422 1.00 98.69 411 LEU A C 1
ATOM 3385 O O . LEU A 1 411 ? -5.853 -2.716 9.424 1.00 98.69 411 LEU A O 1
ATOM 3389 N N . ALA A 1 412 ? -4.933 -1.015 8.279 1.00 98.81 412 ALA A N 1
ATOM 3390 C CA . ALA A 1 412 ? -5.229 -0.012 9.291 1.00 98.81 412 ALA A CA 1
ATOM 3391 C C . ALA A 1 412 ? -6.748 0.147 9.487 1.00 98.81 412 ALA A C 1
ATOM 3393 O O . ALA A 1 412 ? -7.220 0.151 10.627 1.00 98.81 412 ALA A O 1
ATOM 3394 N N . ALA A 1 413 ? -7.521 0.204 8.395 1.00 98.88 413 ALA A N 1
ATOM 3395 C CA . ALA A 1 413 ? -8.982 0.250 8.428 1.00 98.88 413 ALA A CA 1
ATOM 3396 C C . ALA A 1 413 ? -9.569 -1.007 9.078 1.00 98.88 413 ALA A C 1
ATOM 3398 O O . ALA A 1 413 ? -10.407 -0.906 9.975 1.00 98.88 413 ALA A O 1
ATOM 3399 N N . PHE A 1 414 ? -9.078 -2.187 8.688 1.00 98.88 414 PHE A N 1
ATOM 3400 C CA . PHE A 1 414 ? -9.485 -3.459 9.274 1.00 98.88 414 PHE A CA 1
ATOM 3401 C C . PHE A 1 414 ? -9.269 -3.475 10.789 1.00 98.88 414 PHE A C 1
ATOM 3403 O O . PHE A 1 414 ? -10.183 -3.842 11.527 1.00 98.88 414 PHE A O 1
ATOM 3410 N N . ILE A 1 415 ? -8.101 -3.039 11.269 1.00 98.81 415 ILE A N 1
ATOM 3411 C CA . ILE A 1 415 ? -7.814 -2.955 12.705 1.00 98.81 415 ILE A CA 1
ATOM 3412 C C . ILE A 1 415 ? -8.775 -1.980 13.384 1.00 98.81 415 ILE A C 1
ATOM 3414 O O . ILE A 1 415 ? -9.382 -2.345 14.388 1.00 98.81 415 ILE A O 1
ATOM 3418 N N . TYR A 1 416 ? -8.951 -0.770 12.847 1.00 98.81 416 TYR A N 1
ATOM 3419 C CA . TYR A 1 416 ? -9.861 0.219 13.428 1.00 98.81 416 TYR A CA 1
ATOM 3420 C C . TYR A 1 416 ? -11.288 -0.328 13.567 1.00 98.81 416 TYR A C 1
ATOM 3422 O O . TYR A 1 416 ? -11.856 -0.304 14.662 1.00 98.81 416 TYR A O 1
ATOM 3430 N N . PHE A 1 417 ? -11.858 -0.870 12.489 1.00 98.75 417 PHE A N 1
ATOM 3431 C CA . PHE A 1 417 ? -13.222 -1.395 12.506 1.00 98.75 417 PHE A CA 1
ATOM 3432 C C . PHE A 1 417 ? -13.356 -2.670 13.344 1.00 98.75 417 PHE A C 1
ATOM 3434 O O . PHE A 1 417 ? -14.387 -2.851 13.993 1.00 98.75 417 PHE A O 1
ATOM 3441 N N . SER A 1 418 ? -12.314 -3.505 13.407 1.00 98.00 418 SER A N 1
ATOM 3442 C CA . SER A 1 418 ? -12.265 -4.677 14.292 1.00 98.00 418 SER A CA 1
ATOM 3443 C C . SER A 1 418 ? -12.241 -4.288 15.765 1.00 98.00 418 SER A C 1
ATOM 3445 O O . SER A 1 418 ? -12.944 -4.897 16.566 1.00 98.00 418 SER A O 1
ATOM 3447 N N . LEU A 1 419 ? -11.479 -3.256 16.137 1.00 96.81 419 LEU A N 1
ATOM 3448 C CA . LEU A 1 419 ? -11.452 -2.746 17.509 1.00 96.81 419 LEU A CA 1
ATOM 3449 C C . LEU A 1 419 ? -12.782 -2.083 17.895 1.00 96.81 419 LEU A C 1
ATOM 3451 O O . LEU A 1 419 ? -13.240 -2.270 19.016 1.00 96.81 419 LEU A O 1
ATOM 3455 N N . LYS A 1 420 ? -13.436 -1.391 16.950 1.00 96.56 420 LYS A N 1
ATOM 3456 C CA . LYS A 1 420 ? -14.781 -0.813 17.118 1.00 96.56 420 LYS A CA 1
ATOM 3457 C C . LYS A 1 420 ? -15.905 -1.868 17.109 1.00 96.56 420 LYS A C 1
ATOM 3459 O O . LYS A 1 420 ? -17.057 -1.521 17.341 1.00 96.56 420 LYS A O 1
ATOM 3464 N N . ASN A 1 421 ? -15.601 -3.132 16.801 1.00 94.19 421 ASN A N 1
ATOM 3465 C CA . ASN A 1 421 ? -16.580 -4.202 16.560 1.00 94.19 421 ASN A CA 1
ATOM 3466 C C . ASN A 1 421 ? -17.628 -3.851 15.477 1.00 94.19 421 ASN A C 1
ATOM 3468 O O . ASN A 1 421 ? -18.773 -4.293 15.523 1.00 94.19 421 ASN A O 1
ATOM 3472 N N . SER A 1 422 ? -17.247 -3.058 14.469 1.00 96.81 422 SER A N 1
ATOM 3473 C CA . SER A 1 422 ? -18.140 -2.671 13.371 1.00 96.81 422 SER A CA 1
ATOM 3474 C C . SER A 1 422 ? -18.097 -3.707 12.245 1.00 96.81 422 SER A C 1
ATOM 3476 O O . SER A 1 422 ? -17.355 -3.573 11.274 1.00 96.81 422 SER A O 1
ATOM 3478 N N . HIS A 1 423 ? -18.898 -4.766 12.372 1.00 96.44 423 HIS A N 1
ATOM 3479 C CA . HIS A 1 423 ? -18.881 -5.903 11.444 1.00 96.44 423 HIS A CA 1
ATOM 3480 C C . HIS A 1 423 ? -19.207 -5.533 9.994 1.00 96.44 423 HIS A C 1
ATOM 3482 O O . HIS A 1 423 ? -18.519 -5.992 9.087 1.00 96.44 423 HIS A O 1
ATOM 3488 N N . LEU A 1 424 ? -20.189 -4.654 9.764 1.00 97.19 424 LEU A N 1
ATOM 3489 C CA . LEU A 1 424 ? -20.501 -4.177 8.414 1.00 97.19 424 LEU A CA 1
ATOM 3490 C C . LEU A 1 424 ? -19.300 -3.457 7.783 1.00 97.19 424 LEU A C 1
ATOM 3492 O O . LEU A 1 424 ? -18.942 -3.742 6.645 1.00 97.19 424 LEU A O 1
ATOM 3496 N N . ALA A 1 425 ? -18.632 -2.577 8.534 1.00 98.44 425 ALA A N 1
ATOM 3497 C CA . ALA A 1 425 ? -17.461 -1.865 8.036 1.00 98.44 425 ALA A CA 1
ATOM 3498 C C . ALA A 1 425 ? -16.278 -2.808 7.758 1.00 98.44 425 ALA A C 1
ATOM 3500 O O . ALA A 1 425 ? -15.550 -2.597 6.788 1.00 98.44 425 ALA A O 1
ATOM 3501 N N . ILE A 1 426 ? -16.112 -3.883 8.540 1.00 98.62 426 ILE A N 1
ATOM 3502 C CA . ILE A 1 426 ? -15.124 -4.937 8.257 1.00 98.62 426 ILE A CA 1
ATOM 3503 C C . ILE A 1 426 ? -15.451 -5.628 6.929 1.00 98.62 426 ILE A C 1
ATOM 3505 O O . ILE A 1 426 ? -14.583 -5.711 6.067 1.00 98.62 426 ILE A O 1
ATOM 3509 N N . LEU A 1 427 ? -16.696 -6.070 6.731 1.00 98.50 427 LEU A N 1
ATOM 3510 C CA . LEU A 1 427 ? -17.132 -6.743 5.501 1.00 98.50 427 LEU A CA 1
ATOM 3511 C C . LEU A 1 427 ? -16.965 -5.851 4.258 1.00 98.50 427 LEU A C 1
ATOM 3513 O O . LEU A 1 427 ? -16.515 -6.328 3.214 1.00 98.50 427 LEU A O 1
ATOM 3517 N N . LEU A 1 428 ? -17.262 -4.553 4.376 1.00 98.44 428 LEU A N 1
ATOM 3518 C CA . LEU A 1 428 ? -17.006 -3.570 3.318 1.00 98.44 428 LEU A CA 1
ATOM 3519 C C . LEU A 1 428 ? -15.505 -3.372 3.079 1.00 98.44 428 LEU A C 1
ATOM 3521 O O . LEU A 1 428 ? -15.070 -3.315 1.933 1.00 98.44 428 LEU A O 1
ATOM 3525 N N . THR A 1 429 ? -14.695 -3.335 4.141 1.00 98.62 429 THR A N 1
ATOM 3526 C CA . THR A 1 429 ? -13.230 -3.244 4.027 1.00 98.62 429 THR A CA 1
ATOM 3527 C C . THR A 1 429 ? -12.652 -4.462 3.305 1.00 98.62 429 THR A C 1
ATOM 3529 O O . THR A 1 429 ? -11.760 -4.299 2.477 1.00 98.62 429 THR A O 1
ATOM 3532 N N . LEU A 1 430 ? -13.172 -5.669 3.559 1.00 98.62 430 LEU A N 1
ATOM 3533 C CA . LEU A 1 430 ? -12.762 -6.883 2.847 1.00 98.62 430 LEU A CA 1
ATOM 3534 C C . LEU A 1 430 ? -13.145 -6.829 1.364 1.00 98.62 430 LEU A C 1
ATOM 3536 O O . LEU A 1 430 ? -12.322 -7.168 0.518 1.00 98.62 430 LEU A O 1
ATOM 3540 N N . LEU A 1 431 ? -14.350 -6.354 1.033 1.00 98.50 431 LEU A N 1
ATOM 3541 C CA . LEU A 1 431 ? -14.772 -6.183 -0.360 1.00 98.50 431 LEU A CA 1
ATOM 3542 C C . LEU A 1 431 ? -13.872 -5.187 -1.106 1.00 98.50 431 LEU A C 1
ATOM 3544 O O . LEU A 1 431 ? -13.317 -5.519 -2.154 1.00 98.50 431 LEU A O 1
ATOM 3548 N N . CYS A 1 432 ? -13.669 -3.995 -0.533 1.00 98.38 432 CYS A N 1
ATOM 3549 C CA . CYS A 1 432 ? -12.741 -2.999 -1.067 1.00 98.38 432 CYS A CA 1
ATOM 3550 C C . CYS A 1 432 ? -11.328 -3.574 -1.188 1.00 98.38 432 CYS A C 1
ATOM 3552 O O . CYS A 1 432 ? -10.640 -3.344 -2.178 1.00 98.38 432 CYS A O 1
ATOM 3554 N N . GLY A 1 433 ? -10.908 -4.369 -0.206 1.00 98.31 433 GLY A N 1
ATOM 3555 C CA . GLY A 1 433 ? -9.618 -5.028 -0.209 1.00 98.31 433 GLY A CA 1
ATOM 3556 C C . GLY A 1 433 ? -9.444 -6.022 -1.358 1.00 98.31 433 GLY A C 1
ATOM 3557 O O . GLY A 1 433 ? -8.374 -6.043 -1.968 1.00 98.31 433 GLY A O 1
ATOM 3558 N N . CYS A 1 434 ? -10.477 -6.789 -1.719 1.00 98.31 434 CYS A N 1
ATOM 3559 C CA . CYS A 1 434 ? -10.435 -7.680 -2.886 1.00 98.31 434 CYS A CA 1
ATOM 3560 C C . CYS A 1 434 ? -10.206 -6.888 -4.186 1.00 98.31 434 CYS A C 1
ATOM 3562 O O . CYS A 1 434 ? -9.491 -7.344 -5.071 1.00 98.31 434 CYS A O 1
ATOM 3564 N N . LEU A 1 435 ? -10.760 -5.676 -4.279 1.00 98.12 435 LEU A N 1
ATOM 3565 C CA . LEU A 1 435 ? -10.686 -4.805 -5.460 1.00 98.12 435 LEU A CA 1
ATOM 3566 C C . LEU A 1 435 ? -9.450 -3.891 -5.507 1.00 98.12 435 LEU A C 1
ATOM 3568 O O . LEU A 1 435 ? -9.210 -3.250 -6.532 1.00 98.12 435 LEU A O 1
ATOM 3572 N N . LEU A 1 436 ? -8.690 -3.802 -4.412 1.00 97.88 436 LEU A N 1
ATOM 3573 C CA . LEU A 1 436 ? -7.518 -2.930 -4.274 1.00 97.88 436 LEU A CA 1
ATOM 3574 C C . LEU A 1 436 ? -6.219 -3.713 -4.082 1.00 97.88 436 LEU A C 1
ATOM 3576 O O . LEU A 1 436 ? -5.203 -3.384 -4.690 1.00 97.88 436 LEU A O 1
ATOM 3580 N N . HIS A 1 437 ? -6.233 -4.720 -3.204 1.00 97.19 437 HIS A N 1
ATOM 3581 C CA . HIS A 1 437 ? -5.055 -5.502 -2.843 1.00 97.19 437 HIS A CA 1
ATOM 3582 C C . HIS A 1 437 ? -5.432 -6.877 -2.241 1.00 97.19 437 HIS A C 1
ATOM 3584 O O . HIS A 1 437 ? -5.426 -7.057 -1.012 1.00 97.19 437 HIS A O 1
ATOM 3590 N N . PRO A 1 438 ? -5.711 -7.891 -3.082 1.00 96.31 438 PRO A N 1
ATOM 3591 C CA . PRO A 1 438 ? -6.079 -9.233 -2.625 1.00 96.31 438 PRO A CA 1
ATOM 3592 C C . PRO A 1 438 ? -5.130 -9.884 -1.597 1.00 96.31 438 PRO A C 1
ATOM 3594 O O . PRO A 1 438 ? -5.633 -10.444 -0.620 1.00 96.31 438 PRO A O 1
ATOM 3597 N N . PRO A 1 439 ? -3.783 -9.788 -1.713 1.00 95.94 439 PRO A N 1
ATOM 3598 C CA . PRO A 1 439 ? -2.885 -10.509 -0.805 1.00 95.94 439 PRO A CA 1
ATOM 3599 C C . PRO A 1 439 ? -3.056 -10.138 0.671 1.00 95.94 439 PRO A C 1
ATOM 3601 O O . PRO A 1 439 ? -3.007 -11.003 1.539 1.00 95.94 439 PRO A O 1
ATOM 3604 N N . VAL A 1 440 ? -3.288 -8.855 0.970 1.00 96.94 440 VAL A N 1
ATOM 3605 C CA . VAL A 1 440 ? -3.485 -8.412 2.361 1.00 96.94 440 VAL A CA 1
ATOM 3606 C C . VAL A 1 440 ? -4.901 -8.689 2.852 1.00 96.94 440 VAL A C 1
ATOM 3608 O O . VAL A 1 440 ? -5.127 -8.920 4.038 1.00 96.94 440 VAL A O 1
ATOM 3611 N N . THR A 1 441 ? -5.857 -8.683 1.928 1.00 98.12 441 THR A N 1
ATOM 3612 C CA . THR A 1 441 ? -7.262 -8.960 2.215 1.00 98.12 441 THR A CA 1
ATOM 3613 C C . THR A 1 441 ? -7.441 -10.387 2.691 1.00 98.12 441 THR A C 1
ATOM 3615 O O . THR A 1 441 ? -8.217 -10.613 3.611 1.00 98.12 441 THR A O 1
ATOM 3618 N N . LEU A 1 442 ? -6.654 -11.331 2.166 1.00 98.06 442 LEU A N 1
ATOM 3619 C CA . LEU A 1 442 ? -6.593 -12.696 2.686 1.00 98.06 442 LEU A CA 1
ATOM 3620 C C . LEU A 1 442 ? -6.221 -12.738 4.178 1.00 98.06 442 LEU A C 1
ATOM 3622 O O . LEU A 1 442 ? -6.850 -13.464 4.944 1.00 98.06 442 LEU A O 1
ATOM 3626 N N . ILE A 1 443 ? -5.237 -11.938 4.604 1.00 98.62 443 ILE A N 1
ATOM 3627 C CA . ILE A 1 443 ? -4.822 -11.852 6.014 1.00 98.62 443 ILE A CA 1
ATOM 3628 C C . ILE A 1 443 ? -5.961 -11.289 6.869 1.00 98.62 443 ILE A C 1
ATOM 3630 O O . ILE A 1 443 ? -6.283 -11.857 7.912 1.00 98.62 443 ILE A O 1
ATOM 3634 N N . ALA A 1 444 ? -6.586 -10.193 6.429 1.00 98.69 444 ALA A N 1
ATOM 3635 C CA . ALA A 1 444 ? -7.698 -9.567 7.143 1.00 98.69 444 ALA A CA 1
ATOM 3636 C C . ALA A 1 444 ? -8.934 -10.484 7.217 1.00 98.69 444 ALA A C 1
ATOM 3638 O O . ALA A 1 444 ? -9.562 -10.596 8.268 1.00 98.69 444 ALA A O 1
ATOM 3639 N N . ALA A 1 445 ? -9.253 -11.184 6.127 1.00 98.50 445 ALA A N 1
ATOM 3640 C CA . ALA A 1 445 ? -10.353 -12.136 6.047 1.00 98.50 445 ALA A CA 1
ATOM 3641 C C . ALA A 1 445 ? -10.131 -13.314 7.005 1.00 98.50 445 ALA A C 1
ATOM 3643 O O . ALA A 1 445 ? -11.003 -13.608 7.821 1.00 98.50 445 ALA A O 1
ATOM 3644 N N . LEU A 1 446 ? -8.939 -13.925 6.981 1.00 98.56 446 LEU A N 1
ATOM 3645 C CA . LEU A 1 446 ? -8.581 -14.992 7.916 1.00 98.56 446 LEU A CA 1
ATOM 3646 C C . LEU A 1 446 ? -8.655 -14.508 9.370 1.00 98.56 446 LEU A C 1
ATOM 3648 O O . LEU A 1 446 ? -9.246 -15.187 10.209 1.00 98.56 446 LEU A O 1
ATOM 3652 N N . ALA A 1 447 ? -8.128 -13.315 9.659 1.00 98.62 447 ALA A N 1
ATOM 3653 C CA . ALA A 1 447 ? -8.183 -12.735 10.997 1.00 98.62 447 ALA A CA 1
ATOM 3654 C C . ALA A 1 447 ? -9.622 -12.528 11.471 1.00 98.62 447 ALA A C 1
ATOM 3656 O O . ALA A 1 447 ? -9.947 -12.838 12.617 1.00 98.62 447 ALA A O 1
ATOM 3657 N N . TYR A 1 448 ? -10.504 -12.055 10.593 1.00 98.44 448 TYR A N 1
ATOM 3658 C CA . TYR A 1 448 ? -11.908 -11.876 10.930 1.00 98.44 448 TYR A CA 1
ATOM 3659 C C . TYR A 1 448 ? -12.621 -13.210 11.169 1.00 98.44 448 TYR A C 1
ATOM 3661 O O . TYR A 1 448 ? -13.300 -13.362 12.184 1.00 98.44 448 TYR A O 1
ATOM 3669 N N . GLY A 1 449 ? -12.413 -14.199 10.296 1.00 97.81 449 GLY A N 1
ATOM 3670 C CA . GLY A 1 449 ? -12.978 -15.539 10.452 1.00 97.81 449 GLY A CA 1
ATOM 3671 C C . GLY A 1 449 ? -12.543 -16.206 11.759 1.00 97.81 449 GLY A C 1
ATOM 3672 O O . GLY A 1 449 ? -13.387 -16.670 12.525 1.00 97.81 449 GLY A O 1
ATOM 3673 N N . LEU A 1 450 ? -11.243 -16.180 12.071 1.00 97.31 450 LEU A N 1
ATOM 3674 C CA . LEU A 1 450 ? -10.705 -16.706 13.331 1.00 97.31 450 LEU A CA 1
ATOM 3675 C C . LEU A 1 450 ? -11.249 -15.953 14.552 1.00 97.31 450 LEU A C 1
ATOM 3677 O O . LEU A 1 450 ? -11.557 -16.574 15.569 1.00 97.31 450 LEU A O 1
ATOM 3681 N N . TYR A 1 451 ? -11.415 -14.633 14.455 1.00 96.06 451 TYR A N 1
ATOM 3682 C CA . TYR A 1 451 ? -11.996 -13.823 15.524 1.00 96.06 451 TYR A CA 1
ATOM 3683 C C . TYR A 1 451 ? -13.469 -14.181 15.786 1.00 96.06 451 TYR A C 1
ATOM 3685 O O . TYR A 1 451 ? -13.866 -14.355 16.939 1.00 96.06 451 TYR A O 1
ATOM 3693 N N . LEU A 1 452 ? -14.273 -14.362 14.733 1.00 96.06 452 LEU A N 1
ATOM 3694 C CA . LEU A 1 452 ? -15.669 -14.791 14.860 1.00 96.06 452 LEU A CA 1
ATOM 3695 C C . LEU A 1 452 ? -15.785 -16.212 15.424 1.00 96.06 452 LEU A C 1
ATOM 3697 O O . LEU A 1 452 ? -16.627 -16.451 16.291 1.00 96.06 452 LEU A O 1
ATOM 3701 N N . LEU A 1 453 ? -14.925 -17.137 14.988 1.00 95.31 453 LEU A N 1
ATOM 3702 C CA . LEU A 1 453 ? -14.859 -18.498 15.531 1.00 95.31 453 LEU A CA 1
ATOM 3703 C C . LEU A 1 453 ? -14.521 -18.489 17.024 1.00 95.31 453 LEU A C 1
ATOM 3705 O O . LEU A 1 453 ? -15.192 -19.151 17.817 1.00 95.31 453 LEU A O 1
ATOM 3709 N N . TRP A 1 454 ? -13.529 -17.690 17.420 1.00 91.62 454 TRP A N 1
ATOM 3710 C CA . TRP A 1 454 ? -13.159 -17.510 18.820 1.00 91.62 454 TRP A CA 1
ATOM 3711 C C . TRP A 1 454 ? -14.323 -16.972 19.662 1.00 91.62 454 TRP A C 1
ATOM 3713 O O . TRP A 1 454 ? -14.607 -17.503 20.739 1.00 91.62 454 TRP A O 1
ATOM 3723 N N . ASN A 1 455 ? -15.041 -15.961 19.165 1.00 89.75 455 ASN A N 1
ATOM 3724 C CA . ASN A 1 455 ? -16.203 -15.406 19.859 1.00 89.75 455 ASN A CA 1
ATOM 3725 C C . ASN A 1 455 ? -17.356 -16.415 19.956 1.00 89.75 455 ASN A C 1
ATOM 3727 O O . ASN A 1 455 ? -17.953 -16.545 21.024 1.00 89.75 455 ASN A O 1
ATOM 3731 N N . CYS A 1 456 ? -17.625 -17.188 18.898 1.00 90.81 456 CYS A N 1
ATOM 3732 C CA . CYS A 1 456 ? -18.618 -18.265 18.932 1.00 90.81 456 CYS A CA 1
ATOM 3733 C C . CYS A 1 456 ? -18.285 -19.313 19.999 1.00 90.81 456 CYS A C 1
ATOM 3735 O O . CYS A 1 456 ? -19.172 -19.739 20.739 1.00 90.81 456 CYS A O 1
ATOM 3737 N N . TYR A 1 457 ? -17.011 -19.703 20.098 1.00 89.81 457 TYR A N 1
ATOM 3738 C CA . TYR A 1 457 ? -16.547 -20.674 21.085 1.00 89.81 457 TYR A CA 1
ATOM 3739 C C . TYR A 1 457 ? -16.650 -20.139 22.521 1.00 89.81 457 TYR A C 1
ATOM 3741 O O . TYR A 1 457 ? -17.143 -20.840 23.406 1.00 89.81 457 TYR A O 1
ATOM 3749 N N . ARG A 1 458 ? -16.220 -18.891 22.755 1.00 86.56 458 ARG A N 1
ATOM 3750 C CA . ARG A 1 458 ? -16.103 -18.315 24.103 1.00 86.56 458 ARG A CA 1
ATOM 3751 C C . ARG A 1 458 ? -17.403 -17.721 24.646 1.00 86.56 458 ARG A C 1
ATOM 3753 O O . ARG A 1 458 ? -17.696 -17.920 25.817 1.00 86.56 458 ARG A O 1
ATOM 3760 N N . GLN A 1 459 ? -18.149 -16.969 23.837 1.00 80.81 459 GLN A N 1
ATOM 3761 C CA . GLN A 1 459 ? -19.360 -16.264 24.284 1.00 80.81 459 GLN A CA 1
ATOM 3762 C C . GLN A 1 459 ? -20.635 -17.091 24.086 1.00 80.81 459 GLN A C 1
ATOM 3764 O O . GLN A 1 459 ? -21.649 -16.786 24.701 1.00 80.81 459 GLN A O 1
ATOM 3769 N N . ARG A 1 460 ? -20.604 -18.118 23.220 1.00 76.31 460 ARG A N 1
ATOM 3770 C CA . ARG A 1 460 ? -21.740 -19.005 22.889 1.00 76.31 460 ARG A CA 1
ATOM 3771 C C . ARG A 1 460 ? -23.047 -18.283 22.505 1.00 76.31 460 ARG A C 1
ATOM 3773 O O . ARG A 1 460 ? -24.103 -18.910 22.490 1.00 76.31 460 ARG A O 1
ATOM 3780 N N . SER A 1 461 ? -22.988 -17.003 22.132 1.00 80.44 461 SER A N 1
ATOM 3781 C CA . SER A 1 461 ? -24.169 -16.207 21.794 1.00 80.44 461 SER A CA 1
ATOM 3782 C C . SER A 1 461 ? -24.707 -16.533 20.399 1.00 80.44 461 SER A C 1
ATOM 3784 O O . SER A 1 461 ? -23.955 -16.850 19.470 1.00 80.44 461 SER A O 1
ATOM 3786 N N . SER A 1 462 ? -26.029 -16.435 20.237 1.00 84.50 462 SER A N 1
ATOM 3787 C CA . SER A 1 462 ? -26.696 -16.586 18.937 1.00 84.50 462 SER A CA 1
ATOM 3788 C C . SER A 1 462 ? -26.225 -15.530 17.932 1.00 84.50 462 SER A C 1
ATOM 3790 O O . SER A 1 462 ? -26.071 -15.833 16.750 1.00 84.50 462 SER A O 1
ATOM 3792 N N . GLU A 1 463 ? -25.906 -14.322 18.401 1.00 88.38 463 GLU A N 1
ATOM 3793 C CA . GLU A 1 463 ? -25.429 -13.225 17.558 1.00 88.38 463 GLU A CA 1
ATOM 3794 C C . GLU A 1 463 ? -24.049 -13.502 16.949 1.00 88.38 463 GLU A C 1
ATOM 3796 O O . GLU A 1 463 ? -23.857 -13.321 15.747 1.00 88.38 463 GLU A O 1
ATOM 3801 N N . SER A 1 464 ? -23.108 -14.055 17.726 1.00 87.56 464 SER A N 1
ATOM 3802 C CA . SER A 1 464 ? -21.790 -14.443 17.196 1.00 87.56 464 SER A CA 1
ATOM 3803 C C . SER A 1 464 ? -21.918 -15.474 16.071 1.00 87.56 464 SER A C 1
ATOM 3805 O O . SER A 1 464 ? -21.240 -15.370 15.047 1.00 87.56 464 SER A O 1
ATOM 3807 N N . LYS A 1 465 ? -22.841 -16.436 16.222 1.00 91.62 465 LYS A N 1
ATOM 3808 C CA . LYS A 1 465 ? -23.128 -17.450 15.196 1.00 91.62 465 LYS A CA 1
ATOM 3809 C C . LYS A 1 465 ? -23.752 -16.835 13.943 1.00 91.62 465 LYS A C 1
ATOM 3811 O O . LYS A 1 465 ? -23.350 -17.195 12.840 1.00 91.62 465 LYS A O 1
ATOM 3816 N N . LYS A 1 466 ? -24.688 -15.887 14.090 1.00 94.31 466 LYS A N 1
ATOM 3817 C CA . LYS A 1 466 ? -25.284 -15.153 12.957 1.00 94.31 466 LYS A CA 1
ATOM 3818 C C . LYS A 1 466 ? -24.224 -14.388 12.168 1.00 94.31 466 LYS A C 1
ATOM 3820 O O . LYS A 1 466 ? -24.228 -14.434 10.942 1.00 94.31 466 LYS A O 1
ATOM 3825 N N . LEU A 1 467 ? -23.301 -13.716 12.854 1.00 95.06 467 LEU A N 1
ATOM 3826 C CA . LEU A 1 467 ? -22.202 -12.990 12.216 1.00 95.06 467 LEU A CA 1
ATOM 3827 C C . LEU A 1 467 ? -21.251 -13.928 11.471 1.00 95.06 467 LEU A C 1
ATOM 3829 O O . LEU A 1 467 ? -20.903 -13.650 10.324 1.00 95.06 467 LEU A O 1
ATOM 3833 N N . LEU A 1 468 ? -20.880 -15.056 12.083 1.00 95.94 468 LEU A N 1
ATOM 3834 C CA . LEU A 1 468 ? -20.079 -16.087 11.423 1.00 95.94 468 LEU A CA 1
ATOM 3835 C C . LEU A 1 468 ? -20.789 -16.639 10.182 1.00 95.94 468 LEU A C 1
ATOM 3837 O O . LEU A 1 468 ? -20.172 -16.734 9.125 1.00 95.94 468 LEU A O 1
ATOM 3841 N N . PHE A 1 469 ? -22.085 -16.936 10.281 1.00 96.62 469 PHE A N 1
ATOM 3842 C CA . PHE A 1 469 ? -22.876 -17.410 9.148 1.00 96.62 469 PHE A CA 1
ATOM 3843 C C . PHE A 1 469 ? -22.936 -16.375 8.019 1.00 96.62 469 PHE A C 1
ATOM 3845 O O . PHE A 1 469 ? -22.702 -16.727 6.868 1.00 96.62 469 PHE A O 1
ATOM 3852 N N . ARG A 1 470 ? -23.160 -15.090 8.332 1.00 96.44 470 ARG A N 1
ATOM 3853 C CA . ARG A 1 470 ? -23.111 -13.996 7.344 1.00 96.44 470 ARG A CA 1
ATOM 3854 C C . ARG A 1 470 ? -21.750 -13.918 6.655 1.00 96.44 470 ARG A C 1
ATOM 3856 O O . ARG A 1 470 ? -21.693 -13.802 5.436 1.00 96.44 470 ARG A O 1
ATOM 3863 N N . TYR A 1 471 ? -20.660 -14.003 7.415 1.00 97.69 471 TYR A N 1
ATOM 3864 C CA . TYR A 1 471 ? -19.310 -13.987 6.855 1.00 97.69 471 TYR A CA 1
ATOM 3865 C C . TYR A 1 471 ? -19.054 -15.188 5.930 1.00 97.69 471 TYR A C 1
ATOM 3867 O O . TYR A 1 471 ? -18.556 -15.011 4.818 1.00 97.69 471 TYR A O 1
ATOM 3875 N N . ILE A 1 472 ? -19.451 -16.396 6.342 1.00 97.44 472 ILE A N 1
ATOM 3876 C CA . ILE A 1 472 ? -19.344 -17.608 5.516 1.00 97.44 472 ILE A CA 1
ATOM 3877 C C . ILE A 1 472 ? -20.196 -17.474 4.248 1.00 97.44 472 ILE A C 1
ATOM 3879 O O . ILE A 1 472 ? -19.703 -17.763 3.164 1.00 97.44 472 ILE A O 1
ATOM 3883 N N . ALA A 1 473 ? -21.427 -16.972 4.355 1.00 97.44 473 ALA A N 1
ATOM 3884 C CA . ALA A 1 473 ? -22.320 -16.768 3.214 1.00 97.44 473 ALA A CA 1
ATOM 3885 C C . ALA A 1 473 ? -21.776 -15.744 2.199 1.00 97.44 473 ALA A C 1
ATOM 3887 O O . ALA A 1 473 ? -21.986 -15.903 1.000 1.00 97.44 473 ALA A O 1
ATOM 3888 N N . LEU A 1 474 ? -21.045 -14.720 2.654 1.00 97.69 474 LEU A N 1
ATOM 3889 C CA . LEU A 1 474 ? -20.395 -13.727 1.786 1.00 97.69 474 LEU A CA 1
ATOM 3890 C C . LEU A 1 474 ? -19.033 -14.182 1.242 1.00 97.69 474 LEU A C 1
ATOM 3892 O O . LEU A 1 474 ? -18.554 -13.635 0.250 1.00 97.69 474 LEU A O 1
ATOM 3896 N N . SER A 1 475 ? -18.400 -15.183 1.857 1.00 97.56 475 SER A N 1
ATOM 3897 C CA . SER A 1 475 ? -17.064 -15.647 1.464 1.00 97.56 475 SER A CA 1
ATOM 3898 C C . SER A 1 475 ? -16.970 -16.094 -0.006 1.00 97.56 475 SER A C 1
ATOM 3900 O O . SER A 1 475 ? -15.996 -15.708 -0.654 1.00 97.56 475 SER A O 1
ATOM 3902 N N . PRO A 1 476 ? -17.960 -16.803 -0.593 1.00 97.94 476 PRO A N 1
ATOM 3903 C CA . PRO A 1 476 ? -17.977 -17.089 -2.028 1.00 97.94 476 PRO A CA 1
ATOM 3904 C C . PRO A 1 476 ? -17.906 -15.835 -2.905 1.00 97.94 476 PRO A C 1
ATOM 3906 O O . PRO A 1 476 ? -17.199 -15.839 -3.905 1.00 97.94 476 PRO A O 1
ATOM 3909 N N . ILE A 1 477 ? -18.565 -14.738 -2.516 1.00 97.69 477 ILE A N 1
ATOM 3910 C CA . ILE A 1 477 ? -18.515 -13.473 -3.264 1.00 97.69 477 ILE A CA 1
ATOM 3911 C C . ILE A 1 477 ? -17.100 -12.892 -3.215 1.00 97.69 477 ILE A C 1
ATOM 3913 O O . ILE A 1 477 ? -16.564 -12.505 -4.250 1.00 97.69 477 ILE A O 1
ATOM 3917 N N . TYR A 1 478 ? -16.455 -12.880 -2.045 1.00 97.81 478 TYR A N 1
ATOM 3918 C CA . TYR A 1 478 ? -15.065 -12.421 -1.929 1.00 97.81 478 TYR A CA 1
ATOM 3919 C C . TYR A 1 478 ? -14.097 -13.269 -2.755 1.00 97.81 478 TYR A C 1
ATOM 3921 O O . TYR A 1 478 ? -13.188 -12.722 -3.381 1.00 97.81 478 TYR A O 1
ATOM 3929 N N . LEU A 1 479 ? -14.304 -14.588 -2.791 1.00 97.00 479 LEU A N 1
ATOM 3930 C CA . LEU A 1 479 ? -13.514 -15.501 -3.613 1.00 97.00 479 LEU A CA 1
ATOM 3931 C C . LEU A 1 479 ? -13.731 -15.249 -5.107 1.00 97.00 479 LEU A C 1
ATOM 3933 O O . LEU A 1 479 ? -12.749 -15.173 -5.834 1.00 97.00 479 LEU A O 1
ATOM 3937 N N . LEU A 1 480 ? -14.974 -15.052 -5.555 1.00 97.62 480 LEU A N 1
ATOM 3938 C CA . LEU A 1 480 ? -15.294 -14.748 -6.954 1.00 97.62 480 LEU A CA 1
ATOM 3939 C C . LEU A 1 480 ? -14.720 -13.398 -7.397 1.00 97.62 480 LEU A C 1
ATOM 3941 O O . LEU A 1 480 ? -14.102 -13.318 -8.455 1.00 97.62 480 LEU A O 1
ATOM 3945 N N . VAL A 1 481 ? -14.863 -12.352 -6.577 1.00 97.44 481 VAL A N 1
ATOM 3946 C CA . VAL A 1 481 ? -14.265 -11.035 -6.854 1.00 97.44 481 VAL A CA 1
ATOM 3947 C C . VAL A 1 481 ? -12.745 -11.148 -6.901 1.00 97.44 481 VAL A C 1
ATOM 3949 O O . VAL A 1 481 ? -12.122 -10.641 -7.826 1.00 97.44 481 VAL A O 1
ATOM 3952 N N . THR A 1 482 ? -12.135 -11.840 -5.938 1.00 95.94 482 THR A N 1
ATOM 3953 C CA . THR A 1 482 ? -10.682 -12.048 -5.930 1.00 95.94 482 THR A CA 1
ATOM 3954 C C . THR A 1 482 ? -10.228 -12.827 -7.159 1.00 95.94 482 THR A C 1
ATOM 3956 O O . THR A 1 482 ? -9.251 -12.426 -7.781 1.00 95.94 482 THR A O 1
ATOM 3959 N N . TYR A 1 483 ? -10.944 -13.894 -7.528 1.00 95.38 483 TYR A N 1
ATOM 3960 C CA . TYR A 1 483 ? -10.675 -14.685 -8.724 1.00 95.38 483 TYR A CA 1
ATOM 3961 C C . TYR A 1 483 ? -10.717 -13.805 -9.973 1.00 95.38 483 TYR A C 1
ATOM 3963 O O . TYR A 1 483 ? -9.722 -13.739 -10.677 1.00 95.38 483 TYR A O 1
ATOM 3971 N N . TYR A 1 484 ? -11.782 -13.024 -10.170 1.00 94.88 484 TYR A N 1
ATOM 3972 C CA . TYR A 1 484 ? -11.891 -12.073 -11.281 1.00 94.88 484 TYR A CA 1
ATOM 3973 C C . TYR A 1 484 ? -10.712 -11.083 -11.356 1.00 94.88 484 TYR A C 1
ATOM 3975 O O . TYR A 1 484 ? -10.237 -10.763 -12.439 1.00 94.88 484 TYR A O 1
ATOM 3983 N N . VAL A 1 485 ? -10.202 -10.613 -10.212 1.00 94.25 485 VAL A N 1
ATOM 3984 C CA . VAL A 1 485 ? -9.060 -9.679 -10.159 1.00 94.25 485 VAL A CA 1
ATOM 3985 C C . VAL A 1 485 ? -7.728 -10.350 -10.529 1.00 94.25 485 VAL A C 1
ATOM 3987 O O . VAL A 1 485 ? -6.853 -9.717 -11.130 1.00 94.25 485 VAL A O 1
ATOM 3990 N N . ILE A 1 486 ? -7.530 -11.613 -10.147 1.00 92.38 486 ILE A N 1
ATOM 3991 C CA . ILE A 1 486 ? -6.256 -12.326 -10.357 1.00 92.38 486 ILE A CA 1
ATOM 3992 C C . ILE A 1 486 ? -6.236 -13.186 -11.621 1.00 92.38 486 ILE A C 1
ATOM 3994 O O . ILE A 1 486 ? -5.149 -13.570 -12.051 1.00 92.38 486 ILE A O 1
ATOM 3998 N N . ASP A 1 487 ? -7.398 -13.485 -12.196 1.00 92.50 487 ASP A N 1
ATOM 3999 C CA . ASP A 1 487 ? -7.535 -14.289 -13.404 1.00 92.50 487 ASP A CA 1
ATOM 4000 C C . ASP A 1 487 ? -6.833 -13.613 -14.586 1.00 92.50 487 ASP A C 1
ATOM 4002 O O . ASP A 1 487 ? -6.724 -12.381 -14.665 1.00 92.50 487 ASP A O 1
ATOM 4006 N N . ARG A 1 488 ? -6.262 -14.429 -15.471 1.00 92.62 488 ARG A N 1
ATOM 4007 C CA . ARG A 1 488 ? -5.509 -13.959 -16.632 1.00 92.62 488 ARG A CA 1
ATOM 4008 C C . ARG A 1 488 ? -5.931 -14.743 -17.867 1.00 92.62 488 ARG A C 1
ATOM 4010 O O . ARG A 1 488 ? -6.081 -15.957 -17.773 1.00 92.62 488 ARG A O 1
ATOM 4017 N N . PRO A 1 489 ? -6.023 -14.080 -19.031 1.00 93.56 489 PRO A N 1
ATOM 4018 C CA . PRO A 1 489 ? -6.247 -14.760 -20.295 1.00 93.56 489 PRO A CA 1
ATOM 4019 C C . PRO A 1 489 ? -5.235 -15.877 -20.573 1.00 93.56 489 PRO A C 1
ATOM 4021 O O . PRO A 1 489 ? -4.044 -15.761 -20.259 1.00 93.56 489 PRO A O 1
ATOM 4024 N N . ASP A 1 490 ? -5.683 -16.913 -21.281 1.00 93.38 490 ASP A N 1
ATOM 4025 C CA . ASP A 1 490 ? -4.882 -18.103 -21.587 1.00 93.38 490 ASP A CA 1
ATOM 4026 C C . ASP A 1 490 ? -3.560 -17.812 -22.303 1.00 93.38 490 ASP A C 1
ATOM 4028 O O . ASP A 1 490 ? -2.600 -18.569 -22.134 1.00 93.38 490 ASP A O 1
ATOM 4032 N N . TYR A 1 491 ? -3.491 -16.747 -23.109 1.00 93.12 491 TYR A N 1
ATOM 4033 C CA . TYR A 1 491 ? -2.280 -16.359 -23.841 1.00 93.12 491 TYR A CA 1
ATOM 4034 C C . TYR A 1 491 ? -1.216 -15.710 -22.941 1.00 93.12 491 TYR A C 1
ATOM 4036 O O . TYR A 1 491 ? -0.026 -15.846 -23.219 1.00 93.12 491 TYR A O 1
ATOM 4044 N N . ILE A 1 492 ? -1.615 -15.075 -21.832 1.00 95.19 492 ILE A N 1
ATOM 4045 C CA . ILE A 1 492 ? -0.694 -14.651 -20.763 1.00 95.19 492 ILE A CA 1
ATOM 4046 C C . ILE A 1 492 ? -0.286 -15.878 -19.941 1.00 95.19 492 ILE A C 1
ATOM 4048 O O . ILE A 1 492 ? 0.897 -16.071 -19.641 1.00 95.19 492 ILE A O 1
ATOM 4052 N N . GLY A 1 493 ? -1.260 -16.748 -19.664 1.00 92.94 493 GLY A N 1
ATOM 4053 C CA . GLY A 1 493 ? -1.097 -17.998 -18.938 1.00 92.94 493 GLY A CA 1
ATOM 4054 C C . GLY A 1 493 ? -1.202 -17.842 -17.425 1.00 92.94 493 GLY A C 1
ATOM 4055 O O . GLY A 1 493 ? -1.439 -16.763 -16.886 1.00 92.94 493 GLY A O 1
ATOM 4056 N N . GLU A 1 494 ? -1.004 -18.955 -16.725 1.00 92.88 494 GLU A N 1
ATOM 4057 C CA . GLU A 1 494 ? -1.078 -18.982 -15.271 1.00 92.88 494 GLU A CA 1
ATOM 4058 C C . GLU A 1 494 ? 0.223 -18.558 -14.593 1.00 92.88 494 GLU A C 1
ATOM 4060 O O . GLU A 1 494 ? 1.325 -18.729 -15.119 1.00 92.88 494 GLU A O 1
ATOM 4065 N N . MET A 1 495 ? 0.087 -18.081 -13.356 1.00 94.50 495 MET A N 1
ATOM 4066 C CA . MET A 1 495 ? 1.234 -17.782 -12.512 1.00 94.50 495 MET A CA 1
ATOM 4067 C C . MET A 1 495 ? 2.041 -19.053 -12.194 1.00 94.50 495 MET A C 1
ATOM 4069 O O . MET A 1 495 ? 1.457 -20.093 -11.873 1.00 94.50 495 MET A O 1
ATOM 4073 N N . VAL A 1 496 ? 3.372 -18.960 -12.242 1.00 96.25 496 VAL A N 1
ATOM 4074 C CA . VAL A 1 496 ? 4.300 -20.064 -11.954 1.00 96.25 496 VAL A CA 1
ATOM 4075 C C . VAL A 1 496 ? 4.089 -20.675 -10.571 1.00 96.25 496 VAL A C 1
ATOM 4077 O O . VAL A 1 496 ? 3.809 -19.995 -9.585 1.00 96.25 496 VAL A O 1
ATOM 4080 N N . THR A 1 497 ? 4.295 -21.984 -10.486 1.00 96.31 497 THR A N 1
ATOM 4081 C CA . THR A 1 497 ? 4.486 -22.698 -9.220 1.00 96.31 497 THR A CA 1
ATOM 4082 C C . THR A 1 497 ? 5.931 -22.575 -8.737 1.00 96.31 497 THR A C 1
ATOM 4084 O O . THR A 1 497 ? 6.851 -22.322 -9.517 1.00 96.31 497 THR A O 1
ATOM 4087 N N . ARG A 1 498 ? 6.169 -22.841 -7.447 1.00 95.75 498 ARG A N 1
ATOM 4088 C CA . ARG A 1 498 ? 7.527 -22.917 -6.885 1.00 95.75 498 ARG A CA 1
ATOM 4089 C C . ARG A 1 498 ? 8.433 -23.899 -7.638 1.00 95.75 498 ARG A C 1
ATOM 4091 O O . ARG A 1 498 ? 9.606 -23.598 -7.828 1.00 95.75 498 ARG A O 1
ATOM 4098 N N . ALA A 1 499 ? 7.902 -25.053 -8.044 1.00 95.81 499 ALA A N 1
ATOM 4099 C CA . ALA A 1 499 ? 8.664 -26.072 -8.766 1.00 95.81 499 ALA A CA 1
ATOM 4100 C C . ALA A 1 499 ? 9.081 -25.588 -10.163 1.00 95.81 499 ALA A C 1
ATOM 4102 O O . ALA A 1 499 ? 10.240 -25.731 -10.536 1.00 95.81 499 ALA A O 1
ATOM 4103 N N . GLN A 1 500 ? 8.167 -24.943 -10.895 1.00 96.88 500 GLN A N 1
ATOM 4104 C CA . GLN A 1 500 ? 8.479 -24.336 -12.194 1.00 96.88 500 GLN A CA 1
ATOM 4105 C C . GLN A 1 500 ? 9.512 -23.215 -12.054 1.00 96.88 500 GLN A C 1
ATOM 4107 O O . GLN A 1 500 ? 10.519 -23.224 -12.752 1.00 96.88 500 GLN A O 1
ATOM 4112 N N . ALA A 1 501 ? 9.314 -22.296 -11.104 1.00 96.81 501 ALA A N 1
ATOM 4113 C CA . ALA A 1 501 ? 10.256 -21.209 -10.848 1.00 96.81 501 ALA A CA 1
ATOM 4114 C C . ALA A 1 501 ? 11.654 -21.722 -10.454 1.00 96.81 501 ALA A C 1
ATOM 4116 O O . ALA A 1 501 ? 12.656 -21.120 -10.821 1.00 96.81 501 ALA A O 1
ATOM 4117 N N . ALA A 1 502 ? 11.751 -22.856 -9.751 1.00 96.44 502 ALA A N 1
ATOM 4118 C CA . ALA A 1 502 ? 13.037 -23.463 -9.404 1.00 96.44 502 ALA A CA 1
ATOM 4119 C C . ALA A 1 502 ? 13.833 -23.948 -10.628 1.00 96.44 502 ALA A C 1
ATOM 4121 O O . ALA A 1 502 ? 15.057 -23.988 -10.563 1.00 96.44 502 ALA A O 1
ATOM 4122 N N . ALA A 1 503 ? 13.159 -24.271 -11.734 1.00 96.44 503 ALA A N 1
ATOM 4123 C CA . ALA A 1 503 ? 13.791 -24.646 -12.998 1.00 96.44 503 ALA A CA 1
ATOM 4124 C C . ALA A 1 503 ? 14.125 -23.437 -13.897 1.00 96.44 503 ALA A C 1
ATOM 4126 O O . ALA A 1 503 ? 14.756 -23.597 -14.939 1.00 96.44 503 ALA A O 1
ATOM 4127 N N . MET A 1 504 ? 13.700 -22.232 -13.512 1.00 96.94 504 MET A N 1
ATOM 4128 C CA . MET A 1 504 ? 13.880 -21.004 -14.284 1.00 96.94 504 MET A CA 1
ATOM 4129 C C . MET A 1 504 ? 15.090 -20.209 -13.759 1.00 96.94 504 MET A C 1
ATOM 4131 O O . MET A 1 504 ? 15.088 -19.831 -12.579 1.00 96.94 504 MET A O 1
ATOM 4135 N N . PRO A 1 505 ? 16.109 -19.912 -14.595 1.00 96.56 505 PRO A N 1
ATOM 4136 C CA . PRO A 1 505 ? 17.263 -19.091 -14.206 1.00 96.56 505 PRO A CA 1
ATOM 4137 C C . PRO A 1 505 ? 16.876 -17.698 -13.696 1.00 96.56 505 PRO A C 1
ATOM 4139 O O . PRO A 1 505 ? 17.544 -17.137 -12.831 1.00 96.56 505 PRO A O 1
ATOM 4142 N N . GLU A 1 506 ? 15.759 -17.156 -14.179 1.00 97.00 506 GLU A N 1
ATOM 4143 C CA . GLU A 1 506 ? 15.259 -15.826 -13.846 1.00 97.00 506 GLU A CA 1
ATOM 4144 C C . GLU A 1 506 ? 14.894 -15.674 -12.362 1.00 97.00 506 GLU A C 1
ATOM 4146 O O . GLU A 1 506 ? 14.877 -14.555 -11.846 1.00 97.00 506 GLU A O 1
ATOM 4151 N N . PHE A 1 507 ? 14.610 -16.785 -11.676 1.00 97.44 507 PHE A N 1
ATOM 4152 C CA . PHE A 1 507 ? 14.291 -16.808 -10.251 1.00 97.44 507 PHE A CA 1
ATOM 4153 C C . PHE A 1 507 ? 15.488 -17.142 -9.354 1.00 97.44 507 PHE A C 1
ATOM 4155 O O . PHE A 1 507 ? 15.346 -17.084 -8.131 1.00 97.44 507 PHE A O 1
ATOM 4162 N N . GLN A 1 508 ? 16.654 -17.469 -9.920 1.00 96.75 508 GLN A N 1
ATOM 4163 C CA . GLN A 1 508 ? 17.813 -17.927 -9.151 1.00 96.75 508 GLN A CA 1
ATOM 4164 C C . GLN A 1 508 ? 18.681 -16.766 -8.666 1.00 96.75 508 GLN A C 1
ATOM 4166 O O . GLN A 1 508 ? 19.015 -15.849 -9.413 1.00 96.75 508 GLN A O 1
ATOM 4171 N N . TRP A 1 509 ? 19.083 -16.821 -7.401 1.00 94.38 509 TRP A N 1
ATOM 4172 C CA . TRP A 1 509 ? 20.084 -15.923 -6.829 1.00 94.38 509 TRP A CA 1
ATOM 4173 C C . TRP A 1 509 ? 21.508 -16.314 -7.275 1.00 94.38 509 TRP A C 1
ATOM 4175 O O . TRP A 1 509 ? 21.802 -17.510 -7.292 1.00 94.38 509 TRP A O 1
ATOM 4185 N N . PRO A 1 510 ? 22.422 -15.357 -7.553 1.00 93.88 510 PRO A N 1
ATOM 4186 C CA . PRO A 1 510 ? 22.255 -13.899 -7.461 1.00 93.88 510 PRO A CA 1
ATOM 4187 C C . PRO A 1 510 ? 21.781 -13.203 -8.744 1.00 93.88 510 PRO A C 1
ATOM 4189 O O . PRO A 1 510 ? 21.323 -12.067 -8.666 1.00 93.88 510 PRO A O 1
ATOM 4192 N N . ASP A 1 511 ? 21.866 -13.861 -9.899 1.00 93.94 511 ASP A N 1
ATOM 4193 C CA . ASP A 1 511 ? 21.843 -13.170 -11.198 1.00 93.94 511 ASP A CA 1
ATOM 4194 C C . ASP A 1 511 ? 20.476 -13.156 -11.907 1.00 93.94 511 ASP A C 1
ATOM 4196 O O . ASP A 1 511 ? 20.356 -12.604 -13.002 1.00 93.94 511 ASP A O 1
ATOM 4200 N N . GLY A 1 512 ? 19.446 -13.794 -11.350 1.00 95.38 512 GLY A N 1
ATOM 4201 C CA . GLY A 1 512 ? 18.098 -13.816 -11.923 1.00 95.38 512 GLY A CA 1
ATOM 4202 C C . GLY A 1 512 ? 17.399 -12.449 -11.886 1.00 95.38 512 GLY A C 1
ATOM 4203 O O . GLY A 1 512 ? 17.709 -11.594 -11.058 1.00 95.38 512 GLY A O 1
ATOM 4204 N N . ARG A 1 513 ? 16.402 -12.235 -12.760 1.00 94.00 513 ARG A N 1
ATOM 4205 C CA . ARG A 1 513 ? 15.596 -10.993 -12.795 1.00 94.00 513 ARG A CA 1
ATOM 4206 C C . ARG A 1 513 ? 14.805 -10.767 -11.504 1.00 94.00 513 ARG A C 1
ATOM 4208 O O . ARG A 1 513 ? 14.656 -9.625 -11.065 1.00 94.00 513 ARG A O 1
ATOM 4215 N N . PHE A 1 514 ? 14.280 -11.848 -10.930 1.00 95.38 514 PHE A N 1
ATOM 4216 C CA . PHE A 1 514 ? 13.518 -11.874 -9.682 1.00 95.38 514 PHE A CA 1
ATOM 4217 C C . PHE A 1 514 ? 14.078 -12.972 -8.775 1.00 95.38 514 PHE A C 1
ATOM 4219 O O . PHE A 1 514 ? 13.442 -14.013 -8.607 1.00 95.38 514 PHE A O 1
ATOM 4226 N N . PRO A 1 515 ? 15.272 -12.767 -8.195 1.00 95.25 515 PRO A N 1
ATOM 4227 C CA . PRO A 1 515 ? 16.084 -13.839 -7.632 1.00 95.25 515 PRO A CA 1
ATOM 4228 C C . PRO A 1 515 ? 15.589 -14.259 -6.233 1.00 95.25 515 PRO A C 1
ATOM 4230 O O . PRO A 1 515 ? 16.237 -14.043 -5.207 1.00 95.25 515 PRO A O 1
ATOM 4233 N N . PHE A 1 516 ? 14.379 -14.817 -6.176 1.00 95.38 516 PHE A N 1
ATOM 4234 C CA . PHE A 1 516 ? 13.705 -15.254 -4.954 1.00 95.38 516 PHE A CA 1
ATOM 4235 C C . PHE A 1 516 ? 14.123 -16.654 -4.503 1.00 95.38 516 PHE A C 1
ATOM 4237 O O . PHE A 1 516 ? 13.865 -17.006 -3.350 1.00 95.38 516 PHE A O 1
ATOM 4244 N N . LEU A 1 517 ? 14.722 -17.459 -5.385 1.00 96.19 517 LEU A N 1
ATOM 4245 C CA . LEU A 1 517 ? 15.106 -18.839 -5.112 1.00 96.19 517 LEU A CA 1
ATOM 4246 C C . LEU A 1 517 ? 16.633 -19.003 -4.962 1.00 96.19 517 LEU A C 1
ATOM 4248 O O . LEU A 1 517 ? 17.395 -18.353 -5.677 1.00 96.19 517 LEU A O 1
ATOM 4252 N N . PRO A 1 518 ? 17.088 -19.865 -4.028 1.00 95.56 518 PRO A N 1
ATOM 4253 C CA . PRO A 1 518 ? 16.282 -20.535 -3.003 1.00 95.56 518 PRO A CA 1
ATOM 4254 C C . PRO A 1 518 ? 15.668 -19.527 -2.016 1.00 95.56 518 PRO A C 1
ATOM 4256 O O . PRO A 1 518 ? 16.281 -18.507 -1.692 1.00 95.56 518 PRO A O 1
ATOM 4259 N N . LEU A 1 519 ? 14.449 -19.820 -1.534 1.00 95.19 519 LEU A N 1
ATOM 4260 C CA . LEU A 1 519 ? 13.788 -18.978 -0.532 1.00 95.19 519 LEU A CA 1
ATOM 4261 C C . LEU A 1 519 ? 14.717 -18.819 0.673 1.00 95.19 519 LEU A C 1
ATOM 4263 O O . LEU A 1 519 ? 15.211 -19.811 1.216 1.00 95.19 519 LEU A O 1
ATOM 4267 N N . LYS A 1 520 ? 14.922 -17.578 1.119 1.00 95.19 520 LYS A N 1
ATOM 4268 C CA . LYS A 1 520 ? 15.743 -17.301 2.302 1.00 95.19 520 LYS A CA 1
ATOM 4269 C C . LYS A 1 520 ? 15.134 -17.963 3.545 1.00 95.19 520 LYS A C 1
ATOM 4271 O O . LYS A 1 520 ? 13.945 -18.313 3.569 1.00 95.19 520 LYS A O 1
ATOM 4276 N N . SER A 1 521 ? 15.954 -18.172 4.575 1.00 96.44 521 SER A N 1
ATOM 4277 C CA . SER A 1 521 ? 15.492 -18.772 5.829 1.00 96.44 521 SER A CA 1
ATOM 4278 C C . SER A 1 521 ? 14.386 -17.928 6.469 1.00 96.44 521 SER A C 1
ATOM 4280 O O . SER A 1 521 ? 14.303 -16.717 6.256 1.00 96.44 521 SER A O 1
ATOM 4282 N N . VAL A 1 522 ? 13.538 -18.572 7.274 1.00 96.75 522 VAL A N 1
ATOM 4283 C CA . VAL A 1 522 ? 12.472 -17.879 8.015 1.00 96.75 522 VAL A CA 1
ATOM 4284 C C . VAL A 1 522 ? 13.071 -16.790 8.905 1.00 96.75 522 VAL A C 1
ATOM 4286 O O . VAL A 1 522 ? 12.622 -15.650 8.861 1.00 96.75 522 VAL A O 1
ATOM 4289 N N . SER A 1 523 ? 14.144 -17.103 9.637 1.00 94.50 523 SER A N 1
ATOM 4290 C CA . SER A 1 523 ? 14.844 -16.127 10.477 1.00 94.50 523 SER A CA 1
ATOM 4291 C C . SER A 1 523 ? 15.298 -14.903 9.681 1.00 94.50 523 SER A C 1
ATOM 4293 O O . SER A 1 523 ? 14.988 -13.784 10.076 1.00 94.50 523 SER A O 1
ATOM 4295 N N . TYR A 1 524 ? 15.943 -15.099 8.527 1.00 93.38 524 TYR A N 1
ATOM 4296 C CA . TYR A 1 524 ? 16.394 -13.999 7.675 1.00 93.38 524 TYR A CA 1
ATOM 4297 C C . TYR A 1 524 ? 15.232 -13.104 7.232 1.00 93.38 524 TYR A C 1
ATOM 4299 O O . TYR A 1 524 ? 15.327 -11.879 7.304 1.00 93.38 524 TYR A O 1
ATOM 4307 N N . GLU A 1 525 ? 14.121 -13.693 6.785 1.00 94.88 525 GLU A N 1
ATOM 4308 C CA . GLU A 1 525 ? 12.976 -12.908 6.327 1.00 94.88 525 GLU A CA 1
ATOM 4309 C C . GLU A 1 525 ? 12.317 -12.120 7.460 1.00 94.88 525 GLU A C 1
ATOM 4311 O O . GLU A 1 525 ? 11.976 -10.954 7.262 1.00 94.88 525 GLU A O 1
ATOM 4316 N N . PHE A 1 526 ? 12.186 -12.701 8.654 1.00 94.19 526 PHE A N 1
ATOM 4317 C CA . PHE A 1 526 ? 11.684 -11.969 9.816 1.00 94.19 526 PHE A CA 1
ATOM 4318 C C . PHE A 1 526 ? 12.612 -10.821 10.205 1.00 94.19 526 PHE A C 1
ATOM 4320 O O . PHE A 1 526 ? 12.130 -9.700 10.352 1.00 94.19 526 PHE A O 1
ATOM 4327 N N . MET A 1 527 ? 13.924 -11.058 10.307 1.00 90.06 527 MET A N 1
ATOM 4328 C CA . MET A 1 527 ? 14.882 -10.002 10.659 1.00 90.06 527 MET A CA 1
ATOM 4329 C C . MET A 1 527 ? 14.866 -8.868 9.625 1.00 90.06 527 MET A C 1
ATOM 4331 O O . MET A 1 527 ? 14.798 -7.698 9.987 1.00 90.06 527 MET A O 1
ATOM 4335 N N . LYS A 1 528 ? 14.844 -9.194 8.325 1.00 89.56 528 LYS A N 1
ATOM 4336 C CA . LYS A 1 528 ? 14.935 -8.183 7.258 1.00 89.56 528 LYS A CA 1
ATOM 4337 C C . LYS A 1 528 ? 13.610 -7.477 6.942 1.00 89.56 528 LYS A C 1
ATOM 4339 O O . LYS A 1 528 ? 13.619 -6.328 6.491 1.00 89.56 528 LYS A O 1
ATOM 4344 N N . TYR A 1 529 ? 12.476 -8.157 7.113 1.00 93.31 529 TYR A N 1
ATOM 4345 C CA . TYR A 1 529 ? 11.165 -7.669 6.665 1.00 93.31 529 TYR A CA 1
ATOM 4346 C C . TYR A 1 529 ? 10.113 -7.564 7.770 1.00 93.31 529 TYR A C 1
ATOM 4348 O O . TYR A 1 529 ? 9.213 -6.740 7.646 1.00 93.31 529 TYR A O 1
ATOM 4356 N N . GLY A 1 530 ? 10.201 -8.363 8.834 1.00 94.62 530 GLY A N 1
ATOM 4357 C CA . GLY A 1 530 ? 9.196 -8.407 9.900 1.00 94.62 530 GLY A CA 1
ATOM 4358 C C . GLY A 1 530 ? 9.380 -7.371 11.011 1.00 94.62 530 GLY A C 1
ATOM 4359 O O . GLY A 1 530 ? 8.402 -7.020 11.667 1.00 94.62 530 GLY A O 1
ATOM 4360 N N . PHE A 1 531 ? 10.596 -6.849 11.200 1.00 95.06 531 PHE A N 1
ATOM 4361 C CA . PHE A 1 531 ? 10.923 -5.852 12.235 1.00 95.06 531 PHE A CA 1
ATOM 4362 C C . PHE A 1 531 ? 11.193 -4.446 11.675 1.00 95.06 531 PHE A C 1
ATOM 4364 O O . PHE A 1 531 ? 11.772 -3.607 12.359 1.00 95.06 531 PHE A O 1
ATOM 4371 N N . GLN A 1 532 ? 10.728 -4.155 10.455 1.00 93.31 532 GLN A N 1
ATOM 4372 C CA . GLN A 1 532 ? 10.985 -2.881 9.765 1.00 93.31 532 GLN A CA 1
ATOM 4373 C C . GLN A 1 532 ? 10.627 -1.594 10.538 1.00 93.31 532 GLN A C 1
ATOM 4375 O O . GLN A 1 532 ? 11.348 -0.613 10.363 1.00 93.31 532 GLN A O 1
ATOM 4380 N N . PRO A 1 533 ? 9.583 -1.551 11.397 1.00 95.00 533 PRO A N 1
ATOM 4381 C CA . PRO A 1 533 ? 9.313 -0.371 12.230 1.00 95.00 533 PRO A CA 1
ATOM 4382 C C . PRO A 1 533 ? 10.397 -0.058 13.260 1.00 95.00 533 PRO A C 1
ATOM 4384 O O . PRO A 1 533 ? 10.491 1.072 13.727 1.00 95.00 533 PRO A O 1
ATOM 4387 N N . PHE A 1 534 ? 11.187 -1.056 13.646 1.00 94.19 534 PHE A N 1
ATOM 4388 C CA . PHE A 1 534 ? 12.269 -0.905 14.614 1.00 94.19 534 PHE A CA 1
ATOM 4389 C C . PHE A 1 534 ? 13.626 -0.833 13.919 1.00 94.19 534 PHE A C 1
ATOM 4391 O O . PHE A 1 534 ? 14.503 -0.104 14.365 1.00 94.19 534 PHE A O 1
ATOM 4398 N N . MET A 1 535 ? 13.786 -1.580 12.825 1.00 89.88 535 MET A N 1
ATOM 4399 C CA . MET A 1 535 ? 15.044 -1.738 12.108 1.00 89.88 535 MET A CA 1
ATOM 4400 C C . MET A 1 535 ? 14.885 -1.362 10.645 1.00 89.88 535 MET A C 1
ATOM 4402 O O . MET A 1 535 ? 14.200 -2.041 9.875 1.00 89.88 535 MET A O 1
ATOM 4406 N N . SER A 1 536 ? 15.552 -0.291 10.230 1.00 84.31 536 SER A N 1
ATOM 4407 C CA . SER A 1 536 ? 15.515 0.103 8.827 1.00 84.31 536 SER A CA 1
ATOM 4408 C C . SER A 1 536 ? 16.511 -0.721 8.027 1.00 84.31 536 SER A C 1
ATOM 4410 O O . SER A 1 536 ? 17.673 -0.807 8.377 1.00 84.31 536 SER A O 1
ATOM 4412 N N . ARG A 1 537 ? 16.098 -1.257 6.876 1.00 83.06 537 ARG A N 1
ATOM 4413 C CA . ARG A 1 537 ? 17.038 -1.867 5.916 1.00 83.06 537 ARG A CA 1
ATOM 4414 C C . ARG A 1 537 ? 17.941 -0.851 5.201 1.00 83.06 537 ARG A C 1
ATOM 4416 O O . ARG A 1 537 ? 18.801 -1.277 4.441 1.00 83.06 537 ARG A O 1
ATOM 4423 N N . LEU A 1 538 ? 17.652 0.444 5.351 1.00 83.06 538 LEU A N 1
ATOM 4424 C CA . LEU A 1 538 ? 18.386 1.571 4.756 1.00 83.06 538 LEU A CA 1
ATOM 4425 C C . LEU A 1 538 ? 19.439 2.137 5.717 1.00 83.06 538 LEU A C 1
ATOM 4427 O O . LEU A 1 538 ? 20.060 3.154 5.431 1.00 83.06 538 LEU A O 1
ATOM 4431 N N . TYR A 1 539 ? 19.568 1.519 6.885 1.00 85.19 539 TYR A N 1
ATOM 4432 C CA . TYR A 1 539 ? 20.496 1.884 7.930 1.00 85.19 539 TYR A CA 1
ATOM 4433 C C . TYR A 1 539 ? 21.095 0.592 8.475 1.00 85.19 539 TYR A C 1
ATOM 4435 O O . TYR A 1 539 ? 20.394 -0.407 8.607 1.00 85.19 539 TYR A O 1
ATOM 4443 N N . GLU A 1 540 ? 22.387 0.591 8.759 1.00 81.88 540 GLU A N 1
ATOM 4444 C CA . GLU A 1 540 ? 23.035 -0.535 9.422 1.00 81.88 540 GLU A CA 1
ATOM 4445 C C . GLU A 1 540 ? 23.173 -0.171 10.899 1.00 81.88 540 GLU A C 1
ATOM 4447 O O . GLU A 1 540 ? 24.057 0.617 11.251 1.00 81.88 540 GLU A O 1
ATOM 4452 N N . PRO A 1 541 ? 22.277 -0.661 11.776 1.00 80.06 541 PRO A N 1
ATOM 4453 C CA . PRO A 1 541 ? 22.476 -0.471 13.200 1.00 80.06 541 PRO A CA 1
ATOM 4454 C C . PRO A 1 541 ? 23.761 -1.192 13.623 1.00 80.06 541 PRO A C 1
ATOM 4456 O O . PRO A 1 541 ? 24.173 -2.178 13.012 1.00 80.06 541 PRO A O 1
ATOM 4459 N N . GLY A 1 542 ? 24.406 -0.716 14.690 1.00 83.88 542 GLY A N 1
ATOM 4460 C CA . GLY A 1 542 ? 25.582 -1.405 15.229 1.00 83.88 542 GLY A CA 1
ATOM 4461 C C . GLY A 1 542 ? 25.279 -2.883 15.516 1.00 83.88 542 GLY A C 1
ATOM 4462 O O . GLY A 1 542 ? 24.178 -3.199 15.967 1.00 83.88 542 GLY A O 1
ATOM 4463 N N . LEU A 1 543 ? 26.257 -3.774 15.293 1.00 84.44 543 LEU A N 1
ATOM 4464 C CA . LEU A 1 543 ? 26.098 -5.242 15.330 1.00 84.44 543 LEU A CA 1
ATOM 4465 C C . LEU A 1 543 ? 25.259 -5.753 16.513 1.00 84.44 543 LEU A C 1
ATOM 4467 O O . LEU A 1 543 ? 24.391 -6.597 16.334 1.00 84.44 543 LEU A O 1
ATOM 4471 N N . ILE A 1 544 ? 25.481 -5.221 17.719 1.00 88.19 544 ILE A N 1
ATOM 4472 C CA . ILE A 1 544 ? 24.741 -5.624 18.926 1.00 88.19 544 ILE A CA 1
ATOM 4473 C C . ILE A 1 544 ? 23.232 -5.401 18.755 1.00 88.19 544 ILE A C 1
ATOM 4475 O O . ILE A 1 544 ? 22.434 -6.264 19.114 1.00 88.19 544 ILE A O 1
ATOM 4479 N N . TRP A 1 545 ? 22.834 -4.259 18.196 1.00 86.88 545 TRP A N 1
ATOM 4480 C CA . TRP A 1 545 ? 21.435 -3.870 18.036 1.00 86.88 545 TRP A CA 1
ATOM 4481 C C . TRP A 1 545 ? 20.747 -4.585 16.878 1.00 86.88 545 TRP A C 1
ATOM 4483 O O . TRP A 1 545 ? 19.559 -4.881 17.002 1.00 86.88 545 TRP A O 1
ATOM 4493 N N . ASP A 1 546 ? 21.489 -4.923 15.818 1.00 84.44 546 ASP A N 1
ATOM 4494 C CA . ASP A 1 546 ? 20.972 -5.714 14.693 1.00 84.44 546 ASP A CA 1
ATOM 4495 C C . ASP A 1 546 ? 20.444 -7.082 15.168 1.00 84.44 546 ASP A C 1
ATOM 4497 O O . ASP A 1 546 ? 19.380 -7.538 14.752 1.00 84.44 546 ASP A O 1
ATOM 4501 N N . TYR A 1 547 ? 21.128 -7.693 16.141 1.00 87.25 547 TYR A N 1
ATOM 4502 C CA . TYR A 1 547 ? 20.670 -8.933 16.766 1.00 87.25 547 TYR A CA 1
ATOM 4503 C C . TYR A 1 547 ? 19.716 -8.705 17.942 1.00 87.25 547 TYR A C 1
ATOM 4505 O O . TYR A 1 547 ? 18.721 -9.414 18.051 1.00 87.25 547 TYR A O 1
ATOM 4513 N N . ALA A 1 548 ? 19.986 -7.753 18.840 1.00 91.06 548 ALA A N 1
ATOM 4514 C CA . ALA A 1 548 ? 19.237 -7.621 20.092 1.00 91.06 548 ALA A CA 1
ATOM 4515 C C . ALA A 1 548 ? 17.807 -7.090 19.903 1.00 91.06 548 ALA A C 1
ATOM 4517 O O . ALA A 1 548 ? 16.891 -7.530 20.604 1.00 91.06 548 ALA A O 1
ATOM 4518 N N . LEU A 1 549 ? 17.589 -6.149 18.979 1.00 91.12 549 LEU A N 1
ATOM 4519 C CA . LEU A 1 549 ? 16.326 -5.411 18.892 1.00 91.12 549 LEU A CA 1
ATOM 4520 C C . LEU A 1 549 ? 15.112 -6.301 18.549 1.00 91.12 549 LEU A C 1
ATOM 4522 O O . LEU A 1 549 ? 14.085 -6.172 19.223 1.00 91.12 549 LEU A O 1
ATOM 4526 N N . PRO A 1 550 ? 15.203 -7.265 17.611 1.00 93.25 550 PRO A N 1
ATOM 4527 C CA . PRO A 1 550 ? 14.129 -8.225 17.355 1.00 93.25 550 PRO A CA 1
ATOM 4528 C C . PRO A 1 550 ? 13.763 -9.059 18.589 1.00 93.25 550 PRO A C 1
ATOM 4530 O O . PRO A 1 550 ? 12.578 -9.225 18.894 1.00 93.25 550 PRO A O 1
ATOM 4533 N N . PHE A 1 551 ? 14.759 -9.531 19.349 1.00 94.12 551 PHE A N 1
ATOM 4534 C CA . PHE A 1 551 ? 14.512 -10.279 20.586 1.00 94.12 551 PHE A CA 1
ATOM 4535 C C . PHE A 1 551 ? 13.859 -9.408 21.660 1.00 94.12 551 PHE A C 1
ATOM 4537 O O . PHE A 1 551 ? 12.938 -9.874 22.326 1.00 94.12 551 PHE A O 1
ATOM 4544 N N . LEU A 1 552 ? 14.260 -8.139 21.796 1.00 94.44 552 LEU A N 1
ATOM 4545 C CA . LEU A 1 552 ? 13.624 -7.189 22.718 1.00 94.44 552 LEU A CA 1
ATOM 4546 C C . LEU A 1 552 ? 12.153 -6.932 22.360 1.00 94.44 552 LEU A C 1
ATOM 4548 O O . LEU A 1 552 ? 11.301 -6.876 23.254 1.00 94.44 552 LEU A O 1
ATOM 4552 N N . CYS A 1 553 ? 11.834 -6.826 21.067 1.00 94.81 553 CYS A N 1
ATOM 4553 C CA . CYS A 1 553 ? 10.459 -6.677 20.586 1.00 94.81 553 CYS A CA 1
ATOM 4554 C C . CYS A 1 553 ? 9.612 -7.909 20.929 1.00 94.81 553 CYS A C 1
ATOM 4556 O O . CYS A 1 553 ? 8.523 -7.781 21.493 1.00 94.81 553 CYS A O 1
ATOM 4558 N N . ILE A 1 554 ? 10.126 -9.111 20.649 1.00 95.88 554 ILE A N 1
ATOM 4559 C CA . ILE A 1 554 ? 9.451 -10.371 20.987 1.00 95.88 554 ILE A CA 1
ATOM 4560 C C . ILE A 1 554 ? 9.286 -10.503 22.507 1.00 95.88 554 ILE A C 1
ATOM 4562 O O . ILE A 1 554 ? 8.193 -10.817 22.974 1.00 95.88 554 ILE A O 1
ATOM 4566 N N . ALA A 1 555 ? 10.327 -10.215 23.291 1.00 96.06 555 ALA A N 1
ATOM 4567 C CA . ALA A 1 555 ? 10.282 -10.283 24.750 1.00 96.06 555 ALA A CA 1
ATOM 4568 C C . ALA A 1 555 ? 9.241 -9.317 25.334 1.00 96.06 555 ALA A C 1
ATOM 4570 O O . ALA A 1 555 ? 8.490 -9.688 26.235 1.00 96.06 555 ALA A O 1
ATOM 4571 N N . SER A 1 556 ? 9.131 -8.109 24.775 1.00 94.75 556 SER A N 1
ATOM 4572 C CA . SER A 1 556 ? 8.107 -7.130 25.153 1.00 94.75 556 SER A CA 1
ATOM 4573 C C . SER A 1 556 ? 6.698 -7.613 24.801 1.00 94.75 556 SER A C 1
ATOM 4575 O O . SER A 1 556 ? 5.779 -7.490 25.612 1.00 94.75 556 SER A O 1
ATOM 4577 N N . LEU A 1 557 ? 6.521 -8.239 23.634 1.00 95.56 557 LEU A N 1
ATOM 4578 C CA . LEU A 1 557 ? 5.245 -8.824 23.230 1.00 95.56 557 LEU A CA 1
ATOM 4579 C C . LEU A 1 557 ? 4.824 -9.981 24.156 1.00 95.56 557 LEU A C 1
ATOM 4581 O O . LEU A 1 557 ? 3.679 -10.024 24.610 1.00 95.56 557 LEU A O 1
ATOM 4585 N N . ILE A 1 558 ? 5.759 -10.872 24.501 1.00 96.12 558 ILE A N 1
ATOM 4586 C CA . ILE A 1 558 ? 5.547 -11.949 25.481 1.00 96.12 558 ILE A CA 1
ATOM 4587 C C . ILE A 1 558 ? 5.196 -11.356 26.848 1.00 96.12 558 ILE A C 1
ATOM 4589 O O . ILE A 1 558 ? 4.252 -11.807 27.496 1.00 96.12 558 ILE A O 1
ATOM 4593 N N . PHE A 1 559 ? 5.897 -10.308 27.279 1.00 95.25 559 PHE A N 1
ATOM 4594 C CA . PHE A 1 559 ? 5.606 -9.622 28.533 1.00 95.25 559 PHE A CA 1
ATOM 4595 C C . PHE A 1 559 ? 4.182 -9.040 28.563 1.00 95.25 559 PHE A C 1
ATOM 4597 O O . PHE A 1 559 ? 3.469 -9.237 29.552 1.00 95.25 559 PHE A O 1
ATOM 4604 N N . PHE A 1 560 ? 3.721 -8.400 27.480 1.00 94.81 560 PHE A N 1
ATOM 4605 C CA . PHE A 1 560 ? 2.336 -7.926 27.363 1.00 94.81 560 PHE A CA 1
ATOM 4606 C C . PHE A 1 560 ? 1.319 -9.072 27.453 1.00 94.81 560 PHE A C 1
ATOM 4608 O O . PHE A 1 560 ? 0.290 -8.924 28.122 1.00 94.81 560 PHE A O 1
ATOM 4615 N N . ALA A 1 561 ? 1.600 -10.222 26.832 1.00 93.81 561 ALA A N 1
ATOM 4616 C CA . ALA A 1 561 ? 0.743 -11.405 26.914 1.00 93.81 561 ALA A CA 1
ATOM 4617 C C . ALA A 1 561 ? 0.669 -11.959 28.350 1.00 93.81 561 ALA A C 1
ATOM 4619 O O . ALA A 1 561 ? -0.424 -12.139 28.890 1.00 93.81 561 ALA A O 1
ATOM 4620 N N . LEU A 1 562 ? 1.818 -12.143 29.011 1.00 93.06 562 LEU A N 1
ATOM 4621 C CA . LEU A 1 562 ? 1.898 -12.657 30.384 1.00 93.06 562 LEU A CA 1
ATOM 4622 C C . LEU A 1 562 ? 1.201 -11.737 31.392 1.00 93.06 562 LEU A C 1
ATOM 4624 O O . LEU A 1 562 ? 0.499 -12.207 32.289 1.00 93.06 562 LEU A O 1
ATOM 4628 N N . LYS A 1 563 ? 1.366 -10.417 31.250 1.00 90.50 563 LYS A N 1
ATOM 4629 C CA . LYS A 1 563 ? 0.670 -9.442 32.097 1.00 90.50 563 LYS A CA 1
ATOM 4630 C C . LYS A 1 563 ? -0.835 -9.425 31.838 1.00 90.50 563 LYS A C 1
ATOM 4632 O O . LYS A 1 563 ? -1.590 -9.311 32.800 1.00 90.50 563 LYS A O 1
ATOM 4637 N N . SER A 1 564 ? -1.263 -9.604 30.587 1.00 89.06 564 SER A N 1
ATOM 4638 C CA . SER A 1 564 ? -2.690 -9.725 30.261 1.00 89.06 564 SER A CA 1
ATOM 4639 C C . SER A 1 564 ? -3.321 -10.957 30.908 1.00 89.06 564 SER A C 1
ATOM 4641 O O . SER A 1 564 ? -4.439 -10.874 31.408 1.00 89.06 564 SER A O 1
ATOM 4643 N N . PHE A 1 565 ? -2.587 -12.074 30.956 1.00 85.06 565 PHE A N 1
ATOM 4644 C CA . PHE A 1 565 ? -3.041 -13.311 31.592 1.00 85.06 565 PHE A CA 1
ATOM 4645 C C . PHE A 1 565 ? -3.125 -13.193 33.122 1.00 85.06 565 PHE A C 1
ATOM 4647 O O . PHE A 1 565 ? -4.110 -13.612 33.716 1.00 85.06 565 PHE A O 1
ATOM 4654 N N . LYS A 1 566 ? -2.121 -12.583 33.771 1.00 78.06 566 LYS A N 1
ATOM 4655 C CA . LYS A 1 566 ? -2.080 -12.452 35.242 1.00 78.06 566 LYS A CA 1
ATOM 4656 C C . LYS A 1 566 ? -2.993 -11.359 35.808 1.00 78.06 566 LYS A C 1
ATOM 4658 O O . LYS A 1 566 ? -3.385 -11.446 36.962 1.00 78.06 566 LYS A O 1
ATOM 4663 N N . GLY A 1 567 ? -3.256 -10.293 35.051 1.00 65.06 567 GLY A N 1
ATOM 4664 C CA . GLY A 1 567 ? -3.844 -9.059 35.586 1.00 65.06 567 GLY A CA 1
ATOM 4665 C C . GLY A 1 567 ? -5.350 -8.883 35.390 1.00 65.06 567 GLY A C 1
ATOM 4666 O O . GLY A 1 567 ? -5.841 -7.798 35.689 1.00 65.06 567 GLY A O 1
ATOM 4667 N N . ASN A 1 568 ? -6.059 -9.862 34.811 1.00 64.62 568 ASN A N 1
ATOM 4668 C CA . ASN A 1 568 ? -7.453 -9.733 34.341 1.00 64.62 568 ASN A CA 1
ATOM 4669 C C . ASN A 1 568 ? -7.720 -8.479 33.468 1.00 64.62 568 ASN A C 1
ATOM 4671 O O . ASN A 1 568 ? -8.858 -8.063 33.267 1.00 64.62 568 ASN A O 1
ATOM 4675 N N . LYS A 1 569 ? -6.660 -7.863 32.926 1.00 78.69 569 LYS A N 1
ATOM 4676 C CA . LYS A 1 569 ? -6.690 -6.635 32.127 1.00 78.69 569 LYS A CA 1
ATOM 4677 C C . LYS A 1 569 ? -6.017 -6.899 30.797 1.00 78.69 569 LYS A C 1
ATOM 4679 O O . LYS A 1 569 ? -4.830 -7.199 30.736 1.00 78.69 569 LYS A O 1
ATOM 4684 N N . GLN A 1 570 ? -6.771 -6.750 29.720 1.00 88.12 570 GLN A N 1
ATOM 4685 C CA . GLN A 1 570 ? -6.280 -6.989 28.373 1.00 88.12 570 GLN A CA 1
ATOM 4686 C C . GLN A 1 570 ? -5.408 -5.822 27.877 1.00 88.12 570 GLN A C 1
ATOM 4688 O O . GLN A 1 570 ? -5.923 -4.755 27.526 1.00 88.12 570 GLN A O 1
ATOM 4693 N N . ILE A 1 571 ? -4.086 -6.029 27.830 1.00 93.62 571 ILE A N 1
ATOM 4694 C CA . ILE A 1 571 ? -3.111 -5.012 27.397 1.00 93.62 571 ILE A CA 1
ATOM 4695 C C . ILE A 1 571 ? -3.136 -4.841 25.878 1.00 93.62 571 ILE A C 1
ATOM 4697 O O . ILE A 1 571 ? -3.246 -3.725 25.380 1.00 93.62 571 ILE A O 1
ATOM 4701 N N . ILE A 1 572 ? -3.078 -5.943 25.133 1.00 95.88 572 ILE A N 1
ATOM 4702 C CA . ILE A 1 572 ? -3.255 -5.938 23.677 1.00 95.88 572 ILE A CA 1
ATOM 4703 C C . ILE A 1 572 ? -4.611 -6.585 23.363 1.00 95.88 572 ILE A C 1
ATOM 4705 O O . ILE A 1 572 ? -4.855 -7.706 23.821 1.00 95.88 572 ILE A O 1
ATOM 4709 N N . PRO A 1 573 ? -5.502 -5.908 22.612 1.00 94.62 573 PRO A N 1
ATOM 4710 C CA . PRO A 1 573 ? -6.783 -6.470 22.189 1.00 94.62 573 PRO A CA 1
ATOM 4711 C C . PRO A 1 573 ? -6.639 -7.804 21.438 1.00 94.62 573 PRO A C 1
ATOM 4713 O O . PRO A 1 573 ? -5.722 -7.980 20.637 1.00 94.62 573 PRO A O 1
ATOM 4716 N N . ASN A 1 574 ? -7.577 -8.732 21.648 1.00 93.31 574 ASN A N 1
ATOM 4717 C CA . ASN A 1 574 ? -7.575 -10.071 21.037 1.00 93.31 574 ASN A CA 1
ATOM 4718 C C . ASN A 1 574 ? -7.582 -9.995 19.511 1.00 93.31 574 ASN A C 1
ATOM 4720 O O . ASN A 1 574 ? -6.953 -10.821 18.861 1.00 93.31 574 ASN A O 1
ATOM 4724 N N . GLN A 1 575 ? -8.235 -8.980 18.946 1.00 96.06 575 GLN A N 1
ATOM 4725 C CA . GLN A 1 575 ? -8.257 -8.709 17.513 1.00 96.06 575 GLN A CA 1
ATOM 4726 C C . GLN A 1 575 ? -6.835 -8.589 16.938 1.00 96.06 575 GLN A C 1
ATOM 4728 O O . GLN A 1 575 ? -6.560 -9.128 15.870 1.00 96.06 575 GLN A O 1
ATOM 4733 N N . LEU A 1 576 ? -5.907 -7.947 17.661 1.00 97.88 576 LEU A N 1
ATOM 4734 C CA . LEU A 1 576 ? -4.514 -7.811 17.224 1.00 97.88 576 LEU A CA 1
ATOM 4735 C C . LEU A 1 576 ? -3.728 -9.119 17.372 1.00 97.88 576 LEU A C 1
ATOM 4737 O O . LEU A 1 576 ? -2.903 -9.426 16.517 1.00 97.88 576 LEU A O 1
ATOM 4741 N N . TRP A 1 577 ? -4.005 -9.925 18.400 1.00 97.19 577 TRP A N 1
ATOM 4742 C CA . TRP A 1 577 ? -3.409 -11.262 18.531 1.00 97.19 577 TRP A CA 1
ATOM 4743 C C . TRP A 1 577 ? -3.854 -12.208 17.415 1.00 97.19 577 TRP A C 1
ATOM 4745 O O . TRP A 1 577 ? -3.033 -12.921 16.839 1.00 97.19 577 TRP A O 1
ATOM 4755 N N . VAL A 1 578 ? -5.143 -12.184 17.073 1.00 97.44 578 VAL A N 1
ATOM 4756 C CA . VAL A 1 578 ? -5.697 -12.966 15.962 1.00 97.44 578 VAL A CA 1
ATOM 4757 C C . VAL A 1 578 ? -5.144 -12.475 14.622 1.00 97.44 578 VAL A C 1
ATOM 4759 O O . VAL A 1 578 ? -4.814 -13.294 13.762 1.00 97.44 578 VAL A O 1
ATOM 4762 N N . LEU A 1 579 ? -4.959 -11.160 14.455 1.00 98.62 579 LEU A N 1
ATOM 4763 C CA . LEU A 1 579 ? -4.273 -10.604 13.290 1.00 98.62 579 LEU A CA 1
ATOM 4764 C C . LEU A 1 579 ? -2.832 -11.122 13.192 1.00 98.62 579 LEU A C 1
ATOM 4766 O O . LEU A 1 579 ? -2.455 -11.618 12.136 1.00 98.62 579 LEU A O 1
ATOM 4770 N N . LEU A 1 580 ? -2.051 -11.079 14.278 1.00 98.56 580 LEU A N 1
ATOM 4771 C CA . LEU A 1 580 ? -0.691 -11.629 14.297 1.00 98.56 580 LEU A CA 1
ATOM 4772 C C . LEU A 1 580 ? -0.682 -13.112 13.910 1.00 98.56 580 LEU A C 1
ATOM 4774 O O . LEU A 1 580 ? 0.101 -13.514 13.055 1.00 98.56 580 LEU A O 1
ATOM 4778 N N . CYS A 1 581 ? -1.579 -13.915 14.486 1.00 98.44 581 CYS A N 1
ATOM 4779 C CA . CYS A 1 581 ? -1.722 -15.325 14.127 1.00 98.44 581 CYS A CA 1
ATOM 4780 C C . CYS A 1 581 ? -1.993 -15.499 12.623 1.00 98.44 581 CYS A C 1
ATOM 4782 O O . CYS A 1 581 ? -1.323 -16.288 11.960 1.00 98.44 581 CYS A O 1
ATOM 4784 N N . SER A 1 582 ? -2.899 -14.697 12.064 1.00 98.69 582 SER A N 1
ATOM 4785 C CA . SER A 1 582 ? -3.258 -14.748 10.643 1.00 98.69 582 SER A CA 1
ATOM 4786 C C . SER A 1 582 ? -2.099 -14.352 9.731 1.00 98.69 582 SER A C 1
ATOM 4788 O O . SER A 1 582 ? -1.880 -14.999 8.710 1.00 98.69 582 SER A O 1
ATOM 4790 N N . ILE A 1 583 ? -1.310 -13.344 10.120 1.00 98.69 583 ILE A N 1
ATOM 4791 C CA . ILE A 1 583 ? -0.085 -12.947 9.413 1.00 98.69 583 ILE A CA 1
ATOM 4792 C C . ILE A 1 583 ? 0.889 -14.126 9.339 1.00 98.69 583 ILE A C 1
ATOM 4794 O O . ILE A 1 583 ? 1.390 -14.445 8.262 1.00 98.69 583 ILE A O 1
ATOM 4798 N N . LEU A 1 584 ? 1.133 -14.795 10.470 1.00 98.44 584 LEU A N 1
ATOM 4799 C CA . LEU A 1 584 ? 2.048 -15.935 10.538 1.00 98.44 584 LEU A CA 1
ATOM 4800 C C . LEU A 1 584 ? 1.544 -17.109 9.690 1.00 98.44 584 LEU A C 1
ATOM 4802 O O . LEU A 1 584 ? 2.313 -17.664 8.907 1.00 98.44 584 LEU A O 1
ATOM 4806 N N . VAL A 1 585 ? 0.258 -17.456 9.797 1.00 98.56 585 VAL A N 1
ATOM 4807 C CA . VAL A 1 585 ? -0.354 -18.540 9.012 1.00 98.56 585 VAL A CA 1
ATOM 4808 C C . VAL A 1 585 ? -0.222 -18.266 7.515 1.00 98.56 585 VAL A C 1
ATOM 4810 O O . VAL A 1 585 ? 0.305 -19.108 6.789 1.00 98.56 585 VAL A O 1
ATOM 4813 N N . VAL A 1 586 ? -0.625 -17.081 7.046 1.00 98.44 586 VAL A N 1
ATOM 4814 C CA . VAL A 1 586 ? -0.544 -16.728 5.619 1.00 98.44 586 VAL A CA 1
ATOM 4815 C C . VAL A 1 586 ? 0.908 -16.680 5.142 1.00 98.44 586 VAL A C 1
ATOM 4817 O O . VAL A 1 586 ? 1.204 -17.164 4.050 1.00 98.44 586 VAL A O 1
ATOM 4820 N N . TYR A 1 587 ? 1.840 -16.187 5.960 1.00 98.38 587 TYR A N 1
ATOM 4821 C CA . TYR A 1 587 ? 3.265 -16.230 5.644 1.00 98.38 587 TYR A CA 1
ATOM 4822 C C . TYR A 1 587 ? 3.767 -17.668 5.431 1.00 98.38 587 TYR A C 1
ATOM 4824 O O . TYR A 1 587 ? 4.353 -17.961 4.386 1.00 98.38 587 TYR A O 1
ATOM 4832 N N . PHE A 1 588 ? 3.507 -18.597 6.354 1.00 98.19 588 PHE A N 1
ATOM 4833 C CA . PHE A 1 588 ? 3.955 -19.985 6.195 1.00 98.19 588 PHE A CA 1
ATOM 4834 C C . PHE A 1 588 ? 3.270 -20.689 5.017 1.00 98.19 588 PHE A C 1
ATOM 4836 O O . PHE A 1 588 ? 3.948 -21.374 4.246 1.00 98.19 588 PHE A O 1
ATOM 4843 N N . LEU A 1 589 ? 1.970 -20.451 4.808 1.00 97.81 589 LEU A N 1
ATOM 4844 C CA . LEU A 1 589 ? 1.249 -20.946 3.631 1.00 97.81 589 LEU A CA 1
ATOM 4845 C C . LEU A 1 589 ? 1.861 -20.412 2.334 1.00 97.81 589 LEU A C 1
ATOM 4847 O O . LEU A 1 589 ? 2.071 -21.175 1.394 1.00 97.81 589 LEU A O 1
ATOM 4851 N N . SER A 1 590 ? 2.232 -19.132 2.292 1.00 97.19 590 SER A N 1
ATOM 4852 C CA . SER A 1 590 ? 2.853 -18.536 1.109 1.00 97.19 590 SER A CA 1
ATOM 4853 C C . SER A 1 590 ? 4.236 -19.107 0.806 1.00 97.19 590 SER A C 1
ATOM 4855 O O . SER A 1 590 ? 4.619 -19.172 -0.353 1.00 97.19 590 SER A O 1
ATOM 4857 N N . ARG A 1 591 ? 4.986 -19.592 1.804 1.00 96.69 591 ARG A N 1
ATOM 4858 C CA . ARG A 1 591 ? 6.257 -20.298 1.559 1.00 96.69 591 ARG A CA 1
ATOM 4859 C C . ARG A 1 591 ? 6.041 -21.671 0.927 1.00 96.69 591 ARG A C 1
ATOM 4861 O O . ARG A 1 591 ? 6.833 -22.083 0.076 1.00 96.69 591 ARG A O 1
ATOM 4868 N N . ALA A 1 592 ? 4.993 -22.379 1.347 1.00 95.88 592 ALA A N 1
ATOM 4869 C CA . ALA A 1 592 ? 4.612 -23.659 0.756 1.00 95.88 592 ALA A CA 1
ATOM 4870 C C . ALA A 1 592 ? 4.096 -23.467 -0.680 1.00 95.88 592 ALA A C 1
ATOM 4872 O O . ALA A 1 592 ? 4.533 -24.160 -1.595 1.00 95.88 592 ALA A O 1
ATOM 4873 N N . LEU A 1 593 ? 3.244 -22.460 -0.880 1.00 96.25 593 LEU A N 1
ATOM 4874 C CA . LEU A 1 593 ? 2.581 -22.120 -2.140 1.00 96.25 593 LEU A CA 1
ATOM 4875 C C . LEU A 1 593 ? 3.250 -20.932 -2.849 1.00 96.25 593 LEU A C 1
ATOM 4877 O O . LEU A 1 593 ? 2.562 -20.078 -3.413 1.00 96.25 593 LEU A O 1
ATOM 4881 N N . ALA A 1 594 ? 4.583 -20.841 -2.783 1.00 94.19 594 ALA A N 1
ATOM 4882 C CA . ALA A 1 594 ? 5.311 -19.667 -3.261 1.00 94.19 594 ALA A CA 1
ATOM 4883 C C . ALA A 1 594 ? 4.934 -19.310 -4.703 1.00 94.19 594 ALA A C 1
ATOM 4885 O O . ALA A 1 594 ? 4.785 -20.188 -5.558 1.00 94.19 594 ALA A O 1
ATOM 4886 N N . PHE A 1 595 ? 4.782 -18.005 -4.931 1.00 93.81 595 PHE A N 1
ATOM 4887 C CA . PHE A 1 595 ? 4.297 -17.373 -6.160 1.00 93.81 595 PHE A CA 1
ATOM 4888 C C . PHE A 1 595 ? 2.789 -17.524 -6.379 1.00 93.81 595 PHE A C 1
ATOM 4890 O O . PHE A 1 595 ? 2.137 -16.496 -6.520 1.00 93.81 595 PHE A O 1
ATOM 4897 N N . LYS A 1 596 ? 2.191 -18.720 -6.257 1.00 93.31 596 LYS A N 1
ATOM 4898 C CA . LYS A 1 596 ? 0.719 -18.880 -6.326 1.00 93.31 596 LYS A CA 1
ATOM 4899 C C . LYS A 1 596 ? -0.011 -18.099 -5.222 1.00 93.31 596 LYS A C 1
ATOM 4901 O O . LYS A 1 596 ? -1.058 -17.519 -5.481 1.00 93.31 596 LYS A O 1
ATOM 4906 N N . LEU A 1 597 ? 0.564 -18.026 -4.018 1.00 93.25 597 LEU A N 1
ATOM 4907 C CA . LEU A 1 597 ? 0.087 -17.170 -2.922 1.00 93.25 597 LEU A CA 1
ATOM 4908 C C . LEU A 1 597 ? 0.993 -15.947 -2.716 1.00 93.25 597 LEU A C 1
ATOM 4910 O O . LEU A 1 597 ? 1.268 -15.534 -1.585 1.00 93.25 597 LEU A O 1
ATOM 4914 N N . TYR A 1 598 ? 1.459 -15.366 -3.823 1.00 92.00 598 TYR A N 1
ATOM 4915 C CA . TYR A 1 598 ? 2.362 -14.218 -3.855 1.00 92.00 598 TYR A CA 1
ATOM 4916 C C . TYR A 1 598 ? 3.758 -14.514 -3.268 1.00 92.00 598 TYR A C 1
ATOM 4918 O O . TYR A 1 598 ? 4.113 -15.660 -2.976 1.00 92.00 598 TYR A O 1
ATOM 4926 N N . VAL A 1 599 ? 4.608 -13.487 -3.166 1.00 93.50 599 VAL A N 1
ATOM 4927 C CA . VAL A 1 599 ? 5.980 -13.632 -2.648 1.00 93.50 599 VAL A CA 1
ATOM 4928 C C . VAL A 1 599 ? 5.961 -13.608 -1.108 1.00 93.50 599 VAL A C 1
ATOM 4930 O O . VAL A 1 599 ? 5.440 -12.642 -0.544 1.00 93.50 599 VAL A O 1
ATOM 4933 N N . PRO A 1 600 ? 6.556 -14.597 -0.406 1.00 95.62 600 PRO A N 1
ATOM 4934 C CA . PRO A 1 600 ? 6.358 -14.768 1.037 1.00 95.62 600 PRO A CA 1
ATOM 4935 C C . PRO A 1 600 ? 6.684 -13.555 1.903 1.00 95.62 600 PRO A C 1
ATOM 4937 O O . PRO A 1 600 ? 5.890 -13.149 2.751 1.00 95.62 600 PRO A O 1
ATOM 4940 N N . ASN A 1 601 ? 7.824 -12.910 1.655 1.00 94.38 601 ASN A N 1
ATOM 4941 C CA . ASN A 1 601 ? 8.253 -11.741 2.421 1.00 94.38 601 ASN A CA 1
ATOM 4942 C C . ASN A 1 601 ? 7.282 -10.544 2.338 1.00 94.38 601 ASN A C 1
ATOM 4944 O O . ASN A 1 601 ? 7.356 -9.639 3.172 1.00 94.38 601 ASN A O 1
ATOM 4948 N N . ARG A 1 602 ? 6.369 -10.507 1.358 1.00 94.31 602 ARG A N 1
ATOM 4949 C CA . ARG A 1 602 ? 5.353 -9.452 1.222 1.00 94.31 602 ARG A CA 1
ATOM 4950 C C . ARG A 1 602 ? 4.252 -9.559 2.268 1.00 94.31 602 ARG A C 1
ATOM 4952 O O . ARG A 1 602 ? 3.708 -8.529 2.654 1.00 94.31 602 ARG A O 1
ATOM 4959 N N . HIS A 1 603 ? 4.010 -10.761 2.783 1.00 96.81 603 HIS A N 1
ATOM 4960 C CA . HIS A 1 603 ? 3.081 -11.006 3.888 1.00 96.81 603 HIS A CA 1
ATOM 4961 C C . HIS A 1 603 ? 3.655 -10.606 5.254 1.00 96.81 603 HIS A C 1
ATOM 4963 O O . HIS A 1 603 ? 2.932 -10.616 6.241 1.00 96.81 603 HIS A O 1
ATOM 4969 N N . LEU A 1 604 ? 4.933 -10.207 5.321 1.00 96.88 604 LEU A N 1
ATOM 4970 C CA . LEU A 1 604 ? 5.558 -9.678 6.539 1.00 96.88 604 LEU A CA 1
ATOM 4971 C C . LEU A 1 604 ? 5.611 -8.145 6.551 1.00 96.88 604 LEU A C 1
ATOM 4973 O O . LEU A 1 604 ? 5.219 -7.544 7.543 1.00 96.88 604 LEU A O 1
ATOM 4977 N N . GLN A 1 605 ? 6.051 -7.517 5.451 1.00 95.19 605 GLN A N 1
ATOM 4978 C CA . GLN A 1 605 ? 6.413 -6.085 5.406 1.00 95.19 605 GLN A CA 1
ATOM 4979 C C . GLN A 1 605 ? 5.307 -5.146 5.910 1.00 95.19 605 GLN A C 1
ATOM 4981 O O . GLN A 1 605 ? 5.459 -4.525 6.957 1.00 95.19 605 GLN A O 1
ATOM 4986 N N . PHE A 1 606 ? 4.185 -5.041 5.188 1.00 96.25 606 PHE A N 1
ATOM 4987 C CA . PHE A 1 606 ? 3.065 -4.201 5.627 1.00 96.25 606 PHE A CA 1
ATOM 4988 C C . PHE A 1 606 ? 2.347 -4.773 6.859 1.00 96.25 606 PHE A C 1
ATOM 4990 O O . PHE A 1 606 ? 2.132 -4.015 7.807 1.00 96.25 606 PHE A O 1
ATOM 4997 N N . PRO A 1 607 ? 1.991 -6.076 6.905 1.00 98.19 607 PRO A N 1
ATOM 4998 C CA . PRO A 1 607 ? 1.175 -6.594 7.999 1.00 98.19 607 PRO A CA 1
ATOM 4999 C C . PRO A 1 607 ? 1.845 -6.507 9.367 1.00 98.19 607 PRO A C 1
ATOM 5001 O O . PRO A 1 607 ? 1.221 -6.016 10.309 1.00 98.19 607 PRO A O 1
ATOM 5004 N N . LEU A 1 608 ? 3.117 -6.907 9.485 1.00 98.06 608 LEU A N 1
ATOM 5005 C CA . LEU A 1 608 ? 3.828 -6.779 10.756 1.00 98.06 608 LEU A CA 1
ATOM 5006 C C . LEU A 1 608 ? 4.124 -5.322 11.090 1.00 98.06 608 LEU A C 1
ATOM 5008 O O . LEU A 1 608 ? 4.054 -4.971 12.262 1.00 98.06 608 LEU A O 1
ATOM 5012 N N . ALA A 1 609 ? 4.382 -4.455 10.106 1.00 97.75 609 ALA A N 1
ATOM 5013 C CA . ALA A 1 609 ? 4.601 -3.042 10.394 1.00 97.75 609 ALA A CA 1
ATOM 5014 C C . ALA A 1 609 ? 3.385 -2.389 11.063 1.00 97.75 609 ALA A C 1
ATOM 5016 O O . ALA A 1 609 ? 3.506 -1.802 12.139 1.00 97.75 609 ALA A O 1
ATOM 5017 N N . ILE A 1 610 ? 2.201 -2.554 10.467 1.00 98.50 610 ILE A N 1
ATOM 5018 C CA . ILE A 1 610 ? 0.954 -2.018 11.021 1.00 98.50 610 ILE A CA 1
ATOM 5019 C C . ILE A 1 610 ? 0.624 -2.687 12.366 1.00 98.50 610 ILE A C 1
ATOM 5021 O O . ILE A 1 610 ? 0.207 -2.002 13.305 1.00 98.50 610 ILE A O 1
ATOM 5025 N N . PHE A 1 611 ? 0.851 -4.000 12.497 1.00 98.62 611 PHE A N 1
ATOM 5026 C CA . PHE A 1 611 ? 0.667 -4.715 13.761 1.00 98.62 611 PHE A CA 1
ATOM 5027 C C . PHE A 1 611 ? 1.563 -4.156 14.873 1.00 98.62 611 PHE A C 1
ATOM 5029 O O . PHE A 1 611 ? 1.044 -3.794 15.923 1.00 98.62 611 PHE A O 1
ATOM 5036 N N . TRP A 1 612 ? 2.878 -4.044 14.660 1.00 98.19 612 TRP A N 1
ATOM 5037 C CA . TRP A 1 612 ? 3.811 -3.569 15.685 1.00 98.19 612 TRP A CA 1
ATOM 5038 C C . TRP A 1 612 ? 3.466 -2.160 16.146 1.00 98.19 612 TRP A C 1
ATOM 5040 O O . TRP A 1 612 ? 3.340 -1.938 17.349 1.00 98.19 612 TRP A O 1
ATOM 5050 N N . ILE A 1 613 ? 3.252 -1.240 15.200 1.00 98.62 613 ILE A N 1
ATOM 5051 C CA . ILE A 1 613 ? 2.928 0.159 15.495 1.00 98.62 613 ILE A CA 1
ATOM 5052 C C . ILE A 1 613 ? 1.660 0.234 16.350 1.00 98.62 613 ILE A C 1
ATOM 5054 O O . ILE A 1 613 ? 1.662 0.827 17.427 1.00 98.62 613 ILE A O 1
ATOM 5058 N N . THR A 1 614 ? 0.580 -0.427 15.928 1.00 98.62 614 THR A N 1
ATOM 5059 C CA . THR A 1 614 ? -0.694 -0.375 16.662 1.00 98.62 614 THR A CA 1
ATOM 5060 C C . THR A 1 614 ? -0.633 -1.110 18.005 1.00 98.62 614 THR A C 1
ATOM 5062 O O . THR A 1 614 ? -1.056 -0.562 19.027 1.00 98.62 614 THR A O 1
ATOM 5065 N N . ALA A 1 615 ? -0.072 -2.321 18.040 1.00 98.19 615 ALA A N 1
ATOM 5066 C CA . ALA A 1 615 ? -0.001 -3.151 19.237 1.00 98.19 615 ALA A CA 1
ATOM 5067 C C . ALA A 1 615 ? 0.881 -2.529 20.323 1.00 98.19 615 ALA A C 1
ATOM 5069 O O . ALA A 1 615 ? 0.487 -2.534 21.489 1.00 98.19 615 ALA A O 1
ATOM 5070 N N . PHE A 1 616 ? 2.037 -1.957 19.970 1.00 98.12 616 PHE A N 1
ATOM 5071 C CA . PHE A 1 616 ? 2.934 -1.337 20.949 1.00 98.12 616 PHE A CA 1
ATOM 5072 C C . PHE A 1 616 ? 2.373 -0.009 21.447 1.00 98.12 616 PHE A C 1
ATOM 5074 O O . PHE A 1 616 ? 2.395 0.233 22.653 1.00 98.12 616 PHE A O 1
ATOM 5081 N N . SER A 1 617 ? 1.794 0.822 20.574 1.00 98.00 617 SER A N 1
ATOM 5082 C CA . SER A 1 617 ? 1.173 2.078 21.011 1.00 98.00 617 SER A CA 1
ATOM 5083 C C . SER A 1 617 ? 0.012 1.850 21.983 1.00 98.00 617 SER A C 1
ATOM 5085 O O . SER A 1 617 ? -0.092 2.542 23.001 1.00 98.00 617 SER A O 1
ATOM 5087 N N . ILE A 1 618 ? -0.826 0.839 21.735 1.00 97.31 618 ILE A N 1
ATOM 5088 C CA . ILE A 1 618 ? -1.902 0.455 22.659 1.00 97.31 618 ILE A CA 1
ATOM 5089 C C . ILE A 1 618 ? -1.325 -0.207 23.917 1.00 97.31 618 ILE A C 1
ATOM 5091 O O . ILE A 1 618 ? -1.695 0.164 25.033 1.00 97.31 618 ILE A O 1
ATOM 5095 N N . GLY A 1 619 ? -0.400 -1.152 23.749 1.00 96.19 619 GLY A N 1
ATOM 5096 C CA . GLY A 1 619 ? 0.151 -1.963 24.829 1.00 96.19 619 GLY A CA 1
ATOM 5097 C C . GLY A 1 619 ? 0.896 -1.143 25.878 1.00 96.19 619 GLY A C 1
ATOM 5098 O O . GLY A 1 619 ? 0.600 -1.262 27.066 1.00 96.19 619 GLY A O 1
ATOM 5099 N N . PHE A 1 620 ? 1.787 -0.238 25.463 1.00 95.19 620 PHE A N 1
ATOM 5100 C CA . PHE A 1 620 ? 2.486 0.661 26.388 1.00 95.19 620 PHE A CA 1
ATOM 5101 C C . PHE A 1 620 ? 1.533 1.612 27.111 1.00 95.19 620 PHE A C 1
ATOM 5103 O O . PHE A 1 620 ? 1.706 1.860 28.304 1.00 95.19 620 PHE A O 1
ATOM 5110 N N . THR A 1 621 ? 0.489 2.093 26.432 1.00 94.56 621 THR A N 1
ATOM 5111 C CA . THR A 1 621 ? -0.527 2.929 27.084 1.00 94.56 621 THR A CA 1
ATOM 5112 C C . THR A 1 621 ? -1.266 2.153 28.167 1.00 94.56 621 THR A C 1
ATOM 5114 O O . THR A 1 621 ? -1.432 2.658 29.272 1.00 94.56 621 THR A O 1
ATOM 5117 N N . LYS A 1 622 ? -1.704 0.922 27.879 1.00 93.44 622 LYS A N 1
ATOM 5118 C CA . LYS A 1 622 ? -2.473 0.110 28.833 1.00 93.44 622 LYS A CA 1
ATOM 5119 C C . LYS A 1 622 ? -1.621 -0.497 29.945 1.00 93.44 622 LYS A C 1
ATOM 5121 O O . LYS A 1 622 ? -2.156 -0.808 31.006 1.00 93.44 622 LYS A O 1
ATOM 5126 N N . LEU A 1 623 ? -0.317 -0.658 29.723 1.00 93.38 623 LEU A N 1
ATOM 5127 C CA . LEU A 1 623 ? 0.609 -1.151 30.739 1.00 93.38 623 LEU A CA 1
ATOM 5128 C C . LEU A 1 623 ? 0.766 -0.161 31.904 1.00 93.38 623 LEU A C 1
ATOM 5130 O O . LEU A 1 623 ? 0.900 -0.586 33.051 1.00 93.38 623 LEU A O 1
ATOM 5134 N N . PHE A 1 624 ? 0.740 1.144 31.626 1.00 91.44 624 PHE A N 1
ATOM 5135 C CA . PHE A 1 624 ? 0.952 2.188 32.626 1.00 91.44 624 PHE A CA 1
ATOM 5136 C C . PHE A 1 624 ? -0.333 2.985 32.867 1.00 91.44 624 PHE A C 1
ATOM 5138 O O . PHE A 1 624 ? -0.886 3.561 31.941 1.00 91.44 624 PHE A O 1
ATOM 5145 N N . SER A 1 625 ? -0.797 3.075 34.115 1.00 82.25 625 SER A N 1
ATOM 5146 C CA . SER A 1 625 ? -1.987 3.868 34.472 1.00 82.25 625 SER A CA 1
ATOM 5147 C C . SER A 1 625 ? -1.733 5.380 34.461 1.00 82.25 625 SER A C 1
ATOM 5149 O O . SER A 1 625 ? -2.633 6.161 34.165 1.00 82.25 625 SER A O 1
ATOM 5151 N N . GLU A 1 626 ? -0.508 5.800 34.778 1.00 87.88 626 GLU A N 1
ATOM 5152 C CA . GLU A 1 626 ? -0.125 7.208 34.891 1.00 87.88 626 GLU A CA 1
ATOM 5153 C C . GLU A 1 626 ? 0.385 7.775 33.561 1.00 87.88 626 GLU A C 1
ATOM 5155 O O . GLU A 1 626 ? 1.325 7.242 32.964 1.00 87.88 626 GLU A O 1
ATOM 5160 N N . GLN A 1 627 ? -0.145 8.932 33.153 1.00 85.44 627 GLN A N 1
ATOM 5161 C CA . GLN A 1 627 ? 0.233 9.597 31.899 1.00 85.44 627 GLN A CA 1
ATOM 5162 C C . GLN A 1 627 ? 1.736 9.930 31.823 1.00 85.44 627 GLN A C 1
ATOM 5164 O O . GLN A 1 627 ? 2.342 9.839 30.756 1.00 85.44 627 GLN A O 1
ATOM 5169 N N . LYS A 1 628 ? 2.370 10.259 32.958 1.00 88.38 628 LYS A N 1
ATOM 5170 C CA . LYS A 1 628 ? 3.817 10.525 33.033 1.00 88.38 628 LYS A CA 1
ATOM 5171 C C . LYS A 1 628 ? 4.650 9.273 32.718 1.00 88.38 628 LYS A C 1
ATOM 5173 O O . LYS A 1 628 ? 5.612 9.354 31.962 1.00 88.38 628 LYS A O 1
ATOM 5178 N N . LYS A 1 629 ? 4.261 8.106 33.247 1.00 92.31 629 LYS A N 1
ATOM 5179 C CA . LYS A 1 629 ? 4.933 6.823 32.967 1.00 92.31 629 LYS A CA 1
ATOM 5180 C C . LYS A 1 629 ? 4.731 6.391 31.516 1.00 92.31 629 LYS A C 1
ATOM 5182 O O . LYS A 1 629 ? 5.688 5.961 30.882 1.00 92.31 629 LYS A O 1
ATOM 5187 N N . GLN A 1 630 ? 3.525 6.580 30.974 1.00 92.56 630 GLN A N 1
ATOM 5188 C CA . GLN A 1 630 ? 3.247 6.361 29.549 1.00 92.56 630 GLN A CA 1
ATOM 5189 C C . GLN A 1 630 ? 4.159 7.223 28.665 1.00 92.56 630 GLN A C 1
ATOM 5191 O O . GLN A 1 630 ? 4.747 6.720 27.715 1.00 92.56 630 GLN A O 1
ATOM 5196 N N . PHE A 1 631 ? 4.323 8.506 29.002 1.00 90.69 631 PHE A N 1
ATOM 5197 C CA . PHE A 1 631 ? 5.201 9.417 28.268 1.00 90.69 631 PHE A CA 1
ATOM 5198 C C . PHE A 1 631 ? 6.660 8.936 28.253 1.00 90.69 631 PHE A C 1
ATOM 5200 O O . PHE A 1 631 ? 7.251 8.835 27.181 1.00 90.69 631 PHE A O 1
ATOM 5207 N N . TYR A 1 632 ? 7.226 8.558 29.405 1.00 92.88 632 TYR A N 1
ATOM 5208 C CA . TYR A 1 632 ? 8.586 8.004 29.447 1.00 92.88 632 TYR A CA 1
ATOM 5209 C C . TYR A 1 632 ? 8.714 6.670 28.711 1.00 92.88 632 TYR A C 1
ATOM 5211 O O . TYR A 1 632 ? 9.740 6.424 28.083 1.00 92.88 632 TYR A O 1
ATOM 5219 N N . ALA A 1 633 ? 7.679 5.827 28.738 1.00 94.50 633 ALA A N 1
ATOM 5220 C CA . ALA A 1 633 ? 7.665 4.593 27.962 1.00 94.50 633 ALA A CA 1
ATOM 5221 C C . ALA A 1 633 ? 7.734 4.877 26.453 1.00 94.50 633 ALA A C 1
ATOM 5223 O O . ALA A 1 633 ? 8.507 4.233 25.748 1.00 94.50 633 ALA A O 1
ATOM 5224 N N . PHE A 1 634 ? 6.998 5.882 25.967 1.00 95.75 634 PHE A N 1
ATOM 5225 C CA . PHE A 1 634 ? 7.087 6.312 24.571 1.00 95.75 634 PHE A CA 1
ATOM 5226 C C . PHE A 1 634 ? 8.434 6.943 24.223 1.00 95.75 634 PHE A C 1
ATOM 5228 O O . PHE A 1 634 ? 8.931 6.693 23.131 1.00 95.75 634 PHE A O 1
ATOM 5235 N N . LEU A 1 635 ? 9.062 7.696 25.132 1.00 94.19 635 LEU A N 1
ATOM 5236 C CA . LEU A 1 635 ? 10.428 8.189 24.922 1.00 94.19 635 LEU A CA 1
ATOM 5237 C C . LEU A 1 635 ? 11.444 7.044 24.831 1.00 94.19 635 LEU A C 1
ATOM 5239 O O . LEU A 1 635 ? 12.291 7.050 23.942 1.00 94.19 635 LEU A O 1
ATOM 5243 N N . GLY A 1 636 ? 11.339 6.040 25.706 1.00 94.94 636 GLY A N 1
ATOM 5244 C CA . GLY A 1 636 ? 12.180 4.844 25.643 1.00 94.94 636 GLY A CA 1
ATOM 5245 C C . GLY A 1 636 ? 11.981 4.069 24.339 1.00 94.94 636 GLY A C 1
ATOM 5246 O O . GLY A 1 636 ? 12.951 3.679 23.694 1.00 94.94 636 GLY A O 1
ATOM 5247 N N . LEU A 1 637 ? 10.729 3.911 23.901 1.00 96.00 637 LEU A N 1
ATOM 5248 C CA . LEU A 1 637 ? 10.404 3.293 22.617 1.00 96.00 637 LEU A CA 1
ATOM 5249 C C . LEU A 1 637 ? 10.948 4.109 21.433 1.00 96.00 637 LEU A C 1
ATOM 5251 O O . LEU A 1 637 ? 11.537 3.530 20.526 1.00 96.00 637 LEU A O 1
ATOM 5255 N N . ALA A 1 638 ? 10.812 5.437 21.457 1.00 96.06 638 ALA A N 1
ATOM 5256 C CA . ALA A 1 638 ? 11.371 6.330 20.442 1.00 96.06 638 ALA A CA 1
ATOM 5257 C C . ALA A 1 638 ? 12.897 6.197 20.348 1.00 96.06 638 ALA A C 1
ATOM 5259 O O . ALA A 1 638 ? 13.437 6.113 19.249 1.00 96.06 638 ALA A O 1
ATOM 5260 N N . ALA A 1 639 ? 13.586 6.117 21.491 1.00 94.75 639 ALA A N 1
ATOM 5261 C CA . ALA A 1 639 ? 15.028 5.903 21.538 1.00 94.75 639 ALA A CA 1
ATOM 5262 C C . ALA A 1 639 ? 15.425 4.546 20.932 1.00 94.75 639 ALA A C 1
ATOM 5264 O O . ALA A 1 639 ? 16.361 4.485 20.141 1.00 94.75 639 ALA A O 1
ATOM 5265 N N . LEU A 1 640 ? 14.687 3.471 21.236 1.00 93.94 640 LEU A N 1
ATOM 5266 C CA . LEU A 1 640 ? 14.920 2.150 20.636 1.00 93.94 640 LEU A CA 1
ATOM 5267 C C . LEU A 1 640 ? 14.728 2.159 19.114 1.00 93.94 640 LEU A C 1
ATOM 5269 O O . LEU A 1 640 ? 15.546 1.596 18.390 1.00 93.94 640 LEU A O 1
ATOM 5273 N N . ILE A 1 641 ? 13.676 2.822 18.625 1.00 95.25 641 ILE A N 1
ATOM 5274 C CA . ILE A 1 641 ? 13.428 2.988 17.187 1.00 95.25 641 ILE A CA 1
ATOM 5275 C C . ILE A 1 641 ? 14.573 3.779 16.546 1.00 95.25 641 ILE A C 1
ATOM 5277 O O . ILE A 1 641 ? 15.099 3.364 15.515 1.00 95.25 641 ILE A O 1
ATOM 5281 N N . PHE A 1 642 ? 15.004 4.878 17.168 1.00 94.19 642 PHE A N 1
ATOM 5282 C CA . PHE A 1 642 ? 16.108 5.699 16.674 1.00 94.19 642 PHE A CA 1
ATOM 5283 C C . PHE A 1 642 ? 17.421 4.908 16.587 1.00 94.19 642 PHE A C 1
ATOM 5285 O O . PHE A 1 642 ? 18.120 4.992 15.583 1.00 94.19 642 PHE A O 1
ATOM 5292 N N . ILE A 1 643 ? 17.728 4.070 17.581 1.00 93.75 643 ILE A N 1
ATOM 5293 C CA . ILE A 1 643 ? 18.912 3.196 17.560 1.00 93.75 643 ILE A CA 1
ATOM 5294 C C . ILE A 1 643 ? 18.871 2.213 16.379 1.00 93.75 643 ILE A C 1
ATOM 5296 O O . ILE A 1 643 ? 19.896 1.978 15.744 1.00 93.75 643 ILE A O 1
ATOM 5300 N N . GLY A 1 644 ? 17.708 1.632 16.074 1.00 91.81 644 GLY A N 1
ATOM 5301 C CA . GLY A 1 644 ? 17.579 0.630 15.011 1.00 91.81 644 GLY A CA 1
ATOM 5302 C C . GLY A 1 644 ? 17.368 1.194 13.600 1.00 91.81 644 GLY A C 1
ATOM 5303 O O . GLY A 1 644 ? 17.567 0.483 12.614 1.00 91.81 644 GLY A O 1
ATOM 5304 N N . SER A 1 645 ? 16.955 2.457 13.463 1.00 91.31 645 SER A N 1
ATOM 5305 C CA . SER A 1 645 ? 16.531 3.025 12.170 1.00 91.31 645 SER A CA 1
ATOM 5306 C C . SER A 1 645 ? 16.999 4.458 11.891 1.00 91.31 645 SER A C 1
ATOM 5308 O O . SER A 1 645 ? 16.666 5.008 10.836 1.00 91.31 645 SER A O 1
ATOM 5310 N N . ASN A 1 646 ? 17.793 5.049 12.789 1.00 91.56 646 ASN A N 1
ATOM 5311 C CA . ASN A 1 646 ? 18.208 6.453 12.764 1.00 91.56 646 ASN A CA 1
ATOM 5312 C C . ASN A 1 646 ? 16.985 7.397 12.694 1.00 91.56 646 ASN A C 1
ATOM 5314 O O . ASN A 1 646 ? 15.964 7.131 13.326 1.00 91.56 646 ASN A O 1
ATOM 5318 N N . THR A 1 647 ? 17.048 8.495 11.938 1.00 92.31 647 THR A N 1
ATOM 5319 C CA . THR A 1 647 ? 15.961 9.481 11.801 1.00 92.31 647 THR A CA 1
ATOM 5320 C C . THR A 1 647 ? 14.751 8.985 11.004 1.00 92.31 647 THR A C 1
ATOM 5322 O O . THR A 1 647 ? 13.730 9.668 10.982 1.00 92.31 647 THR A O 1
ATOM 5325 N N . GLY A 1 648 ? 14.851 7.850 10.301 1.00 90.81 648 GLY A N 1
ATOM 5326 C CA . GLY A 1 648 ? 13.812 7.397 9.368 1.00 90.81 648 GLY A CA 1
ATOM 5327 C C . GLY A 1 648 ? 13.658 8.277 8.114 1.00 90.81 648 GLY A C 1
ATOM 5328 O O . GLY A 1 648 ? 12.833 7.985 7.256 1.00 90.81 648 GLY A O 1
ATOM 5329 N N . LEU A 1 649 ? 14.469 9.324 7.949 1.00 89.75 649 LEU A N 1
ATOM 5330 C CA . LEU A 1 649 ? 14.428 10.255 6.812 1.00 89.75 649 LEU A CA 1
ATOM 5331 C C . LEU A 1 649 ? 15.658 10.073 5.913 1.00 89.75 649 LEU A C 1
ATOM 5333 O O . LEU A 1 649 ? 16.370 11.018 5.603 1.00 89.75 649 LEU A O 1
ATOM 5337 N N . VAL A 1 650 ? 15.973 8.820 5.574 1.00 82.00 650 VAL A N 1
ATOM 5338 C CA . VAL A 1 650 ? 17.147 8.474 4.759 1.00 82.00 650 VAL A CA 1
ATOM 5339 C C . VAL A 1 650 ? 16.711 8.081 3.346 1.00 82.00 650 VAL A C 1
ATOM 5341 O O . VAL A 1 650 ? 15.798 7.265 3.169 1.00 82.00 650 VAL A O 1
ATOM 5344 N N . GLY A 1 651 ? 17.416 8.621 2.350 1.00 79.19 651 GLY A N 1
ATOM 5345 C CA . GLY A 1 651 ? 17.256 8.307 0.928 1.00 79.19 651 GLY A CA 1
ATOM 5346 C C . GLY A 1 651 ? 16.097 9.039 0.245 1.00 79.19 651 GLY A C 1
ATOM 5347 O O . GLY A 1 651 ? 15.238 9.621 0.893 1.00 79.19 651 GLY A O 1
ATOM 5348 N N . ASP A 1 652 ? 16.030 8.925 -1.076 1.00 82.81 652 ASP A N 1
ATOM 5349 C CA . ASP A 1 652 ? 15.104 9.611 -2.000 1.00 82.81 652 ASP A CA 1
ATOM 5350 C C . ASP A 1 652 ? 13.626 9.167 -1.934 1.00 82.81 652 ASP A C 1
ATOM 5352 O O . ASP A 1 652 ? 12.844 9.429 -2.842 1.00 82.81 652 ASP A O 1
ATOM 5356 N N . GLY A 1 653 ? 13.218 8.413 -0.910 1.00 86.81 653 GLY A N 1
ATOM 5357 C CA . GLY A 1 653 ? 11.839 7.922 -0.815 1.00 86.81 653 GLY A CA 1
ATOM 5358 C C . GLY A 1 653 ? 11.453 6.944 -1.931 1.00 86.81 653 GLY A C 1
ATOM 5359 O O . GLY A 1 653 ? 10.265 6.703 -2.132 1.00 86.81 653 GLY A O 1
ATOM 5360 N N . ASN A 1 654 ? 12.436 6.333 -2.603 1.00 91.88 654 ASN A N 1
ATOM 5361 C CA . ASN A 1 654 ? 12.281 5.505 -3.802 1.00 91.88 654 ASN A CA 1
ATOM 5362 C C . ASN A 1 654 ? 11.951 6.302 -5.080 1.00 91.88 654 ASN A C 1
ATOM 5364 O O . ASN A 1 654 ? 11.677 5.683 -6.107 1.00 91.88 654 ASN A O 1
ATOM 5368 N N . PHE A 1 655 ? 12.005 7.643 -5.056 1.00 93.94 655 PHE A N 1
ATOM 5369 C CA . PHE A 1 655 ? 11.936 8.491 -6.255 1.00 93.94 655 PHE A CA 1
ATOM 5370 C C . PHE A 1 655 ? 13.258 8.444 -7.027 1.00 93.94 655 PHE A C 1
ATOM 5372 O O . PHE A 1 655 ? 14.013 9.407 -7.110 1.00 93.94 655 PHE A O 1
ATOM 5379 N N . ASN A 1 656 ? 13.543 7.275 -7.588 1.00 94.31 656 ASN A N 1
ATOM 5380 C CA . ASN A 1 656 ? 14.837 6.932 -8.155 1.00 94.31 656 ASN A CA 1
ATOM 5381 C C . ASN A 1 656 ? 14.889 7.073 -9.689 1.00 94.31 656 ASN A C 1
ATOM 5383 O O . ASN A 1 656 ? 15.897 6.698 -10.297 1.00 94.31 656 ASN A O 1
ATOM 5387 N N . TYR A 1 657 ? 13.840 7.584 -10.346 1.00 95.69 657 TYR A N 1
ATOM 5388 C CA . TYR A 1 657 ? 13.783 7.743 -11.801 1.00 95.69 657 TYR A CA 1
ATOM 5389 C C . TYR A 1 657 ? 13.200 9.101 -12.212 1.00 95.69 657 TYR A C 1
ATOM 5391 O O . TYR A 1 657 ? 12.252 9.586 -11.602 1.00 95.69 657 TYR A O 1
ATOM 5399 N N . TRP A 1 658 ? 13.744 9.699 -13.276 1.00 95.38 658 TRP A N 1
ATOM 5400 C CA . TRP A 1 658 ? 13.253 10.960 -13.832 1.00 95.38 658 TRP A CA 1
ATOM 5401 C C . TRP A 1 658 ? 13.336 10.993 -15.363 1.00 95.38 658 TRP A C 1
ATOM 5403 O O . TRP A 1 658 ? 14.088 10.223 -15.967 1.00 95.38 658 TRP A O 1
ATOM 5413 N N . GLU A 1 659 ? 12.573 11.891 -15.988 1.00 95.31 659 GLU A N 1
ATOM 5414 C CA . GLU A 1 659 ? 12.365 11.960 -17.446 1.00 95.31 659 GLU A CA 1
ATOM 5415 C C . GLU A 1 659 ? 13.669 12.022 -18.260 1.00 95.31 659 GLU A C 1
ATOM 5417 O O . GLU A 1 659 ? 13.793 11.373 -19.298 1.00 95.31 659 GLU A O 1
ATOM 5422 N N . THR A 1 660 ? 14.673 12.754 -17.767 1.00 96.00 660 THR A N 1
ATOM 5423 C CA . THR A 1 660 ? 15.958 12.959 -18.455 1.00 96.00 660 THR A CA 1
ATOM 5424 C C . THR A 1 660 ? 17.084 12.040 -17.975 1.00 96.00 660 THR A C 1
ATOM 5426 O O . THR A 1 660 ? 18.243 12.229 -18.350 1.00 96.00 660 THR A O 1
ATOM 5429 N N . LYS A 1 661 ? 16.777 11.006 -17.176 1.00 94.44 661 LYS A N 1
ATOM 5430 C CA . LYS A 1 661 ? 17.779 10.074 -16.616 1.00 94.44 661 LYS A CA 1
ATOM 5431 C C . LYS A 1 661 ? 18.619 9.368 -17.685 1.00 94.44 661 LYS A C 1
ATOM 5433 O O . LYS A 1 661 ? 19.739 8.947 -17.407 1.00 94.44 661 LYS A O 1
ATOM 5438 N N . LYS A 1 662 ? 18.073 9.212 -18.895 1.00 94.44 662 LYS A N 1
ATOM 5439 C CA . LYS A 1 662 ? 18.714 8.578 -20.062 1.00 94.44 662 LYS A CA 1
ATOM 5440 C C . LYS A 1 662 ? 18.915 9.562 -21.223 1.00 94.44 662 LYS A C 1
ATOM 5442 O O . LYS A 1 662 ? 18.871 9.170 -22.388 1.00 94.44 662 LYS A O 1
ATOM 5447 N N . GLY A 1 663 ? 19.125 10.838 -20.898 1.00 94.75 663 GLY A N 1
ATOM 5448 C CA . GLY A 1 663 ? 19.195 11.930 -21.869 1.00 94.75 663 GLY A CA 1
ATOM 5449 C C . GLY A 1 663 ? 17.802 12.442 -22.237 1.00 94.75 663 GLY A C 1
ATOM 5450 O O . GLY A 1 663 ? 16.829 12.174 -21.536 1.00 94.75 663 GLY A O 1
ATOM 5451 N N . LYS A 1 664 ? 17.682 13.180 -23.343 1.00 97.38 664 LYS A N 1
ATOM 5452 C CA . LYS A 1 664 ? 16.405 13.752 -23.821 1.00 97.38 664 LYS A CA 1
ATOM 5453 C C . LYS A 1 664 ? 15.749 12.913 -24.926 1.00 97.38 664 LYS A C 1
ATOM 5455 O O . LYS A 1 664 ? 14.803 13.367 -25.566 1.00 97.38 664 LYS A O 1
ATOM 5460 N N . ALA A 1 665 ? 16.207 11.674 -25.122 1.00 97.44 665 ALA A N 1
ATOM 5461 C CA . ALA A 1 665 ? 15.686 10.762 -26.140 1.00 97.44 665 ALA A CA 1
ATOM 5462 C C . ALA A 1 665 ? 14.171 10.532 -26.026 1.00 97.44 665 ALA A C 1
ATOM 5464 O O . ALA A 1 665 ? 13.476 10.583 -27.033 1.00 97.44 665 ALA A O 1
ATOM 5465 N N . PHE A 1 666 ? 13.634 10.329 -24.819 1.00 97.62 666 PHE A N 1
ATOM 5466 C CA . PHE A 1 666 ? 12.193 10.097 -24.642 1.00 97.62 666 PHE A CA 1
ATOM 5467 C C . PHE A 1 666 ? 11.357 11.342 -24.946 1.00 97.62 666 PHE A C 1
ATOM 5469 O O . PHE A 1 666 ? 10.316 11.232 -25.588 1.00 97.62 666 PHE A O 1
ATOM 5476 N N . ILE A 1 667 ? 11.859 12.527 -24.585 1.00 97.50 667 ILE A N 1
ATOM 5477 C CA . ILE A 1 667 ? 11.241 13.811 -24.944 1.00 97.50 667 ILE A CA 1
ATOM 5478 C C . ILE A 1 667 ? 11.206 13.964 -26.470 1.00 97.50 667 ILE A C 1
ATOM 5480 O O . ILE A 1 667 ? 10.180 14.339 -27.039 1.00 97.50 667 ILE A O 1
ATOM 5484 N N . TRP A 1 668 ? 12.315 13.641 -27.145 1.00 98.06 668 TRP A N 1
ATOM 5485 C CA . TRP A 1 668 ? 12.383 13.667 -28.604 1.00 98.06 668 TRP A CA 1
ATOM 5486 C C . TRP A 1 668 ? 11.386 12.681 -29.226 1.00 98.06 668 TRP A C 1
ATOM 5488 O O . TRP A 1 668 ? 10.597 13.071 -30.083 1.00 98.06 668 TRP A O 1
ATOM 5498 N N . VAL A 1 669 ? 11.354 11.435 -28.742 1.00 98.31 669 VAL A N 1
ATOM 5499 C CA . VAL A 1 669 ? 10.426 10.400 -29.219 1.00 98.31 669 VAL A CA 1
ATOM 5500 C C . VAL A 1 669 ? 8.982 10.876 -29.117 1.00 98.31 669 VAL A C 1
ATOM 5502 O O . VAL A 1 669 ? 8.258 10.837 -30.113 1.00 98.31 669 VAL A O 1
ATOM 5505 N N . ARG A 1 670 ? 8.581 11.381 -27.945 1.00 97.12 670 ARG A N 1
ATOM 5506 C CA . ARG A 1 670 ? 7.222 11.873 -27.699 1.00 97.12 670 ARG A CA 1
ATOM 5507 C C . ARG A 1 670 ? 6.816 12.955 -28.697 1.00 97.12 670 ARG A C 1
ATOM 5509 O O . ARG A 1 670 ? 5.672 12.970 -29.144 1.00 97.12 670 ARG A O 1
ATOM 5516 N N . LYS A 1 671 ? 7.750 13.850 -29.037 1.00 97.81 671 LYS A N 1
ATOM 5517 C CA . LYS A 1 671 ? 7.508 15.022 -29.886 1.00 97.81 671 LYS A CA 1
ATOM 5518 C C . LYS A 1 671 ? 7.534 14.722 -31.387 1.00 97.81 671 LYS A C 1
ATOM 5520 O O . LYS A 1 671 ? 6.797 15.367 -32.124 1.00 97.81 671 LYS A O 1
ATOM 5525 N N . PHE A 1 672 ? 8.386 13.804 -31.843 1.00 97.88 672 PHE A N 1
ATOM 5526 C CA . PHE A 1 672 ? 8.723 13.683 -33.269 1.00 97.88 672 PHE A CA 1
ATOM 5527 C C . PHE A 1 672 ? 8.345 12.346 -33.922 1.00 97.88 672 PHE A C 1
ATOM 5529 O O . PHE A 1 672 ? 8.477 12.222 -35.136 1.00 97.88 672 PHE A O 1
ATOM 5536 N N . THR A 1 673 ? 7.862 11.357 -33.166 1.00 97.69 673 THR A N 1
ATOM 5537 C CA . THR A 1 673 ? 7.434 10.054 -33.721 1.00 97.69 673 THR A CA 1
ATOM 5538 C C . THR A 1 673 ? 5.912 9.924 -33.762 1.00 97.69 673 THR A C 1
ATOM 5540 O O . THR A 1 673 ? 5.208 10.625 -33.035 1.00 97.69 673 THR A O 1
ATOM 5543 N N . ASN A 1 674 ? 5.381 9.009 -34.577 1.00 95.75 674 ASN A N 1
ATOM 5544 C CA . ASN A 1 674 ? 3.946 8.704 -34.601 1.00 95.75 674 ASN A CA 1
ATOM 5545 C C . ASN A 1 674 ? 3.527 7.973 -33.311 1.00 95.75 674 ASN A C 1
ATOM 5547 O O . ASN A 1 674 ? 4.291 7.157 -32.808 1.00 95.75 674 ASN A O 1
ATOM 5551 N N . GLU A 1 675 ? 2.324 8.223 -32.784 1.00 94.12 675 GLU A N 1
ATOM 5552 C CA . GLU A 1 675 ? 1.804 7.552 -31.576 1.00 94.12 675 GLU A CA 1
ATOM 5553 C C . GLU A 1 675 ? 1.805 6.019 -31.674 1.00 94.12 675 GLU A C 1
ATOM 5555 O O . GLU A 1 675 ? 2.071 5.340 -30.685 1.00 94.12 675 GLU A O 1
ATOM 5560 N N . ASN A 1 676 ? 1.594 5.478 -32.876 1.00 94.88 676 ASN A N 1
ATOM 5561 C CA . ASN A 1 676 ? 1.590 4.039 -33.137 1.00 94.88 676 ASN A CA 1
ATOM 5562 C C . ASN A 1 676 ? 2.989 3.440 -33.339 1.00 94.88 676 ASN A C 1
ATOM 5564 O O . ASN A 1 676 ? 3.089 2.240 -33.598 1.00 94.88 676 ASN A O 1
ATOM 5568 N N . SER A 1 677 ? 4.055 4.242 -33.248 1.00 96.88 677 SER A N 1
ATOM 5569 C CA . SER A 1 677 ? 5.412 3.757 -33.483 1.00 96.88 677 SER A CA 1
ATOM 5570 C C . SER A 1 677 ? 5.826 2.694 -32.467 1.00 96.88 677 SER A C 1
ATOM 5572 O O . SER A 1 677 ? 5.702 2.886 -31.253 1.00 96.88 677 SER A O 1
ATOM 5574 N N . LEU A 1 678 ? 6.383 1.597 -32.979 1.00 98.31 678 LEU A N 1
ATOM 5575 C CA . LEU A 1 678 ? 7.000 0.543 -32.186 1.00 98.31 678 LEU A CA 1
ATOM 5576 C C . LEU A 1 678 ? 8.506 0.780 -32.106 1.00 98.31 678 LEU A C 1
ATOM 5578 O O . LEU A 1 678 ? 9.206 0.823 -33.120 1.00 98.31 678 LEU A O 1
ATOM 5582 N N . ILE A 1 679 ? 9.011 0.940 -30.885 1.00 98.75 679 ILE A N 1
ATOM 5583 C CA . ILE A 1 679 ? 10.387 1.378 -30.655 1.00 98.75 679 ILE A CA 1
ATOM 5584 C C . ILE A 1 679 ? 11.148 0.322 -29.856 1.00 98.75 679 ILE A C 1
ATOM 5586 O O . ILE A 1 679 ? 10.738 -0.073 -28.763 1.00 98.75 679 ILE A O 1
ATOM 5590 N N . ALA A 1 680 ? 12.284 -0.119 -30.390 1.00 98.81 680 ALA A N 1
ATOM 5591 C CA . ALA A 1 680 ? 13.202 -1.043 -29.727 1.00 98.81 680 ALA A CA 1
ATOM 5592 C C . ALA A 1 680 ? 14.481 -0.328 -29.262 1.00 98.81 680 ALA A C 1
ATOM 5594 O O . ALA A 1 680 ? 14.723 0.844 -29.550 1.00 98.81 680 ALA A O 1
ATOM 5595 N N . GLY A 1 681 ? 15.312 -1.030 -28.500 1.00 98.44 681 GLY A N 1
ATOM 5596 C CA . GLY A 1 681 ? 16.556 -0.488 -27.962 1.00 98.44 681 GLY A CA 1
ATOM 5597 C C . GLY A 1 681 ? 17.163 -1.406 -26.913 1.00 98.44 681 GLY A C 1
ATOM 5598 O O . GLY A 1 681 ? 16.651 -2.494 -26.649 1.00 98.44 681 GLY A O 1
ATOM 5599 N N . HIS A 1 682 ? 18.246 -0.981 -26.266 1.00 98.25 682 HIS A N 1
ATOM 5600 C CA . HIS A 1 682 ? 18.761 -1.766 -25.144 1.00 98.25 682 HIS A CA 1
ATOM 5601 C C . HIS A 1 682 ? 17.706 -1.817 -24.012 1.00 98.25 682 HIS A C 1
ATOM 5603 O O . HIS A 1 682 ? 17.352 -0.747 -23.508 1.00 98.25 682 HIS A O 1
ATOM 5609 N N . PRO A 1 683 ? 17.224 -2.996 -23.560 1.00 97.62 683 PRO A N 1
ATOM 5610 C CA . PRO A 1 683 ? 16.017 -3.096 -22.723 1.00 97.62 683 PRO A CA 1
ATOM 5611 C C . PRO A 1 683 ? 16.041 -2.286 -21.421 1.00 97.62 683 PRO A C 1
ATOM 5613 O O . PRO A 1 683 ? 15.033 -1.699 -21.046 1.00 97.62 683 PRO A O 1
ATOM 5616 N N . THR A 1 684 ? 17.198 -2.190 -20.757 1.00 96.56 684 THR A N 1
ATOM 5617 C CA . THR A 1 684 ? 17.373 -1.369 -19.539 1.00 96.56 684 THR A CA 1
ATOM 5618 C C . THR A 1 684 ? 17.470 0.130 -19.823 1.00 96.56 684 THR A C 1
ATOM 5620 O O . THR A 1 684 ? 17.191 0.955 -18.952 1.00 96.56 684 THR A O 1
ATOM 5623 N N . HIS A 1 685 ? 17.902 0.508 -21.030 1.00 97.88 685 HIS A N 1
ATOM 5624 C CA . HIS A 1 685 ? 18.052 1.906 -21.430 1.00 97.88 685 HIS A CA 1
ATOM 5625 C C . HIS A 1 685 ? 16.704 2.518 -21.781 1.00 97.88 685 HIS A C 1
ATOM 5627 O O . HIS A 1 685 ? 16.463 3.669 -21.444 1.00 97.88 685 HIS A O 1
ATOM 5633 N N . ILE A 1 686 ? 15.805 1.728 -22.373 1.00 97.88 686 ILE A N 1
ATOM 5634 C CA . ILE A 1 686 ? 14.464 2.161 -22.780 1.00 97.88 686 ILE A CA 1
ATOM 5635 C C . ILE A 1 686 ? 13.371 1.888 -21.731 1.00 97.88 686 ILE A C 1
ATOM 5637 O O . ILE A 1 686 ? 12.193 1.999 -22.045 1.00 97.88 686 ILE A O 1
ATOM 5641 N N . ASN A 1 687 ? 13.727 1.585 -20.475 1.00 97.06 687 ASN A N 1
ATOM 5642 C CA . ASN A 1 687 ? 12.763 1.339 -19.388 1.00 97.06 687 ASN A CA 1
ATOM 5643 C C . ASN A 1 687 ? 11.713 2.461 -19.231 1.00 97.06 687 ASN A C 1
ATOM 5645 O O . ASN A 1 687 ? 10.550 2.182 -18.966 1.00 97.06 687 ASN A O 1
ATOM 5649 N N . GLY A 1 688 ? 12.111 3.725 -19.408 1.00 96.81 688 GLY A N 1
ATOM 5650 C CA . GLY A 1 688 ? 11.217 4.880 -19.282 1.00 96.81 688 GLY A CA 1
ATOM 5651 C C . GLY A 1 688 ? 10.403 5.214 -20.537 1.00 96.81 688 GLY A C 1
ATOM 5652 O O . GLY A 1 688 ? 9.618 6.158 -20.510 1.00 96.81 688 GLY A O 1
ATOM 5653 N N . LEU A 1 689 ? 10.577 4.478 -21.637 1.00 97.81 689 LEU A N 1
ATOM 5654 C CA . LEU A 1 689 ? 10.042 4.842 -22.951 1.00 97.81 689 LEU A CA 1
ATOM 5655 C C . LEU A 1 689 ? 8.508 4.891 -22.988 1.00 97.81 689 LEU A C 1
ATOM 5657 O O . LEU A 1 689 ? 7.950 5.831 -23.546 1.00 97.81 689 LEU A O 1
ATOM 5661 N N . GLN A 1 690 ? 7.823 3.920 -22.377 1.00 97.75 690 GLN A N 1
ATOM 5662 C CA . GLN A 1 690 ? 6.354 3.884 -22.389 1.00 97.75 690 GLN A CA 1
ATOM 5663 C C . GLN A 1 690 ? 5.754 5.037 -21.575 1.00 97.75 690 GLN A C 1
ATOM 5665 O O . GLN A 1 690 ? 4.779 5.650 -22.004 1.00 97.75 690 GLN A O 1
ATOM 5670 N N . LEU A 1 691 ? 6.366 5.374 -20.433 1.00 97.50 691 LEU A N 1
ATOM 5671 C CA . LEU A 1 691 ? 5.889 6.443 -19.556 1.00 97.50 691 LEU A CA 1
ATOM 5672 C C . LEU A 1 691 ? 6.255 7.841 -20.074 1.00 97.50 691 LEU A C 1
ATOM 5674 O O . LEU A 1 691 ? 5.377 8.685 -20.193 1.00 97.50 691 LEU A O 1
ATOM 5678 N N . PHE A 1 692 ? 7.525 8.101 -20.386 1.00 97.62 692 PHE A N 1
ATOM 5679 C CA . PHE A 1 692 ? 7.988 9.441 -20.775 1.00 97.62 692 PHE A CA 1
ATOM 5680 C C . PHE A 1 692 ? 7.908 9.684 -22.283 1.00 97.62 692 PHE A C 1
ATOM 5682 O O . PHE A 1 692 ? 7.603 10.787 -22.728 1.00 97.62 692 PHE A O 1
ATOM 5689 N N . GLY A 1 693 ? 8.173 8.649 -23.080 1.00 96.94 693 GLY A N 1
ATOM 5690 C CA . GLY A 1 693 ? 8.115 8.726 -24.537 1.00 96.94 693 GLY A CA 1
ATOM 5691 C C . GLY A 1 693 ? 6.705 8.582 -25.100 1.00 96.94 693 GLY A C 1
ATOM 5692 O O . GLY A 1 693 ? 6.493 8.957 -26.248 1.00 96.94 693 GLY A O 1
ATOM 5693 N N . MET A 1 694 ? 5.740 8.075 -24.317 1.00 96.81 694 MET A N 1
ATOM 5694 C CA . MET A 1 694 ? 4.363 7.830 -24.772 1.00 96.81 694 MET A CA 1
ATOM 5695 C C . MET A 1 694 ? 4.313 6.955 -26.039 1.00 96.81 694 MET A C 1
ATOM 5697 O O . MET A 1 694 ? 3.520 7.193 -26.943 1.00 96.81 694 MET A O 1
ATOM 5701 N N . ARG A 1 695 ? 5.196 5.957 -26.156 1.00 97.44 695 ARG A N 1
ATOM 5702 C CA . ARG A 1 695 ? 5.236 5.033 -27.303 1.00 97.44 695 ARG A CA 1
ATOM 5703 C C . ARG A 1 695 ? 5.350 3.596 -26.844 1.00 97.44 695 ARG A C 1
ATOM 5705 O O . ARG A 1 695 ? 5.856 3.321 -25.754 1.00 97.44 695 ARG A O 1
ATOM 5712 N N . LYS A 1 696 ? 4.909 2.671 -27.694 1.00 97.81 696 LYS A N 1
ATOM 5713 C CA . LYS A 1 696 ? 5.083 1.239 -27.458 1.00 97.81 696 LYS A CA 1
ATOM 5714 C C . LYS A 1 696 ? 6.574 0.913 -27.462 1.00 97.81 696 LYS A C 1
ATOM 5716 O O . LYS A 1 696 ? 7.271 1.117 -28.457 1.00 97.81 696 LYS A O 1
ATOM 5721 N N . ALA A 1 697 ? 7.057 0.397 -26.338 1.00 98.12 697 ALA A N 1
ATOM 5722 C CA . ALA A 1 697 ? 8.369 -0.223 -26.275 1.00 98.12 697 ALA A CA 1
ATOM 5723 C C . ALA A 1 697 ? 8.242 -1.669 -26.753 1.00 98.12 697 ALA A C 1
ATOM 5725 O O . ALA A 1 697 ? 7.342 -2.382 -26.318 1.00 98.12 697 ALA A O 1
ATOM 5726 N N . TYR A 1 698 ? 9.157 -2.119 -27.609 1.00 98.44 698 TYR A N 1
ATOM 5727 C CA . TYR A 1 698 ? 9.173 -3.506 -28.068 1.00 98.44 698 TYR A CA 1
ATOM 5728 C C . TYR A 1 698 ? 9.277 -4.481 -26.888 1.00 98.44 698 TYR A C 1
ATOM 5730 O O . TYR A 1 698 ? 8.488 -5.420 -26.784 1.00 98.44 698 TYR A O 1
ATOM 5738 N N . VAL A 1 699 ? 10.211 -4.208 -25.972 1.00 98.38 699 VAL A N 1
ATOM 5739 C CA . VAL A 1 699 ? 10.316 -4.831 -24.648 1.00 98.38 699 VAL A CA 1
ATOM 5740 C C . VAL A 1 699 ? 11.242 -4.001 -23.753 1.00 98.38 699 VAL A C 1
ATOM 5742 O O . VAL A 1 699 ? 12.187 -3.378 -24.238 1.00 98.38 699 VAL A O 1
ATOM 5745 N N . THR A 1 700 ? 11.010 -4.014 -22.441 1.00 97.56 700 THR A N 1
ATOM 5746 C CA . THR A 1 700 ? 11.900 -3.399 -21.442 1.00 97.56 700 THR A CA 1
ATOM 5747 C C . THR A 1 700 ? 12.220 -4.383 -20.320 1.00 97.56 700 THR A C 1
ATOM 5749 O O . THR A 1 700 ? 11.559 -5.414 -20.165 1.00 97.56 700 THR A O 1
ATOM 5752 N N . THR A 1 701 ? 13.231 -4.079 -19.507 1.00 96.12 701 THR A N 1
ATOM 5753 C CA . THR A 1 701 ? 13.559 -4.914 -18.341 1.00 96.12 701 THR A CA 1
ATOM 5754 C C . THR A 1 701 ? 12.501 -4.802 -17.237 1.00 96.12 701 THR A C 1
ATOM 5756 O O . THR A 1 701 ? 12.308 -5.761 -16.481 1.00 96.12 701 THR A O 1
ATOM 5759 N N . GLU A 1 702 ? 11.791 -3.671 -17.141 1.00 95.50 702 GLU A N 1
ATOM 5760 C CA . GLU A 1 702 ? 10.727 -3.488 -16.141 1.00 95.50 702 GLU A CA 1
ATOM 5761 C C . GLU A 1 702 ? 9.480 -4.325 -16.411 1.00 95.50 702 GLU A C 1
ATOM 5763 O O . GLU A 1 702 ? 8.811 -4.707 -15.462 1.00 95.50 702 GLU A O 1
ATOM 5768 N N . VAL A 1 703 ? 9.194 -4.678 -17.665 1.00 95.94 703 VAL A N 1
ATOM 5769 C CA . VAL A 1 703 ? 7.992 -5.457 -18.023 1.00 95.94 703 VAL A CA 1
ATOM 5770 C C . VAL A 1 703 ? 8.273 -6.941 -18.275 1.00 95.94 703 VAL A C 1
ATOM 5772 O O . VAL A 1 703 ? 7.349 -7.732 -18.467 1.00 95.94 703 VAL A O 1
ATOM 5775 N N . ALA A 1 704 ? 9.543 -7.353 -18.247 1.00 95.94 704 ALA A N 1
ATOM 5776 C CA . ALA A 1 704 ? 9.985 -8.728 -18.473 1.00 95.94 704 ALA A CA 1
ATOM 5777 C C . ALA A 1 704 ? 9.762 -9.630 -17.243 1.00 95.94 704 ALA A C 1
ATOM 5779 O O . ALA A 1 704 ? 10.701 -10.112 -16.608 1.00 95.94 704 ALA A O 1
ATOM 5780 N N . HIS A 1 705 ? 8.497 -9.838 -16.885 1.00 95.31 705 HIS A N 1
ATOM 5781 C CA . HIS A 1 705 ? 8.081 -10.590 -15.706 1.00 95.31 705 HIS A CA 1
ATOM 5782 C C . HIS A 1 705 ? 8.021 -12.109 -15.959 1.00 95.31 705 HIS A C 1
ATOM 5784 O O . HIS A 1 705 ? 7.146 -12.557 -16.698 1.00 95.31 705 HIS A O 1
ATOM 5790 N N . PRO A 1 706 ? 8.857 -12.932 -15.292 1.00 96.00 706 PRO A N 1
ATOM 5791 C CA . PRO A 1 706 ? 8.892 -14.386 -15.466 1.00 96.00 706 PRO A CA 1
ATOM 5792 C C . PRO A 1 706 ? 7.769 -15.125 -14.726 1.00 96.00 706 PRO A C 1
ATOM 5794 O O . PRO A 1 706 ? 7.730 -16.350 -14.721 1.00 96.00 706 PRO A O 1
ATOM 5797 N N . PHE A 1 707 ? 6.847 -14.401 -14.085 1.00 95.75 707 PHE A N 1
ATOM 5798 C CA . PHE A 1 707 ? 5.765 -15.003 -13.307 1.00 95.75 707 PHE A CA 1
ATOM 5799 C C . PHE A 1 707 ? 4.720 -15.723 -14.160 1.00 95.75 707 PHE A C 1
ATOM 5801 O O . PHE A 1 707 ? 4.035 -16.586 -13.627 1.00 95.75 707 PHE A O 1
ATOM 5808 N N . TYR A 1 708 ? 4.604 -15.386 -15.444 1.00 96.31 708 TYR A N 1
ATOM 5809 C CA . TYR A 1 708 ? 3.640 -15.969 -16.376 1.00 96.31 708 TYR A CA 1
ATOM 5810 C C . TYR A 1 708 ? 4.403 -16.574 -17.560 1.00 96.31 708 TYR A C 1
ATOM 5812 O O . TYR A 1 708 ? 4.865 -15.818 -18.414 1.00 96.31 708 TYR A O 1
ATOM 5820 N N . PRO A 1 709 ? 4.596 -17.906 -17.633 1.00 94.88 709 PRO A N 1
ATOM 5821 C CA . PRO A 1 709 ? 5.528 -18.508 -18.588 1.00 94.88 709 PRO A CA 1
ATOM 5822 C C . PRO A 1 709 ? 5.219 -18.222 -20.057 1.00 94.88 709 PRO A C 1
ATOM 5824 O O . PRO A 1 709 ? 6.149 -18.005 -20.829 1.00 94.88 709 PRO A O 1
ATOM 5827 N N . LYS A 1 710 ? 3.936 -18.188 -20.452 1.00 96.06 710 LYS A N 1
ATOM 5828 C CA . LYS A 1 710 ? 3.551 -17.903 -21.844 1.00 96.06 710 LYS A CA 1
ATOM 5829 C C . LYS A 1 710 ? 3.886 -16.458 -22.216 1.00 96.06 710 LYS A C 1
ATOM 5831 O O . LYS A 1 710 ? 4.644 -16.247 -23.158 1.00 96.06 710 LYS A O 1
ATOM 5836 N N . TYR A 1 711 ? 3.449 -15.483 -21.416 1.00 97.56 711 TYR A N 1
ATOM 5837 C CA . TYR A 1 711 ? 3.854 -14.080 -21.576 1.00 97.56 711 TYR A CA 1
ATOM 5838 C C . TYR A 1 711 ? 5.381 -13.905 -21.570 1.00 97.56 711 TYR A C 1
ATOM 5840 O O . TYR A 1 711 ? 5.955 -13.262 -22.449 1.00 97.56 711 TYR A O 1
ATOM 5848 N N . TYR A 1 712 ? 6.060 -14.517 -20.600 1.00 97.44 712 TYR A N 1
ATOM 5849 C CA . TYR A 1 712 ? 7.500 -14.378 -20.448 1.00 97.44 712 TYR A CA 1
ATOM 5850 C C . TYR A 1 712 ? 8.281 -14.987 -21.613 1.00 97.44 712 TYR A C 1
ATOM 5852 O O . TYR A 1 712 ? 9.314 -14.443 -21.990 1.00 97.44 712 TYR A O 1
ATOM 5860 N N . SER A 1 713 ? 7.792 -16.078 -22.211 1.00 96.88 713 SER A N 1
ATOM 5861 C CA . SER A 1 713 ? 8.420 -16.673 -23.394 1.00 96.88 713 SER A CA 1
ATOM 5862 C C . SER A 1 713 ? 8.509 -15.673 -24.551 1.00 96.88 713 SER A C 1
ATOM 5864 O O . SER A 1 713 ? 9.568 -15.542 -25.169 1.00 96.88 713 SER A O 1
ATOM 5866 N N . GLU A 1 714 ? 7.454 -14.879 -24.758 1.00 97.69 714 GLU A N 1
ATOM 5867 C CA . GLU A 1 714 ? 7.446 -13.808 -25.751 1.00 97.69 714 GLU A CA 1
ATOM 5868 C C . GLU A 1 714 ? 8.370 -12.661 -25.329 1.00 97.69 714 GLU A C 1
ATOM 5870 O O . GLU A 1 714 ? 9.202 -12.219 -26.117 1.00 97.69 714 GLU A O 1
ATOM 5875 N N . MET A 1 715 ? 8.322 -12.222 -24.066 1.00 98.12 715 MET A N 1
ATOM 5876 C CA . MET A 1 715 ? 9.233 -11.175 -23.578 1.00 98.12 715 MET A CA 1
ATOM 5877 C C . MET A 1 715 ? 10.701 -11.573 -23.726 1.00 98.12 715 MET A C 1
ATOM 5879 O O . MET A 1 715 ? 11.519 -10.759 -24.144 1.00 98.12 715 MET A O 1
ATOM 5883 N N . LYS A 1 716 ? 11.047 -12.829 -23.442 1.00 98.12 716 LYS A N 1
ATOM 5884 C CA . LYS A 1 716 ? 12.400 -13.360 -23.608 1.00 98.12 716 LYS A CA 1
ATOM 5885 C C . LYS A 1 716 ? 12.837 -13.331 -25.073 1.00 98.12 716 LYS A C 1
ATOM 5887 O O . LYS A 1 716 ? 13.922 -12.825 -25.350 1.00 98.12 716 LYS A O 1
ATOM 5892 N N . ARG A 1 717 ? 11.986 -13.772 -26.009 1.00 98.19 717 ARG A N 1
ATOM 5893 C CA . ARG A 1 717 ? 12.244 -13.676 -27.459 1.00 98.19 717 ARG A CA 1
ATOM 5894 C C . ARG A 1 717 ? 12.527 -12.231 -27.876 1.00 98.19 717 ARG A C 1
ATOM 5896 O O . ARG A 1 717 ? 13.530 -11.961 -28.538 1.00 98.19 717 ARG A O 1
ATOM 5903 N N . ARG A 1 718 ? 11.685 -11.290 -27.434 1.00 98.56 718 ARG A N 1
ATOM 5904 C CA . ARG A 1 718 ? 11.867 -9.860 -27.715 1.00 98.56 718 ARG A CA 1
ATOM 5905 C C . ARG A 1 718 ? 13.159 -9.313 -27.111 1.00 98.56 718 ARG A C 1
ATOM 5907 O O . ARG A 1 718 ? 13.863 -8.558 -27.779 1.00 98.56 718 ARG A O 1
ATOM 5914 N N . LEU A 1 719 ? 13.504 -9.706 -25.882 1.00 98.62 719 LEU A N 1
ATOM 5915 C CA . LEU A 1 719 ? 14.735 -9.270 -25.214 1.00 98.62 719 LEU A CA 1
ATOM 5916 C C . LEU A 1 719 ? 15.968 -9.736 -25.985 1.00 98.62 719 LEU A C 1
ATOM 5918 O O . LEU A 1 719 ? 16.865 -8.934 -26.233 1.00 98.62 719 LEU A O 1
ATOM 5922 N N . GLU A 1 720 ? 15.999 -11.002 -26.404 1.00 98.50 720 GLU A N 1
ATOM 5923 C CA . GLU A 1 720 ? 17.097 -11.543 -27.205 1.00 98.50 720 GLU A CA 1
ATOM 5924 C C . GLU A 1 720 ? 17.262 -10.790 -28.525 1.00 98.50 720 GLU A C 1
ATOM 5926 O O . GLU A 1 720 ? 18.384 -10.430 -28.878 1.00 98.50 720 GLU A O 1
ATOM 5931 N N . ILE A 1 721 ? 16.164 -10.512 -29.236 1.00 98.69 721 ILE A N 1
ATOM 5932 C CA . ILE A 1 721 ? 16.191 -9.734 -30.483 1.00 98.69 721 ILE A CA 1
ATOM 5933 C C . ILE A 1 721 ? 16.715 -8.321 -30.224 1.00 98.69 721 ILE A C 1
ATOM 5935 O O . ILE A 1 721 ? 17.624 -7.870 -30.920 1.00 98.69 721 ILE A O 1
ATOM 5939 N N . SER A 1 722 ? 16.197 -7.640 -29.201 1.00 98.44 722 SER A N 1
ATOM 5940 C CA . SER A 1 722 ? 16.572 -6.258 -28.892 1.00 98.44 722 SER A CA 1
ATOM 5941 C C . SER A 1 722 ? 18.049 -6.134 -28.503 1.00 98.44 722 SER A C 1
ATOM 5943 O O . SER A 1 722 ? 18.736 -5.211 -28.939 1.00 98.44 722 SER A O 1
ATOM 5945 N N . VAL A 1 723 ? 18.573 -7.095 -27.734 1.00 98.31 723 VAL A N 1
ATOM 5946 C CA . VAL A 1 723 ? 19.991 -7.153 -27.346 1.00 98.31 723 VAL A CA 1
ATOM 5947 C C . VAL A 1 723 ? 20.883 -7.524 -28.537 1.00 98.31 723 VAL A C 1
ATOM 5949 O O . VAL A 1 723 ? 21.898 -6.862 -28.760 1.00 98.31 723 VAL A O 1
ATOM 5952 N N . LYS A 1 724 ? 20.504 -8.525 -29.346 1.00 98.62 724 LYS A N 1
ATOM 5953 C CA . LYS A 1 724 ? 21.237 -8.900 -30.572 1.00 98.62 724 LYS A CA 1
ATOM 5954 C C . LYS A 1 724 ? 21.292 -7.747 -31.575 1.00 98.62 724 LYS A C 1
ATOM 5956 O O . LYS A 1 724 ? 22.327 -7.556 -32.203 1.00 98.62 724 LYS A O 1
ATOM 5961 N N . ALA A 1 725 ? 20.216 -6.970 -31.699 1.00 98.69 725 ALA A N 1
ATOM 5962 C CA . ALA A 1 725 ? 20.183 -5.777 -32.537 1.00 98.69 725 ALA A CA 1
ATOM 5963 C C . ALA A 1 725 ? 21.062 -4.660 -31.958 1.00 98.69 725 ALA A C 1
ATOM 5965 O O . ALA A 1 725 ? 21.830 -4.045 -32.694 1.00 98.69 725 ALA A O 1
ATOM 5966 N N . HIS A 1 726 ? 21.023 -4.433 -30.640 1.00 98.56 726 HIS A N 1
ATOM 5967 C CA . HIS A 1 726 ? 21.880 -3.435 -29.998 1.00 98.56 726 HIS A CA 1
ATOM 5968 C C . HIS A 1 726 ? 23.366 -3.714 -30.260 1.00 98.56 726 HIS A C 1
ATOM 5970 O O . HIS A 1 726 ? 24.107 -2.806 -30.618 1.00 98.56 726 HIS A O 1
ATOM 5976 N N . TYR A 1 727 ? 23.780 -4.978 -30.170 1.00 98.38 727 TYR A N 1
ATOM 5977 C CA . TYR A 1 727 ? 25.156 -5.418 -30.410 1.00 98.38 727 TYR A CA 1
ATOM 5978 C C . TYR A 1 727 ? 25.361 -6.064 -31.791 1.00 98.38 727 TYR A C 1
ATOM 5980 O O . TYR A 1 727 ? 26.197 -6.961 -31.944 1.00 98.38 727 TYR A O 1
ATOM 5988 N N . ALA A 1 728 ? 24.609 -5.643 -32.810 1.00 98.25 728 ALA A N 1
ATOM 5989 C CA . ALA A 1 728 ? 24.781 -6.154 -34.168 1.00 98.25 728 ALA A CA 1
ATOM 5990 C C . ALA A 1 728 ? 26.184 -5.819 -34.711 1.00 98.25 728 ALA A C 1
ATOM 5992 O O . ALA A 1 728 ? 26.699 -4.721 -34.497 1.00 98.25 728 ALA A O 1
ATOM 5993 N N . GLN A 1 729 ? 26.803 -6.761 -35.426 1.00 96.81 729 GLN A N 1
ATOM 5994 C CA . GLN A 1 729 ? 28.131 -6.590 -36.031 1.00 96.81 729 GLN A CA 1
ATOM 5995 C C . GLN A 1 729 ? 28.091 -5.630 -37.217 1.00 96.81 729 GLN A C 1
ATOM 5997 O O . GLN A 1 729 ? 29.004 -4.837 -37.414 1.00 96.81 729 GLN A O 1
ATOM 6002 N N . ASN A 1 730 ? 27.027 -5.713 -38.013 1.00 96.50 730 ASN A N 1
ATOM 6003 C CA . ASN A 1 730 ? 26.863 -4.958 -39.245 1.00 96.50 730 ASN A CA 1
ATOM 6004 C C . ASN A 1 730 ? 25.389 -4.603 -39.483 1.00 96.50 730 ASN A C 1
ATOM 6006 O O . ASN A 1 730 ? 24.483 -5.085 -38.794 1.00 96.50 730 ASN A O 1
ATOM 6010 N N . LEU A 1 731 ? 25.175 -3.741 -40.475 1.00 96.44 731 LEU A N 1
ATOM 6011 C CA . LEU A 1 731 ? 23.862 -3.244 -40.872 1.00 96.44 731 LEU A CA 1
ATOM 6012 C C . LEU A 1 731 ? 22.890 -4.376 -41.248 1.00 96.44 731 LEU A C 1
ATOM 6014 O O . LEU A 1 731 ? 21.712 -4.329 -40.907 1.00 96.44 731 LEU A O 1
ATOM 6018 N N . ASP A 1 732 ? 23.384 -5.413 -41.919 1.00 96.38 732 ASP A N 1
ATOM 6019 C CA . ASP A 1 732 ? 22.574 -6.526 -42.418 1.00 96.38 732 ASP A CA 1
ATOM 6020 C C . ASP A 1 732 ? 21.976 -7.329 -41.275 1.00 96.38 732 ASP A C 1
ATOM 6022 O O . ASP A 1 732 ? 20.775 -7.599 -41.259 1.00 96.38 732 ASP A O 1
ATOM 6026 N N . GLN A 1 733 ? 22.803 -7.656 -40.284 1.00 97.19 733 GLN A N 1
ATOM 6027 C CA . GLN A 1 733 ? 22.350 -8.303 -39.064 1.00 97.19 733 GLN A CA 1
ATOM 6028 C C . GLN A 1 733 ? 21.341 -7.426 -38.316 1.00 97.19 733 GLN A C 1
ATOM 6030 O O . GLN A 1 733 ? 20.321 -7.937 -37.857 1.00 97.19 733 GLN A O 1
ATOM 6035 N N . PHE A 1 734 ? 21.604 -6.120 -38.214 1.00 98.31 734 PHE A N 1
ATOM 6036 C CA . PHE A 1 734 ? 20.722 -5.168 -37.543 1.00 98.31 734 PHE A CA 1
ATOM 6037 C C . PHE A 1 734 ? 19.329 -5.119 -38.190 1.00 98.31 734 PHE A C 1
ATOM 6039 O O . PHE A 1 734 ? 18.323 -5.342 -37.517 1.00 98.31 734 PHE A O 1
ATOM 6046 N N . LEU A 1 735 ? 19.257 -4.911 -39.507 1.00 98.12 735 LEU A N 1
ATOM 6047 C CA . LEU A 1 735 ? 17.989 -4.829 -40.237 1.00 98.12 735 LEU A CA 1
ATOM 6048 C C . LEU A 1 735 ? 17.249 -6.171 -40.282 1.00 98.12 735 LEU A C 1
ATOM 6050 O O . LEU A 1 735 ? 16.031 -6.197 -40.109 1.00 98.12 735 LEU A O 1
ATOM 6054 N N . LYS A 1 736 ? 17.970 -7.289 -40.447 1.00 97.81 736 LYS A N 1
ATOM 6055 C CA . LYS A 1 736 ? 17.382 -8.640 -40.461 1.00 97.81 736 LYS A CA 1
ATOM 6056 C C . LYS A 1 736 ? 16.652 -8.975 -39.159 1.00 97.81 736 LYS A C 1
ATOM 6058 O O . LYS A 1 736 ? 15.693 -9.737 -39.190 1.00 97.81 736 LYS A O 1
ATOM 6063 N N . LEU A 1 737 ? 17.105 -8.426 -38.031 1.00 98.31 737 LEU A N 1
ATOM 6064 C CA . LEU A 1 737 ? 16.475 -8.626 -36.726 1.00 98.31 737 LEU A CA 1
ATOM 6065 C C . LEU A 1 737 ? 15.245 -7.734 -36.513 1.00 98.31 737 LEU A C 1
ATOM 6067 O O . LEU A 1 737 ? 14.305 -8.167 -35.857 1.00 98.31 737 LEU A O 1
ATOM 6071 N N . LEU A 1 738 ? 15.253 -6.502 -37.029 1.00 98.31 738 LEU A N 1
ATOM 6072 C CA . LEU A 1 738 ? 14.253 -5.487 -36.675 1.00 98.31 738 LEU A CA 1
ATOM 6073 C C . LEU A 1 738 ? 13.097 -5.362 -37.676 1.00 98.31 738 LEU A C 1
ATOM 6075 O O . LEU A 1 738 ? 11.969 -5.109 -37.259 1.00 98.31 738 LEU A O 1
ATOM 6079 N N . ILE A 1 739 ? 13.350 -5.552 -38.976 1.00 97.44 739 ILE A N 1
ATOM 6080 C CA . ILE A 1 739 ? 12.314 -5.429 -40.015 1.00 97.44 739 ILE A CA 1
ATOM 6081 C C . ILE A 1 739 ? 11.169 -6.439 -39.812 1.00 97.44 739 ILE A C 1
ATOM 6083 O O . ILE A 1 739 ? 10.016 -6.008 -39.858 1.00 97.44 739 ILE A O 1
ATOM 6087 N N . PRO A 1 740 ? 11.422 -7.741 -39.547 1.00 98.06 740 PRO A N 1
ATOM 6088 C CA . PRO A 1 740 ? 10.341 -8.713 -39.352 1.00 98.06 740 PRO A CA 1
ATOM 6089 C C . PRO A 1 740 ? 9.451 -8.420 -38.138 1.00 98.06 740 PRO A C 1
ATOM 6091 O O . PRO A 1 740 ? 8.289 -8.807 -38.127 1.00 98.06 740 PRO A O 1
ATOM 6094 N N . GLU A 1 741 ? 9.987 -7.722 -37.134 1.00 97.94 741 GLU A N 1
ATOM 6095 C CA . GLU A 1 741 ? 9.260 -7.335 -35.919 1.00 97.94 741 GLU A CA 1
ATOM 6096 C C . GLU A 1 741 ? 8.500 -6.008 -36.077 1.00 97.94 741 GLU A C 1
ATOM 6098 O O . GLU A 1 741 ? 7.833 -5.566 -35.144 1.00 97.94 741 GLU A O 1
ATOM 6103 N N . GLY A 1 742 ? 8.606 -5.347 -37.237 1.00 97.50 742 GLY A N 1
ATOM 6104 C CA . GLY A 1 742 ? 7.918 -4.085 -37.507 1.00 97.50 742 GLY A CA 1
ATOM 6105 C C . GLY A 1 742 ? 8.434 -2.905 -36.680 1.00 97.50 742 GLY A C 1
ATOM 6106 O O . GLY A 1 742 ? 7.664 -1.999 -36.374 1.00 97.50 742 GLY A O 1
ATOM 6107 N N . ILE A 1 743 ? 9.714 -2.906 -36.295 1.00 98.62 743 ILE A N 1
ATOM 6108 C CA . ILE A 1 743 ? 10.309 -1.810 -35.519 1.00 98.62 743 ILE A CA 1
ATOM 6109 C C . ILE A 1 743 ? 10.467 -0.563 -36.393 1.00 98.62 743 ILE A C 1
ATOM 6111 O O . ILE A 1 743 ? 11.102 -0.614 -37.447 1.00 98.62 743 ILE A O 1
ATOM 6115 N N . ASP A 1 744 ? 9.943 0.569 -35.924 1.00 98.56 744 ASP A N 1
ATOM 6116 C CA . ASP A 1 744 ? 10.060 1.863 -36.602 1.00 98.56 744 ASP A CA 1
ATOM 6117 C C . ASP A 1 744 ? 11.355 2.584 -36.219 1.00 98.56 744 ASP A C 1
ATOM 6119 O O . ASP A 1 744 ? 12.097 3.050 -37.082 1.00 98.56 744 ASP A O 1
ATOM 6123 N N . TYR A 1 745 ? 11.650 2.636 -34.916 1.00 98.81 745 TYR A N 1
ATOM 6124 C CA . TYR A 1 745 ? 12.828 3.317 -34.383 1.00 98.81 745 TYR A CA 1
ATOM 6125 C C . TYR A 1 745 ? 13.617 2.420 -33.436 1.00 98.81 745 TYR A C 1
ATOM 6127 O O . TYR A 1 745 ? 13.052 1.633 -32.673 1.00 98.81 745 TYR A O 1
ATOM 6135 N N . PHE A 1 746 ? 14.937 2.589 -33.433 1.00 98.81 746 PHE A N 1
ATOM 6136 C CA . PHE A 1 746 ? 15.829 1.908 -32.504 1.00 98.81 746 PHE A CA 1
ATOM 6137 C C . PHE A 1 746 ? 16.666 2.906 -31.703 1.00 98.81 746 PHE A C 1
ATOM 6139 O O . PHE A 1 746 ? 17.330 3.769 -32.278 1.00 98.81 746 PHE A O 1
ATOM 6146 N N . ILE A 1 747 ? 16.667 2.766 -30.376 1.00 98.75 747 ILE A N 1
ATOM 6147 C CA . ILE A 1 747 ? 17.428 3.619 -29.457 1.00 98.75 747 ILE A CA 1
ATOM 6148 C C . ILE A 1 747 ? 18.679 2.881 -28.968 1.00 98.75 747 ILE A C 1
ATOM 6150 O O . ILE A 1 747 ? 18.610 1.921 -28.192 1.00 98.75 747 ILE A O 1
ATOM 6154 N N . PHE A 1 748 ? 19.850 3.369 -29.370 1.00 98.56 748 PHE A N 1
ATOM 6155 C CA . PHE A 1 748 ? 21.137 2.914 -28.857 1.00 98.56 748 PHE A CA 1
ATOM 6156 C C . PHE A 1 748 ? 21.513 3.647 -27.564 1.00 98.56 748 PHE A C 1
ATOM 6158 O O . PHE A 1 748 ? 21.547 4.872 -27.534 1.00 98.56 748 PHE A O 1
ATOM 6165 N N . SER A 1 749 ? 21.893 2.894 -26.530 1.00 97.94 749 SER A N 1
ATOM 6166 C CA . SER A 1 749 ? 22.630 3.375 -25.355 1.00 97.94 749 SER A CA 1
ATOM 6167 C C . SER A 1 749 ? 24.105 3.614 -25.697 1.00 97.94 749 SER A C 1
ATOM 6169 O O . SER A 1 749 ? 24.910 2.682 -25.686 1.00 97.94 749 SER A O 1
ATOM 6171 N N . ARG A 1 750 ? 24.497 4.861 -25.959 1.00 96.44 750 ARG A N 1
ATOM 6172 C CA . ARG A 1 750 ? 25.844 5.203 -26.452 1.00 96.44 750 ARG A CA 1
ATOM 6173 C C . ARG A 1 750 ? 26.961 4.754 -25.514 1.00 96.44 750 ARG A C 1
ATOM 6175 O O . ARG A 1 750 ? 27.955 4.189 -25.967 1.00 96.44 750 ARG A O 1
ATOM 6182 N N . LYS A 1 751 ? 26.779 4.976 -24.208 1.00 95.62 751 LYS A N 1
ATOM 6183 C CA . LYS A 1 751 ? 27.792 4.694 -23.178 1.00 95.62 751 LYS A CA 1
ATOM 6184 C C . LYS A 1 751 ? 28.148 3.210 -23.050 1.00 95.62 751 LYS A C 1
ATOM 6186 O O . LYS A 1 751 ? 29.212 2.889 -22.540 1.00 95.62 751 LYS A O 1
ATOM 6191 N N . ARG A 1 752 ? 27.295 2.303 -23.547 1.00 96.12 752 ARG A N 1
ATOM 6192 C CA . ARG A 1 752 ? 27.551 0.851 -23.528 1.00 96.12 752 ARG A CA 1
ATOM 6193 C C . ARG A 1 752 ? 28.595 0.405 -24.543 1.00 96.12 752 ARG A C 1
ATOM 6195 O O . ARG A 1 752 ? 29.142 -0.673 -24.395 1.00 96.12 752 ARG A O 1
ATOM 6202 N N . PHE A 1 753 ? 28.916 1.242 -25.528 1.00 96.62 753 PHE A N 1
ATOM 6203 C CA . PHE A 1 753 ? 29.943 0.952 -26.530 1.00 96.62 753 PHE A CA 1
ATOM 6204 C C . PHE A 1 753 ? 31.329 1.495 -26.159 1.00 96.62 753 PHE A C 1
ATOM 6206 O O . PHE A 1 753 ? 32.203 1.582 -27.030 1.00 96.62 753 PHE A O 1
ATOM 6213 N N . TYR A 1 754 ? 31.537 1.922 -24.911 1.00 95.19 754 TYR A N 1
ATOM 6214 C CA . TYR A 1 754 ? 32.882 2.182 -24.403 1.00 95.19 754 TYR A CA 1
ATOM 6215 C C . TYR A 1 754 ? 33.590 0.857 -24.088 1.00 95.19 754 TYR A C 1
ATOM 6217 O O . TYR A 1 754 ? 32.917 -0.081 -23.655 1.00 95.19 754 TYR A O 1
ATOM 6225 N N . PRO A 1 755 ? 34.913 0.745 -24.318 1.00 93.81 755 PRO A N 1
ATOM 6226 C CA . PRO A 1 755 ? 35.637 -0.517 -24.156 1.00 93.81 755 PRO A CA 1
ATOM 6227 C C . PRO A 1 755 ? 35.452 -1.171 -22.782 1.00 93.81 755 PRO A C 1
ATOM 6229 O O . PRO A 1 755 ? 35.294 -2.385 -22.693 1.00 93.81 755 PRO A O 1
ATOM 6232 N N . GLU A 1 756 ? 35.438 -0.376 -21.715 1.00 94.06 756 GLU A N 1
ATOM 6233 C CA . GLU A 1 756 ? 35.231 -0.833 -20.340 1.00 94.06 756 GLU A CA 1
ATOM 6234 C C . GLU A 1 756 ? 33.784 -1.291 -20.132 1.00 94.06 756 GLU A C 1
ATOM 6236 O O . GLU A 1 756 ? 33.541 -2.380 -19.617 1.00 94.06 756 GLU A O 1
ATOM 6241 N N . ALA A 1 757 ? 32.821 -0.504 -20.622 1.00 94.81 757 ALA A N 1
ATOM 6242 C CA . ALA A 1 757 ? 31.401 -0.813 -20.496 1.00 94.81 757 ALA A CA 1
ATOM 6243 C C . ALA A 1 757 ? 31.015 -2.110 -21.223 1.00 94.81 757 ALA A C 1
ATOM 6245 O O . ALA A 1 757 ? 30.231 -2.881 -20.684 1.00 94.81 757 ALA A O 1
ATOM 6246 N N . LEU A 1 758 ? 31.588 -2.391 -22.402 1.00 95.56 758 LEU A N 1
ATOM 6247 C CA . LEU A 1 758 ? 31.356 -3.644 -23.136 1.00 95.56 758 LEU A CA 1
ATOM 6248 C C . LEU A 1 758 ? 31.804 -4.875 -22.332 1.00 95.56 758 LEU A C 1
ATOM 6250 O O . LEU A 1 758 ? 31.108 -5.890 -22.322 1.00 95.56 758 LEU A O 1
ATOM 6254 N N . LYS A 1 759 ? 32.946 -4.782 -21.638 1.00 93.31 759 LYS A N 1
ATOM 6255 C CA . LYS A 1 759 ? 33.494 -5.879 -20.819 1.00 93.31 759 LYS A CA 1
ATOM 6256 C C . LYS A 1 759 ? 32.648 -6.160 -19.582 1.00 93.31 759 LYS A C 1
ATOM 6258 O O . LYS A 1 759 ? 32.549 -7.305 -19.149 1.00 93.31 759 LYS A O 1
ATOM 6263 N N . GLU A 1 760 ? 32.075 -5.114 -19.000 1.00 93.50 760 GLU A N 1
ATOM 6264 C CA . GLU A 1 760 ? 31.287 -5.207 -17.773 1.00 93.50 760 GLU A CA 1
ATOM 6265 C C . GLU A 1 760 ? 29.797 -5.434 -18.030 1.00 93.50 760 GLU A C 1
ATOM 6267 O O . GLU A 1 760 ? 29.061 -5.733 -17.084 1.00 93.50 760 GLU A O 1
ATOM 6272 N N . ASP A 1 761 ? 29.338 -5.306 -19.280 1.00 92.88 761 ASP A N 1
ATOM 6273 C CA . ASP A 1 761 ? 27.911 -5.313 -19.547 1.00 92.88 761 ASP A CA 1
ATOM 6274 C C . ASP A 1 761 ? 27.259 -6.668 -19.275 1.00 92.88 761 ASP A C 1
ATOM 6276 O O . ASP A 1 761 ? 27.733 -7.735 -19.677 1.00 92.88 761 ASP A O 1
ATOM 6280 N N . LYS A 1 762 ? 26.122 -6.604 -18.587 1.00 92.94 762 LYS A N 1
ATOM 6281 C CA . LYS A 1 762 ? 25.315 -7.748 -18.187 1.00 92.94 762 LYS A CA 1
ATOM 6282 C C . LYS A 1 762 ? 23.846 -7.356 -18.161 1.00 92.94 762 LYS A C 1
ATOM 6284 O O . LYS A 1 762 ? 23.475 -6.207 -17.913 1.00 92.94 762 LYS A O 1
ATOM 6289 N N . LEU A 1 763 ? 23.004 -8.362 -18.372 1.00 94.00 763 LEU A N 1
ATOM 6290 C CA . LEU A 1 763 ? 21.580 -8.291 -18.070 1.00 94.00 763 LEU A CA 1
ATOM 6291 C C . LEU A 1 763 ? 21.298 -9.166 -16.838 1.00 94.00 763 LEU A C 1
ATOM 6293 O O . LEU A 1 763 ? 22.000 -9.057 -15.840 1.00 94.00 763 LEU A O 1
ATOM 6297 N N . PHE A 1 764 ? 20.303 -10.041 -16.896 1.00 95.75 764 PHE A N 1
ATOM 6298 C CA . PHE A 1 764 ? 20.019 -11.044 -15.872 1.00 95.75 764 PHE A CA 1
ATOM 6299 C C . PHE A 1 764 ? 20.087 -12.442 -16.498 1.00 95.75 764 PHE A C 1
ATOM 6301 O O . PHE A 1 764 ? 19.965 -12.579 -17.717 1.00 95.75 764 PHE A O 1
ATOM 6308 N N . SER A 1 765 ? 20.268 -13.484 -15.692 1.00 94.25 765 SER A N 1
ATOM 6309 C CA . SER A 1 765 ? 20.322 -14.868 -16.180 1.00 94.25 765 SER A CA 1
ATOM 6310 C C . SER A 1 765 ? 18.990 -15.313 -16.796 1.00 94.25 765 SER A C 1
ATOM 6312 O O . SER A 1 765 ? 17.949 -15.106 -16.169 1.00 94.25 765 SER A O 1
ATOM 6314 N N . PRO A 1 766 ? 18.993 -15.941 -17.991 1.00 94.25 766 PRO A N 1
ATOM 6315 C CA . PRO A 1 766 ? 20.156 -16.443 -18.748 1.00 94.25 766 PRO A CA 1
ATOM 6316 C C . PRO A 1 766 ? 20.698 -15.484 -19.831 1.00 94.25 766 PRO A C 1
ATOM 6318 O O . PRO A 1 766 ? 21.595 -15.837 -20.591 1.00 94.25 766 PRO A O 1
ATOM 6321 N N . LEU A 1 767 ? 20.138 -14.281 -19.957 1.00 96.62 767 LEU A N 1
ATOM 6322 C CA . LEU A 1 767 ? 20.499 -13.326 -21.011 1.00 96.62 767 LEU A CA 1
ATOM 6323 C C . LEU A 1 767 ? 21.864 -12.664 -20.785 1.00 96.62 767 LEU A C 1
ATOM 6325 O O . LEU A 1 767 ? 22.446 -12.135 -21.727 1.00 96.62 767 LEU A O 1
ATOM 6329 N N . ASN A 1 768 ? 22.396 -12.707 -19.564 1.00 94.94 768 ASN A N 1
ATOM 6330 C CA . ASN A 1 768 ? 23.768 -12.299 -19.267 1.00 94.94 768 ASN A CA 1
ATOM 6331 C C . ASN A 1 768 ? 24.799 -13.044 -20.133 1.00 94.94 768 ASN A C 1
ATOM 6333 O O . ASN A 1 768 ? 25.677 -12.390 -20.682 1.00 94.94 768 ASN A O 1
ATOM 6337 N N . THR A 1 769 ? 24.661 -14.361 -20.328 1.00 95.38 769 THR A N 1
ATOM 6338 C CA . THR A 1 769 ? 25.558 -15.147 -21.193 1.00 95.38 769 THR A CA 1
ATOM 6339 C C . THR A 1 769 ? 25.532 -14.636 -22.630 1.00 95.38 769 THR A C 1
ATOM 6341 O O . THR A 1 769 ? 26.587 -14.424 -23.221 1.00 95.38 769 THR A O 1
ATOM 6344 N N . LEU A 1 770 ? 24.335 -14.364 -23.162 1.00 96.94 770 LEU A N 1
ATOM 6345 C CA . LEU A 1 770 ? 24.173 -13.797 -24.501 1.00 96.94 770 LEU A CA 1
ATOM 6346 C C . LEU A 1 770 ? 24.827 -12.412 -24.608 1.00 96.94 770 LEU A C 1
ATOM 6348 O O . LEU A 1 770 ? 25.520 -12.144 -25.583 1.00 96.94 770 LEU A O 1
ATOM 6352 N N . VAL A 1 771 ? 24.626 -11.530 -23.622 1.00 97.12 771 VAL A N 1
ATOM 6353 C CA . VAL A 1 771 ? 25.256 -10.198 -23.619 1.00 97.12 771 VAL A CA 1
ATOM 6354 C C . VAL A 1 771 ? 26.777 -10.330 -23.621 1.00 97.12 771 VAL A C 1
ATOM 6356 O O . VAL A 1 771 ? 27.417 -9.742 -24.483 1.00 97.12 771 VAL A O 1
ATOM 6359 N N . THR A 1 772 ? 27.348 -11.152 -22.736 1.00 96.31 772 THR A N 1
ATOM 6360 C CA . THR A 1 772 ? 28.801 -11.365 -22.664 1.00 96.31 772 THR A CA 1
ATOM 6361 C C . THR A 1 772 ? 29.375 -11.924 -23.969 1.00 96.31 772 THR A C 1
ATOM 6363 O O . THR A 1 772 ? 30.443 -11.497 -24.402 1.00 96.31 772 THR A O 1
ATOM 6366 N N . GLU A 1 773 ? 28.671 -12.842 -24.638 1.00 96.56 773 GLU A N 1
ATOM 6367 C CA . GLU A 1 773 ? 29.074 -13.333 -25.961 1.00 96.56 773 GLU A CA 1
ATOM 6368 C C . GLU A 1 773 ? 29.073 -12.199 -26.997 1.00 96.56 773 GLU A C 1
ATOM 6370 O O . GLU A 1 773 ? 30.053 -12.002 -27.721 1.00 96.56 773 GLU A O 1
ATOM 6375 N N . LEU A 1 774 ? 27.995 -11.414 -27.048 1.00 97.00 774 LEU A N 1
ATOM 6376 C CA . LEU A 1 774 ? 27.833 -10.325 -28.008 1.00 97.00 774 LEU A CA 1
ATOM 6377 C C . LEU A 1 774 ? 28.838 -9.184 -27.797 1.00 97.00 774 LEU A C 1
ATOM 6379 O O . LEU A 1 774 ? 29.239 -8.573 -28.788 1.00 97.00 774 LEU A O 1
ATOM 6383 N N . THR A 1 775 ? 29.252 -8.919 -26.553 1.00 96.94 775 THR A N 1
ATOM 6384 C CA . THR A 1 775 ? 30.188 -7.838 -26.199 1.00 96.94 775 THR A CA 1
ATOM 6385 C C . THR A 1 775 ? 31.663 -8.253 -26.183 1.00 96.94 775 THR A C 1
ATOM 6387 O O . THR A 1 775 ? 32.538 -7.403 -26.028 1.00 96.94 775 THR A O 1
ATOM 6390 N N . SER A 1 776 ? 31.970 -9.538 -26.397 1.00 95.19 776 SER A N 1
ATOM 6391 C CA . SER A 1 776 ? 33.347 -10.072 -26.414 1.00 95.19 776 SER A CA 1
ATOM 6392 C C . SER A 1 776 ? 34.189 -9.655 -27.631 1.00 95.19 776 SER A C 1
ATOM 6394 O O . SER A 1 776 ? 35.391 -9.918 -27.685 1.00 95.19 776 SER A O 1
ATOM 6396 N N . ARG A 1 777 ? 33.564 -9.027 -28.630 1.00 92.62 777 ARG A N 1
ATOM 6397 C CA . ARG A 1 777 ? 34.188 -8.663 -29.908 1.00 92.62 777 ARG A CA 1
ATOM 6398 C C . ARG A 1 777 ? 35.030 -7.399 -29.776 1.00 92.62 777 ARG A C 1
ATOM 6400 O O . ARG A 1 777 ? 34.800 -6.581 -28.885 1.00 92.62 777 ARG A O 1
ATOM 6407 N N . ASP A 1 778 ? 35.939 -7.205 -30.734 1.00 91.81 778 ASP A N 1
ATOM 6408 C CA . ASP A 1 778 ? 36.700 -5.959 -30.852 1.00 91.81 778 ASP A CA 1
ATOM 6409 C C . ASP A 1 778 ? 35.773 -4.734 -30.886 1.00 91.81 778 ASP A C 1
ATOM 6411 O O . ASP A 1 778 ? 34.718 -4.748 -31.526 1.00 91.81 778 ASP A O 1
ATOM 6415 N N . TYR A 1 779 ? 36.173 -3.668 -30.190 1.00 90.19 779 TYR A N 1
ATOM 6416 C CA . TYR A 1 779 ? 35.336 -2.492 -29.965 1.00 90.19 779 TYR A CA 1
ATOM 6417 C C . TYR A 1 779 ? 34.955 -1.739 -31.249 1.00 90.19 779 TYR A C 1
ATOM 6419 O O . TYR A 1 779 ? 33.982 -0.980 -31.227 1.00 90.19 779 TYR A O 1
ATOM 6427 N N . HIS A 1 780 ? 35.688 -1.929 -32.351 1.00 92.56 780 HIS A N 1
ATOM 6428 C CA . HIS A 1 780 ? 35.364 -1.369 -33.662 1.00 92.56 780 HIS A CA 1
ATOM 6429 C C . HIS A 1 780 ? 34.306 -2.178 -34.423 1.00 92.56 780 HIS A C 1
ATOM 6431 O O . HIS A 1 780 ? 33.648 -1.638 -35.311 1.00 92.56 780 HIS A O 1
ATOM 6437 N N . ASN A 1 781 ? 34.087 -3.441 -34.054 1.00 94.12 781 ASN A N 1
ATOM 6438 C CA . ASN A 1 781 ? 33.272 -4.400 -34.804 1.00 94.12 781 ASN A CA 1
ATOM 6439 C C . ASN A 1 781 ? 31.797 -4.415 -34.362 1.00 94.12 781 ASN A C 1
ATOM 6441 O O . ASN A 1 781 ? 31.196 -5.476 -34.172 1.00 94.12 781 ASN A O 1
ATOM 6445 N N . TYR A 1 782 ? 31.209 -3.227 -34.205 1.00 97.38 782 TYR A N 1
ATOM 6446 C CA . TYR A 1 782 ? 29.785 -3.041 -33.917 1.00 97.38 782 TYR A CA 1
ATOM 6447 C C . TYR A 1 782 ? 29.176 -2.068 -34.921 1.00 97.38 782 TYR A C 1
ATOM 6449 O O . TYR A 1 782 ? 29.724 -0.989 -35.141 1.00 97.38 782 TYR A O 1
ATOM 6457 N N . PHE A 1 783 ? 27.987 -2.379 -35.440 1.00 97.19 783 PHE A N 1
ATOM 6458 C CA . PHE A 1 783 ? 27.245 -1.506 -36.356 1.00 97.19 783 PHE A CA 1
ATOM 6459 C C . PHE A 1 783 ? 27.059 -0.089 -35.790 1.00 97.19 783 PHE A C 1
ATOM 6461 O O . PHE A 1 783 ? 27.176 0.899 -36.505 1.00 97.19 783 PHE A O 1
ATOM 6468 N N . TYR A 1 784 ? 26.855 0.045 -34.478 1.00 97.50 784 TYR A N 1
ATOM 6469 C CA . TYR A 1 784 ? 26.769 1.360 -33.843 1.00 97.50 784 TYR A CA 1
ATOM 6470 C C . TYR A 1 784 ? 28.002 2.250 -34.116 1.00 97.50 784 TYR A C 1
ATOM 6472 O O . TYR A 1 784 ? 27.865 3.466 -34.240 1.00 97.50 784 TYR A O 1
ATOM 6480 N N . LYS A 1 785 ? 29.207 1.671 -34.239 1.00 96.25 785 LYS A N 1
ATOM 6481 C CA . LYS A 1 785 ? 30.443 2.419 -34.523 1.00 96.25 785 LYS A CA 1
ATOM 6482 C C . LYS A 1 785 ? 30.525 2.928 -35.960 1.00 96.25 785 LYS A C 1
ATOM 6484 O O . LYS A 1 785 ? 31.271 3.872 -36.191 1.00 96.25 785 LYS A O 1
ATOM 6489 N N . SER A 1 786 ? 29.756 2.359 -36.892 1.00 94.94 786 SER A N 1
ATOM 6490 C CA . SER A 1 786 ? 29.642 2.890 -38.255 1.00 94.94 786 SER A CA 1
ATOM 6491 C C . SER A 1 786 ? 28.606 4.011 -38.379 1.00 94.94 786 SER A C 1
ATOM 6493 O O . SER A 1 786 ? 28.475 4.590 -39.454 1.00 94.94 786 SER A O 1
ATOM 6495 N N . LEU A 1 787 ? 27.849 4.325 -37.318 1.00 96.19 787 LEU A N 1
ATOM 6496 C CA . LEU A 1 787 ? 26.897 5.435 -37.349 1.00 96.19 787 LEU A CA 1
ATOM 6497 C C . LEU A 1 787 ? 27.624 6.793 -37.334 1.00 96.19 787 LEU A C 1
ATOM 6499 O O . LEU A 1 787 ? 28.614 6.945 -36.611 1.00 96.19 787 LEU A O 1
ATOM 6503 N N . PRO A 1 788 ? 27.093 7.813 -38.036 1.00 95.25 788 PRO A N 1
ATOM 6504 C CA . PRO A 1 788 ? 27.631 9.169 -37.992 1.00 95.25 788 PRO A CA 1
ATOM 6505 C C . PRO A 1 788 ? 27.728 9.727 -36.565 1.00 95.25 788 PRO A C 1
ATOM 6507 O O . PRO A 1 788 ? 26.900 9.435 -35.694 1.00 95.25 788 PRO A O 1
ATOM 6510 N N . THR A 1 789 ? 28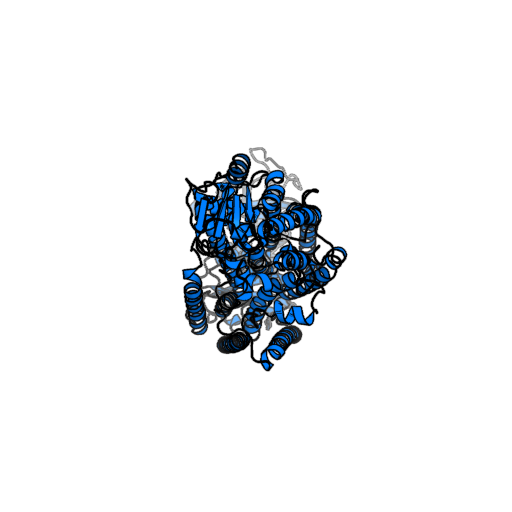.737 10.563 -36.321 1.00 93.75 789 THR A N 1
ATOM 6511 C CA . THR A 1 789 ? 28.963 11.199 -35.012 1.00 93.75 789 THR A CA 1
ATOM 6512 C C . THR A 1 789 ? 27.999 12.346 -34.729 1.00 93.75 789 THR A C 1
ATOM 6514 O O . THR A 1 789 ? 27.769 12.650 -33.561 1.00 93.75 789 THR A O 1
ATOM 6517 N N . GLU A 1 790 ? 27.410 12.932 -35.770 1.00 94.62 790 GLU A N 1
ATOM 6518 C CA . GLU A 1 790 ? 26.478 14.058 -35.707 1.00 94.62 790 GLU A CA 1
ATOM 6519 C C . GLU A 1 790 ? 25.221 13.776 -36.535 1.00 94.62 790 GLU A C 1
ATOM 6521 O O . GLU A 1 790 ? 25.253 13.029 -37.515 1.00 94.62 790 GLU A O 1
ATOM 6526 N N . VAL A 1 791 ? 24.106 14.387 -36.133 1.00 95.94 791 VAL A N 1
ATOM 6527 C CA . VAL A 1 791 ? 22.841 14.319 -36.871 1.00 95.94 791 VAL A CA 1
ATOM 6528 C C . VAL A 1 791 ? 22.933 15.238 -38.088 1.00 95.94 791 VAL A C 1
ATOM 6530 O O . VAL A 1 791 ? 23.055 16.451 -37.947 1.00 95.94 791 VAL A O 1
ATOM 6533 N N . ASN A 1 792 ? 22.843 14.662 -39.285 1.00 96.19 792 ASN A N 1
ATOM 6534 C CA . ASN A 1 792 ? 22.717 15.396 -40.541 1.00 96.19 792 ASN A CA 1
ATOM 6535 C C . ASN A 1 792 ? 21.670 14.684 -41.401 1.00 96.19 792 ASN A C 1
ATOM 6537 O O . ASN A 1 792 ? 21.970 13.657 -42.005 1.00 96.19 792 ASN A O 1
ATOM 6541 N N . LEU A 1 793 ? 20.447 15.218 -41.423 1.00 94.62 793 LEU A N 1
ATOM 6542 C CA . LEU A 1 793 ? 19.303 14.568 -42.070 1.00 94.62 793 LEU A CA 1
ATOM 6543 C C . LEU A 1 793 ? 19.390 14.566 -43.603 1.00 94.62 793 LEU A C 1
ATOM 6545 O O . LEU A 1 793 ? 18.733 13.749 -44.236 1.00 94.62 793 LEU A O 1
ATOM 6549 N N . GLU A 1 794 ? 20.208 15.434 -44.201 1.00 93.88 794 GLU A N 1
ATOM 6550 C CA . GLU A 1 794 ? 20.428 15.447 -45.653 1.00 93.88 794 GLU A CA 1
ATOM 6551 C C . GLU A 1 794 ? 21.345 14.300 -46.084 1.00 93.88 794 GLU A C 1
ATOM 6553 O O . GLU A 1 794 ? 21.091 13.632 -47.082 1.00 93.88 794 GLU A O 1
ATOM 6558 N N . LYS A 1 795 ? 22.413 14.053 -45.316 1.00 93.00 795 LYS A N 1
ATOM 6559 C CA . LYS A 1 795 ? 23.403 13.009 -45.620 1.00 93.00 795 LYS A CA 1
ATOM 6560 C C . LYS A 1 795 ? 23.023 11.646 -45.052 1.00 93.00 795 LYS A C 1
ATOM 6562 O O . LYS A 1 795 ? 23.304 10.624 -45.661 1.00 93.00 795 LYS A O 1
ATOM 6567 N N . ASN A 1 796 ? 22.437 11.633 -43.860 1.00 94.56 796 ASN A N 1
ATOM 6568 C CA . ASN A 1 796 ? 22.110 10.435 -43.095 1.00 94.56 796 ASN A CA 1
ATOM 6569 C C . ASN A 1 796 ? 20.687 10.572 -42.531 1.00 94.56 796 ASN A C 1
ATOM 6571 O O . ASN A 1 796 ? 20.524 10.727 -41.316 1.00 94.56 796 ASN A O 1
ATOM 6575 N N . PRO A 1 797 ? 19.648 10.511 -43.387 1.00 95.44 797 PRO A N 1
ATOM 6576 C CA . PRO A 1 797 ? 18.255 10.732 -42.982 1.00 95.44 797 PRO A CA 1
ATOM 6577 C C . PRO A 1 797 ? 17.766 9.747 -41.911 1.00 95.44 797 PRO A C 1
ATOM 6579 O O . PRO A 1 797 ? 16.776 10.005 -41.235 1.00 95.44 797 PRO A O 1
ATOM 6582 N N . PHE A 1 798 ? 18.468 8.626 -41.729 1.00 97.06 798 PHE A N 1
ATOM 6583 C CA . PHE A 1 798 ? 18.147 7.612 -40.735 1.00 97.06 798 PHE A CA 1
ATOM 6584 C C . PHE A 1 798 ? 18.622 7.929 -39.309 1.00 97.06 798 PHE A C 1
ATOM 6586 O O . PHE A 1 798 ? 18.053 7.386 -38.367 1.00 97.06 798 PHE A O 1
ATOM 6593 N N . LEU A 1 799 ? 19.657 8.756 -39.102 1.00 98.12 799 LEU A N 1
ATOM 6594 C CA . LEU A 1 799 ? 20.125 9.116 -37.756 1.00 98.12 799 LEU A CA 1
ATOM 6595 C C . LEU A 1 799 ? 19.384 10.373 -37.297 1.00 98.12 799 LEU A C 1
ATOM 6597 O O . LEU A 1 799 ? 19.837 11.492 -37.516 1.00 98.12 799 LEU A O 1
ATOM 6601 N N . VAL A 1 800 ? 18.231 10.173 -36.666 1.00 98.12 800 VAL A N 1
ATOM 6602 C CA . VAL A 1 800 ? 17.250 11.240 -36.411 1.00 98.12 800 VAL A CA 1
ATOM 6603 C C . VAL A 1 800 ? 17.484 12.007 -35.108 1.00 98.12 800 VAL A C 1
ATOM 6605 O O . VAL A 1 800 ? 17.010 13.131 -34.954 1.00 98.12 800 VAL A O 1
ATOM 6608 N N . TYR A 1 801 ? 18.230 11.427 -34.165 1.00 98.31 801 TYR A N 1
ATOM 6609 C CA . TYR A 1 801 ? 18.561 12.071 -32.894 1.00 98.31 801 TYR A CA 1
ATOM 6610 C C . TYR A 1 801 ? 19.859 11.528 -32.302 1.00 98.31 801 TYR A C 1
ATOM 6612 O O . TYR A 1 801 ? 20.147 10.331 -32.397 1.00 98.31 801 TYR A O 1
ATOM 6620 N N . ARG A 1 802 ? 20.609 12.398 -31.620 1.00 98.00 802 ARG A N 1
ATOM 6621 C CA . ARG A 1 802 ? 21.789 12.025 -30.841 1.00 98.00 802 ARG A CA 1
ATOM 6622 C C . ARG A 1 802 ? 22.027 13.023 -29.705 1.00 98.00 802 ARG A C 1
ATOM 6624 O O . ARG A 1 802 ? 22.102 14.221 -29.948 1.00 98.00 802 ARG A O 1
ATOM 6631 N N . ASP A 1 803 ? 22.190 12.520 -28.488 1.00 97.00 803 ASP A N 1
ATOM 6632 C CA . ASP A 1 803 ? 22.721 13.240 -27.318 1.00 97.00 803 ASP A CA 1
ATOM 6633 C C . ASP A 1 803 ? 23.767 12.370 -26.622 1.00 97.00 803 ASP A C 1
ATOM 6635 O O . ASP A 1 803 ? 24.019 11.270 -27.094 1.00 97.00 803 ASP A O 1
ATOM 6639 N N . ASP A 1 804 ? 24.377 12.807 -25.521 1.00 95.62 804 ASP A N 1
ATOM 6640 C CA . ASP A 1 804 ? 25.453 12.074 -24.827 1.00 95.62 804 ASP A CA 1
ATOM 6641 C C . ASP A 1 804 ? 25.090 10.670 -24.320 1.00 95.62 804 ASP A C 1
ATOM 6643 O O . ASP A 1 804 ? 25.978 9.839 -24.112 1.00 95.62 804 ASP A O 1
ATOM 6647 N N . GLU A 1 805 ? 23.805 10.363 -24.175 1.00 96.94 805 GLU A N 1
ATOM 6648 C CA . GLU A 1 805 ? 23.315 9.081 -23.667 1.00 96.94 805 GLU A CA 1
ATOM 6649 C C . GLU A 1 805 ? 22.811 8.167 -24.788 1.00 96.94 805 GLU A C 1
ATOM 6651 O O . GLU A 1 805 ? 22.969 6.944 -24.722 1.00 96.94 805 GLU A O 1
ATOM 6656 N N . SER A 1 806 ? 22.213 8.750 -25.825 1.00 97.94 806 SER A N 1
ATOM 6657 C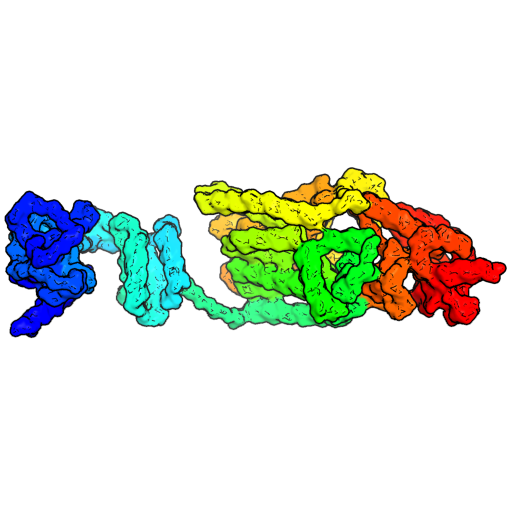 CA . SER A 1 806 ? 21.338 8.057 -26.761 1.00 97.94 806 SER A CA 1
ATOM 6658 C C . SER A 1 806 ? 21.593 8.447 -28.216 1.00 97.94 806 SER A C 1
ATOM 6660 O O . SER A 1 806 ? 21.871 9.600 -28.535 1.00 97.94 806 SER A O 1
ATOM 6662 N N . ALA A 1 807 ? 21.435 7.483 -29.120 1.00 98.31 807 ALA A N 1
ATOM 6663 C CA . ALA A 1 807 ? 21.297 7.726 -30.555 1.00 98.31 807 ALA A CA 1
ATOM 6664 C C . ALA A 1 807 ? 20.043 7.007 -31.063 1.00 98.31 807 ALA A C 1
ATOM 6666 O O . ALA A 1 807 ? 19.832 5.845 -30.714 1.00 98.31 807 ALA A O 1
ATOM 6667 N N . ILE A 1 808 ? 19.213 7.684 -31.856 1.00 98.62 808 ILE A N 1
ATOM 6668 C CA . ILE A 1 808 ? 17.969 7.125 -32.398 1.00 98.62 808 ILE A CA 1
ATOM 6669 C C . ILE A 1 808 ? 18.115 6.967 -33.903 1.00 98.62 808 ILE A C 1
ATOM 6671 O O . ILE A 1 808 ? 18.471 7.914 -34.606 1.00 98.62 808 ILE A O 1
ATOM 6675 N N . VAL A 1 809 ? 17.823 5.760 -34.372 1.00 98.56 809 VAL A N 1
ATOM 6676 C CA . VAL A 1 809 ? 17.836 5.390 -35.783 1.00 98.56 809 VAL A CA 1
ATOM 6677 C C . VAL A 1 809 ? 16.409 5.115 -36.245 1.00 98.56 809 VAL A C 1
ATOM 6679 O O . VAL A 1 809 ? 15.710 4.324 -35.613 1.00 98.56 809 VAL A O 1
ATOM 6682 N N . ASP A 1 810 ? 15.997 5.739 -37.345 1.00 98.50 810 ASP A N 1
ATOM 6683 C CA . ASP A 1 810 ? 14.813 5.356 -38.118 1.00 98.50 810 ASP A CA 1
ATOM 6684 C C . ASP A 1 810 ? 15.159 4.126 -38.967 1.00 98.50 810 ASP A C 1
ATOM 6686 O O . ASP A 1 810 ? 15.987 4.180 -39.884 1.00 98.50 810 ASP A O 1
ATOM 6690 N N . VAL A 1 811 ? 14.560 2.988 -38.619 1.00 98.19 811 VAL A N 1
ATOM 6691 C CA . VAL A 1 811 ? 14.894 1.681 -39.198 1.00 98.19 811 VAL A CA 1
ATOM 6692 C C . VAL A 1 811 ? 14.448 1.599 -40.658 1.00 98.19 811 VAL A C 1
ATOM 6694 O O . VAL A 1 811 ? 15.144 1.001 -41.482 1.00 98.19 811 VAL A O 1
ATOM 6697 N N . LYS A 1 812 ? 13.321 2.229 -41.006 1.00 96.12 812 LYS A N 1
ATOM 6698 C CA . LYS A 1 812 ? 12.774 2.220 -42.369 1.00 96.12 812 LYS A CA 1
ATOM 6699 C C . LYS A 1 812 ? 13.602 3.107 -43.290 1.00 96.12 812 LYS A C 1
ATOM 6701 O O . LYS A 1 812 ? 13.959 2.674 -44.386 1.00 96.12 812 LYS A O 1
ATOM 6706 N N . ALA A 1 813 ? 13.954 4.309 -42.834 1.00 96.56 813 ALA A N 1
ATOM 6707 C CA . ALA A 1 813 ? 14.847 5.198 -43.569 1.00 96.56 813 ALA A CA 1
ATOM 6708 C C . ALA A 1 813 ? 16.215 4.537 -43.795 1.00 96.56 813 ALA A C 1
ATOM 6710 O O . ALA A 1 813 ? 16.729 4.562 -44.910 1.00 96.56 813 ALA A O 1
ATOM 6711 N N . LEU A 1 814 ? 16.759 3.864 -42.775 1.00 96.44 814 LEU A N 1
ATOM 6712 C CA . LEU A 1 814 ? 18.031 3.148 -42.880 1.00 96.44 814 LEU A CA 1
ATOM 6713 C C . LEU A 1 814 ? 17.978 2.007 -43.908 1.00 96.44 814 LEU A C 1
ATOM 6715 O O . LEU A 1 814 ? 18.898 1.856 -44.712 1.00 96.44 814 LEU A O 1
ATOM 6719 N N . ALA A 1 815 ? 16.905 1.211 -43.904 1.00 94.88 815 ALA A N 1
ATOM 6720 C CA . ALA A 1 815 ? 16.714 0.133 -44.872 1.00 94.88 815 ALA A CA 1
ATOM 6721 C C . ALA A 1 815 ? 16.614 0.662 -46.311 1.00 94.88 815 ALA A C 1
ATOM 6723 O O . ALA A 1 815 ? 17.187 0.066 -47.223 1.00 94.88 815 ALA A O 1
ATOM 6724 N N . LYS A 1 816 ? 15.942 1.804 -46.504 1.00 93.69 816 LYS A N 1
ATOM 6725 C CA . LYS A 1 816 ? 15.831 2.469 -47.805 1.00 93.69 816 LYS A CA 1
ATOM 6726 C C . LYS A 1 816 ? 17.184 2.988 -48.299 1.00 93.69 816 LYS A C 1
ATOM 6728 O O . LYS A 1 816 ? 17.562 2.684 -49.425 1.00 93.69 816 LYS A O 1
ATOM 6733 N N . THR A 1 817 ? 17.950 3.677 -47.450 1.00 90.44 817 THR A N 1
ATOM 6734 C CA . THR A 1 817 ? 19.300 4.144 -47.811 1.00 90.44 817 THR A CA 1
ATOM 6735 C C . THR A 1 817 ? 20.214 2.980 -48.192 1.00 90.44 817 THR A C 1
ATOM 6737 O O . THR A 1 817 ? 20.984 3.099 -49.134 1.00 90.44 817 THR A O 1
ATOM 6740 N N . LYS A 1 818 ? 20.093 1.822 -47.526 1.00 87.12 818 LYS A N 1
ATOM 6741 C CA . LYS A 1 818 ? 20.832 0.615 -47.919 1.00 87.12 818 LYS A CA 1
ATOM 6742 C C . LYS A 1 818 ? 20.439 0.106 -49.308 1.00 87.12 818 LYS A C 1
ATOM 6744 O O . LYS A 1 818 ? 21.301 -0.378 -50.016 1.00 87.12 818 LYS A O 1
ATOM 6749 N N . SER A 1 819 ? 19.159 0.157 -49.679 1.00 80.12 819 SER A N 1
ATOM 6750 C CA . SER A 1 819 ? 18.721 -0.291 -51.011 1.00 80.12 819 SER A CA 1
ATOM 6751 C C . SER A 1 819 ? 19.125 0.650 -52.150 1.00 80.12 819 SER A C 1
ATOM 6753 O O . SER A 1 819 ? 19.093 0.240 -53.305 1.00 80.12 819 SER A O 1
ATOM 6755 N N . GLU A 1 820 ? 19.456 1.903 -51.830 1.00 76.19 820 GLU A N 1
ATOM 6756 C CA . GLU A 1 820 ? 19.888 2.931 -52.788 1.00 76.19 820 GLU A CA 1
ATOM 6757 C C . GLU A 1 820 ? 21.417 2.969 -52.978 1.00 76.19 820 GLU A C 1
ATOM 6759 O O . GLU A 1 820 ? 21.890 3.554 -53.953 1.00 76.19 820 GLU A O 1
ATOM 6764 N N . LEU A 1 821 ? 22.168 2.350 -52.058 1.00 66.50 821 LEU A N 1
ATOM 6765 C CA . LEU A 1 821 ? 23.616 2.115 -52.123 1.00 66.50 821 LEU A CA 1
ATOM 6766 C C . LEU A 1 821 ? 23.907 0.750 -52.754 1.00 66.50 821 LEU A C 1
ATOM 6768 O O . LEU A 1 821 ? 24.897 0.674 -53.516 1.00 66.50 821 LEU A O 1
#

pLDDT: mean 90.82, std 9.97, range [39.69, 98.88]

Radius of gyration: 41.95 Å; chains: 1; bounding box: 117×51×113 Å

Sequence (821 aa):
MSDEYSELTDKLSDIIDDAIRGDRESLRSFYNLIRNERFFVPTRYQNHALTHSPSYPNDFVNILGIQDEQRVIVPFFSKSTFIEEWFREELEFIELSGAELLDKIPQDWWACINPNLDTHKEFSPWEIEKLRGNEQDVDEAILDLLPNELSNIELSKIESDEYPEIKTKLLDFAQNHPEIEELYLLKEQGVDESGYKQTTLLLGTKTKNEPSIKLKTSLDDFTRQISIGDDRIRTLFDRTLDSISLGIFKQSNPIYKKSRIKVALATLPNIVMLVLFLSYLFFYWNDLKEFWFNPSWTTDDALQQVYPFHSVYHPDIFKGDIITETMLGYLAPLHYWCGYAITYLTADPIMTAHWMTLIQLALTLIFIFLAVRHSANLSAALFAMTWFLHTRPVVQRITGGLPRGWAAPILAAFIYFSLKNSHLAILLTLLCGCLLHPPVTLIAALAYGLYLLWNCYRQRSSESKKLLFRYIALSPIYLLVTYYVIDRPDYIGEMVTRAQAAAMPEFQWPDGRFPFLPLKSVSYEFMKYGFQPFMSRLYEPGLIWDYALPFLCIASLIFFALKSFKGNKQIIPNQLWVLLCSILVVYFLSRALAFKLYVPNRHLQFPLAIFWITAFSIGFTKLFSEQKKQFYAFLGLAALIFIGSNTGLVGDGNFNYWETKKGKAFIWVRKFTNENSLIAGHPTHINGLQLFGMRKAYVTTEVAHPFYPKYYSEMKRRLEISVKAHYAQNLDQFLKLLIPEGIDYFIFSRKRFYPEALKEDKLFSPLNTLVTELTSRDYHNYFYKSLPTEVNLEKNPFLVYRDDESAIVDVKALAKTKSEL

Secondary structure (DSSP, 8-state):
--HHHHHHHHHHHHHHHHHHTT-HHHHHHHHHHHHHSEEEEEBSS-SS--SS----SSTT--B--EEETTEEEEEEBSSTHHHHHHHSSPPPEEEEEHHHHHHHS-TT-EEEESTTSTT-EEE-HHHHHHHHS-HHHHHHHHHHHSPPPPEEEEEEEPPTTSSHHHHHHHHHHHHH-TTEEEEEEEEEEEE-TTS-EEEEEEEEEEESSS--HHHHHHHHHHHHHH--TT--EEEEEES-TTSTTTGGGTTS--SEE-------TTSHHHHHHHHHHHHHHHHHHHHHTTTTT-TTEE-TTHHHHTGGGGGGT-TTTTTT-HHHHHHHHHS-HHHHHHHHHHHHHHS-HHHHHHHHHHHHHHHHHHHHHHHHHHHS-HHHHHHHHHHHHH-HHHHHHHTTT-GGGGHHHHHHHHHHHHHTT-HHHHHHHHHHHHHH-HHHHHHHHHHHHHHHHHHHHHH--HHHHHHHHHHHHHHHHHHHHHHHHH---TTT-PPPPHHHHHT-GGGBTTTBSS--BSPPPHHHHIIIIISTTTS-TTS---HHHHHHHHHHHHHHHHHHHHHHHHSSS-SS-HHHHHHHHHHHHHHHHHHHTTBTTB-TTHHHHHHHHHHHHHHHHHHHHHH-SSHHHHHHHHHHHHHHHHHHHTTS--S-TT--EETTBTBSHHHHHHHHS-TT-EEEE-TTTSTTHHHHS-SEES--TTT--TTSHHHHHHHHHHHHHHHHHHT-SSHHHHHHHHTTTT--EEEEEGGGGSHHHHHH---SBTHHHHHHHHHSS-TT-SGGGGS-SS--TTT-TTEEEE-SSEEEEEHHHHHHHHHH-